Protein AF-0000000083924461 (afdb_homodimer)

Sequence (830 aa):
MAPRYTPSMRSRLAPMLLFLQLGFIVIFAFYTEIQSRGNDYGKTFSNIYPEFQDVNVIVILGFGFLCTFLVRYSFSASAFNLLVAVMATQLAIILNGIEYNRGKIRLDLRSLVEAEMCTASVLISIGAVLGKTNPVQLILIALLEVSGFILNKWVLQTLLRVWLLNSIMVLHIFGAFFGLMLTWILHRKGPFEKEKFDHKTGLFSMLGTVFLWMFWPSFNSVLVDDGTPGRKLGAVCSTYLALAVSAVTAAAVSMLSSPKGKLNLIHMQSCILAGGIAVGVSMSVVHQPWEAMTIGFTAAVVSSIGYRYLKIHMLFAFDCHDTCAVLSTHGLPGLLGWVAHLLLKIKDCDDHTMAIRFAVFHICSLLITITLSLSMGIITGLLLKWNLWRPTQDKKCFDDQAFWEVCNLLYSCLHMAPRYTPSMRSRLAPMLLFLQLGFIVIFAFYTEIQSRGNDYGKTFSNIYPEFQDVNVIVILGFGFLCTFLVRYSFSASAFNLLVAVMATQLAIILNGIEYNRGKIRLDLRSLVEAEMCTASVLISIGAVLGKTNPVQLILIALLEVSGFILNKWVLQTLLRVWLLNSIMVLHIFGAFFGLMLTWILHRKGPFEKEKFDHKTGLFSMLGTVFLWMFWPSFNSVLVDDGTPGRKLGAVCSTYLALAVSAVTAAAVSMLSSPKGKLNLIHMQSCILAGGIAVGVSMSVVHQPWEAMTIGFTAAVVSSIGYRYLKIHMLFAFDCHDTCAVLSTHGLPGLLGWVAHLLLKIKDCDDHTMAIRFAVFHICSLLITITLSLSMGIITGLLLKWNLWRPTQDKKCFDDQAFWEVCNLLYSCLH

InterPro domains:
  IPR002229 Blood group Rhesus C/E/D polypeptide [PR00342] (12-30)
  IPR002229 Blood group Rhesus C/E/D polypeptide [PR00342] (49-66)
  IPR002229 Blood group Rhesus C/E/D polypeptide [PR00342] (78-95)
  IPR002229 Blood group Rhesus C/E/D polypeptide [PR00342] (114-130)
  IPR002229 Blood group Rhesus C/E/D polypeptide [PR00342] (137-160)
  IPR002229 Blood group Rhesus C/E/D polypeptide [PR00342] (171-186)
  IPR002229 Blood group Rhesus C/E/D polypeptide [PR00342] (235-257)
  IPR002229 Blood group Rhesus C/E/D polypeptide [PR00342] (270-283)
  IPR002229 Blood group Rhesus C/E/D polypeptide [PR00342] (293-311)
  IPR002229 Blood group Rhesus C/E/D polypeptide [PR00342] (331-347)
  IPR002229 Blood group Rhesus C/E/D polypeptide [PR00342] (367-392)
  IPR024041 Ammonium transporter AmtB-like domain [PF00909] (36-385)
  IPR029020 Ammonium/urea transporter [G3DSA:1.10.3430.10] (1-408)

Organism: Seriola dumerili (NCBI:txid41447)

Structure (mmCIF, N/CA/C/O backbone):
data_AF-0000000083924461-model_v1
#
loop_
_entity.id
_entity.type
_entity.pdbx_description
1 polymer 'Rh blood group, D antigen'
#
loop_
_atom_site.group_PDB
_atom_site.id
_atom_site.type_symbol
_atom_site.label_atom_id
_atom_site.label_alt_id
_atom_site.label_comp_id
_atom_site.label_asym_id
_atom_site.label_entity_id
_atom_site.label_seq_id
_atom_site.pdbx_PDB_ins_code
_atom_site.Cartn_x
_atom_site.Cartn_y
_atom_site.Cartn_z
_atom_site.occupancy
_atom_site.B_iso_or_equiv
_atom_site.auth_seq_id
_atom_site.auth_comp_id
_atom_site.auth_asym_id
_atom_site.auth_atom_id
_atom_site.pdbx_PDB_model_num
ATOM 1 N N . MET A 1 1 ? -34.438 -12.258 17.812 1 21.44 1 MET A N 1
ATOM 2 C CA . MET A 1 1 ? -33.125 -12.695 18.297 1 21.44 1 MET A CA 1
ATOM 3 C C . MET A 1 1 ? -32 -12.172 17.375 1 21.44 1 MET A C 1
ATOM 5 O O . MET A 1 1 ? -32 -12.438 16.172 1 21.44 1 MET A O 1
ATOM 9 N N . ALA A 1 2 ? -31.422 -11.055 17.578 1 33.12 2 ALA A N 1
ATOM 10 C CA . ALA A 1 2 ? -30.328 -10.523 16.766 1 33.12 2 ALA A CA 1
ATOM 11 C C . ALA A 1 2 ? -29.312 -11.609 16.438 1 33.12 2 ALA A C 1
ATOM 13 O O . ALA A 1 2 ? -28.891 -12.359 17.328 1 33.12 2 ALA A O 1
ATOM 14 N N . PRO A 1 3 ? -29.125 -12.062 15.281 1 33.47 3 PRO A N 1
ATOM 15 C CA . PRO A 1 3 ? -28.25 -13.211 15.031 1 33.47 3 PRO A CA 1
ATOM 16 C C . PRO A 1 3 ? -26.922 -13.125 15.789 1 33.47 3 PRO A C 1
ATOM 18 O O . PRO A 1 3 ? -26.453 -12.023 16.094 1 33.47 3 PRO A O 1
ATOM 21 N N . ARG A 1 4 ? -26.562 -14.047 16.594 1 37.34 4 ARG A N 1
ATOM 22 C CA . ARG A 1 4 ? -25.406 -14.336 17.438 1 37.34 4 ARG A CA 1
ATOM 23 C C . ARG A 1 4 ? -24.109 -14.117 16.672 1 37.34 4 ARG A C 1
ATOM 25 O O . ARG A 1 4 ? -23.062 -14.68 17.047 1 37.34 4 ARG A O 1
ATOM 32 N N . TYR A 1 5 ? -23.922 -13.727 15.43 1 43.31 5 TYR A N 1
ATOM 33 C CA . TYR A 1 5 ? -22.734 -13.875 14.578 1 43.31 5 TYR A CA 1
ATOM 34 C C . TYR A 1 5 ? -21.578 -13.047 15.109 1 43.31 5 TYR A C 1
ATOM 36 O O . TYR A 1 5 ? -20.516 -12.992 14.484 1 43.31 5 TYR A O 1
ATOM 44 N N . THR A 1 6 ? -21.656 -11.82 15.703 1 50.97 6 THR A N 1
ATOM 45 C CA . THR A 1 6 ? -20.672 -10.773 15.914 1 50.97 6 THR A CA 1
ATOM 46 C C . THR A 1 6 ? -19.531 -11.281 16.797 1 50.97 6 THR A C 1
ATOM 48 O O . THR A 1 6 ? -18.469 -10.656 16.875 1 50.97 6 THR A O 1
ATOM 51 N N . PRO A 1 7 ? -19.734 -12.289 17.625 1 54.34 7 PRO A N 1
ATOM 52 C CA . PRO A 1 7 ? -18.75 -12.633 18.672 1 54.34 7 PRO A CA 1
ATOM 53 C C . PRO A 1 7 ? -17.438 -13.141 18.094 1 54.34 7 PRO A C 1
ATOM 55 O O . PRO A 1 7 ? -16.375 -12.93 18.688 1 54.34 7 PRO A O 1
ATOM 58 N N . SER A 1 8 ? -17.453 -13.688 16.859 1 60.06 8 SER A N 1
ATOM 59 C CA . SER A 1 8 ? -16.312 -14.484 16.469 1 60.06 8 SER A CA 1
ATOM 60 C C . SER A 1 8 ? -15.133 -13.594 16.047 1 60.06 8 SER A C 1
ATOM 62 O O . SER A 1 8 ? -13.992 -13.859 16.422 1 60.06 8 SER A O 1
ATOM 64 N N . MET A 1 9 ? -15.352 -12.438 15.508 1 77.19 9 MET A N 1
ATOM 65 C CA . MET A 1 9 ? -14.195 -11.68 15.023 1 77.19 9 MET A CA 1
ATOM 66 C C . MET A 1 9 ? -13.445 -11.031 16.188 1 77.19 9 MET A C 1
ATOM 68 O O . MET A 1 9 ? -12.219 -11.055 16.234 1 77.19 9 MET A O 1
ATOM 72 N N . ARG A 1 10 ? -14.188 -10.695 17.156 1 83.25 10 ARG A N 1
ATOM 73 C CA . ARG A 1 10 ? -13.578 -10.008 18.297 1 83.25 10 ARG A CA 1
ATOM 74 C C . ARG A 1 10 ? -12.859 -11 19.203 1 83.25 10 ARG A C 1
ATOM 76 O O . ARG A 1 10 ? -11.773 -10.703 19.719 1 83.25 10 ARG A O 1
ATOM 83 N N . SER A 1 11 ? -13.383 -12.133 19.297 1 85.06 11 SER A N 1
ATOM 84 C CA . SER A 1 11 ? -12.875 -13.086 20.281 1 85.06 11 SER A CA 1
ATOM 85 C C . SER A 1 11 ? -11.742 -13.93 19.688 1 85.06 11 SER A C 1
ATOM 87 O O . SER A 1 11 ? -10.953 -14.508 20.438 1 85.06 11 SER A O 1
ATOM 89 N N . ARG A 1 12 ? -11.656 -13.953 18.438 1 89.5 12 ARG A N 1
ATOM 90 C CA . ARG A 1 12 ? -10.656 -14.852 17.859 1 89.5 12 ARG A CA 1
ATOM 91 C C . ARG A 1 12 ? -9.633 -14.086 17.031 1 89.5 12 ARG A C 1
ATOM 93 O O . ARG A 1 12 ? -8.43 -14.18 17.281 1 89.5 12 ARG A O 1
ATOM 100 N N . LEU A 1 13 ? -10.156 -13.266 16.109 1 92.25 13 LEU A N 1
ATOM 101 C CA . LEU A 1 13 ? -9.242 -12.625 15.164 1 92.25 13 LEU A CA 1
ATOM 102 C C . LEU A 1 13 ? -8.336 -11.633 15.883 1 92.25 13 LEU A C 1
ATOM 104 O O . LEU A 1 13 ? -7.113 -11.664 15.703 1 92.25 13 LEU A O 1
ATOM 108 N N . ALA A 1 14 ? -8.914 -10.75 16.703 1 93.06 14 ALA A N 1
ATOM 109 C CA . ALA A 1 14 ? -8.156 -9.68 17.344 1 93.06 14 ALA A CA 1
ATOM 110 C C . ALA A 1 14 ? -7.055 -10.242 18.25 1 93.06 14 ALA A C 1
ATOM 112 O O . ALA A 1 14 ? -5.883 -9.898 18.094 1 93.06 14 ALA A O 1
ATOM 113 N N . PRO A 1 15 ? -7.352 -11.172 19.141 1 93.75 15 PRO A N 1
ATOM 114 C CA . PRO A 1 15 ? -6.281 -11.734 19.969 1 93.75 15 PRO A CA 1
ATOM 115 C C . PRO A 1 15 ? -5.242 -12.492 19.141 1 93.75 15 PRO A C 1
ATOM 117 O O . PRO A 1 15 ? -4.055 -12.469 19.484 1 93.75 15 PRO A O 1
ATOM 120 N N . MET A 1 16 ? -5.66 -13.172 18.141 1 95.19 16 MET A N 1
ATOM 121 C CA . MET A 1 16 ? -4.727 -13.891 17.266 1 95.19 16 MET A CA 1
ATOM 122 C C . MET A 1 16 ? -3.738 -12.922 16.625 1 95.19 16 MET A C 1
ATOM 124 O O . MET A 1 16 ? -2.531 -13.164 16.641 1 95.19 16 MET A O 1
ATOM 128 N N . LEU A 1 17 ? -4.25 -11.836 16.062 1 96.06 17 LEU A N 1
ATOM 129 C CA . LEU A 1 17 ? -3.412 -10.852 15.398 1 96.06 17 LEU A CA 1
ATOM 130 C C . LEU A 1 17 ? -2.438 -10.211 16.375 1 96.06 17 LEU A C 1
ATOM 132 O O . LEU A 1 17 ? -1.252 -10.055 16.078 1 96.06 17 LEU A O 1
ATOM 136 N N . LEU A 1 18 ? -2.914 -9.828 17.562 1 96.06 18 LEU A N 1
ATOM 137 C CA . LEU A 1 18 ? -2.066 -9.18 18.562 1 96.06 18 LEU A CA 1
ATOM 138 C C . LEU A 1 18 ? -0.995 -10.133 19.078 1 96.06 18 LEU A C 1
ATOM 140 O O . LEU A 1 18 ? 0.162 -9.742 19.25 1 96.06 18 LEU A O 1
ATOM 144 N N . PHE A 1 19 ? -1.417 -11.391 19.281 1 96.81 19 PHE A N 1
ATOM 145 C CA . PHE A 1 19 ? -0.468 -12.398 19.734 1 96.81 19 PHE A CA 1
ATOM 146 C C . PHE A 1 19 ? 0.621 -12.633 18.703 1 96.81 19 PHE A C 1
ATOM 148 O O . PHE A 1 19 ? 1.809 -12.641 19.031 1 96.81 19 PHE A O 1
ATOM 155 N N . LEU A 1 20 ? 0.215 -12.836 17.469 1 96.94 20 LEU A N 1
ATOM 156 C CA . LEU A 1 20 ? 1.168 -13.078 16.391 1 96.94 20 LEU A CA 1
ATOM 157 C C . LEU A 1 20 ? 2.07 -11.867 16.188 1 96.94 20 LEU A C 1
ATOM 159 O O . LEU A 1 20 ? 3.285 -12.008 16.031 1 96.94 20 LEU A O 1
ATOM 163 N N . GLN A 1 21 ? 1.489 -10.641 16.188 1 96.88 21 GLN A N 1
ATOM 164 C CA . GLN A 1 21 ? 2.256 -9.422 15.922 1 96.88 21 GLN A CA 1
ATOM 165 C C . GLN A 1 21 ? 3.273 -9.172 17.031 1 96.88 21 GLN A C 1
ATOM 167 O O . GLN A 1 21 ? 4.414 -8.797 16.766 1 96.88 21 GLN A O 1
ATOM 172 N N . LEU A 1 22 ? 2.883 -9.352 18.297 1 96.81 22 LEU A N 1
ATOM 173 C CA . LEU A 1 22 ? 3.812 -9.211 19.406 1 96.81 22 LEU A CA 1
ATOM 174 C C . LEU A 1 22 ? 4.922 -10.25 19.328 1 96.81 22 LEU A C 1
ATOM 176 O O . LEU A 1 22 ? 6.086 -9.945 19.609 1 96.81 22 LEU A O 1
ATOM 180 N N . GLY A 1 23 ? 4.547 -11.5 18.984 1 97.12 23 GLY A N 1
ATOM 181 C CA . GLY A 1 23 ? 5.555 -12.523 18.75 1 97.12 23 GLY A CA 1
ATOM 182 C C . GLY A 1 23 ? 6.562 -12.141 17.688 1 97.12 23 GLY A C 1
ATOM 183 O O . GLY A 1 23 ? 7.77 -12.32 17.875 1 97.12 23 GLY A O 1
ATOM 184 N N . PHE A 1 24 ? 6.055 -11.602 16.531 1 97.19 24 PHE A N 1
ATOM 185 C CA . PHE A 1 24 ? 6.945 -11.164 15.469 1 97.19 24 PHE A CA 1
ATOM 186 C C . PHE A 1 24 ? 7.875 -10.062 15.969 1 97.19 24 PHE A C 1
ATOM 188 O O . PHE A 1 24 ? 9.07 -10.07 15.672 1 97.19 24 PHE A O 1
ATOM 195 N N . ILE A 1 25 ? 7.367 -9.062 16.719 1 96.62 25 ILE A N 1
ATOM 196 C CA . ILE A 1 25 ? 8.18 -7.961 17.219 1 96.62 25 ILE A CA 1
ATOM 197 C C . ILE A 1 25 ? 9.305 -8.508 18.094 1 96.62 25 ILE A C 1
ATOM 199 O O . ILE A 1 25 ? 10.453 -8.086 17.969 1 96.62 25 ILE A O 1
ATOM 203 N N . VAL A 1 26 ? 9.023 -9.477 18.953 1 96.5 26 VAL A N 1
ATOM 204 C CA . VAL A 1 26 ? 10.008 -10.062 19.844 1 96.5 26 VAL A CA 1
ATOM 205 C C . VAL A 1 26 ? 11.07 -10.797 19.031 1 96.5 26 VAL A C 1
ATOM 207 O O . VAL A 1 26 ? 12.273 -10.648 19.297 1 96.5 26 VAL A O 1
ATOM 210 N N . ILE A 1 27 ? 10.68 -11.578 18.047 1 95.88 27 ILE A N 1
ATOM 211 C CA . ILE A 1 27 ? 11.625 -12.305 17.203 1 95.88 27 ILE A CA 1
ATOM 212 C C . ILE A 1 27 ? 12.523 -11.32 16.469 1 95.88 27 ILE A C 1
ATOM 214 O O . ILE A 1 27 ? 13.742 -11.516 16.391 1 95.88 27 ILE A O 1
ATOM 218 N N . PHE A 1 28 ? 11.93 -10.273 15.922 1 95.19 28 PHE A N 1
ATOM 219 C CA . PHE A 1 28 ? 12.719 -9.273 15.211 1 95.19 28 PHE A CA 1
ATOM 220 C C . PHE A 1 28 ? 13.695 -8.578 16.156 1 95.19 28 PHE A C 1
ATOM 222 O O . PHE A 1 28 ? 14.805 -8.227 15.766 1 95.19 28 PHE A O 1
ATOM 229 N N . ALA A 1 29 ? 13.344 -8.344 17.438 1 94.56 29 ALA A N 1
ATOM 230 C CA . ALA A 1 29 ? 14.188 -7.672 18.422 1 94.56 29 ALA A CA 1
ATOM 231 C C . ALA A 1 29 ? 15.453 -8.477 18.688 1 94.56 29 ALA A C 1
ATOM 233 O O . ALA A 1 29 ? 16.547 -7.914 18.828 1 94.56 29 ALA A O 1
ATOM 234 N N . PHE A 1 30 ? 15.328 -9.766 18.656 1 92.94 30 PHE A N 1
ATOM 235 C CA . PHE A 1 30 ? 16.453 -10.586 19.094 1 92.94 30 PHE A CA 1
ATOM 236 C C . PHE A 1 30 ? 17.219 -11.133 17.891 1 92.94 30 PHE A C 1
ATOM 238 O O . PHE A 1 30 ? 18.406 -11.422 18 1 92.94 30 PHE A O 1
ATOM 245 N N . TYR A 1 31 ? 16.562 -11.148 16.688 1 92.69 31 TYR A N 1
ATOM 246 C CA . TYR A 1 31 ? 17.203 -11.969 15.656 1 92.69 31 TYR A CA 1
ATOM 247 C C . TYR A 1 31 ? 17.406 -11.18 14.375 1 92.69 31 TYR A C 1
ATOM 249 O O . TYR A 1 31 ? 17.922 -11.703 13.391 1 92.69 31 TYR A O 1
ATOM 257 N N . THR A 1 32 ? 17.016 -9.953 14.289 1 92.5 32 THR A N 1
ATOM 258 C CA . THR A 1 32 ? 17.141 -9.227 13.023 1 92.5 32 THR A CA 1
ATOM 259 C C . THR A 1 32 ? 17.906 -7.922 13.227 1 92.5 32 THR A C 1
ATOM 261 O O . THR A 1 32 ? 17.938 -7.379 14.336 1 92.5 32 THR A O 1
ATOM 264 N N . GLU A 1 33 ? 18.625 -7.504 12.203 1 90.5 33 GLU A N 1
ATOM 265 C CA . GLU A 1 33 ? 19.281 -6.203 12.102 1 90.5 33 GLU A CA 1
ATOM 266 C C . GLU A 1 33 ? 19.234 -5.672 10.672 1 90.5 33 GLU A C 1
ATOM 268 O O . GLU A 1 33 ? 19.047 -6.438 9.727 1 90.5 33 GLU A O 1
ATOM 273 N N . ILE A 1 34 ? 19.219 -4.406 10.586 1 86.88 34 ILE A N 1
ATOM 274 C CA . ILE A 1 34 ? 19.281 -3.809 9.258 1 86.88 34 ILE A CA 1
ATOM 275 C C . ILE A 1 34 ? 20.703 -3.902 8.719 1 86.88 34 ILE A C 1
ATOM 277 O O . ILE A 1 34 ? 21.672 -3.646 9.438 1 86.88 34 ILE A O 1
ATOM 281 N N . GLN A 1 35 ? 20.812 -4.254 7.445 1 80.25 35 GLN A N 1
ATOM 282 C CA . GLN A 1 35 ? 22.125 -4.383 6.832 1 80.25 35 GLN A CA 1
ATOM 283 C C . GLN A 1 35 ? 22.812 -3.027 6.734 1 80.25 35 GLN A C 1
ATOM 285 O O . GLN A 1 35 ? 22.25 -2.068 6.207 1 80.25 35 GLN A O 1
ATOM 290 N N . SER A 1 36 ? 23.844 -2.662 7.48 1 65.19 36 SER A N 1
ATOM 291 C CA . SER A 1 36 ? 24.562 -1.388 7.523 1 65.19 36 SER A CA 1
ATOM 292 C C . SER A 1 36 ? 25.609 -1.305 6.418 1 65.19 36 SER A C 1
ATOM 294 O O . SER A 1 36 ? 25.891 -0.219 5.91 1 65.19 36 SER A O 1
ATOM 296 N N . ARG A 1 37 ? 26.688 -2.357 6.199 1 57.91 37 ARG A N 1
ATOM 297 C CA . ARG A 1 37 ? 27.828 -2.33 5.293 1 57.91 37 ARG A CA 1
ATOM 298 C C . ARG A 1 37 ? 27.516 -3.068 3.996 1 57.91 37 ARG A C 1
ATOM 300 O O . ARG A 1 37 ? 27.047 -4.211 4.023 1 57.91 37 ARG A O 1
ATOM 307 N N . GLY A 1 38 ? 26.844 -2.51 3.014 1 49.31 38 GLY A N 1
ATOM 308 C CA . GLY A 1 38 ? 26.25 -3.045 1.799 1 49.31 38 GLY A CA 1
ATOM 309 C C . GLY A 1 38 ? 27.219 -3.881 0.98 1 49.31 38 GLY A C 1
ATOM 310 O O . GLY A 1 38 ? 28.172 -3.354 0.419 1 49.31 38 GLY A O 1
ATOM 311 N N . ASN A 1 39 ? 27.719 -4.793 1.42 1 47.62 39 ASN A N 1
ATOM 312 C CA . ASN A 1 39 ? 28.172 -5.648 0.323 1 47.62 39 ASN A CA 1
ATOM 313 C C . ASN A 1 39 ? 27.047 -5.898 -0.678 1 47.62 39 ASN A C 1
ATOM 315 O O . ASN A 1 39 ? 26.344 -6.91 -0.595 1 47.62 39 ASN A O 1
ATOM 319 N N . ASP A 1 40 ? 26.219 -4.855 -0.919 1 46.75 40 ASP A N 1
ATOM 320 C CA . ASP A 1 40 ? 25.156 -5.203 -1.851 1 46.75 40 ASP A CA 1
ATOM 321 C C . ASP A 1 40 ? 25.719 -5.789 -3.143 1 46.75 40 ASP A C 1
ATOM 323 O O . ASP A 1 40 ? 26.516 -5.137 -3.828 1 46.75 40 ASP A O 1
ATOM 327 N N . TYR A 1 41 ? 25.891 -7.023 -3.197 1 46.03 41 TYR A N 1
ATOM 328 C CA . TYR A 1 41 ? 26.312 -7.75 -4.387 1 46.03 41 TYR A CA 1
ATOM 329 C C . TYR A 1 41 ? 26.5 -6.809 -5.57 1 46.03 41 TYR A C 1
ATOM 331 O O . TYR A 1 41 ? 26.016 -7.086 -6.676 1 46.03 41 TYR A O 1
ATOM 339 N N . GLY A 1 42 ? 27.156 -5.617 -5.375 1 50.12 42 GLY A N 1
ATOM 340 C CA . GLY A 1 42 ? 27.438 -4.641 -6.414 1 50.12 42 GLY A CA 1
ATOM 341 C C . GLY A 1 42 ? 26.266 -3.697 -6.676 1 50.12 42 GLY A C 1
ATOM 342 O O . GLY A 1 42 ? 26.422 -2.701 -7.387 1 50.12 42 GLY A O 1
ATOM 343 N N . LYS A 1 43 ? 25.078 -4.137 -6.211 1 59.5 43 LYS A N 1
ATOM 344 C CA . LYS A 1 43 ? 23.984 -3.209 -6.523 1 59.5 43 LYS A CA 1
ATOM 345 C C . LYS A 1 43 ? 23.812 -2.168 -5.422 1 59.5 43 LYS A C 1
ATOM 347 O O . LYS A 1 43 ? 23.891 -2.494 -4.234 1 59.5 43 LYS A O 1
ATOM 352 N N . THR A 1 44 ? 23.844 -0.978 -5.891 1 67.62 44 THR A N 1
ATOM 353 C CA . THR A 1 44 ? 23.578 0.163 -5.016 1 67.62 44 THR A CA 1
ATOM 354 C C . THR A 1 44 ? 22.094 0.261 -4.676 1 67.62 44 THR A C 1
ATOM 356 O O . THR A 1 44 ? 21.25 -0.31 -5.371 1 67.62 44 THR A O 1
ATOM 359 N N . PHE A 1 45 ? 21.703 0.634 -3.494 1 73.62 45 PHE A N 1
ATOM 360 C CA . PHE A 1 45 ? 20.359 0.938 -3.051 1 73.62 45 PHE A CA 1
ATOM 361 C C . PHE A 1 45 ? 19.531 1.518 -4.191 1 73.62 45 PHE A C 1
ATOM 363 O O . PHE A 1 45 ? 18.406 1.079 -4.434 1 73.62 45 PHE A O 1
ATOM 370 N N . SER A 1 46 ? 20.188 2.334 -4.977 1 72.44 46 SER A N 1
ATOM 371 C CA . SER A 1 46 ? 19.469 3.109 -5.98 1 72.44 46 SER A CA 1
ATOM 372 C C . SER A 1 46 ? 19.031 2.234 -7.152 1 72.44 46 SER A C 1
ATOM 374 O O . SER A 1 46 ? 18.047 2.523 -7.82 1 72.44 46 SER A O 1
ATOM 376 N N . ASN A 1 47 ? 19.703 1.137 -7.324 1 76.5 47 ASN A N 1
ATOM 377 C CA . ASN A 1 47 ? 19.391 0.269 -8.453 1 76.5 47 ASN A CA 1
ATOM 378 C C . ASN A 1 47 ? 18.25 -0.689 -8.117 1 76.5 47 ASN A C 1
ATOM 380 O O . ASN A 1 47 ? 17.391 -0.961 -8.961 1 76.5 47 ASN A O 1
ATOM 384 N N . ILE A 1 48 ? 18.094 -0.978 -6.895 1 84.19 48 ILE A N 1
ATOM 385 C CA . ILE A 1 48 ? 17.141 -2.027 -6.535 1 84.19 48 ILE A CA 1
ATOM 386 C C . ILE A 1 48 ? 15.852 -1.4 -6.02 1 84.19 48 ILE A C 1
ATOM 388 O O . ILE A 1 48 ? 14.773 -2.006 -6.109 1 84.19 48 ILE A O 1
ATOM 392 N N . TYR A 1 49 ? 15.891 -0.242 -5.539 1 87.62 49 TYR A N 1
ATOM 393 C CA . TYR A 1 49 ? 14.773 0.349 -4.816 1 87.62 49 TYR A CA 1
ATOM 394 C C . TYR A 1 49 ? 13.562 0.519 -5.727 1 87.62 49 TYR A C 1
ATOM 396 O O . TYR A 1 49 ? 12.445 0.148 -5.363 1 87.62 49 TYR A O 1
ATOM 404 N N . PRO A 1 50 ? 13.781 1.038 -6.973 1 88.5 50 PRO A N 1
ATOM 405 C CA . PRO A 1 50 ? 12.602 1.146 -7.824 1 88.5 50 PRO A CA 1
ATOM 406 C C . PRO A 1 50 ? 11.969 -0.211 -8.141 1 88.5 50 PRO A C 1
ATOM 408 O O . PRO A 1 50 ? 10.75 -0.315 -8.266 1 88.5 50 PRO A O 1
ATOM 411 N N . GLU A 1 51 ? 12.75 -1.214 -8.281 1 90.94 51 GLU A N 1
ATOM 412 C CA . GLU A 1 51 ? 12.242 -2.557 -8.547 1 90.94 51 GLU A CA 1
ATOM 413 C C . GLU A 1 51 ? 11.492 -3.113 -7.344 1 90.94 51 GLU A C 1
ATOM 415 O O . GLU A 1 51 ? 10.445 -3.744 -7.496 1 90.94 51 GLU A O 1
ATOM 420 N N . PHE A 1 52 ? 12.039 -2.867 -6.172 1 92.38 52 PHE A N 1
ATOM 421 C CA . PHE A 1 52 ? 11.352 -3.23 -4.938 1 92.38 52 PHE A CA 1
ATOM 422 C C . PHE A 1 52 ? 9.969 -2.586 -4.879 1 92.38 52 PHE A C 1
ATOM 424 O O . PHE A 1 52 ? 8.984 -3.246 -4.543 1 92.38 52 PHE A O 1
ATOM 431 N N . GLN A 1 53 ? 9.891 -1.333 -5.18 1 93.31 53 GLN A N 1
ATOM 432 C CA . GLN A 1 53 ? 8.633 -0.602 -5.133 1 93.31 53 GLN A CA 1
ATOM 433 C C . GLN A 1 53 ? 7.617 -1.193 -6.113 1 93.31 53 GLN A C 1
ATOM 435 O O . GLN A 1 53 ? 6.43 -1.291 -5.801 1 93.31 53 GLN A O 1
ATOM 440 N N . ASP A 1 54 ? 8.102 -1.546 -7.297 1 93.88 54 ASP A N 1
ATOM 441 C CA . ASP A 1 54 ? 7.223 -2.15 -8.289 1 93.88 54 ASP A CA 1
ATOM 442 C C . ASP A 1 54 ? 6.633 -3.461 -7.773 1 93.88 54 ASP A C 1
ATOM 444 O O . ASP A 1 54 ? 5.438 -3.715 -7.934 1 93.88 54 ASP A O 1
ATOM 448 N N . VAL A 1 55 ? 7.441 -4.27 -7.133 1 94.88 55 VAL A N 1
ATOM 449 C CA . VAL A 1 55 ? 6.977 -5.543 -6.594 1 94.88 55 VAL A CA 1
ATOM 450 C C . VAL A 1 55 ? 5.988 -5.297 -5.457 1 94.88 55 VAL A C 1
ATOM 452 O O . VAL A 1 55 ? 4.973 -5.984 -5.344 1 94.88 55 VAL A O 1
ATOM 455 N N . ASN A 1 56 ? 6.312 -4.312 -4.668 1 94.81 56 ASN A N 1
ATOM 456 C CA . ASN A 1 56 ? 5.41 -3.922 -3.588 1 94.81 56 ASN A CA 1
ATOM 457 C C . ASN A 1 56 ? 4.039 -3.521 -4.121 1 94.81 56 ASN A C 1
ATOM 459 O O . ASN A 1 56 ? 3.014 -3.879 -3.537 1 94.81 56 ASN A O 1
ATOM 463 N N . VAL A 1 57 ? 3.984 -2.838 -5.219 1 94.12 57 VAL A N 1
ATOM 464 C CA . VAL A 1 57 ? 2.736 -2.434 -5.859 1 94.12 57 VAL A CA 1
ATOM 465 C C . VAL A 1 57 ? 1.971 -3.668 -6.328 1 94.12 57 VAL A C 1
ATOM 467 O O . VAL A 1 57 ? 0.75 -3.746 -6.172 1 94.12 57 VAL A O 1
ATOM 470 N N . ILE A 1 58 ? 2.658 -4.625 -6.836 1 94.5 58 ILE A N 1
ATOM 471 C CA . ILE A 1 58 ? 2.049 -5.859 -7.328 1 94.5 58 ILE A CA 1
ATOM 472 C C . ILE A 1 58 ? 1.373 -6.594 -6.176 1 94.5 58 ILE A C 1
ATOM 474 O O . ILE A 1 58 ? 0.216 -7.008 -6.285 1 94.5 58 ILE A O 1
ATOM 478 N N . VAL A 1 59 ? 2.043 -6.656 -5.105 1 95.56 59 VAL A N 1
ATOM 479 C CA . VAL A 1 59 ? 1.613 -7.496 -3.992 1 95.56 59 VAL A CA 1
ATOM 480 C C . VAL A 1 59 ? 0.457 -6.824 -3.254 1 95.56 59 VAL A C 1
ATOM 482 O O . VAL A 1 59 ? -0.531 -7.477 -2.91 1 95.56 59 VAL A O 1
ATOM 485 N N . ILE A 1 60 ? 0.542 -5.539 -3.072 1 94.56 60 ILE A N 1
ATOM 486 C CA . ILE A 1 60 ? -0.407 -4.844 -2.209 1 94.56 60 ILE A CA 1
ATOM 487 C C . ILE A 1 60 ? -1.605 -4.375 -3.031 1 94.56 60 ILE A C 1
ATOM 489 O O . ILE A 1 60 ? -2.756 -4.629 -2.664 1 94.56 60 ILE A O 1
ATOM 493 N N . LEU A 1 61 ? -1.322 -3.734 -4.117 1 93.62 61 LEU A N 1
ATOM 494 C CA . LEU A 1 61 ? -2.393 -3.152 -4.918 1 93.62 61 LEU A CA 1
ATOM 495 C C . LEU A 1 61 ? -2.852 -4.121 -6 1 93.62 61 LEU A C 1
ATOM 497 O O . LEU A 1 61 ? -4.055 -4.34 -6.18 1 93.62 61 LEU A O 1
ATOM 501 N N . GLY A 1 62 ? -1.98 -4.711 -6.742 1 94.5 62 GLY A N 1
ATOM 502 C CA . GLY A 1 62 ? -2.328 -5.578 -7.855 1 94.5 62 GLY A CA 1
ATOM 503 C C . GLY A 1 62 ? -3.203 -6.75 -7.445 1 94.5 62 GLY A C 1
ATOM 504 O O . GLY A 1 62 ? -4.344 -6.863 -7.902 1 94.5 62 GLY A O 1
ATOM 505 N N . PHE A 1 63 ? -2.713 -7.539 -6.5 1 94.81 63 PHE A N 1
ATOM 506 C CA . PHE A 1 63 ? -3.469 -8.703 -6.055 1 94.81 63 PHE A CA 1
ATOM 507 C C . PHE A 1 63 ? -4.746 -8.281 -5.34 1 94.81 63 PHE A C 1
ATOM 509 O O . PHE A 1 63 ? -5.789 -8.93 -5.488 1 94.81 63 PHE A O 1
ATOM 516 N N . GLY A 1 64 ? -4.699 -7.234 -4.594 1 93.88 64 GLY A N 1
ATOM 517 C CA . GLY A 1 64 ? -5.852 -6.785 -3.83 1 93.88 64 GLY A CA 1
ATOM 518 C C . GLY A 1 64 ? -7.008 -6.332 -4.707 1 93.88 64 GLY A C 1
ATOM 519 O O . GLY A 1 64 ? -8.141 -6.789 -4.535 1 93.88 64 GLY A O 1
ATOM 520 N N . PHE A 1 65 ? -6.73 -5.523 -5.621 1 93.62 65 PHE A N 1
ATOM 521 C CA . PH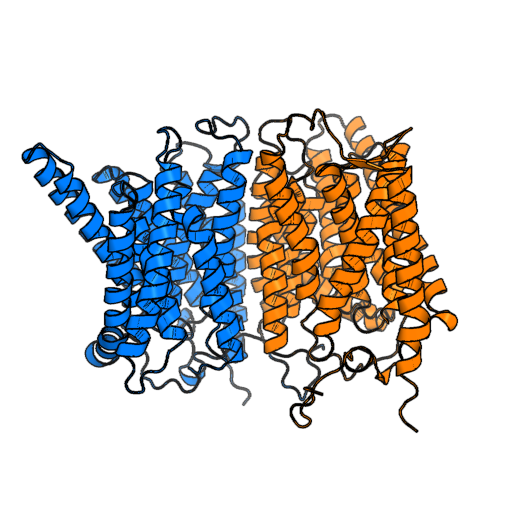E A 1 65 ? -7.797 -4.934 -6.418 1 93.62 65 PHE A CA 1
ATOM 522 C C . PHE A 1 65 ? -8.219 -5.871 -7.543 1 93.62 65 PHE A C 1
ATOM 524 O O . PHE A 1 65 ? -9.344 -5.785 -8.047 1 93.62 65 PHE A O 1
ATOM 531 N N . LEU A 1 66 ? -7.363 -6.785 -7.938 1 92.69 66 LEU A N 1
ATOM 532 C CA . LEU A 1 66 ? -7.766 -7.809 -8.898 1 92.69 66 LEU A CA 1
ATOM 533 C C . LEU A 1 66 ? -8.977 -8.586 -8.398 1 92.69 66 LEU A C 1
ATOM 535 O O . LEU A 1 66 ? -9.859 -8.945 -9.18 1 92.69 66 LEU A O 1
ATOM 539 N N . CYS A 1 67 ? -9.102 -8.734 -7.109 1 91.44 67 CYS A N 1
ATOM 540 C CA . CYS A 1 67 ? -10.117 -9.602 -6.516 1 91.44 67 CYS A CA 1
ATOM 541 C C . CYS A 1 67 ? -11.328 -8.797 -6.07 1 91.44 67 CYS A C 1
ATOM 543 O O . CYS A 1 67 ? -12.203 -9.312 -5.371 1 91.44 67 CYS A O 1
ATOM 545 N N . THR A 1 68 ? -11.461 -7.547 -6.488 1 90.38 68 THR A N 1
ATOM 546 C CA . THR A 1 68 ? -12.555 -6.703 -6.023 1 90.38 68 THR A CA 1
ATOM 547 C C . THR A 1 68 ? -13.758 -6.812 -6.957 1 90.38 68 THR A C 1
ATOM 549 O O . THR A 1 68 ? -14.703 -6.031 -6.855 1 90.38 68 THR A O 1
ATOM 552 N N . PHE A 1 69 ? -13.828 -7.762 -7.84 1 88.06 69 PHE A N 1
ATOM 553 C CA . PHE A 1 69 ? -14.883 -7.836 -8.844 1 88.06 69 PHE A CA 1
ATOM 554 C C . PHE A 1 69 ? -16.203 -8.273 -8.219 1 88.06 69 PHE A C 1
ATOM 556 O O . PHE A 1 69 ? -17.266 -8.102 -8.82 1 88.06 69 PHE A O 1
ATOM 563 N N . LEU A 1 70 ? -16.203 -8.844 -7.016 1 88.44 70 LEU A N 1
ATOM 564 C CA . LEU A 1 70 ? -17.422 -9.258 -6.332 1 88.44 70 LEU A CA 1
ATOM 565 C C . LEU A 1 70 ? -18.094 -8.07 -5.648 1 88.44 70 LEU A C 1
ATOM 567 O O . LEU A 1 70 ? -17.516 -7.449 -4.758 1 88.44 70 LEU A O 1
ATOM 571 N N . VAL A 1 71 ? -19.328 -7.801 -5.957 1 84.81 71 VAL A N 1
ATOM 572 C CA . VAL A 1 71 ? -20.047 -6.598 -5.555 1 84.81 71 VAL A CA 1
ATOM 573 C C . VAL A 1 71 ? -20.125 -6.527 -4.031 1 84.81 71 VAL A C 1
ATOM 575 O O . VAL A 1 71 ? -19.938 -5.461 -3.441 1 84.81 71 VAL A O 1
ATOM 578 N N . ARG A 1 72 ? -20.359 -7.57 -3.379 1 88.12 72 ARG A N 1
ATOM 579 C CA . ARG A 1 72 ? -20.609 -7.559 -1.941 1 88.12 72 ARG A CA 1
ATOM 580 C C . ARG A 1 72 ? -19.375 -8.055 -1.17 1 88.12 72 ARG A C 1
ATOM 582 O O . ARG A 1 72 ? -19.484 -8.43 -0.001 1 88.12 72 ARG A O 1
ATOM 589 N N . TYR A 1 73 ? -18.203 -8.117 -1.858 1 89.5 73 TYR A N 1
ATOM 590 C CA . TYR A 1 73 ? -17.016 -8.617 -1.181 1 89.5 73 TYR A CA 1
ATOM 591 C C . TYR A 1 73 ? -15.789 -7.805 -1.576 1 89.5 73 TYR A C 1
ATOM 593 O O . TYR A 1 73 ? -14.656 -8.273 -1.436 1 89.5 73 TYR A O 1
ATOM 601 N N . SER A 1 74 ? -16.016 -6.629 -2.078 1 89 74 SER A N 1
ATOM 602 C CA . SER A 1 74 ? -14.914 -5.824 -2.605 1 89 74 SER A CA 1
ATOM 603 C C . SER A 1 74 ? -14.062 -5.246 -1.48 1 89 74 SER A C 1
ATOM 605 O O . SER A 1 74 ? -12.844 -5.121 -1.617 1 89 74 SER A O 1
ATOM 607 N N . PHE A 1 75 ? -14.641 -4.938 -0.311 1 87 75 PHE A N 1
ATOM 608 C CA . PHE A 1 75 ? -13.875 -4.449 0.833 1 87 75 PHE A CA 1
ATOM 609 C C . PHE A 1 75 ? -12.938 -5.523 1.356 1 87 75 PHE A C 1
ATOM 611 O O . PHE A 1 75 ? -11.734 -5.277 1.527 1 87 75 PHE A O 1
ATOM 618 N N . SER A 1 76 ? -13.555 -6.605 1.548 1 91.06 76 SER A N 1
ATOM 619 C CA . SER A 1 76 ? -12.781 -7.719 2.088 1 91.06 76 SER A CA 1
ATOM 620 C C . SER A 1 76 ? -11.656 -8.125 1.139 1 91.06 76 SER A C 1
ATOM 622 O O . SER A 1 76 ? -10.531 -8.391 1.574 1 91.06 76 SER A O 1
ATOM 624 N N . ALA A 1 77 ? -11.984 -8.117 -0.153 1 92 77 ALA A N 1
ATOM 625 C CA . ALA A 1 77 ? -10.984 -8.523 -1.136 1 92 77 ALA A CA 1
ATOM 626 C C . ALA A 1 77 ? -9.742 -7.637 -1.047 1 92 77 ALA A C 1
ATOM 628 O O . ALA A 1 77 ? -8.617 -8.133 -1.064 1 92 77 ALA A O 1
ATOM 629 N N . SER A 1 78 ? -9.906 -6.367 -0.902 1 91.06 78 SER A N 1
ATOM 630 C CA . SER A 1 78 ? -8.781 -5.434 -0.872 1 91.06 78 SER A CA 1
ATOM 631 C C . SER A 1 78 ? -8.148 -5.379 0.513 1 91.06 78 SER A C 1
ATOM 633 O O . SER A 1 78 ? -6.941 -5.594 0.657 1 91.06 78 SER A O 1
ATOM 635 N N . ALA A 1 79 ? -8.922 -5.184 1.569 1 92.19 79 ALA A N 1
ATOM 636 C CA . ALA A 1 79 ? -8.414 -4.992 2.924 1 92.19 79 ALA A CA 1
ATOM 637 C C . ALA A 1 79 ? -7.777 -6.27 3.457 1 92.19 79 ALA A C 1
ATOM 639 O O . ALA A 1 79 ? -6.715 -6.23 4.086 1 92.19 79 ALA A O 1
ATOM 640 N N . PHE A 1 80 ? -8.422 -7.387 3.25 1 93.94 80 PHE A N 1
ATOM 641 C CA . PHE A 1 80 ? -7.867 -8.633 3.766 1 93.94 80 PHE A CA 1
ATOM 642 C C . PHE A 1 80 ? -6.656 -9.07 2.949 1 93.94 80 PHE A C 1
ATOM 644 O O . PHE A 1 80 ? -5.77 -9.75 3.463 1 93.94 80 PHE A O 1
ATOM 651 N N . ASN A 1 81 ? -6.586 -8.656 1.675 1 94.88 81 ASN A N 1
ATOM 652 C CA . ASN A 1 81 ? -5.352 -8.867 0.929 1 94.88 81 ASN A CA 1
ATOM 653 C C . ASN A 1 81 ? -4.16 -8.203 1.615 1 94.88 81 ASN A C 1
ATOM 655 O O . ASN A 1 81 ? -3.104 -8.812 1.767 1 94.88 81 ASN A O 1
ATOM 659 N N . LEU A 1 82 ? -4.352 -6.953 1.995 1 94.62 82 LEU A N 1
ATOM 660 C CA . LEU A 1 82 ? -3.285 -6.234 2.678 1 94.62 82 LEU A CA 1
ATOM 661 C C . LEU A 1 82 ? -2.902 -6.934 3.979 1 94.62 82 LEU A C 1
ATOM 663 O O . LEU A 1 82 ? -1.718 -7.117 4.262 1 94.62 82 LEU A O 1
ATOM 667 N N . LEU A 1 83 ? -3.893 -7.32 4.742 1 95.06 83 LEU A N 1
ATOM 668 C CA . LEU A 1 83 ? -3.666 -7.973 6.023 1 95.06 83 LEU A CA 1
ATOM 669 C C . LEU A 1 83 ? -2.881 -9.266 5.844 1 95.06 83 LEU A C 1
ATOM 671 O O . LEU A 1 83 ? -1.886 -9.5 6.539 1 95.06 83 LEU A O 1
ATOM 675 N N . VAL A 1 84 ? -3.318 -10.094 4.898 1 97 84 VAL A N 1
ATOM 676 C CA . VAL A 1 84 ? -2.662 -11.367 4.613 1 97 84 VAL A CA 1
ATOM 677 C C . VAL A 1 84 ? -1.245 -11.117 4.105 1 97 84 VAL A C 1
ATOM 679 O O . VAL A 1 84 ? -0.3 -11.789 4.527 1 97 84 VAL A O 1
ATOM 682 N N . ALA A 1 85 ? -1.092 -10.133 3.234 1 97.62 85 ALA A N 1
ATOM 683 C CA . ALA A 1 85 ? 0.204 -9.828 2.633 1 97.62 85 ALA A CA 1
ATOM 684 C C . ALA A 1 85 ? 1.223 -9.43 3.697 1 97.62 85 ALA A C 1
ATOM 686 O O . ALA A 1 85 ? 2.352 -9.93 3.701 1 97.62 85 ALA A O 1
ATOM 687 N N . VAL A 1 86 ? 0.833 -8.555 4.629 1 97 86 VAL A N 1
ATOM 688 C CA . VAL A 1 86 ? 1.798 -8.047 5.598 1 97 86 VAL A CA 1
ATOM 689 C C . VAL A 1 86 ? 2.107 -9.125 6.633 1 97 86 VAL A C 1
ATOM 691 O O . VAL A 1 86 ? 3.242 -9.234 7.105 1 97 86 VAL A O 1
ATOM 694 N N . MET A 1 87 ? 1.146 -9.93 7.008 1 96.94 87 MET A N 1
ATOM 695 C CA . MET A 1 87 ? 1.386 -11.031 7.938 1 96.94 87 MET A CA 1
ATOM 696 C C . MET A 1 87 ? 2.332 -12.062 7.328 1 96.94 87 MET A C 1
ATOM 698 O O . MET A 1 87 ? 3.305 -12.469 7.965 1 96.94 87 MET A O 1
ATOM 702 N N . ALA A 1 88 ? 2.012 -12.477 6.141 1 98.31 88 ALA A N 1
ATOM 703 C CA . ALA A 1 88 ? 2.826 -13.484 5.453 1 98.31 88 ALA A CA 1
ATOM 704 C C . ALA A 1 88 ? 4.238 -12.961 5.199 1 98.31 88 ALA A C 1
ATOM 706 O O . ALA A 1 88 ? 5.211 -13.703 5.32 1 98.31 88 ALA A O 1
ATOM 707 N N . THR A 1 89 ? 4.363 -11.68 4.84 1 98.06 89 THR A N 1
ATOM 708 C CA . THR A 1 89 ? 5.668 -11.109 4.527 1 98.06 89 THR A CA 1
ATOM 709 C C . THR A 1 89 ? 6.555 -11.07 5.773 1 98.06 89 THR A C 1
ATOM 711 O O . THR A 1 89 ? 7.746 -11.375 5.703 1 98.06 89 THR A O 1
ATOM 714 N N . GLN A 1 90 ? 6.016 -10.648 6.934 1 97.38 90 GLN A N 1
ATOM 715 C CA . GLN A 1 90 ? 6.793 -10.625 8.164 1 97.38 90 GLN A CA 1
ATOM 716 C C . GLN A 1 90 ? 7.32 -12.016 8.508 1 97.38 90 GLN A C 1
ATOM 718 O O . GLN A 1 90 ? 8.484 -12.172 8.875 1 97.38 90 GLN A O 1
ATOM 723 N N . LEU A 1 91 ? 6.48 -13.016 8.359 1 97.5 91 LEU A N 1
ATOM 724 C CA . LEU A 1 91 ? 6.922 -14.383 8.625 1 97.5 91 LEU A CA 1
ATOM 725 C C . LEU A 1 91 ? 7.949 -14.836 7.594 1 97.5 91 LEU A C 1
ATOM 727 O O . LEU A 1 91 ? 8.914 -15.523 7.93 1 97.5 91 LEU A O 1
ATOM 731 N N . ALA A 1 92 ? 7.715 -14.5 6.344 1 98 92 ALA A N 1
ATOM 732 C CA . ALA A 1 92 ? 8.633 -14.875 5.277 1 98 92 ALA A CA 1
ATOM 733 C C . ALA A 1 92 ? 10.031 -14.312 5.527 1 98 92 ALA A C 1
ATOM 735 O O . ALA A 1 92 ? 11.031 -14.961 5.23 1 98 92 ALA A O 1
ATOM 736 N N . ILE A 1 93 ? 10.094 -13.062 6.02 1 95.81 93 ILE A N 1
ATOM 737 C CA . ILE A 1 93 ? 11.383 -12.461 6.359 1 95.81 93 ILE A CA 1
ATOM 738 C C . ILE A 1 93 ? 12.102 -13.328 7.391 1 95.81 93 ILE A C 1
ATOM 740 O O . ILE A 1 93 ? 13.297 -13.617 7.246 1 95.81 93 ILE A O 1
ATOM 744 N N . ILE A 1 94 ? 11.414 -13.781 8.375 1 95.19 94 ILE A N 1
ATOM 745 C CA . ILE A 1 94 ? 11.977 -14.586 9.453 1 95.19 94 ILE A CA 1
ATOM 746 C C . ILE A 1 94 ? 12.445 -15.938 8.906 1 95.19 94 ILE A C 1
ATOM 748 O O . ILE A 1 94 ? 13.594 -16.328 9.109 1 95.19 94 ILE A O 1
ATOM 752 N N . LEU A 1 95 ? 11.617 -16.625 8.133 1 95.31 95 LEU A N 1
ATOM 753 C CA . LEU A 1 95 ? 11.906 -17.984 7.668 1 95.31 95 LEU A CA 1
ATOM 754 C C . LEU A 1 95 ? 13.016 -17.969 6.621 1 95.31 95 LEU A C 1
ATOM 756 O O . LEU A 1 95 ? 13.883 -18.844 6.625 1 95.31 95 LEU A O 1
ATOM 760 N N . ASN A 1 96 ? 12.977 -17 5.723 1 93.69 96 ASN A N 1
ATOM 761 C CA . ASN A 1 96 ? 14.07 -16.859 4.762 1 93.69 96 ASN A CA 1
ATOM 762 C C . ASN A 1 96 ? 15.398 -16.578 5.457 1 93.69 96 ASN A C 1
ATOM 764 O O . ASN A 1 96 ? 16.453 -17.016 5 1 93.69 96 ASN A O 1
ATOM 768 N N . GLY A 1 97 ? 15.344 -15.773 6.543 1 89.94 97 GLY A N 1
ATOM 769 C CA . GLY A 1 97 ? 16.547 -15.414 7.289 1 89.94 97 GLY A CA 1
ATOM 770 C C . GLY A 1 97 ? 17.188 -16.594 7.996 1 89.94 97 GLY A C 1
ATOM 771 O O . GLY A 1 97 ? 18.406 -16.672 8.094 1 89.94 97 GLY A O 1
ATOM 772 N N . ILE A 1 98 ? 16.438 -17.453 8.492 1 85.06 98 ILE A N 1
ATOM 773 C CA . ILE A 1 98 ? 16.922 -18.641 9.172 1 85.06 98 ILE A CA 1
ATOM 774 C C . ILE A 1 98 ? 17.641 -19.547 8.172 1 85.06 98 ILE A C 1
ATOM 776 O O . ILE A 1 98 ? 18.656 -20.188 8.508 1 85.06 98 ILE A O 1
ATOM 780 N N . GLU A 1 99 ? 17.297 -19.516 6.988 1 74.12 99 GLU A N 1
ATOM 781 C CA . GLU A 1 99 ? 17.891 -20.328 5.938 1 74.12 99 GLU A CA 1
ATOM 782 C C . GLU A 1 99 ? 19.312 -19.875 5.617 1 74.12 99 GLU A C 1
ATOM 784 O O . GLU A 1 99 ? 20.219 -20.703 5.43 1 74.12 99 GLU A O 1
ATOM 789 N N . TYR A 1 100 ? 19.516 -18.562 5.57 1 67.81 100 TYR A N 1
ATOM 790 C CA . TYR A 1 100 ? 20.766 -18.031 5.035 1 67.81 100 TYR A CA 1
ATOM 791 C C . TYR A 1 100 ? 21.797 -17.828 6.137 1 67.81 100 TYR A C 1
ATOM 793 O O . TYR A 1 100 ? 23 -17.766 5.871 1 67.81 100 TYR A O 1
ATOM 801 N N . ASN A 1 101 ? 21.328 -17.562 7.406 1 65.5 101 ASN A N 1
ATOM 802 C CA . ASN A 1 101 ? 22.297 -16.969 8.32 1 65.5 101 ASN A CA 1
ATOM 803 C C . ASN A 1 101 ? 22.438 -17.797 9.594 1 65.5 101 ASN A C 1
ATOM 805 O O . ASN A 1 101 ? 21.453 -18.359 10.086 1 65.5 101 ASN A O 1
ATOM 809 N N . ARG A 1 102 ? 23.734 -18.109 9.945 1 67.44 102 ARG A N 1
ATOM 810 C CA . ARG A 1 102 ? 24.062 -18.688 11.234 1 67.44 102 ARG A CA 1
ATOM 811 C C . ARG A 1 102 ? 24.062 -17.625 12.336 1 67.44 102 ARG A C 1
ATOM 813 O O . ARG A 1 102 ? 24.188 -17.953 13.516 1 67.44 102 ARG A O 1
ATOM 820 N N . GLY A 1 103 ? 23.562 -16.438 12.023 1 79.81 103 GLY A N 1
ATOM 821 C CA . GLY A 1 103 ? 23.5 -15.352 12.984 1 79.81 103 GLY A CA 1
ATOM 822 C C . GLY A 1 103 ? 22.25 -14.5 12.844 1 79.81 103 GLY A C 1
ATOM 823 O O . GLY A 1 103 ? 21.156 -15.031 12.719 1 79.81 103 GLY A O 1
ATOM 824 N N . LYS A 1 104 ? 22.422 -13.234 12.977 1 86.56 104 LYS A N 1
ATOM 825 C CA . LYS A 1 104 ? 21.281 -12.336 12.875 1 86.56 104 LYS A CA 1
ATOM 826 C C . LYS A 1 104 ? 20.812 -12.195 11.43 1 86.56 104 LYS A C 1
ATOM 828 O O . LYS A 1 104 ? 21.641 -12.203 10.508 1 86.56 104 LYS A O 1
ATOM 833 N N . ILE A 1 105 ? 19.594 -12.266 11.273 1 90.25 105 ILE A N 1
ATOM 834 C CA . ILE A 1 105 ? 18.953 -12.039 9.977 1 90.25 105 ILE A CA 1
ATOM 835 C C . ILE A 1 105 ? 19.203 -10.594 9.531 1 90.25 105 ILE A C 1
ATOM 837 O O . ILE A 1 105 ? 18.797 -9.656 10.219 1 90.25 105 ILE A O 1
ATOM 841 N N . ARG A 1 106 ? 19.906 -10.445 8.445 1 87.5 106 ARG A N 1
ATOM 842 C CA . ARG A 1 106 ? 20.188 -9.117 7.914 1 87.5 106 ARG A CA 1
ATOM 843 C C . ARG A 1 106 ? 19.125 -8.703 6.902 1 87.5 106 ARG A C 1
ATOM 845 O O . ARG A 1 106 ? 18.953 -9.344 5.863 1 87.5 106 ARG A O 1
ATOM 852 N N . LEU A 1 107 ? 18.484 -7.656 7.219 1 90.69 107 LEU A N 1
ATOM 853 C CA . LEU A 1 107 ? 17.406 -7.156 6.383 1 90.69 107 LEU A CA 1
ATOM 854 C C . LEU A 1 107 ? 17.922 -6.137 5.371 1 90.69 107 LEU A C 1
ATOM 856 O O . LEU A 1 107 ? 18.578 -5.168 5.742 1 90.69 107 LEU A O 1
ATOM 860 N N . ASP A 1 108 ? 17.703 -6.434 4.129 1 90 108 ASP A N 1
ATOM 861 C CA . ASP A 1 108 ? 17.953 -5.5 3.033 1 90 108 ASP A CA 1
ATOM 862 C C . ASP A 1 108 ? 16.812 -5.523 2.018 1 90 108 ASP A C 1
ATOM 864 O O . ASP A 1 108 ? 15.773 -6.137 2.258 1 90 108 ASP A O 1
ATOM 868 N N . LEU A 1 109 ? 16.969 -4.781 0.964 1 90.44 109 LEU A N 1
ATOM 869 C CA . LEU A 1 109 ? 15.891 -4.676 -0.008 1 90.44 109 LEU A CA 1
ATOM 870 C C . LEU A 1 109 ? 15.656 -6.016 -0.705 1 90.44 109 LEU A C 1
ATOM 872 O O . LEU A 1 109 ? 14.508 -6.371 -1.008 1 90.44 109 LEU A O 1
ATOM 876 N N . ARG A 1 110 ? 16.719 -6.73 -0.971 1 89.06 110 ARG A N 1
ATOM 877 C CA . ARG A 1 110 ? 16.594 -8.023 -1.639 1 89.06 110 ARG A CA 1
ATOM 878 C C . ARG A 1 110 ? 15.82 -9.016 -0.769 1 89.06 110 ARG A C 1
ATOM 880 O O . ARG A 1 110 ? 14.992 -9.781 -1.27 1 89.06 110 ARG A O 1
ATOM 887 N N . SER A 1 111 ? 16.156 -9.031 0.498 1 91.38 111 SER A N 1
ATOM 888 C CA . SER A 1 111 ? 15.453 -9.938 1.405 1 91.38 111 SER A CA 1
ATOM 889 C C . SER A 1 111 ? 13.969 -9.578 1.501 1 91.38 111 SER A C 1
ATOM 891 O O . SER A 1 111 ? 13.117 -10.461 1.633 1 91.38 111 SER A O 1
ATOM 893 N N . LEU A 1 112 ? 13.656 -8.281 1.501 1 93.19 112 LEU A N 1
ATOM 894 C CA . LEU A 1 112 ? 12.266 -7.852 1.526 1 93.19 112 LEU A CA 1
ATOM 895 C C . LEU A 1 112 ? 11.531 -8.297 0.262 1 93.19 112 LEU A C 1
ATOM 897 O O . LEU A 1 112 ? 10.406 -8.789 0.331 1 93.19 112 LEU A O 1
ATOM 901 N N . VAL A 1 113 ? 12.195 -8.164 -0.886 1 94.38 113 VAL A N 1
ATOM 902 C CA . VAL A 1 113 ? 11.602 -8.555 -2.162 1 94.38 113 VAL A CA 1
ATOM 903 C C . VAL A 1 113 ? 11.352 -10.055 -2.178 1 94.38 113 VAL A C 1
ATOM 905 O O . VAL A 1 113 ? 10.281 -10.508 -2.59 1 94.38 113 VAL A O 1
ATOM 908 N N . GLU A 1 114 ? 12.359 -10.773 -1.771 1 94.94 114 GLU A N 1
ATOM 909 C CA . GLU A 1 114 ? 12.211 -12.227 -1.712 1 94.94 114 GLU A CA 1
ATOM 910 C C . GLU A 1 114 ? 11.031 -12.625 -0.828 1 94.94 114 GLU A C 1
ATOM 912 O O . GLU A 1 114 ? 10.25 -13.508 -1.185 1 94.94 114 GLU A O 1
ATOM 917 N N . ALA A 1 115 ? 10.883 -11.953 0.323 1 96.94 115 ALA A N 1
ATOM 918 C CA . ALA A 1 115 ? 9.781 -12.234 1.236 1 96.94 115 ALA A CA 1
ATOM 919 C C . ALA A 1 115 ? 8.438 -11.914 0.587 1 96.94 115 ALA A C 1
ATOM 921 O O . ALA A 1 115 ? 7.48 -12.68 0.711 1 96.94 115 ALA A O 1
ATOM 922 N N . GLU A 1 116 ? 8.352 -10.82 -0.081 1 97.06 116 GLU A N 1
ATOM 923 C CA . GLU A 1 116 ? 7.113 -10.43 -0.752 1 97.06 116 GLU A CA 1
ATOM 924 C C . GLU A 1 116 ? 6.754 -11.406 -1.868 1 97.06 116 GLU A C 1
ATOM 926 O O . GLU A 1 116 ? 5.578 -11.703 -2.088 1 97.06 116 GLU A O 1
ATOM 931 N N . MET A 1 117 ? 7.766 -11.859 -2.557 1 96.5 117 MET A N 1
ATOM 932 C CA . MET A 1 117 ? 7.504 -12.805 -3.637 1 96.5 117 MET A CA 1
ATOM 933 C C . MET A 1 117 ? 7.023 -14.141 -3.084 1 96.5 117 MET A C 1
ATOM 935 O O . MET A 1 117 ? 6.145 -14.781 -3.668 1 96.5 117 MET A O 1
ATOM 939 N N . CYS A 1 118 ? 7.598 -14.547 -1.979 1 97 118 CYS A N 1
ATOM 940 C CA . CYS A 1 118 ? 7.078 -15.742 -1.319 1 97 118 CYS A CA 1
ATOM 941 C C . CYS A 1 118 ? 5.629 -15.547 -0.897 1 97 118 CYS A C 1
ATOM 943 O O . CYS A 1 118 ? 4.812 -16.469 -1.008 1 97 118 CYS A O 1
ATOM 945 N N . THR A 1 119 ? 5.344 -14.352 -0.45 1 98.06 119 THR A N 1
ATOM 946 C CA . THR A 1 119 ? 3.998 -13.984 -0.024 1 98.06 119 THR A CA 1
ATOM 947 C C . THR A 1 119 ? 3.027 -14.023 -1.203 1 98.06 119 THR A C 1
ATOM 949 O O . THR A 1 119 ? 1.847 -14.336 -1.031 1 98.06 119 THR A O 1
ATOM 952 N N . ALA A 1 120 ? 3.523 -13.781 -2.412 1 97.88 120 ALA A N 1
ATOM 953 C CA . ALA A 1 120 ? 2.68 -13.797 -3.605 1 97.88 120 ALA A CA 1
ATOM 954 C C . ALA A 1 120 ? 2.031 -15.164 -3.795 1 97.88 120 ALA A C 1
ATOM 956 O O . ALA A 1 120 ? 0.898 -15.266 -4.27 1 97.88 120 ALA A O 1
ATOM 957 N N . SER A 1 121 ? 2.691 -16.234 -3.432 1 98.25 121 SER A N 1
ATOM 958 C CA . SER A 1 121 ? 2.104 -17.562 -3.51 1 98.25 121 SER A CA 1
ATOM 959 C C . SER A 1 121 ? 0.847 -17.672 -2.652 1 98.25 121 SER A C 1
ATOM 961 O O . SER A 1 121 ? -0.15 -18.266 -3.07 1 98.25 121 SER A O 1
ATOM 963 N N . VAL A 1 122 ? 0.909 -17.078 -1.496 1 98.5 122 VAL A N 1
ATOM 964 C CA . VAL A 1 122 ? -0.214 -17.078 -0.564 1 98.5 122 VAL A CA 1
ATOM 965 C C . VAL A 1 122 ? -1.386 -16.312 -1.164 1 98.5 122 VAL A C 1
ATOM 967 O O . VAL A 1 122 ? -2.535 -16.75 -1.079 1 98.5 122 VAL A O 1
ATOM 970 N N . LEU A 1 123 ? -1.1 -15.18 -1.742 1 98 123 LEU A N 1
ATOM 971 C CA . LEU A 1 123 ? -2.145 -14.32 -2.295 1 98 123 LEU A CA 1
ATOM 972 C C . LEU A 1 123 ? -2.832 -15 -3.477 1 98 123 LEU A C 1
ATOM 974 O O . LEU A 1 123 ? -4.031 -14.805 -3.695 1 98 123 LEU A O 1
ATOM 978 N N . ILE A 1 124 ? -2.105 -15.82 -4.219 1 97.44 124 ILE A N 1
ATOM 979 C CA . ILE A 1 124 ? -2.693 -16.609 -5.293 1 97.44 124 ILE A CA 1
ATOM 980 C C . ILE A 1 124 ? -3.701 -17.609 -4.707 1 97.44 124 ILE A C 1
ATOM 982 O O . ILE A 1 124 ? -4.84 -17.688 -5.168 1 97.44 124 ILE A O 1
ATOM 986 N N . SER A 1 125 ? -3.338 -18.266 -3.662 1 97.94 125 SER A N 1
ATOM 987 C CA . SER A 1 125 ? -4.176 -19.312 -3.078 1 97.94 125 SER A CA 1
ATOM 988 C C . SER A 1 125 ? -5.449 -18.719 -2.477 1 97.94 125 SER A C 1
ATOM 990 O O . SER A 1 125 ? -6.508 -19.344 -2.518 1 97.94 125 SER A O 1
ATOM 992 N N . ILE A 1 126 ? -5.316 -17.562 -1.851 1 96.06 126 ILE A N 1
ATOM 993 C CA . ILE A 1 126 ? -6.504 -17 -1.209 1 96.06 126 ILE A CA 1
ATOM 994 C C . ILE A 1 126 ? -7.52 -16.594 -2.271 1 96.06 126 ILE A C 1
ATOM 996 O O . ILE A 1 126 ? -8.727 -16.547 -2.002 1 96.06 126 ILE A O 1
ATOM 1000 N N . GLY A 1 127 ? -7.066 -16.391 -3.484 1 95.06 127 GLY A N 1
ATOM 1001 C CA . GLY A 1 127 ? -7.992 -16.156 -4.582 1 95.06 127 GLY A CA 1
ATOM 1002 C C . GLY A 1 127 ? -8.914 -17.328 -4.84 1 95.06 127 GLY A C 1
ATOM 1003 O O . GLY A 1 127 ? -10.062 -17.141 -5.266 1 95.06 127 GLY A O 1
ATOM 1004 N N . ALA A 1 128 ? -8.453 -18.547 -4.617 1 95.19 128 ALA A N 1
ATOM 1005 C CA . ALA A 1 128 ? -9.25 -19.75 -4.855 1 95.19 128 ALA A CA 1
ATOM 1006 C C . ALA A 1 128 ? -10.391 -19.859 -3.846 1 95.19 128 ALA A C 1
ATOM 1008 O O . ALA A 1 128 ? -11.469 -20.359 -4.168 1 95.19 128 ALA A O 1
ATOM 1009 N N . VAL A 1 129 ? -10.188 -19.344 -2.682 1 94.75 129 VAL A N 1
ATOM 1010 C CA . VAL A 1 129 ? -11.18 -19.5 -1.626 1 94.75 129 VAL A CA 1
ATOM 1011 C C . VAL A 1 129 ? -11.828 -18.156 -1.323 1 94.75 129 VAL A C 1
ATOM 1013 O O . VAL A 1 129 ? -12.453 -17.969 -0.274 1 94.75 129 VAL A O 1
ATOM 1016 N N . LEU A 1 130 ? -11.648 -17.281 -2.203 1 92.69 130 LEU A N 1
ATOM 1017 C CA . LEU A 1 130 ? -12.164 -15.93 -2.027 1 92.69 130 LEU A CA 1
ATOM 1018 C C . LEU A 1 130 ? -13.648 -15.953 -1.712 1 92.69 130 LEU A C 1
ATOM 1020 O O . LEU A 1 130 ? -14.438 -16.578 -2.428 1 92.69 130 LEU A O 1
ATOM 1024 N N . GLY A 1 131 ? -14.062 -15.266 -0.619 1 92.44 131 GLY A N 1
ATOM 1025 C CA . GLY A 1 131 ? -15.469 -15.117 -0.256 1 92.44 131 GLY A CA 1
ATOM 1026 C C . GLY A 1 131 ? -16 -16.281 0.546 1 92.44 131 GLY A C 1
ATOM 1027 O O . GLY A 1 131 ? -17.141 -16.25 1.014 1 92.44 131 GLY A O 1
ATOM 1028 N N . LYS A 1 132 ? -15.172 -17.297 0.765 1 93.5 132 LYS A N 1
ATOM 1029 C CA . LYS A 1 132 ? -15.68 -18.516 1.396 1 93.5 132 LYS A CA 1
ATOM 1030 C C . LYS A 1 132 ? -14.969 -18.797 2.715 1 93.5 132 LYS A C 1
ATOM 1032 O O . LYS A 1 132 ? -15.258 -19.781 3.395 1 93.5 132 LYS A O 1
ATOM 1037 N N . THR A 1 133 ? -14.055 -17.953 3.023 1 93.31 133 THR A N 1
ATOM 1038 C CA . THR A 1 133 ? -13.305 -18.094 4.27 1 93.31 133 THR A CA 1
ATOM 1039 C C . THR A 1 133 ? -13.391 -16.797 5.09 1 93.31 133 THR A C 1
ATOM 1041 O O . THR A 1 133 ? -13.617 -15.727 4.543 1 93.31 133 THR A O 1
ATOM 1044 N N . ASN A 1 134 ? -13.336 -16.969 6.379 1 92.31 134 ASN A N 1
ATOM 1045 C CA . ASN A 1 134 ? -13.312 -15.789 7.242 1 92.31 134 ASN A CA 1
ATOM 1046 C C . ASN A 1 134 ? -11.891 -15.312 7.512 1 92.31 134 ASN A C 1
ATOM 1048 O O . ASN A 1 134 ? -10.93 -16.016 7.18 1 92.31 134 ASN A O 1
ATOM 1052 N N . PRO A 1 135 ? -11.688 -14.133 8.086 1 93.12 135 PRO A N 1
ATOM 1053 C CA . PRO A 1 135 ? -10.344 -13.562 8.242 1 93.12 135 PRO A CA 1
ATOM 1054 C C . PRO A 1 135 ? -9.445 -14.406 9.148 1 93.12 135 PRO A C 1
ATOM 1056 O O . PRO A 1 135 ? -8.227 -14.43 8.961 1 93.12 135 PRO A O 1
ATOM 1059 N N . VAL A 1 136 ? -9.992 -15.055 10.133 1 93.88 136 VAL A N 1
ATOM 1060 C CA . VAL A 1 136 ? -9.188 -15.938 10.977 1 93.88 136 VAL A CA 1
ATOM 1061 C C . VAL A 1 136 ? -8.578 -17.047 10.125 1 93.88 136 VAL A C 1
ATOM 1063 O O . VAL A 1 136 ? -7.383 -17.344 10.242 1 93.88 136 VAL A O 1
ATOM 1066 N N . GLN A 1 137 ? -9.383 -17.672 9.359 1 95.44 137 GLN A N 1
ATOM 1067 C CA . GLN A 1 137 ? -8.922 -18.719 8.453 1 95.44 137 GLN A CA 1
ATOM 1068 C C . GLN A 1 137 ? -7.891 -18.172 7.465 1 95.44 137 GLN A C 1
ATOM 1070 O O . GLN A 1 137 ? -6.91 -18.844 7.148 1 95.44 137 GLN A O 1
ATOM 1075 N N . LEU A 1 138 ? -8.094 -16.984 6.98 1 96.62 138 LEU A N 1
ATOM 1076 C CA . LEU A 1 138 ? -7.168 -16.375 6.031 1 96.62 138 LEU A CA 1
ATOM 1077 C C . LEU A 1 138 ? -5.785 -16.219 6.648 1 96.62 138 LEU A C 1
ATOM 1079 O O . LEU A 1 138 ? -4.773 -16.453 5.98 1 96.62 138 LEU A O 1
ATOM 1083 N N . ILE A 1 139 ? -5.727 -15.789 7.891 1 96.94 139 ILE A N 1
ATOM 1084 C CA . ILE A 1 139 ? -4.445 -15.609 8.57 1 96.94 139 ILE A CA 1
ATOM 1085 C C . ILE A 1 139 ? -3.75 -16.969 8.719 1 96.94 139 ILE A C 1
ATOM 1087 O O . ILE A 1 139 ? -2.539 -17.062 8.508 1 96.94 139 ILE A O 1
ATOM 1091 N N . LEU A 1 140 ? -4.477 -17.984 9.047 1 97.06 140 LEU A N 1
ATOM 1092 C CA . LEU A 1 140 ? -3.906 -19.312 9.172 1 97.06 140 LEU A CA 1
ATOM 1093 C C . LEU A 1 140 ? -3.391 -19.812 7.824 1 97.06 140 LEU A C 1
ATOM 1095 O O . LEU A 1 140 ? -2.322 -20.422 7.754 1 97.06 140 LEU A O 1
ATOM 1099 N N . ILE A 1 141 ? -4.176 -19.609 6.781 1 98.19 141 ILE A N 1
ATOM 1100 C CA . ILE A 1 141 ? -3.723 -19.953 5.441 1 98.19 141 ILE A CA 1
ATOM 1101 C C . ILE A 1 141 ? -2.406 -19.234 5.137 1 98.19 141 ILE A C 1
ATOM 1103 O O . ILE A 1 141 ? -1.455 -19.859 4.656 1 98.19 141 ILE A O 1
ATOM 1107 N N . ALA A 1 142 ? -2.348 -17.953 5.441 1 98.19 142 ALA A N 1
ATOM 1108 C CA . ALA A 1 142 ? -1.168 -17.141 5.16 1 98.19 142 ALA A CA 1
ATOM 1109 C C . ALA A 1 142 ? 0.071 -17.703 5.844 1 98.19 142 ALA A C 1
ATOM 1111 O O . ALA A 1 142 ? 1.112 -17.891 5.207 1 98.19 142 ALA A O 1
ATOM 1112 N N . LEU A 1 143 ? -0.024 -18.047 7.102 1 98.12 143 LEU A N 1
ATOM 1113 C CA . LEU A 1 143 ? 1.109 -18.516 7.895 1 98.12 143 LEU A CA 1
ATOM 1114 C C . LEU A 1 143 ? 1.564 -19.891 7.441 1 98.12 143 LEU A C 1
ATOM 1116 O O . LEU A 1 143 ? 2.762 -20.141 7.262 1 98.12 143 LEU A O 1
ATOM 1120 N N . LEU A 1 144 ? 0.639 -20.781 7.203 1 98.44 144 LEU A N 1
ATOM 1121 C CA . LEU A 1 144 ? 0.989 -22.156 6.863 1 98.44 144 LEU A CA 1
ATOM 1122 C C . LEU A 1 144 ? 1.488 -22.234 5.426 1 98.44 144 LEU A C 1
ATOM 1124 O O . LEU A 1 144 ? 2.449 -22.969 5.141 1 98.44 144 LEU A O 1
ATOM 1128 N N . GLU A 1 145 ? 0.84 -21.562 4.551 1 98.69 145 GLU A N 1
ATOM 1129 C CA . GLU A 1 145 ? 1.254 -21.656 3.156 1 98.69 145 GLU A CA 1
ATOM 1130 C C . GLU A 1 145 ? 2.625 -21.031 2.938 1 98.69 145 GLU A C 1
ATOM 1132 O O . GLU A 1 145 ? 3.469 -21.578 2.236 1 98.69 145 GLU A O 1
ATOM 1137 N N . VAL A 1 146 ? 2.82 -19.812 3.516 1 98.56 146 VAL A N 1
ATOM 1138 C CA . VAL A 1 146 ? 4.121 -19.188 3.305 1 98.56 146 VAL A CA 1
ATOM 1139 C C . VAL A 1 146 ? 5.223 -20.062 3.887 1 98.56 146 VAL A C 1
ATOM 1141 O O . VAL A 1 146 ? 6.312 -20.172 3.32 1 98.56 146 VAL A O 1
ATOM 1144 N N . SER A 1 147 ? 4.992 -20.75 5 1 98.06 147 SER A N 1
ATOM 1145 C CA . SER A 1 147 ? 5.938 -21.703 5.582 1 98.06 147 SER A CA 1
ATOM 1146 C C . SER A 1 147 ? 6.188 -22.875 4.648 1 98.06 147 SER A C 1
ATOM 1148 O O . SER A 1 147 ? 7.332 -23.281 4.441 1 98.06 147 SER A O 1
ATOM 1150 N N . GLY A 1 148 ? 5.102 -23.438 4.109 1 98.5 148 GLY A N 1
ATOM 1151 C CA . GLY A 1 148 ? 5.238 -24.531 3.168 1 98.5 148 GLY A CA 1
ATOM 1152 C C . GLY A 1 148 ? 5.996 -24.156 1.911 1 98.5 148 GLY A C 1
ATOM 1153 O O . GLY A 1 148 ? 6.816 -24.938 1.418 1 98.5 148 GLY A O 1
ATOM 1154 N N . PHE A 1 149 ? 5.699 -23 1.399 1 98.62 149 PHE A N 1
ATOM 1155 C CA . PHE A 1 149 ? 6.367 -22.562 0.177 1 98.62 149 PHE A CA 1
ATOM 1156 C C . PHE A 1 149 ? 7.855 -22.359 0.416 1 98.62 149 PHE A C 1
ATOM 1158 O O . PHE A 1 149 ? 8.68 -22.719 -0.427 1 98.62 149 PHE A O 1
ATOM 1165 N N . ILE A 1 150 ? 8.195 -21.703 1.529 1 97.81 150 ILE A N 1
ATOM 1166 C CA . ILE A 1 150 ? 9.602 -21.469 1.833 1 97.81 150 ILE A CA 1
ATOM 1167 C C . ILE A 1 150 ? 10.312 -22.797 2.088 1 97.81 150 ILE A C 1
ATOM 1169 O O . ILE A 1 150 ? 11.477 -22.969 1.714 1 97.81 150 ILE A O 1
ATOM 1173 N N . LEU A 1 151 ? 9.617 -23.734 2.682 1 97.12 151 LEU A N 1
ATOM 1174 C CA . LEU A 1 151 ? 10.148 -25.094 2.785 1 97.12 151 LEU A CA 1
ATOM 1175 C C . LEU A 1 151 ? 10.43 -25.672 1.402 1 97.12 151 LEU A C 1
ATOM 1177 O O . LEU A 1 151 ? 11.477 -26.281 1.185 1 97.12 151 LEU A O 1
ATOM 1181 N N . ASN A 1 152 ? 9.453 -25.516 0.497 1 98.19 152 ASN A N 1
ATOM 1182 C CA . ASN A 1 152 ? 9.633 -25.984 -0.875 1 98.19 152 ASN A CA 1
ATOM 1183 C C . ASN A 1 152 ? 10.859 -25.344 -1.52 1 98.19 152 ASN A C 1
ATOM 1185 O O . ASN A 1 152 ? 11.68 -26.031 -2.131 1 98.19 152 ASN A O 1
ATOM 1189 N N . LYS A 1 153 ? 10.93 -24.031 -1.413 1 97.19 153 LYS A N 1
ATOM 1190 C CA . LYS A 1 153 ? 12.078 -23.281 -1.934 1 97.19 153 LYS A CA 1
ATOM 1191 C C . LYS A 1 153 ? 13.383 -23.844 -1.367 1 97.19 153 LYS A C 1
ATOM 1193 O O . LYS A 1 153 ? 14.344 -24.062 -2.109 1 97.19 153 LYS A O 1
ATOM 1198 N N . TRP A 1 154 ? 13.422 -24.062 -0.078 1 95.44 154 TRP A N 1
ATOM 1199 C CA . TRP A 1 154 ? 14.609 -24.578 0.606 1 95.44 154 TRP A CA 1
ATOM 1200 C C . TRP A 1 154 ? 14.969 -25.969 0.107 1 95.44 154 TRP A C 1
ATOM 1202 O O . TRP A 1 154 ? 16.141 -26.266 -0.133 1 95.44 154 TRP A O 1
ATOM 1212 N N . VAL A 1 155 ? 14.031 -26.859 -0.034 1 96.94 155 VAL A N 1
ATOM 1213 C CA . VAL A 1 155 ? 14.25 -28.219 -0.492 1 96.94 155 VAL A CA 1
ATOM 1214 C C . VAL A 1 155 ? 14.812 -28.203 -1.914 1 96.94 155 VAL A C 1
ATOM 1216 O O . VAL A 1 155 ? 15.766 -28.922 -2.223 1 96.94 155 VAL A O 1
ATOM 1219 N N . LEU A 1 156 ? 14.203 -27.422 -2.75 1 97.56 156 LEU A N 1
ATOM 1220 C CA . LEU A 1 156 ? 14.656 -27.328 -4.137 1 97.56 156 LEU A CA 1
ATOM 1221 C C . LEU A 1 156 ? 16.094 -26.844 -4.211 1 97.56 156 LEU A C 1
ATOM 1223 O O . LEU A 1 156 ? 16.891 -27.391 -4.988 1 97.56 156 LEU A O 1
ATOM 1227 N N . GLN A 1 157 ? 16.438 -25.891 -3.402 1 95.38 157 GLN A N 1
ATOM 1228 C CA . GLN A 1 157 ? 17.781 -25.328 -3.434 1 95.38 157 GLN A CA 1
ATOM 1229 C C . GLN A 1 157 ? 18.781 -26.281 -2.795 1 95.38 157 GLN A C 1
ATOM 1231 O O . GLN A 1 157 ? 19.906 -26.422 -3.289 1 95.38 157 GLN A O 1
ATOM 1236 N N . THR A 1 158 ? 18.438 -26.922 -1.72 1 94.12 158 THR A N 1
ATOM 1237 C CA . THR A 1 158 ? 19.375 -27.719 -0.936 1 94.12 158 THR A CA 1
ATOM 1238 C C . THR A 1 158 ? 19.531 -29.109 -1.545 1 94.12 158 THR A C 1
ATOM 1240 O O . THR A 1 158 ? 20.656 -29.609 -1.666 1 94.12 158 THR A O 1
ATOM 1243 N N . LEU A 1 159 ? 18.484 -29.734 -1.938 1 93.5 159 LEU A N 1
ATOM 1244 C CA . LEU A 1 159 ? 18.531 -31.125 -2.396 1 93.5 159 LEU A CA 1
ATOM 1245 C C . LEU A 1 159 ? 18.828 -31.188 -3.893 1 93.5 159 LEU A C 1
ATOM 1247 O O . LEU A 1 159 ? 19.531 -32.094 -4.352 1 93.5 159 LEU A O 1
ATOM 1251 N N . LEU A 1 160 ? 18.297 -30.219 -4.66 1 95.25 160 LEU A N 1
ATOM 1252 C CA . LEU A 1 160 ? 18.391 -30.328 -6.109 1 95.25 160 LEU A CA 1
ATOM 1253 C C . LEU A 1 160 ? 19.25 -29.203 -6.68 1 95.25 160 LEU A C 1
ATOM 1255 O O . LEU A 1 160 ? 19.484 -29.156 -7.891 1 95.25 160 LEU A O 1
ATOM 1259 N N . ARG A 1 161 ? 19.641 -28.266 -5.867 1 94.38 161 ARG A N 1
ATOM 1260 C CA . ARG A 1 161 ? 20.516 -27.156 -6.254 1 94.38 161 ARG A CA 1
ATOM 1261 C C . ARG A 1 161 ? 19.875 -26.281 -7.316 1 94.38 161 ARG A C 1
ATOM 1263 O O . ARG A 1 161 ? 20.531 -25.859 -8.266 1 94.38 161 ARG A O 1
ATOM 1270 N N . VAL A 1 162 ? 18.609 -26.156 -7.184 1 95.12 162 VAL A N 1
ATOM 1271 C CA . VAL A 1 162 ? 17.875 -25.25 -8.062 1 95.12 162 VAL A CA 1
ATOM 1272 C C . VAL A 1 162 ? 18.219 -23.797 -7.711 1 95.12 162 VAL A C 1
ATOM 1274 O O . VAL A 1 162 ? 18.328 -23.453 -6.531 1 95.12 162 VAL A O 1
ATOM 1277 N N . TRP A 1 163 ? 18.375 -22.984 -8.727 1 93 163 TRP A N 1
ATOM 1278 C CA . TRP A 1 163 ? 18.688 -21.578 -8.531 1 93 163 TRP A CA 1
ATOM 1279 C C . TRP A 1 163 ? 17.562 -20.875 -7.789 1 93 163 TRP A C 1
ATOM 1281 O O . TRP A 1 163 ? 16.391 -21.234 -7.934 1 93 163 TRP A O 1
ATOM 1291 N N . LEU A 1 164 ? 17.906 -19.828 -7.094 1 92.12 164 LEU A N 1
ATOM 1292 C CA . LEU A 1 164 ? 16.953 -19.062 -6.277 1 92.12 164 LEU A CA 1
ATOM 1293 C C . LEU A 1 164 ? 15.789 -18.562 -7.117 1 92.12 164 LEU A C 1
ATOM 1295 O O . LEU A 1 164 ? 14.633 -18.719 -6.734 1 92.12 164 LEU A O 1
ATOM 1299 N N . LEU A 1 165 ? 16.125 -17.969 -8.242 1 93.06 165 LEU A N 1
ATOM 1300 C CA . LEU A 1 165 ? 15.094 -17.422 -9.117 1 93.06 165 LEU A CA 1
ATOM 1301 C C . LEU A 1 165 ? 14.078 -18.5 -9.508 1 93.06 165 LEU A C 1
ATOM 1303 O O . LEU A 1 165 ? 12.867 -18.281 -9.383 1 93.06 165 LEU A O 1
ATOM 1307 N N . ASN A 1 166 ? 14.555 -19.594 -9.938 1 94.62 166 ASN A N 1
ATOM 1308 C CA . ASN A 1 166 ? 13.68 -20.688 -10.383 1 94.62 166 ASN A CA 1
ATOM 1309 C C . ASN A 1 166 ? 12.898 -21.281 -9.211 1 94.62 166 ASN A C 1
ATOM 1311 O O . ASN A 1 166 ? 11.75 -21.688 -9.375 1 94.62 166 ASN A O 1
ATOM 1315 N N . SER A 1 167 ? 13.539 -21.359 -8.062 1 96.5 167 SER A N 1
ATOM 1316 C CA . SER A 1 167 ? 12.883 -21.906 -6.887 1 96.5 167 SER A CA 1
ATOM 1317 C C . SER A 1 167 ? 11.742 -21 -6.418 1 96.5 167 SER A C 1
ATOM 1319 O O . SER A 1 167 ? 10.758 -21.484 -5.852 1 96.5 167 SER A O 1
ATOM 1321 N N . ILE A 1 168 ? 11.844 -19.703 -6.637 1 96.56 168 ILE A N 1
ATOM 1322 C CA . ILE A 1 168 ? 10.812 -18.75 -6.219 1 96.56 168 ILE A CA 1
ATOM 1323 C C . ILE A 1 168 ? 9.695 -18.719 -7.258 1 96.56 168 ILE A C 1
ATOM 1325 O O . ILE A 1 168 ? 8.516 -18.656 -6.902 1 96.56 168 ILE A O 1
ATOM 1329 N N . MET A 1 169 ? 10.016 -18.875 -8.539 1 96.81 169 MET A N 1
ATOM 1330 C CA . MET A 1 169 ? 9.047 -18.641 -9.602 1 96.81 169 MET A CA 1
ATOM 1331 C C . MET A 1 169 ? 8.062 -19.797 -9.711 1 96.81 169 MET A C 1
ATOM 1333 O O . MET A 1 169 ? 7.027 -19.688 -10.367 1 96.81 169 MET A O 1
ATOM 1337 N N . VAL A 1 170 ? 8.352 -20.859 -9.031 1 97.94 170 VAL A N 1
ATOM 1338 C CA . VAL A 1 170 ? 7.367 -21.938 -9 1 97.94 170 VAL A CA 1
ATOM 1339 C C . VAL A 1 170 ? 6.246 -21.594 -8.016 1 97.94 170 VAL A C 1
ATOM 1341 O O . VAL A 1 170 ? 5.348 -22.391 -7.781 1 97.94 170 VAL A O 1
ATOM 1344 N N . LEU A 1 171 ? 6.266 -20.359 -7.508 1 98.44 171 LEU A N 1
ATOM 1345 C CA . LEU A 1 171 ? 5.246 -19.875 -6.582 1 98.44 171 LEU A CA 1
ATOM 1346 C C . LEU A 1 171 ? 3.863 -19.938 -7.219 1 98.44 171 LEU A C 1
ATOM 1348 O O . LEU A 1 171 ? 2.867 -20.172 -6.535 1 98.44 171 LEU A O 1
ATOM 1352 N N . HIS A 1 172 ? 3.762 -19.75 -8.562 1 98.44 172 HIS A N 1
ATOM 1353 C CA . HIS A 1 172 ? 2.494 -19.797 -9.281 1 98.44 172 HIS A CA 1
ATOM 1354 C C . HIS A 1 172 ? 1.883 -21.188 -9.234 1 98.44 172 HIS A C 1
ATOM 1356 O O . HIS A 1 172 ? 0.673 -21.328 -9.047 1 98.44 172 HIS A O 1
ATOM 1362 N N . ILE A 1 173 ? 2.746 -22.141 -9.43 1 98.44 173 ILE A N 1
ATOM 1363 C CA . ILE A 1 173 ? 2.307 -23.531 -9.391 1 98.44 173 ILE A CA 1
ATOM 1364 C C . ILE A 1 173 ? 1.952 -23.922 -7.957 1 98.44 173 ILE A C 1
ATOM 1366 O O . ILE A 1 173 ? 0.882 -24.484 -7.703 1 98.44 173 ILE A O 1
ATOM 1370 N N . PHE A 1 174 ? 2.807 -23.609 -7.035 1 98.75 174 PHE A N 1
ATOM 1371 C CA . PHE A 1 174 ? 2.594 -23.938 -5.629 1 98.75 174 PHE A CA 1
ATOM 1372 C C . PHE A 1 174 ? 1.29 -23.328 -5.125 1 98.75 174 PHE A C 1
ATOM 1374 O O . PHE A 1 174 ? 0.463 -24.031 -4.535 1 98.75 174 PHE A O 1
ATOM 1381 N N . GLY A 1 175 ? 1.114 -22.047 -5.332 1 98.62 175 GLY A N 1
ATOM 1382 C CA . GLY A 1 175 ? -0.082 -21.359 -4.879 1 98.62 175 GLY A CA 1
ATOM 1383 C C . GLY A 1 175 ? -1.355 -21.906 -5.496 1 98.62 175 GLY A C 1
ATOM 1384 O O . GLY A 1 175 ? -2.375 -22.031 -4.816 1 98.62 175 GLY A O 1
ATOM 1385 N N . ALA A 1 176 ? -1.312 -22.219 -6.793 1 97.94 176 ALA A N 1
ATOM 1386 C CA . ALA A 1 176 ? -2.496 -22.719 -7.492 1 97.94 176 ALA A CA 1
ATOM 1387 C C . ALA A 1 176 ? -2.934 -24.062 -6.93 1 97.94 176 ALA A C 1
ATOM 1389 O O . ALA A 1 176 ? -4.109 -24.266 -6.613 1 97.94 176 ALA A O 1
ATOM 1390 N N . PHE A 1 177 ? -2.014 -24.938 -6.766 1 97.88 177 PHE A N 1
ATOM 1391 C CA . PHE A 1 177 ? -2.369 -26.266 -6.32 1 97.88 177 PHE A CA 1
ATOM 1392 C C . PHE A 1 177 ? -2.725 -26.281 -4.836 1 97.88 177 PHE A C 1
ATOM 1394 O O . PHE A 1 177 ? -3.617 -27.016 -4.41 1 97.88 177 PHE A O 1
ATOM 1401 N N . PHE A 1 178 ? -2.02 -25.531 -4.027 1 98.44 178 PHE A N 1
ATOM 1402 C CA . PHE A 1 178 ? -2.398 -25.328 -2.635 1 98.44 178 PHE A CA 1
ATOM 1403 C C . PHE A 1 178 ? -3.826 -24.812 -2.529 1 98.44 178 PHE A C 1
ATOM 1405 O O . PHE A 1 178 ? -4.633 -25.344 -1.764 1 98.44 178 PHE A O 1
ATOM 1412 N N . GLY A 1 179 ? -4.137 -23.766 -3.303 1 97.81 179 GLY A N 1
ATOM 1413 C CA . GLY A 1 179 ? -5.465 -23.172 -3.307 1 97.81 179 GLY A CA 1
ATOM 1414 C C . GLY A 1 179 ? -6.543 -24.156 -3.752 1 97.81 179 GLY A C 1
ATOM 1415 O O . GLY A 1 179 ? -7.633 -24.188 -3.178 1 97.81 179 GLY A O 1
ATOM 1416 N N . LEU A 1 180 ? -6.246 -24.953 -4.773 1 95.44 180 LEU A N 1
ATOM 1417 C CA . LEU A 1 180 ? -7.199 -25.938 -5.258 1 95.44 180 LEU A CA 1
ATOM 1418 C C . LEU A 1 180 ? -7.492 -26.984 -4.184 1 95.44 180 LEU A C 1
ATOM 1420 O O . LEU A 1 180 ? -8.641 -27.406 -4.023 1 95.44 180 LEU A O 1
ATOM 1424 N N . MET A 1 181 ? -6.48 -27.359 -3.535 1 96.5 181 MET A N 1
ATOM 1425 C CA . MET A 1 181 ? -6.668 -28.328 -2.451 1 96.5 181 MET A CA 1
ATOM 1426 C C . MET A 1 181 ? -7.559 -27.75 -1.359 1 96.5 181 MET A C 1
ATOM 1428 O O . MET A 1 181 ? -8.43 -28.438 -0.83 1 96.5 181 MET A O 1
ATOM 1432 N N . LEU A 1 182 ? -7.383 -26.5 -1.001 1 96.81 182 LEU A N 1
ATOM 1433 C CA . LEU A 1 182 ? -8.227 -25.844 -0.009 1 96.81 182 LEU A CA 1
ATOM 1434 C C . LEU A 1 182 ? -9.68 -25.828 -0.466 1 96.81 182 LEU A C 1
ATOM 1436 O O . LEU A 1 182 ? -10.586 -26.078 0.328 1 96.81 182 LEU A O 1
ATOM 1440 N N . THR A 1 183 ? -9.898 -25.516 -1.76 1 94.81 183 THR A N 1
ATOM 1441 C CA . THR A 1 183 ? -11.266 -25.438 -2.275 1 94.81 183 THR A CA 1
ATOM 1442 C C . THR A 1 183 ? -11.945 -26.797 -2.205 1 94.81 183 THR A C 1
ATOM 1444 O O . THR A 1 183 ? -13.156 -26.875 -1.989 1 94.81 183 THR A O 1
ATOM 1447 N N . TRP A 1 184 ? -11.211 -27.781 -2.396 1 94 184 TRP A N 1
ATOM 1448 C CA . TRP A 1 184 ? -11.758 -29.141 -2.352 1 94 184 TRP A CA 1
ATOM 1449 C C . TRP A 1 184 ? -12.148 -29.516 -0.926 1 94 184 TRP A C 1
ATOM 1451 O O . TRP A 1 184 ? -13.258 -29.984 -0.686 1 94 184 TRP A O 1
ATOM 1461 N N . ILE A 1 185 ? -11.305 -29.266 0.003 1 94.56 185 ILE A N 1
ATOM 1462 C CA . ILE A 1 185 ? -11.523 -29.688 1.386 1 94.56 185 ILE A CA 1
ATOM 1463 C C . ILE A 1 185 ? -12.586 -28.797 2.029 1 94.56 185 ILE A C 1
ATOM 1465 O O . ILE A 1 185 ? -13.422 -29.266 2.801 1 94.56 185 ILE A O 1
ATOM 1469 N N . LEU A 1 186 ? -12.578 -27.531 1.68 1 92.88 186 LEU A N 1
ATOM 1470 C CA . LEU A 1 186 ? -13.523 -26.578 2.264 1 92.88 186 LEU A CA 1
ATOM 1471 C C . LEU A 1 186 ? -14.758 -26.422 1.384 1 92.88 186 LEU A C 1
ATOM 1473 O O . LEU A 1 186 ? -15.445 -25.406 1.438 1 92.88 186 LEU A O 1
ATOM 1477 N N . HIS A 1 187 ? -15.016 -27.391 0.625 1 90.38 187 HIS A N 1
ATOM 1478 C CA . HIS A 1 187 ? -16.109 -27.344 -0.346 1 90.38 187 HIS A CA 1
ATOM 1479 C C . HIS A 1 187 ? -17.438 -27.016 0.33 1 90.38 187 HIS A C 1
ATOM 1481 O O . HIS A 1 187 ? -17.719 -27.531 1.414 1 90.38 187 HIS A O 1
ATOM 1487 N N . ARG A 1 188 ? -18.109 -26.125 -0.36 1 86.38 188 ARG A N 1
ATOM 1488 C CA . ARG A 1 188 ? -19.469 -25.75 0.014 1 86.38 188 ARG A CA 1
ATOM 1489 C C . ARG A 1 188 ? -20.422 -25.891 -1.172 1 86.38 188 ARG A C 1
ATOM 1491 O O . ARG A 1 188 ? -20.062 -25.562 -2.305 1 86.38 188 ARG A O 1
ATOM 1498 N N . LYS A 1 189 ? -21.578 -26.359 -0.883 1 82.56 189 LYS A N 1
ATOM 1499 C CA . LYS A 1 189 ? -22.547 -26.562 -1.959 1 82.56 189 LYS A CA 1
ATOM 1500 C C . LYS A 1 189 ? -23.172 -25.234 -2.381 1 82.56 189 LYS A C 1
ATOM 1502 O O . LYS A 1 189 ? -23.594 -24.438 -1.535 1 82.56 189 LYS A O 1
ATOM 1507 N N . GLY A 1 190 ? -23.062 -24.922 -3.672 1 75.81 190 GLY A N 1
ATOM 1508 C CA . GLY A 1 190 ? -23.672 -23.734 -4.254 1 75.81 190 GLY A CA 1
ATOM 1509 C C . GLY A 1 190 ? -25.141 -23.922 -4.625 1 75.81 190 GLY A C 1
ATOM 1510 O O . GLY A 1 190 ? -25.75 -24.938 -4.254 1 75.81 190 GLY A O 1
ATOM 1511 N N . PRO A 1 191 ? -25.766 -22.906 -5.246 1 78.75 191 PRO A N 1
ATOM 1512 C CA . PRO A 1 191 ? -25.188 -21.641 -5.723 1 78.75 191 PRO A CA 1
ATOM 1513 C C . PRO A 1 191 ? -25.031 -20.609 -4.613 1 78.75 191 PRO A C 1
ATOM 1515 O O . PRO A 1 191 ? -25.766 -20.641 -3.625 1 78.75 191 PRO A O 1
ATOM 1518 N N . PHE A 1 192 ? -24.078 -19.859 -4.801 1 79.69 192 PHE A N 1
ATOM 1519 C CA . PHE A 1 192 ? -23.875 -18.734 -3.893 1 79.69 192 PHE A CA 1
ATOM 1520 C C . PHE A 1 192 ? -24.578 -17.5 -4.406 1 79.69 192 PHE A C 1
ATOM 1522 O O . PHE A 1 192 ? -24.125 -16.875 -5.379 1 79.69 192 PHE A O 1
ATOM 1529 N N . GLU A 1 193 ? -25.547 -17.062 -3.824 1 78.44 193 GLU A N 1
ATOM 1530 C CA . GLU A 1 193 ? -26.422 -15.969 -4.27 1 78.44 193 GLU A CA 1
ATOM 1531 C C . GLU A 1 193 ? -25.656 -14.656 -4.344 1 78.44 193 GLU A C 1
ATOM 1533 O O . GLU A 1 193 ? -25.969 -13.797 -5.172 1 78.44 193 GLU A O 1
ATOM 1538 N N . LYS A 1 194 ? -24.719 -14.562 -3.529 1 83.69 194 LYS A N 1
ATOM 1539 C CA . LYS A 1 194 ? -24.078 -13.266 -3.404 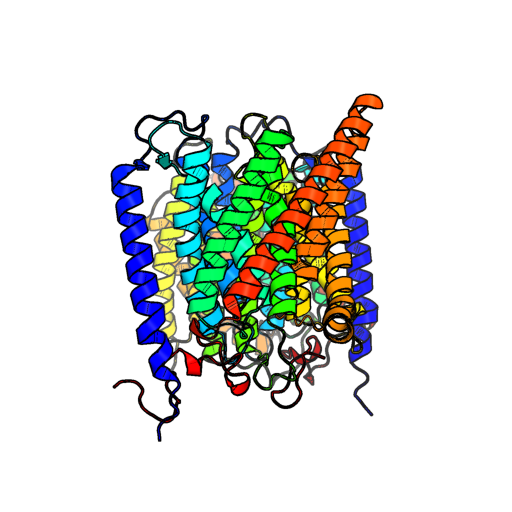1 83.69 194 LYS A CA 1
ATOM 1540 C C . LYS A 1 194 ? -22.812 -13.203 -4.258 1 83.69 194 LYS A C 1
ATOM 1542 O O . LYS A 1 194 ? -22.109 -12.188 -4.273 1 83.69 194 LYS A O 1
ATOM 1547 N N . GLU A 1 195 ? -22.516 -14.242 -4.879 1 85.25 195 GLU A N 1
ATOM 1548 C CA . GLU A 1 195 ? -21.406 -14.242 -5.816 1 85.25 195 GLU A CA 1
ATOM 1549 C C . GLU A 1 195 ? -21.797 -13.586 -7.137 1 85.25 195 GLU A C 1
ATOM 1551 O O . GLU A 1 195 ? -22.078 -14.273 -8.117 1 85.25 195 GLU A O 1
ATOM 1556 N N . LYS A 1 196 ? -21.828 -12.188 -7.141 1 84.94 196 LYS A N 1
ATOM 1557 C CA . LYS A 1 196 ? -22.25 -11.406 -8.297 1 84.94 196 LYS A CA 1
ATOM 1558 C C . LYS A 1 196 ? -21.219 -10.344 -8.656 1 84.94 196 LYS A C 1
ATOM 1560 O O . LYS A 1 196 ? -20.469 -9.883 -7.793 1 84.94 196 LYS A O 1
ATOM 1565 N N . PHE A 1 197 ? -21.25 -10.078 -9.914 1 82.56 197 PHE A N 1
ATOM 1566 C CA . PHE A 1 197 ? -20.344 -9.086 -10.477 1 82.56 197 PHE A CA 1
ATOM 1567 C C . PHE A 1 197 ? -21.125 -7.902 -11.047 1 82.56 197 PHE A C 1
ATOM 1569 O O . PHE A 1 197 ? -22.219 -8.078 -11.562 1 82.56 197 PHE A O 1
ATOM 1576 N N . ASP A 1 198 ? -20.594 -6.633 -10.781 1 82.25 198 ASP A N 1
ATOM 1577 C CA . ASP A 1 198 ? -21.219 -5.477 -11.422 1 82.25 198 ASP A CA 1
ATOM 1578 C C . ASP A 1 198 ? -20.172 -4.621 -12.133 1 82.25 198 ASP A C 1
ATOM 1580 O O . ASP A 1 198 ? -18.984 -4.898 -12.055 1 82.25 198 ASP A O 1
ATOM 1584 N N . HIS A 1 199 ? -20.672 -3.66 -12.906 1 77.31 199 HIS A N 1
ATOM 1585 C CA . HIS A 1 199 ? -19.828 -2.82 -13.742 1 77.31 199 HIS A CA 1
ATOM 1586 C C . HIS A 1 199 ? -18.828 -2.033 -12.898 1 77.31 199 HIS A C 1
ATOM 1588 O O . HIS A 1 199 ? -17.656 -1.918 -13.266 1 77.31 199 HIS A O 1
ATOM 1594 N N . LYS A 1 200 ? -19.234 -1.527 -11.805 1 80.94 200 LYS A N 1
ATOM 1595 C CA . LYS A 1 200 ? -18.375 -0.672 -10.992 1 80.94 200 LYS A CA 1
ATOM 1596 C C . LYS A 1 200 ? -17.234 -1.475 -10.352 1 80.94 200 LYS A C 1
ATOM 1598 O O . LYS A 1 200 ? -16.078 -1.08 -10.43 1 80.94 200 LYS A O 1
ATOM 1603 N N . THR A 1 201 ? -17.609 -2.578 -9.797 1 85.44 201 THR A N 1
ATOM 1604 C CA . THR A 1 201 ? -16.578 -3.4 -9.164 1 85.44 201 THR A CA 1
ATOM 1605 C C . THR A 1 201 ? -15.672 -4.035 -10.211 1 85.44 201 THR A C 1
ATOM 1607 O O . THR A 1 201 ? -14.492 -4.273 -9.945 1 85.44 201 THR A O 1
ATOM 1610 N N . GLY A 1 202 ? -16.25 -4.227 -11.383 1 84.88 202 GLY A N 1
ATOM 1611 C CA . GLY A 1 202 ? -15.43 -4.688 -12.492 1 84.88 202 GLY A CA 1
ATOM 1612 C C . GLY A 1 202 ? -14.32 -3.715 -12.859 1 84.88 202 GLY A C 1
ATOM 1613 O O . GLY A 1 202 ? -13.211 -4.129 -13.188 1 84.88 202 GLY A O 1
ATOM 1614 N N . LEU A 1 203 ? -14.641 -2.471 -12.758 1 82.94 203 LEU A N 1
ATOM 1615 C CA . LEU A 1 203 ? -13.648 -1.444 -13.062 1 82.94 203 LEU A CA 1
ATOM 1616 C C . LEU A 1 203 ? -12.531 -1.439 -12.031 1 82.94 203 LEU A C 1
ATOM 1618 O O . LEU A 1 203 ? -11.359 -1.28 -12.375 1 82.94 203 LEU A O 1
ATOM 1622 N N . PHE A 1 204 ? -12.852 -1.609 -10.82 1 89.06 204 PHE A N 1
ATOM 1623 C CA . PHE A 1 204 ? -11.828 -1.684 -9.781 1 89.06 204 PHE A CA 1
ATOM 1624 C C . PHE A 1 204 ? -10.961 -2.92 -9.969 1 89.06 204 PHE A C 1
ATOM 1626 O O . PHE A 1 204 ? -9.75 -2.869 -9.758 1 89.06 204 PHE A O 1
ATOM 1633 N N . SER A 1 205 ? -11.586 -3.984 -10.344 1 90.81 205 SER A N 1
ATOM 1634 C CA . SER A 1 205 ? -10.828 -5.199 -10.641 1 90.81 205 SER A CA 1
ATOM 1635 C C . SER A 1 205 ? -9.867 -4.984 -11.805 1 90.81 205 SER A C 1
ATOM 1637 O O . SER A 1 205 ? -8.75 -5.496 -11.789 1 90.81 205 SER A O 1
ATOM 1639 N N . MET A 1 206 ? -10.273 -4.191 -12.781 1 88.06 206 MET A N 1
ATOM 1640 C CA . MET A 1 206 ? -9.422 -3.885 -13.93 1 88.06 206 MET A CA 1
ATOM 1641 C C . MET A 1 206 ? -8.211 -3.062 -13.508 1 88.06 206 MET A C 1
ATOM 1643 O O . MET A 1 206 ? -7.129 -3.201 -14.086 1 88.06 206 MET A O 1
ATOM 1647 N N . LEU A 1 207 ? -8.414 -2.238 -12.5 1 89.94 207 LEU A N 1
ATOM 1648 C CA . LEU A 1 207 ? -7.27 -1.509 -11.961 1 89.94 207 LEU A CA 1
ATOM 1649 C C . LEU A 1 207 ? -6.203 -2.471 -11.453 1 89.94 207 LEU A C 1
ATOM 1651 O O . LEU A 1 207 ? -5.016 -2.293 -11.734 1 89.94 207 LEU A O 1
ATOM 1655 N N . GLY A 1 208 ? -6.629 -3.494 -10.75 1 93.5 208 GLY A N 1
ATOM 1656 C CA . GLY A 1 208 ? -5.688 -4.512 -10.312 1 93.5 208 GLY A CA 1
ATOM 1657 C C . GLY A 1 208 ? -4.957 -5.188 -11.461 1 93.5 208 GLY A C 1
ATOM 1658 O O . GLY A 1 208 ? -3.738 -5.355 -11.414 1 93.5 208 GLY A O 1
ATOM 1659 N N . THR A 1 209 ? -5.668 -5.461 -12.5 1 92.44 209 THR A N 1
ATOM 1660 C CA . THR A 1 209 ? -5.102 -6.121 -13.68 1 92.44 209 THR A CA 1
ATOM 1661 C C . THR A 1 209 ? -4.039 -5.238 -14.328 1 92.44 209 THR A C 1
ATOM 1663 O O . THR A 1 209 ? -2.949 -5.711 -14.656 1 92.44 209 THR A O 1
ATOM 1666 N N . VAL A 1 210 ? -4.355 -3.971 -14.445 1 90.31 210 VAL A N 1
ATOM 1667 C CA . VAL A 1 210 ? -3.459 -3.057 -15.148 1 90.31 210 VAL A CA 1
ATOM 1668 C C . VAL A 1 210 ? -2.193 -2.84 -14.32 1 90.31 210 VAL A C 1
ATOM 1670 O O . VAL A 1 210 ? -1.09 -2.781 -14.875 1 90.31 210 VAL A O 1
ATOM 1673 N N . PHE A 1 211 ? -2.324 -2.771 -13.062 1 93.06 211 PHE A N 1
ATOM 1674 C CA . PHE A 1 211 ? -1.146 -2.6 -12.219 1 93.06 211 PHE A CA 1
ATOM 1675 C C . PHE A 1 211 ? -0.293 -3.863 -12.219 1 93.06 211 PHE A C 1
ATOM 1677 O O . PHE A 1 211 ? 0.937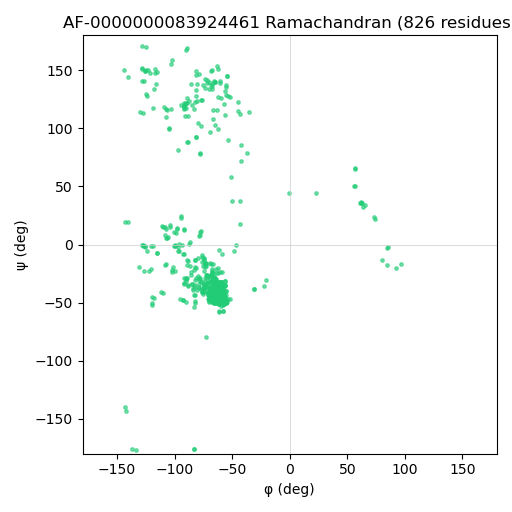 -3.787 -12.234 1 93.06 211 PHE A O 1
ATOM 1684 N N . LEU A 1 212 ? -0.9 -5.023 -12.211 1 94.94 212 LEU A N 1
ATOM 1685 C CA . LEU A 1 212 ? -0.147 -6.266 -12.352 1 94.94 212 LEU A CA 1
ATOM 1686 C C . LEU A 1 212 ? 0.595 -6.301 -13.688 1 94.94 212 LEU A C 1
ATOM 1688 O O . LEU A 1 212 ? 1.798 -6.57 -13.719 1 94.94 212 LEU A O 1
ATOM 1692 N N . TRP A 1 213 ? -0.099 -5.949 -14.719 1 93.25 213 TRP A N 1
ATOM 1693 C CA . TRP A 1 213 ? 0.465 -5.988 -16.062 1 93.25 213 TRP A CA 1
ATOM 1694 C C . TRP A 1 213 ? 1.663 -5.051 -16.188 1 93.25 213 TRP A C 1
ATOM 1696 O O . TRP A 1 213 ? 2.723 -5.445 -16.672 1 93.25 213 TRP A O 1
ATOM 1706 N N . MET A 1 214 ? 1.566 -3.846 -15.633 1 92.69 214 MET A N 1
ATOM 1707 C CA . MET A 1 214 ? 2.562 -2.793 -15.812 1 92.69 214 MET A CA 1
ATOM 1708 C C . MET A 1 214 ? 3.84 -3.117 -15.039 1 92.69 214 MET A C 1
ATOM 1710 O O . MET A 1 214 ? 4.941 -2.805 -15.5 1 92.69 214 MET A O 1
ATOM 1714 N N . PHE A 1 215 ? 3.693 -3.779 -13.906 1 95.75 215 PHE A N 1
ATOM 1715 C CA . PHE A 1 215 ? 4.871 -3.932 -13.062 1 95.75 215 PHE A CA 1
ATOM 1716 C C . PHE A 1 215 ? 5.367 -5.371 -13.078 1 95.75 215 PHE A C 1
ATOM 1718 O O . PHE A 1 215 ? 6.336 -5.707 -12.391 1 95.75 215 PHE A O 1
ATOM 1725 N N . TRP A 1 216 ? 4.828 -6.234 -13.93 1 96.69 216 TRP A N 1
ATOM 1726 C CA . TRP A 1 216 ? 5.219 -7.641 -14.016 1 96.69 216 TRP A CA 1
ATOM 1727 C C . TRP A 1 216 ? 6.656 -7.777 -14.5 1 96.69 216 TRP A C 1
ATOM 1729 O O . TRP A 1 216 ? 7.371 -8.695 -14.094 1 96.69 216 TRP A O 1
ATOM 1739 N N . PRO A 1 217 ? 7.172 -6.891 -15.398 1 95.06 217 PRO A N 1
ATOM 1740 C CA . PRO A 1 217 ? 8.578 -7 -15.805 1 95.06 217 PRO A CA 1
ATOM 1741 C C . PRO A 1 217 ? 9.539 -6.895 -14.625 1 95.06 217 PRO A C 1
ATOM 1743 O O . PRO A 1 217 ? 10.555 -7.598 -14.578 1 95.06 217 PRO A O 1
ATOM 1746 N N . SER A 1 218 ? 9.18 -6.023 -13.641 1 95.62 218 SER A N 1
ATOM 1747 C CA . SER A 1 218 ? 10.008 -5.93 -12.438 1 95.62 218 SER A CA 1
ATOM 1748 C C . SER A 1 218 ? 9.922 -7.207 -11.609 1 95.62 218 SER A C 1
ATOM 1750 O O . SER A 1 218 ? 10.922 -7.656 -11.047 1 95.62 218 SER A O 1
ATOM 1752 N N . PHE A 1 219 ? 8.797 -7.773 -11.547 1 96.5 219 PHE A N 1
ATOM 1753 C CA . PHE A 1 219 ? 8.562 -8.984 -10.773 1 96.5 219 PHE A CA 1
ATOM 1754 C C . PHE A 1 219 ? 9.43 -10.125 -11.281 1 96.5 219 PHE A C 1
ATOM 1756 O O . PHE A 1 219 ? 10.008 -10.883 -10.492 1 96.5 219 PHE A O 1
ATOM 1763 N N . ASN A 1 220 ? 9.531 -10.273 -12.609 1 96.94 220 ASN A N 1
ATOM 1764 C CA . ASN A 1 220 ? 10.273 -11.375 -13.211 1 96.94 220 ASN A CA 1
ATOM 1765 C C . ASN A 1 220 ? 11.773 -11.078 -13.258 1 96.94 220 ASN A C 1
ATOM 1767 O O . ASN A 1 220 ? 12.586 -12 -13.375 1 96.94 220 ASN A O 1
ATOM 1771 N N . SER A 1 221 ? 12.188 -9.773 -13.141 1 94.5 221 SER A N 1
ATOM 1772 C CA . SER A 1 221 ? 13.578 -9.445 -13.406 1 94.5 221 SER A CA 1
ATOM 1773 C C . SER A 1 221 ? 14.328 -9.109 -12.117 1 94.5 221 SER A C 1
ATOM 1775 O O . SER A 1 221 ? 15.555 -9.109 -12.086 1 94.5 221 SER A O 1
ATOM 1777 N N . VAL A 1 222 ? 13.617 -8.812 -11.062 1 92.88 222 VAL A N 1
ATOM 1778 C CA . VAL A 1 222 ? 14.211 -8.203 -9.875 1 92.88 222 VAL A CA 1
ATOM 1779 C C . VAL A 1 222 ? 15.242 -9.148 -9.266 1 92.88 222 VAL A C 1
ATOM 1781 O O . VAL A 1 222 ? 16.266 -8.703 -8.742 1 92.88 222 VAL A O 1
ATOM 1784 N N . LEU A 1 223 ? 15.039 -10.469 -9.352 1 89.69 223 LEU A N 1
ATOM 1785 C CA . LEU A 1 223 ? 15.953 -11.414 -8.711 1 89.69 223 LEU A CA 1
ATOM 1786 C C . LEU A 1 223 ? 16.938 -11.977 -9.727 1 89.69 223 LEU A C 1
ATOM 1788 O O . LEU A 1 223 ? 17.75 -12.844 -9.383 1 89.69 223 LEU A O 1
ATOM 1792 N N . VAL A 1 224 ? 16.781 -11.531 -11.016 1 89.94 224 VAL A N 1
ATOM 1793 C CA . VAL A 1 224 ? 17.75 -11.953 -12.031 1 89.94 224 VAL A CA 1
ATOM 1794 C C . VAL A 1 224 ? 19.109 -11.336 -11.727 1 89.94 224 VAL A C 1
ATOM 1796 O O . VAL A 1 224 ? 19.203 -10.164 -11.359 1 89.94 224 VAL A O 1
ATOM 1799 N N . ASP A 1 225 ? 20.125 -12.125 -11.789 1 79.75 225 ASP A N 1
ATOM 1800 C CA . ASP A 1 225 ? 21.484 -11.703 -11.484 1 79.75 225 ASP A CA 1
ATOM 1801 C C . ASP A 1 225 ? 21.922 -10.57 -12.406 1 79.75 225 ASP A C 1
ATOM 1803 O O . ASP A 1 225 ? 21.734 -10.641 -13.625 1 79.75 225 ASP A O 1
ATOM 1807 N N . ASP A 1 226 ? 22.359 -9.5 -11.828 1 73.38 226 ASP A N 1
ATOM 1808 C CA . ASP A 1 226 ? 22.797 -8.336 -12.594 1 73.38 226 ASP A CA 1
ATOM 1809 C C . ASP A 1 226 ? 24.266 -8.461 -12.992 1 73.38 226 ASP A C 1
ATOM 1811 O O . ASP A 1 226 ? 24.828 -7.543 -13.594 1 73.38 226 ASP A O 1
ATOM 1815 N N . GLY A 1 227 ? 24.906 -9.531 -12.672 1 75.12 227 GLY A N 1
ATOM 1816 C CA . GLY A 1 227 ? 26.312 -9.711 -13.008 1 75.12 227 GLY A CA 1
ATOM 1817 C C . GLY A 1 227 ? 26.547 -10 -14.477 1 75.12 227 GLY A C 1
ATOM 1818 O O . GLY A 1 227 ? 27.578 -9.625 -15.039 1 75.12 227 GLY A O 1
ATOM 1819 N N . THR A 1 228 ? 25.656 -10.695 -15.062 1 76.5 228 THR A N 1
ATOM 1820 C CA . THR A 1 228 ? 25.766 -10.992 -16.484 1 76.5 228 THR A CA 1
ATOM 1821 C C . THR A 1 228 ? 25.078 -9.906 -17.312 1 76.5 228 THR A C 1
ATOM 1823 O O . THR A 1 228 ? 23.875 -9.695 -17.188 1 76.5 228 THR A O 1
ATOM 1826 N N . PRO A 1 229 ? 25.875 -9.273 -18.078 1 78.06 229 PRO A N 1
ATOM 1827 C CA . PRO A 1 229 ? 25.328 -8.172 -18.859 1 78.06 229 PRO A CA 1
ATOM 1828 C C . PRO A 1 229 ? 24.141 -8.602 -19.734 1 78.06 229 PRO A C 1
ATOM 1830 O O . PRO A 1 229 ? 24.203 -9.656 -20.359 1 78.06 229 PRO A O 1
ATOM 1833 N N . GLY A 1 230 ? 23.125 -7.859 -19.672 1 81.81 230 GLY A N 1
ATOM 1834 C CA . GLY A 1 230 ? 22.016 -8.047 -20.594 1 81.81 230 GLY A CA 1
ATOM 1835 C C . GLY A 1 230 ? 20.938 -8.969 -20.047 1 81.81 230 GLY A C 1
ATOM 1836 O O . GLY A 1 230 ? 19.828 -9.008 -20.578 1 81.81 230 GLY A O 1
ATOM 1837 N N . ARG A 1 231 ? 21.266 -9.773 -19.094 1 87.31 231 ARG A N 1
ATOM 1838 C CA . ARG A 1 231 ? 20.312 -10.766 -18.609 1 87.31 231 ARG A CA 1
ATOM 1839 C C . ARG A 1 231 ? 19.078 -10.094 -18.016 1 87.31 231 ARG A C 1
ATOM 1841 O O . ARG A 1 231 ? 17.953 -10.523 -18.281 1 87.31 231 ARG A O 1
ATOM 1848 N N . LYS A 1 232 ? 19.281 -9.109 -17.266 1 89.94 232 LYS A N 1
ATOM 1849 C CA . LYS A 1 232 ? 18.156 -8.398 -16.672 1 89.94 232 LYS A CA 1
ATOM 1850 C C . LYS A 1 232 ? 17.328 -7.691 -17.75 1 89.94 232 LYS A C 1
ATOM 1852 O O . LYS A 1 232 ? 16.094 -7.699 -17.688 1 89.94 232 LYS A O 1
ATOM 1857 N N . LEU A 1 233 ? 18.031 -7.082 -18.703 1 88.75 233 LEU A N 1
ATOM 1858 C CA . LEU A 1 233 ? 17.328 -6.469 -19.828 1 88.75 233 LEU A CA 1
ATOM 1859 C C . LEU A 1 233 ? 16.516 -7.508 -20.594 1 88.75 233 LEU A C 1
ATOM 1861 O O . LEU A 1 233 ? 15.367 -7.246 -20.969 1 88.75 233 LEU A O 1
ATOM 1865 N N . GLY A 1 234 ? 17.125 -8.641 -20.797 1 92.19 234 GLY A N 1
ATOM 1866 C CA . GLY A 1 234 ? 16.406 -9.727 -21.438 1 92.19 234 GLY A CA 1
ATOM 1867 C C . GLY A 1 234 ? 15.148 -10.141 -20.703 1 92.19 234 GLY A C 1
ATOM 1868 O O . GLY A 1 234 ? 14.109 -10.383 -21.312 1 92.19 234 GLY A O 1
ATOM 1869 N N . ALA A 1 235 ? 15.203 -10.211 -19.406 1 94.88 235 ALA A N 1
ATOM 1870 C CA . ALA A 1 235 ? 14.062 -10.602 -18.578 1 94.88 235 ALA A CA 1
ATOM 1871 C C . ALA A 1 235 ? 12.938 -9.578 -18.688 1 94.88 235 ALA A C 1
ATOM 1873 O O . ALA A 1 235 ? 11.766 -9.953 -18.828 1 94.88 235 ALA A O 1
ATOM 1874 N N . VAL A 1 236 ? 13.289 -8.297 -18.641 1 94.38 236 VAL A N 1
ATOM 1875 C CA . VAL A 1 236 ? 12.297 -7.227 -18.734 1 94.38 236 VAL A CA 1
ATOM 1876 C C . VAL A 1 236 ? 11.625 -7.254 -20.094 1 94.38 236 VAL A C 1
ATOM 1878 O O . VAL A 1 236 ? 10.391 -7.254 -20.188 1 94.38 236 VAL A O 1
ATOM 1881 N N . CYS A 1 237 ? 12.43 -7.328 -21.172 1 92.12 237 CYS A N 1
ATOM 1882 C CA . CYS A 1 237 ? 11.898 -7.316 -22.531 1 92.12 237 CYS A CA 1
ATOM 1883 C C . CYS A 1 237 ? 11.047 -8.555 -22.797 1 92.12 237 CYS A C 1
ATOM 1885 O O . CYS A 1 237 ? 9.961 -8.453 -23.359 1 92.12 237 CYS A O 1
ATOM 1887 N N . SER A 1 238 ? 11.523 -9.68 -22.359 1 95.88 238 SER A N 1
ATOM 1888 C CA . SER A 1 238 ? 10.789 -10.93 -22.547 1 95.88 238 SER A CA 1
ATOM 1889 C C . SER A 1 238 ? 9.445 -10.898 -21.828 1 95.88 238 SER A C 1
ATOM 1891 O O . SER A 1 238 ? 8.422 -11.312 -22.375 1 95.88 238 SER A O 1
ATOM 1893 N N . THR A 1 239 ? 9.438 -10.43 -20.609 1 97.44 239 THR A N 1
ATOM 1894 C CA . THR A 1 239 ? 8.203 -10.352 -19.844 1 97.44 239 THR A CA 1
ATOM 1895 C C . THR A 1 239 ? 7.211 -9.398 -20.5 1 97.44 239 THR A C 1
ATOM 1897 O O . THR A 1 239 ? 6.031 -9.727 -20.656 1 97.44 239 THR A O 1
ATOM 1900 N N . TYR A 1 240 ? 7.691 -8.219 -20.938 1 94.5 240 TYR A N 1
ATOM 1901 C CA . TYR A 1 240 ? 6.828 -7.23 -21.578 1 94.5 240 TYR A CA 1
ATOM 1902 C C . TYR A 1 240 ? 6.195 -7.797 -22.844 1 94.5 240 TYR A C 1
ATOM 1904 O O . TYR A 1 240 ? 4.988 -7.668 -23.047 1 94.5 240 TYR A O 1
ATOM 1912 N N . LEU A 1 241 ? 7.023 -8.391 -23.656 1 94.62 241 LEU A N 1
ATOM 1913 C CA . LEU A 1 241 ? 6.543 -8.922 -24.922 1 94.62 241 LEU A CA 1
ATOM 1914 C C . LEU A 1 241 ? 5.578 -10.078 -24.703 1 94.62 241 LEU A C 1
ATOM 1916 O O . LEU A 1 241 ? 4.57 -10.195 -25.406 1 94.62 241 LEU A O 1
ATOM 1920 N N . ALA A 1 242 ? 5.844 -10.953 -23.75 1 97.88 242 ALA A N 1
ATOM 1921 C CA . ALA A 1 242 ? 4.934 -12.055 -23.438 1 97.88 242 ALA A CA 1
ATOM 1922 C C . ALA A 1 242 ? 3.576 -11.523 -22.984 1 97.88 242 ALA A C 1
ATOM 1924 O O . ALA A 1 242 ? 2.531 -12.039 -23.391 1 97.88 242 ALA A O 1
ATOM 1925 N N . LEU A 1 243 ? 3.613 -10.492 -22.188 1 97.19 243 LEU A N 1
ATOM 1926 C CA . LEU A 1 243 ? 2.381 -9.883 -21.688 1 97.19 243 LEU A CA 1
ATOM 1927 C C . LEU A 1 243 ? 1.609 -9.219 -22.812 1 97.19 243 LEU A C 1
ATOM 1929 O O . LEU A 1 243 ? 0.382 -9.312 -22.875 1 97.19 243 LEU A O 1
ATOM 1933 N N . ALA A 1 244 ? 2.332 -8.516 -23.672 1 94.62 244 ALA A N 1
ATOM 1934 C CA . ALA A 1 244 ? 1.692 -7.855 -24.812 1 94.62 244 ALA A CA 1
ATOM 1935 C C . ALA A 1 244 ? 0.972 -8.867 -25.703 1 94.62 244 ALA A C 1
ATOM 1937 O O . ALA A 1 244 ? -0.195 -8.672 -26.047 1 94.62 244 ALA A O 1
ATOM 1938 N N . VAL A 1 245 ? 1.613 -9.898 -25.938 1 95.38 245 VAL A N 1
ATOM 1939 C CA . VAL A 1 245 ? 1.042 -10.922 -26.812 1 95.38 245 VAL A CA 1
ATOM 1940 C C . VAL A 1 245 ? -0.11 -11.625 -26.094 1 95.38 245 VAL A C 1
ATOM 1942 O O . VAL A 1 245 ? -1.136 -11.93 -26.703 1 95.38 245 VAL A O 1
ATOM 1945 N N . SER A 1 246 ? 0.083 -11.906 -24.859 1 97.44 246 SER A N 1
ATOM 1946 C CA . SER A 1 246 ? -0.961 -12.57 -24.094 1 97.44 246 SER A CA 1
ATOM 1947 C C . SER A 1 246 ? -2.234 -11.734 -24.047 1 97.44 246 SER A C 1
ATOM 1949 O O . SER A 1 246 ? -3.342 -12.273 -24.109 1 97.44 246 SER A O 1
ATOM 1951 N N . ALA A 1 247 ? -2.096 -10.422 -23.953 1 93.81 247 ALA A N 1
ATOM 1952 C CA . ALA A 1 247 ? -3.248 -9.523 -23.906 1 93.81 247 ALA A CA 1
ATOM 1953 C C . ALA A 1 247 ? -4.039 -9.57 -25.203 1 93.81 247 ALA A C 1
ATOM 1955 O O . ALA A 1 247 ? -5.27 -9.68 -25.188 1 93.81 247 ALA A O 1
ATOM 1956 N N . VAL A 1 248 ? -3.361 -9.523 -26.297 1 91.38 248 VAL A N 1
ATOM 1957 C CA . VAL A 1 248 ? -4 -9.562 -27.609 1 91.38 248 VAL A CA 1
ATOM 1958 C C . VAL A 1 248 ? -4.664 -10.922 -27.828 1 91.38 248 VAL A C 1
ATOM 1960 O O . VAL A 1 248 ? -5.816 -11 -28.25 1 91.38 248 VAL A O 1
ATOM 1963 N N . THR A 1 249 ? -3.959 -11.938 -27.484 1 94.19 249 THR A N 1
ATOM 1964 C CA . THR A 1 249 ? -4.461 -13.297 -27.656 1 94.19 249 THR A CA 1
ATOM 1965 C C . THR A 1 249 ? -5.664 -13.547 -26.75 1 94.19 249 THR A C 1
ATOM 1967 O O . THR A 1 249 ? -6.629 -14.195 -27.156 1 94.19 249 THR A O 1
ATOM 1970 N N . ALA A 1 250 ? -5.602 -13.086 -25.516 1 93.06 250 ALA A N 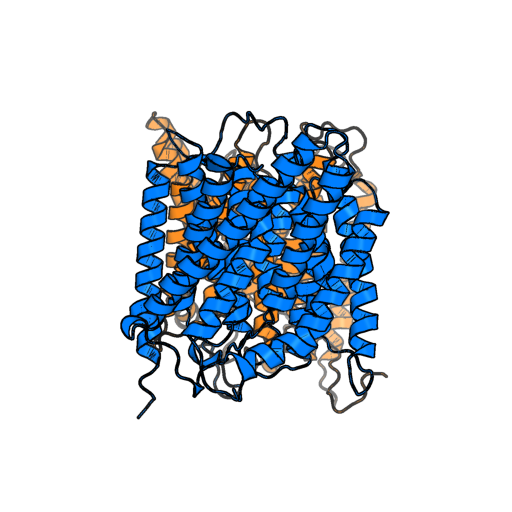1
ATOM 1971 C CA . ALA A 1 250 ? -6.703 -13.234 -24.578 1 93.06 250 ALA A CA 1
ATOM 1972 C C . ALA A 1 250 ? -7.988 -12.625 -25.125 1 93.06 250 ALA A C 1
ATOM 1974 O O . ALA A 1 250 ? -9.07 -13.211 -25 1 93.06 250 ALA A O 1
ATOM 1975 N N . ALA A 1 251 ? -7.887 -11.477 -25.734 1 88.06 251 ALA A N 1
ATOM 1976 C CA . ALA A 1 251 ? -9.047 -10.828 -26.328 1 88.06 251 ALA A CA 1
ATOM 1977 C C . ALA A 1 251 ? -9.633 -11.68 -27.453 1 88.06 251 ALA A C 1
ATOM 1979 O O . ALA A 1 251 ? -10.852 -11.883 -27.516 1 88.06 251 ALA A O 1
ATOM 1980 N N . ALA A 1 252 ? -8.812 -12.172 -28.266 1 89.81 252 ALA A N 1
ATOM 1981 C CA . ALA A 1 252 ? -9.25 -12.969 -29.406 1 89.81 252 ALA A CA 1
ATOM 1982 C C . ALA A 1 252 ? -9.906 -14.266 -28.953 1 89.81 252 ALA A C 1
ATOM 1984 O O . ALA A 1 252 ? -11.008 -14.602 -29.406 1 89.81 252 ALA A O 1
ATOM 1985 N N . VAL A 1 253 ? -9.258 -14.922 -28.062 1 89.56 253 VAL A N 1
ATOM 1986 C CA . VAL A 1 253 ? -9.742 -16.234 -27.656 1 89.56 253 VAL A CA 1
ATOM 1987 C C . VAL A 1 253 ? -11 -16.078 -26.797 1 89.56 253 VAL A C 1
ATOM 1989 O O . VAL A 1 253 ? -11.898 -16.922 -26.859 1 89.56 253 VAL A O 1
ATOM 1992 N N . SER A 1 254 ? -11.016 -15.031 -25.969 1 85.38 254 SER A N 1
ATOM 1993 C CA . SER A 1 254 ? -12.211 -14.758 -25.172 1 85.38 254 SER A CA 1
ATOM 1994 C C . SER A 1 254 ? -13.43 -14.555 -26.078 1 85.38 254 SER A C 1
ATOM 1996 O O . SER A 1 254 ? -14.523 -15.039 -25.766 1 85.38 254 SER A O 1
ATOM 1998 N N . MET A 1 255 ? -13.297 -13.852 -27.156 1 84.62 255 MET A N 1
ATOM 1999 C CA . MET A 1 255 ? -14.391 -13.609 -28.094 1 84.62 255 MET A CA 1
ATOM 2000 C C . MET A 1 255 ? -14.797 -14.898 -28.797 1 84.62 255 MET A C 1
ATOM 2002 O O . MET A 1 255 ? -15.984 -15.156 -28.984 1 84.62 255 MET A O 1
ATOM 2006 N N . LEU A 1 256 ? -13.852 -15.672 -29.109 1 87.06 256 LEU A N 1
ATOM 2007 C CA . LEU A 1 256 ? -14.102 -16.906 -29.859 1 87.06 256 LEU A CA 1
ATOM 2008 C C . LEU A 1 256 ? -14.758 -17.953 -28.969 1 87.06 256 LEU A C 1
ATOM 2010 O O . LEU A 1 256 ? -15.531 -18.781 -29.438 1 87.06 256 LEU A O 1
ATOM 2014 N N . SER A 1 257 ? -14.477 -17.891 -27.703 1 82 257 SER A N 1
ATOM 2015 C CA . SER A 1 257 ? -14.984 -18.906 -26.766 1 82 257 SER A CA 1
ATOM 2016 C C . SER A 1 257 ? -16.344 -18.5 -26.219 1 82 257 SER A C 1
ATOM 2018 O O . SER A 1 257 ? -17.031 -19.312 -25.578 1 82 257 SER A O 1
ATOM 2020 N N . SER A 1 258 ? -16.734 -17.328 -26.391 1 82.06 258 SER A N 1
ATOM 2021 C CA . SER A 1 258 ? -18.016 -16.844 -25.922 1 82.06 258 SER A CA 1
ATOM 2022 C C . SER A 1 258 ? -19.141 -17.219 -26.891 1 82.06 258 SER A C 1
ATOM 2024 O O . SER A 1 258 ? -19.016 -16.984 -28.094 1 82.06 258 SER A O 1
ATOM 2026 N N . PRO A 1 259 ? -20.188 -17.812 -26.453 1 81.19 259 PRO A N 1
ATOM 2027 C CA . PRO A 1 259 ? -21.297 -18.172 -27.344 1 81.19 259 PRO A CA 1
ATOM 2028 C C . PRO A 1 259 ? -21.859 -16.984 -28.094 1 81.19 259 PRO A C 1
ATOM 2030 O O . PRO A 1 259 ? -22.266 -17.109 -29.25 1 81.19 259 PRO A O 1
ATOM 2033 N N . LYS A 1 260 ? -21.906 -15.836 -27.5 1 85.69 260 LYS A N 1
ATOM 2034 C CA . LYS A 1 260 ? -22.469 -14.641 -28.141 1 85.69 260 LYS A CA 1
ATOM 2035 C C . LYS A 1 260 ? -21.375 -13.789 -28.766 1 85.69 260 LYS A C 1
ATOM 2037 O O . LYS A 1 260 ? -21.641 -12.695 -29.266 1 85.69 260 LYS A O 1
ATOM 2042 N N . GLY A 1 261 ? -20.172 -14.258 -28.641 1 82.81 261 GLY A N 1
ATOM 2043 C CA . GLY A 1 261 ? -19.078 -13.531 -29.25 1 82.81 261 GLY A CA 1
ATOM 2044 C C . GLY A 1 261 ? -18.719 -12.25 -28.5 1 82.81 261 GLY A C 1
ATOM 2045 O O . GLY A 1 261 ? -18.281 -11.281 -29.109 1 82.81 261 GLY A O 1
ATOM 2046 N N . LYS A 1 262 ? -19.062 -12.188 -27.281 1 85.62 262 LYS A N 1
ATOM 2047 C CA . LYS A 1 262 ? -18.797 -11 -26.469 1 85.62 262 LYS A CA 1
ATOM 2048 C C . LYS A 1 262 ? -17.609 -11.234 -25.531 1 85.62 262 LYS A C 1
ATOM 2050 O O . LYS A 1 262 ? -17.281 -12.383 -25.203 1 85.62 262 LYS A O 1
ATOM 2055 N N . LEU A 1 263 ? -17.016 -10.141 -25.188 1 84.5 263 LEU A N 1
ATOM 2056 C CA . LEU A 1 263 ? -15.891 -10.203 -24.25 1 84.5 263 LEU A CA 1
ATOM 2057 C C . LEU A 1 263 ? -16.375 -10.32 -22.812 1 84.5 263 LEU A C 1
ATOM 2059 O O . LEU A 1 263 ? -17.375 -9.703 -22.438 1 84.5 263 LEU A O 1
ATOM 2063 N N . ASN A 1 264 ? -15.727 -11.148 -22.094 1 81.38 264 ASN A N 1
ATOM 2064 C CA . ASN A 1 264 ? -15.914 -11.266 -20.656 1 81.38 264 ASN A CA 1
ATOM 2065 C C . ASN A 1 264 ? -14.711 -10.727 -19.891 1 81.38 264 ASN A C 1
ATOM 2067 O O . ASN A 1 264 ? -13.609 -11.266 -20 1 81.38 264 ASN A O 1
ATOM 2071 N N . LEU A 1 265 ? -14.922 -9.68 -19.062 1 82.25 265 LEU A N 1
ATOM 2072 C CA . LEU A 1 265 ? -13.836 -8.961 -18.391 1 82.25 265 LEU A CA 1
ATOM 2073 C C . LEU A 1 265 ? -13.078 -9.883 -17.438 1 82.25 265 LEU A C 1
ATOM 2075 O O . LEU A 1 265 ? -11.852 -9.875 -17.406 1 82.25 265 LEU A O 1
ATOM 2079 N N . ILE A 1 266 ? -13.828 -10.633 -16.641 1 79.25 266 ILE A N 1
ATOM 2080 C CA . ILE A 1 266 ? -13.203 -11.477 -15.617 1 79.25 266 ILE A CA 1
ATOM 2081 C C . ILE A 1 266 ? -12.375 -12.562 -16.281 1 79.25 266 ILE A C 1
ATOM 2083 O O . ILE A 1 266 ? -11.25 -12.844 -15.867 1 79.25 266 ILE A O 1
ATOM 2087 N N . HIS A 1 267 ? -12.898 -13.125 -17.312 1 82.75 267 HIS A N 1
ATOM 2088 C CA . HIS A 1 267 ? -12.18 -14.117 -18.109 1 82.75 267 HIS A CA 1
ATOM 2089 C C . HIS A 1 267 ? -10.938 -13.508 -18.75 1 82.75 267 HIS A C 1
ATOM 2091 O O . HIS A 1 267 ? -9.852 -14.086 -18.672 1 82.75 267 HIS A O 1
ATOM 2097 N N . MET A 1 268 ? -11.055 -12.422 -19.312 1 86.56 268 MET A N 1
ATOM 2098 C CA . MET A 1 268 ? -9.969 -11.773 -20.047 1 86.56 268 MET A CA 1
ATOM 2099 C C . MET A 1 268 ? -8.844 -11.383 -19.094 1 86.56 268 MET A C 1
ATOM 2101 O O . MET A 1 268 ? -7.664 -11.5 -19.453 1 86.56 268 MET A O 1
ATOM 2105 N N . GLN A 1 269 ? -9.156 -10.891 -17.938 1 88.88 269 GLN A N 1
ATOM 2106 C CA . GLN A 1 269 ? -8.141 -10.453 -17 1 88.88 269 GLN A CA 1
ATOM 2107 C C . GLN A 1 269 ? -7.184 -11.594 -16.641 1 88.88 269 GLN A C 1
ATOM 2109 O O . GLN A 1 269 ? -5.969 -11.398 -16.578 1 88.88 269 GLN A O 1
ATOM 2114 N N . SER A 1 270 ? -7.703 -12.75 -16.438 1 86.31 270 SER A N 1
ATOM 2115 C CA . SER A 1 270 ? -6.898 -13.922 -16.109 1 86.31 270 SER A CA 1
ATOM 2116 C C . SER A 1 270 ? -5.961 -14.289 -17.266 1 86.31 270 SER A C 1
ATOM 2118 O O . SER A 1 270 ? -4.781 -14.57 -17.047 1 86.31 270 SER A O 1
ATOM 2120 N N . CYS A 1 271 ? -6.434 -14.219 -18.406 1 92.06 271 CYS A N 1
ATOM 2121 C CA . CYS A 1 271 ? -5.695 -14.672 -19.578 1 92.06 271 CYS A CA 1
ATOM 2122 C C . CYS A 1 271 ? -4.664 -13.641 -20.016 1 92.06 271 CYS A C 1
ATOM 2124 O O . CYS A 1 271 ? -3.609 -13.992 -20.547 1 92.06 271 CYS A O 1
ATOM 2126 N N . ILE A 1 272 ? -4.949 -12.383 -19.75 1 92.25 272 ILE A N 1
ATOM 2127 C CA . ILE A 1 272 ? -4.047 -11.281 -20.078 1 92.25 272 ILE A CA 1
ATOM 2128 C C . ILE A 1 272 ? -2.738 -11.445 -19.312 1 92.25 272 ILE A C 1
ATOM 2130 O O . ILE A 1 272 ? -1.66 -11.172 -19.844 1 92.25 272 ILE A O 1
ATOM 2134 N N . LEU A 1 273 ? -2.812 -11.938 -18.141 1 96.5 273 LEU A N 1
ATOM 2135 C CA . LEU A 1 273 ? -1.651 -11.984 -17.266 1 96.5 273 LEU A CA 1
ATOM 2136 C C . LEU A 1 273 ? -0.902 -13.305 -17.422 1 96.5 273 LEU A C 1
ATOM 2138 O O . LEU A 1 273 ? 0.224 -13.445 -16.938 1 96.5 273 LEU A O 1
ATOM 2142 N N . ALA A 1 274 ? -1.423 -14.25 -18.141 1 97.56 274 ALA A N 1
ATOM 2143 C CA . ALA A 1 274 ? -0.9 -15.617 -18.25 1 97.56 274 ALA A CA 1
ATOM 2144 C C . ALA A 1 274 ? 0.5 -15.617 -18.859 1 97.56 274 ALA A C 1
ATOM 2146 O O . ALA A 1 274 ? 1.353 -16.422 -18.453 1 97.56 274 ALA A O 1
ATOM 2147 N N . GLY A 1 275 ? 0.693 -14.797 -19.828 1 97.38 275 GLY A N 1
ATOM 2148 C CA . GLY A 1 275 ? 2.002 -14.734 -20.453 1 97.38 275 GLY A CA 1
ATOM 2149 C C . GLY A 1 275 ? 3.113 -14.375 -19.484 1 97.38 275 GLY A C 1
ATOM 2150 O O . GLY A 1 275 ? 4.215 -14.93 -19.562 1 97.38 275 GLY A O 1
ATOM 2151 N N . GLY A 1 276 ? 2.875 -13.398 -18.609 1 97.75 276 GLY A N 1
ATOM 2152 C CA . GLY A 1 276 ? 3.854 -13.016 -17.609 1 97.75 276 GLY A CA 1
ATOM 2153 C C . GLY A 1 276 ? 4.195 -14.141 -16.656 1 97.75 276 GLY A C 1
ATOM 2154 O O . GLY A 1 276 ? 5.355 -14.297 -16.25 1 97.75 276 GLY A O 1
ATOM 2155 N N . ILE A 1 277 ? 3.209 -14.922 -16.266 1 98.19 277 ILE A N 1
ATOM 2156 C CA . ILE A 1 277 ? 3.383 -16.062 -15.367 1 98.19 277 ILE A CA 1
ATOM 2157 C C . ILE A 1 277 ? 4.27 -17.109 -16.031 1 98.19 277 ILE A C 1
ATOM 2159 O O . ILE A 1 277 ? 5.273 -17.531 -15.453 1 98.19 277 ILE A O 1
ATOM 2163 N N . ALA A 1 278 ? 3.945 -17.453 -17.234 1 98.5 278 ALA A N 1
ATOM 2164 C CA . ALA A 1 278 ? 4.645 -18.531 -17.922 1 98.5 278 ALA A CA 1
ATOM 2165 C C . ALA A 1 278 ? 6.094 -18.141 -18.219 1 98.5 278 ALA A C 1
ATOM 2167 O O . ALA A 1 278 ? 7.012 -18.938 -17.984 1 98.5 278 ALA A O 1
ATOM 2168 N N . VAL A 1 279 ? 6.262 -16.969 -18.688 1 98 279 VAL A N 1
ATOM 2169 C CA . VAL A 1 279 ? 7.621 -16.547 -19 1 98 279 VAL A CA 1
ATOM 2170 C C . VAL A 1 279 ? 8.43 -16.406 -17.719 1 98 279 VAL A C 1
ATOM 2172 O O . VAL A 1 279 ? 9.633 -16.688 -17.688 1 98 279 VAL A O 1
ATOM 2175 N N . GLY A 1 280 ? 7.812 -16.016 -16.641 1 97.69 280 GLY A N 1
ATOM 2176 C CA . GLY A 1 280 ? 8.492 -15.922 -15.359 1 97.69 280 GLY A CA 1
ATOM 2177 C C . GLY A 1 280 ? 9.078 -17.25 -14.898 1 97.69 280 GLY A C 1
ATOM 2178 O O . GLY A 1 280 ? 10.219 -17.297 -14.438 1 97.69 280 GLY A O 1
ATOM 2179 N N . VAL A 1 281 ? 8.383 -18.328 -15.07 1 97.69 281 VAL A N 1
ATOM 2180 C CA . VAL A 1 281 ? 8.812 -19.656 -14.648 1 97.69 281 VAL A CA 1
ATOM 2181 C C . VAL A 1 281 ? 9.945 -20.141 -15.555 1 97.69 281 VAL A C 1
ATOM 2183 O O . VAL A 1 281 ? 10.828 -20.875 -15.109 1 97.69 281 VAL A O 1
ATOM 2186 N N . SER A 1 282 ? 10.023 -19.672 -16.781 1 97.06 282 SER A N 1
ATOM 2187 C CA . SER A 1 282 ? 11.031 -20.109 -17.734 1 97.06 282 SER A CA 1
ATOM 2188 C C . SER A 1 282 ? 12.078 -19.016 -17.969 1 97.06 282 SER A C 1
ATOM 2190 O O . SER A 1 282 ? 12.828 -19.062 -18.938 1 97.06 282 SER A O 1
ATOM 2192 N N . MET A 1 283 ? 12.133 -18.031 -17.125 1 94.06 283 MET A N 1
ATOM 2193 C CA . MET A 1 283 ? 12.859 -16.781 -17.359 1 94.06 283 MET A CA 1
ATOM 2194 C C . MET A 1 283 ? 14.344 -17.062 -17.578 1 94.06 283 MET A C 1
ATOM 2196 O O . MET A 1 283 ? 14.992 -16.391 -18.375 1 94.06 283 MET A O 1
ATOM 2200 N N . SER A 1 284 ? 14.961 -18.031 -17 1 91.56 284 SER A N 1
ATOM 2201 C CA . SER A 1 284 ? 16.391 -18.266 -17.031 1 91.56 284 SER A CA 1
ATOM 2202 C C . SER A 1 284 ? 16.828 -18.812 -18.391 1 91.56 284 SER A C 1
ATOM 2204 O O . SER A 1 284 ? 18.031 -18.812 -18.719 1 91.56 284 SER A O 1
ATOM 2206 N N . VAL A 1 285 ? 15.906 -19.234 -19.25 1 93.44 285 VAL A N 1
ATOM 2207 C CA . VAL A 1 285 ? 16.328 -19.906 -20.469 1 93.44 285 VAL A CA 1
ATOM 2208 C C . VAL A 1 285 ? 15.727 -19.203 -21.688 1 93.44 285 VAL A C 1
ATOM 2210 O O . VAL A 1 285 ? 15.938 -19.625 -22.828 1 93.44 285 VAL A O 1
ATOM 2213 N N . VAL A 1 286 ? 14.922 -18.188 -21.469 1 94 286 VAL A N 1
ATOM 2214 C CA . VAL A 1 286 ? 14.359 -17.406 -22.578 1 94 286 VAL A CA 1
ATOM 2215 C C . VAL A 1 286 ? 15.375 -16.359 -23.031 1 94 286 VAL A C 1
ATOM 2217 O O . VAL A 1 286 ? 15.719 -15.445 -22.281 1 94 286 VAL A O 1
ATOM 2220 N N . HIS A 1 287 ? 15.844 -16.484 -24.328 1 90.31 287 HIS A N 1
ATOM 2221 C CA . HIS A 1 287 ? 16.922 -15.617 -24.766 1 90.31 287 HIS A CA 1
ATOM 2222 C C . HIS A 1 287 ? 16.5 -14.766 -25.953 1 90.31 287 HIS A C 1
ATOM 2224 O O . HIS A 1 287 ? 17.094 -13.727 -26.234 1 90.31 287 HIS A O 1
ATOM 2230 N N . GLN A 1 288 ? 15.461 -15.227 -26.641 1 91.75 288 GLN A N 1
ATOM 2231 C CA . GLN A 1 288 ? 15.031 -14.516 -27.844 1 91.75 288 GLN A CA 1
ATOM 2232 C C . GLN A 1 288 ? 13.609 -13.969 -27.672 1 91.75 288 GLN A C 1
ATOM 2234 O O . GLN A 1 288 ? 12.766 -14.609 -27.062 1 91.75 288 GLN A O 1
ATOM 2239 N N . PRO A 1 289 ? 13.344 -12.828 -28.297 1 93.44 289 PRO A N 1
ATOM 2240 C CA . PRO A 1 289 ? 12.016 -12.211 -28.188 1 93.44 289 PRO A CA 1
ATOM 2241 C C . PRO A 1 289 ? 10.898 -13.133 -28.672 1 93.44 289 PRO A C 1
ATOM 2243 O O . PRO A 1 289 ? 9.836 -13.203 -28.047 1 93.44 289 PRO A O 1
ATOM 2246 N N . TRP A 1 290 ? 11.188 -13.852 -29.734 1 96.19 290 TRP A N 1
ATOM 2247 C CA . TRP A 1 290 ? 10.117 -14.672 -30.297 1 96.19 290 TRP A CA 1
ATOM 2248 C C . TRP A 1 290 ? 9.773 -15.836 -29.375 1 96.19 290 TRP A C 1
ATOM 2250 O O . TRP A 1 290 ? 8.633 -16.297 -29.359 1 96.19 290 TRP A O 1
ATOM 2260 N N . GLU A 1 291 ? 10.695 -16.312 -28.578 1 96.81 291 GLU A N 1
ATOM 2261 C CA . GLU A 1 291 ? 10.414 -17.359 -27.594 1 96.81 291 GLU A CA 1
ATOM 2262 C C . GLU A 1 291 ? 9.438 -16.859 -26.531 1 96.81 291 GLU A C 1
ATOM 2264 O O . GLU A 1 291 ? 8.469 -17.547 -26.203 1 96.81 291 GLU A O 1
ATOM 2269 N N . ALA A 1 292 ? 9.711 -15.625 -26.047 1 97.69 292 ALA A N 1
ATOM 2270 C CA . ALA A 1 292 ? 8.836 -15.008 -25.047 1 97.69 292 ALA A CA 1
ATOM 2271 C C . ALA A 1 292 ? 7.434 -14.797 -25.609 1 97.69 292 ALA A C 1
ATOM 2273 O O . ALA A 1 292 ? 6.441 -15.078 -24.938 1 97.69 292 ALA A O 1
ATOM 2274 N N . MET A 1 293 ? 7.387 -14.328 -26.844 1 97.06 293 MET A N 1
ATOM 2275 C CA . MET A 1 293 ? 6.109 -14.062 -27.5 1 97.06 293 MET A CA 1
ATOM 2276 C C . MET A 1 293 ? 5.32 -15.352 -27.688 1 97.06 293 MET A C 1
ATOM 2278 O O . MET A 1 293 ? 4.109 -15.391 -27.438 1 97.06 293 MET A O 1
ATOM 2282 N N . THR A 1 294 ? 5.988 -16.422 -28.047 1 98.06 294 THR A N 1
ATOM 2283 C CA . THR A 1 294 ? 5.34 -17.719 -28.25 1 98.06 294 THR A CA 1
ATOM 2284 C C . THR A 1 294 ? 4.816 -18.266 -26.922 1 98.06 294 THR A C 1
ATOM 2286 O O . THR A 1 294 ? 3.707 -18.797 -26.859 1 98.06 294 THR A O 1
ATOM 2289 N N . ILE A 1 295 ? 5.602 -18.141 -25.938 1 98.12 295 ILE A N 1
ATOM 2290 C CA . ILE A 1 295 ? 5.18 -18.578 -24.609 1 98.12 295 ILE A CA 1
ATOM 2291 C C . ILE A 1 295 ? 3.955 -17.781 -24.172 1 98.12 295 ILE A C 1
ATOM 2293 O O . ILE A 1 295 ? 2.988 -18.344 -23.656 1 98.12 295 ILE A O 1
ATOM 2297 N N . GLY A 1 296 ? 3.979 -16.422 -24.375 1 98.06 296 GLY A N 1
ATOM 2298 C CA . GLY A 1 296 ? 2.836 -15.586 -24.047 1 98.06 296 GLY A CA 1
ATOM 2299 C C . GLY A 1 296 ? 1.576 -15.977 -24.797 1 98.06 296 GLY A C 1
ATOM 2300 O O . GLY A 1 296 ? 0.491 -16.031 -24.219 1 98.06 296 GLY A O 1
ATOM 2301 N N . PHE A 1 297 ? 1.729 -16.266 -26.062 1 97.31 297 PHE A N 1
ATOM 2302 C CA . PHE A 1 297 ? 0.615 -16.688 -26.906 1 97.31 297 PHE A CA 1
ATOM 2303 C C . PHE A 1 297 ? 0.009 -17.984 -26.391 1 97.31 297 PHE A C 1
ATOM 2305 O O . PHE A 1 297 ? -1.201 -18.062 -26.172 1 97.31 297 PHE A O 1
ATOM 2312 N N . THR A 1 298 ? 0.815 -18.953 -26.172 1 98.31 298 THR A N 1
ATOM 2313 C CA . THR A 1 298 ? 0.358 -20.281 -25.75 1 98.31 298 THR A CA 1
ATOM 2314 C C . THR A 1 298 ? -0.244 -20.219 -24.344 1 98.31 298 THR A C 1
ATOM 2316 O O . THR A 1 298 ? -1.221 -20.906 -24.047 1 98.31 298 THR A O 1
ATOM 2319 N N . ALA A 1 299 ? 0.369 -19.406 -23.516 1 98.38 299 ALA A N 1
ATOM 2320 C CA . ALA A 1 299 ? -0.127 -19.281 -22.141 1 98.38 299 ALA A CA 1
ATOM 2321 C C . ALA A 1 299 ? -1.554 -18.734 -22.125 1 98.38 299 ALA A C 1
ATOM 2323 O O . ALA A 1 299 ? -2.404 -19.219 -21.391 1 98.38 299 ALA A O 1
ATOM 2324 N N . ALA A 1 300 ? -1.804 -17.703 -22.938 1 96.88 300 ALA A N 1
ATOM 2325 C CA . ALA A 1 300 ? -3.145 -17.125 -23 1 96.88 300 ALA A CA 1
ATOM 2326 C C . ALA A 1 300 ? -4.156 -18.141 -23.516 1 96.88 300 ALA A C 1
ATOM 2328 O O . ALA A 1 300 ? -5.289 -18.203 -23.047 1 96.88 300 ALA A O 1
ATOM 2329 N N . VAL A 1 301 ? -3.771 -18.938 -24.469 1 96.06 301 VAL A N 1
ATOM 2330 C CA . VAL A 1 301 ? -4.648 -19.953 -25.031 1 96.06 301 VAL A CA 1
ATOM 2331 C C . VAL A 1 301 ? -4.969 -21.016 -23.969 1 96.06 301 VAL A C 1
ATOM 2333 O O . VAL A 1 301 ? -6.133 -21.344 -23.75 1 96.06 301 VAL A O 1
ATOM 2336 N N . VAL A 1 302 ? -3.953 -21.484 -23.312 1 96.19 302 VAL A N 1
ATOM 2337 C CA . VAL A 1 302 ? -4.113 -22.531 -22.312 1 96.19 302 VAL A CA 1
ATOM 2338 C C . VAL A 1 302 ? -4.949 -22 -21.156 1 96.19 302 VAL A C 1
ATOM 2340 O O . VAL A 1 302 ? -5.82 -22.703 -20.625 1 96.19 302 VAL A O 1
ATOM 2343 N N . SER A 1 303 ? -4.629 -20.781 -20.703 1 95.69 303 SER A N 1
ATOM 2344 C CA . SER A 1 303 ? -5.387 -20.156 -19.625 1 95.69 303 SER A CA 1
ATOM 2345 C C . SER A 1 303 ? -6.859 -20.016 -19.984 1 95.69 303 SER A C 1
ATOM 2347 O O . SER A 1 303 ? -7.742 -20.25 -19.156 1 95.69 303 SER A O 1
ATOM 2349 N N . SER A 1 304 ? -7.18 -19.625 -21.234 1 91.81 304 SER A N 1
ATOM 2350 C CA . SER A 1 304 ? -8.547 -19.438 -21.703 1 91.81 304 SER A CA 1
ATOM 2351 C C . SER A 1 304 ? -9.305 -20.766 -21.75 1 91.81 304 SER A C 1
ATOM 2353 O O . SER A 1 304 ? -10.469 -20.828 -21.344 1 91.81 304 SER A O 1
ATOM 2355 N N . ILE A 1 305 ? -8.633 -21.766 -22.203 1 89.25 305 ILE A N 1
ATOM 2356 C CA . ILE A 1 305 ? -9.242 -23.094 -22.25 1 89.25 305 ILE A CA 1
ATOM 2357 C C . ILE A 1 305 ? -9.508 -23.594 -20.828 1 89.25 305 ILE A C 1
ATOM 2359 O O . ILE A 1 305 ? -10.562 -24.172 -20.562 1 89.25 305 ILE A O 1
ATOM 2363 N N . GLY A 1 306 ? -8.539 -23.375 -20.031 1 90.69 306 GLY A N 1
ATOM 2364 C CA . GLY A 1 306 ? -8.719 -23.75 -18.625 1 90.69 306 GLY A CA 1
ATOM 2365 C C . GLY A 1 306 ? -9.875 -23.031 -17.953 1 90.69 306 GLY A C 1
ATOM 2366 O O . GLY A 1 306 ? -10.656 -23.656 -17.234 1 90.69 306 GLY A O 1
ATOM 2367 N N . TYR A 1 307 ? -9.992 -21.812 -18.172 1 88.31 307 TYR A N 1
ATOM 2368 C CA . TYR A 1 307 ? -11.039 -21 -17.578 1 88.31 307 TYR A CA 1
ATOM 2369 C C . TYR A 1 307 ? -12.422 -21.453 -18.047 1 88.31 307 TYR A C 1
ATOM 2371 O O . TYR A 1 307 ? -13.352 -21.531 -17.25 1 88.31 307 TYR A O 1
ATOM 2379 N N . ARG A 1 308 ? -12.578 -21.766 -19.25 1 84.5 308 ARG A N 1
ATOM 2380 C CA . ARG A 1 308 ? -13.875 -22.094 -19.844 1 84.5 308 ARG A CA 1
ATOM 2381 C C . ARG A 1 308 ? -14.273 -23.531 -19.547 1 84.5 308 ARG A C 1
ATOM 2383 O O . ARG A 1 308 ? -15.438 -23.797 -19.234 1 84.5 308 ARG A O 1
ATOM 2390 N N . TYR A 1 309 ? -13.32 -24.406 -19.594 1 84.56 309 TYR A N 1
ATOM 2391 C CA . TYR A 1 309 ? -13.703 -25.812 -19.547 1 84.56 309 TYR A CA 1
ATOM 2392 C C . TYR A 1 309 ? -13.289 -26.453 -18.234 1 84.56 309 TYR 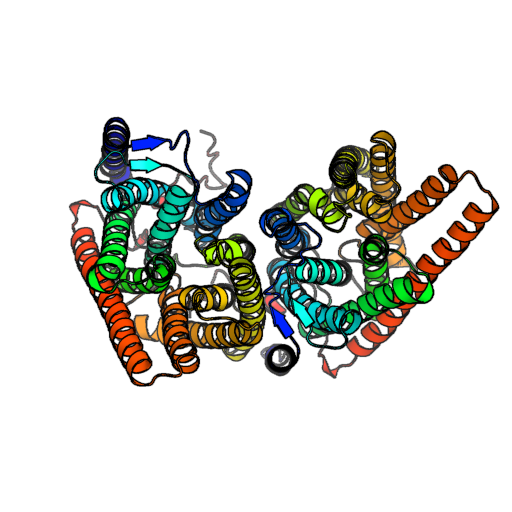A C 1
ATOM 2394 O O . TYR A 1 309 ? -14.07 -27.188 -17.625 1 84.56 309 TYR A O 1
ATOM 2402 N N . LEU A 1 310 ? -12.141 -26.141 -17.797 1 85.19 310 LEU A N 1
ATOM 2403 C CA . LEU A 1 310 ? -11.633 -26.828 -16.625 1 85.19 310 LEU A CA 1
ATOM 2404 C C . LEU A 1 310 ? -12.297 -26.297 -15.352 1 85.19 310 LEU A C 1
ATOM 2406 O O . LEU A 1 310 ? -12.547 -27.062 -14.414 1 85.19 310 LEU A O 1
ATOM 2410 N N . LYS A 1 311 ? -12.523 -25.016 -15.305 1 81.81 311 LYS A N 1
ATOM 2411 C CA . LYS A 1 311 ? -13.148 -24.438 -14.117 1 81.81 311 LYS A CA 1
ATOM 2412 C C . LYS A 1 311 ? -14.508 -25.078 -13.852 1 81.81 311 LYS A C 1
ATOM 2414 O O . LYS A 1 311 ? -14.797 -25.469 -12.719 1 81.81 311 LYS A O 1
ATOM 2419 N N . ILE A 1 312 ? -15.32 -25.219 -14.891 1 79.5 312 ILE A N 1
ATOM 2420 C CA . ILE A 1 312 ? -16.656 -25.797 -14.773 1 79.5 312 ILE A CA 1
ATOM 2421 C C . ILE A 1 312 ? -16.547 -27.281 -14.461 1 79.5 312 ILE A C 1
ATOM 2423 O O . ILE A 1 312 ? -17.281 -27.812 -13.617 1 79.5 312 ILE A O 1
ATOM 2427 N N . HIS A 1 313 ? -15.656 -27.875 -15.102 1 82.81 313 HIS A N 1
ATOM 2428 C CA . HIS A 1 313 ? -15.461 -29.312 -14.867 1 82.81 313 HIS A CA 1
ATOM 2429 C C . HIS A 1 313 ? -15.008 -29.578 -13.438 1 82.81 313 HIS A C 1
ATOM 2431 O O . HIS A 1 313 ? -15.453 -30.531 -12.812 1 82.81 313 HIS A O 1
ATOM 2437 N N . MET A 1 314 ? -14.062 -28.797 -12.977 1 81.81 314 MET A N 1
ATOM 2438 C CA . MET A 1 314 ? -13.57 -28.938 -11.609 1 81.81 314 MET A CA 1
ATOM 2439 C C . MET A 1 314 ? -14.703 -28.75 -10.602 1 81.81 314 MET A C 1
ATOM 2441 O O . MET A 1 314 ? -14.773 -29.453 -9.602 1 81.81 314 MET A O 1
ATOM 2445 N N . LEU A 1 315 ? -15.531 -27.812 -10.875 1 78.69 315 LEU A N 1
ATOM 2446 C CA . LEU A 1 315 ? -16.672 -27.547 -10 1 78.69 315 LEU A CA 1
ATOM 2447 C C . LEU A 1 315 ? -17.625 -28.734 -9.969 1 78.69 315 LEU A C 1
ATOM 2449 O O . LEU A 1 315 ? -17.984 -29.219 -8.891 1 78.69 315 LEU A O 1
ATOM 2453 N N . PHE A 1 316 ? -17.906 -29.344 -11.094 1 81.81 316 PHE A N 1
ATOM 2454 C CA . PHE A 1 316 ? -18.969 -30.328 -11.164 1 81.81 316 PHE A CA 1
ATOM 2455 C C . PHE A 1 316 ? -18.406 -31.734 -10.914 1 81.81 316 PHE A C 1
ATOM 2457 O O . PHE A 1 316 ? -19.078 -32.562 -10.297 1 81.81 316 PHE A O 1
ATOM 2464 N N . ALA A 1 317 ? -17.234 -31.922 -11.336 1 81.5 317 ALA A N 1
ATOM 2465 C CA . ALA A 1 317 ? -16.672 -33.281 -11.234 1 81.5 317 ALA A CA 1
ATOM 2466 C C . ALA A 1 317 ? -15.953 -33.469 -9.906 1 81.5 317 ALA A C 1
ATOM 2468 O O . ALA A 1 317 ? -15.922 -34.562 -9.367 1 81.5 317 ALA A O 1
ATOM 2469 N N . PHE A 1 318 ? -15.422 -32.375 -9.359 1 85.5 318 PHE A N 1
ATOM 2470 C CA . PHE A 1 318 ? -14.539 -32.562 -8.211 1 85.5 318 PHE A CA 1
ATOM 2471 C C . PHE A 1 318 ? -14.969 -31.688 -7.047 1 85.5 318 PHE A C 1
ATOM 2473 O O . PHE A 1 318 ? -14.312 -31.656 -6.004 1 85.5 318 PHE A O 1
ATOM 2480 N N . ASP A 1 319 ? -16.031 -30.906 -7.23 1 87 319 ASP A N 1
ATOM 2481 C CA . ASP A 1 319 ? -16.562 -30.031 -6.184 1 87 319 ASP A CA 1
ATOM 2482 C C . ASP A 1 319 ? -15.523 -29 -5.766 1 87 319 ASP A C 1
ATOM 2484 O O . ASP A 1 319 ? -15.344 -28.734 -4.57 1 87 319 ASP A O 1
ATOM 2488 N N . CYS A 1 320 ? -14.773 -28.562 -6.711 1 87.88 320 CYS A N 1
ATOM 2489 C CA . CYS A 1 320 ? -13.773 -27.531 -6.492 1 87.88 320 CYS A CA 1
ATOM 2490 C C . CYS A 1 320 ? -14.25 -26.188 -7.055 1 87.88 320 CYS A C 1
ATOM 2492 O O . CYS A 1 320 ? -14.188 -25.969 -8.266 1 87.88 320 CYS A O 1
ATOM 2494 N N . HIS A 1 321 ? -14.742 -25.359 -6.184 1 89.19 321 HIS A N 1
ATOM 2495 C CA . HIS A 1 321 ? -15.164 -24.016 -6.582 1 89.19 321 HIS A CA 1
ATOM 2496 C C . HIS A 1 321 ? -14.008 -23.016 -6.492 1 89.19 321 HIS A C 1
ATOM 2498 O O . HIS A 1 321 ? -13.852 -22.328 -5.48 1 89.19 321 HIS A O 1
ATOM 2504 N N . ASP A 1 322 ? -13.305 -22.922 -7.52 1 90.81 322 ASP A N 1
ATOM 2505 C CA . ASP A 1 322 ? -12.18 -22 -7.656 1 90.81 322 ASP A CA 1
ATOM 2506 C C . ASP A 1 322 ? -12.656 -20.594 -8.016 1 90.81 322 ASP A C 1
ATOM 2508 O O . ASP A 1 322 ? -12.766 -20.266 -9.195 1 90.81 322 ASP A O 1
ATOM 2512 N N . THR A 1 323 ? -12.883 -19.75 -6.988 1 88.31 323 THR A N 1
ATOM 2513 C CA . THR A 1 323 ? -13.57 -18.469 -7.152 1 88.31 323 THR A CA 1
ATOM 2514 C C . THR A 1 323 ? -12.875 -17.609 -8.195 1 88.31 323 THR A C 1
ATOM 2516 O O . THR A 1 323 ? -13.523 -17.047 -9.086 1 88.31 323 THR A O 1
ATOM 2519 N N . CYS A 1 324 ? -11.562 -17.469 -8.125 1 88.69 324 CYS A N 1
ATOM 2520 C CA . CYS A 1 324 ? -10.836 -16.578 -9.023 1 88.69 324 CYS A CA 1
ATOM 2521 C C . CYS A 1 324 ? -10.188 -17.359 -10.156 1 88.69 324 CYS A C 1
ATOM 2523 O O . CYS A 1 324 ? -9.312 -16.828 -10.859 1 88.69 324 CYS A O 1
ATOM 2525 N N . ALA A 1 325 ? -10.5 -18.641 -10.359 1 90.94 325 ALA A N 1
ATOM 2526 C CA . ALA A 1 325 ? -9.938 -19.484 -11.414 1 90.94 325 ALA A CA 1
ATOM 2527 C C . ALA A 1 325 ? -8.414 -19.516 -11.336 1 90.94 325 ALA A C 1
ATOM 2529 O O . ALA A 1 325 ? -7.727 -19.297 -12.336 1 90.94 325 ALA A O 1
ATOM 2530 N N . VAL A 1 326 ? -7.887 -19.781 -10.188 1 94.62 326 VAL A N 1
ATOM 2531 C CA . VAL A 1 326 ? -6.453 -19.734 -9.922 1 94.62 326 VAL A CA 1
ATOM 2532 C C . VAL A 1 326 ? -5.746 -20.828 -10.727 1 94.62 326 VAL A C 1
ATOM 2534 O O . VAL A 1 326 ? -4.609 -20.656 -11.164 1 94.62 326 VAL A O 1
ATOM 2537 N N . LEU A 1 327 ? -6.414 -21.953 -10.953 1 94.5 327 LEU A N 1
ATOM 2538 C CA . LEU A 1 327 ? -5.82 -23.016 -11.766 1 94.5 327 LEU A CA 1
ATOM 2539 C C . LEU A 1 327 ? -5.547 -22.516 -13.188 1 94.5 327 LEU A C 1
ATOM 2541 O O . LEU A 1 327 ? -4.449 -22.703 -13.711 1 94.5 327 LEU A O 1
ATOM 2545 N N . SER A 1 328 ? -6.496 -21.891 -13.766 1 94.25 328 SER A N 1
ATOM 2546 C CA . SER A 1 328 ? -6.395 -21.422 -15.141 1 94.25 328 SER A CA 1
ATOM 2547 C C . SER A 1 328 ? -5.488 -20.203 -15.242 1 94.25 328 SER A C 1
ATOM 2549 O O . SER A 1 328 ? -4.809 -20.016 -16.25 1 94.25 328 SER A O 1
ATOM 2551 N N . THR A 1 329 ? -5.496 -19.391 -14.25 1 94 329 THR A N 1
ATOM 2552 C CA . THR A 1 329 ? -4.77 -18.125 -14.297 1 94 329 THR A CA 1
ATOM 2553 C C . THR A 1 329 ? -3.305 -18.328 -13.914 1 94 329 THR A C 1
ATOM 2555 O O . THR A 1 329 ? -2.414 -17.703 -14.484 1 94 329 THR A O 1
ATOM 2558 N N . HIS A 1 330 ? -3.039 -19.188 -12.961 1 97.44 330 HIS A N 1
ATOM 2559 C CA . HIS A 1 330 ? -1.684 -19.344 -12.445 1 97.44 330 HIS A CA 1
ATOM 2560 C C . HIS A 1 330 ? -1.181 -20.781 -12.656 1 97.44 330 HIS A C 1
ATOM 2562 O O . HIS A 1 330 ? -0.067 -20.984 -13.141 1 97.44 330 HIS A O 1
ATOM 2568 N N . GLY A 1 331 ? -1.982 -21.766 -12.359 1 97.62 331 GLY A N 1
ATOM 2569 C CA . GLY A 1 331 ? -1.562 -23.156 -12.406 1 97.62 331 GLY A CA 1
ATOM 2570 C C . GLY A 1 331 ? -1.127 -23.609 -13.789 1 97.62 331 GLY A C 1
ATOM 2571 O O . GLY A 1 331 ? 0.021 -24.016 -13.984 1 97.62 331 GLY A O 1
ATOM 2572 N N . LEU A 1 332 ? -2.012 -23.484 -14.68 1 97.19 332 LEU A N 1
ATOM 2573 C CA . LEU A 1 332 ? -1.75 -23.984 -16.031 1 97.19 332 LEU A CA 1
ATOM 2574 C C . LEU A 1 332 ? -0.652 -23.156 -16.703 1 97.19 332 LEU A C 1
ATOM 2576 O O . LEU A 1 332 ? 0.298 -23.719 -17.25 1 97.19 332 LEU A O 1
ATOM 2580 N N . PRO A 1 333 ? -0.735 -21.828 -16.672 1 98.19 333 PRO A N 1
ATOM 2581 C CA . PRO A 1 333 ? 0.387 -21.062 -17.219 1 98.19 333 PRO A CA 1
ATOM 2582 C C . PRO A 1 333 ? 1.709 -21.359 -16.516 1 98.19 333 PRO A C 1
ATOM 2584 O O . PRO A 1 333 ? 2.762 -21.391 -17.156 1 98.19 333 PRO A O 1
ATOM 2587 N N . GLY A 1 334 ? 1.663 -21.562 -15.211 1 98.38 334 GLY A N 1
ATOM 2588 C CA . GLY A 1 334 ? 2.861 -21.953 -14.492 1 98.38 334 GLY A CA 1
ATOM 2589 C C . GLY A 1 334 ? 3.447 -23.266 -15 1 98.38 334 GLY A C 1
ATOM 2590 O O . GLY A 1 334 ? 4.656 -23.375 -15.211 1 98.38 334 GLY A O 1
ATOM 2591 N N . LEU A 1 335 ? 2.613 -24.219 -15.203 1 98.19 335 LEU A N 1
ATOM 2592 C CA . LEU A 1 335 ? 3.041 -25.516 -15.734 1 98.19 335 LEU A CA 1
ATOM 2593 C C . LEU A 1 335 ? 3.582 -25.359 -17.156 1 98.19 335 LEU A C 1
ATOM 2595 O O . LEU A 1 335 ? 4.562 -26.016 -17.516 1 98.19 335 LEU A O 1
ATOM 2599 N N . LEU A 1 336 ? 2.908 -24.562 -17.922 1 98.12 336 LEU A N 1
ATOM 2600 C CA . LEU A 1 336 ? 3.406 -24.297 -19.266 1 98.12 336 LEU A CA 1
ATOM 2601 C C . LEU A 1 336 ? 4.809 -23.703 -19.219 1 98.12 336 LEU A C 1
ATOM 2603 O O . LEU A 1 336 ? 5.676 -24.062 -20.016 1 98.12 336 LEU A O 1
ATOM 2607 N N . GLY A 1 337 ? 4.965 -22.656 -18.328 1 98.5 337 GLY A N 1
ATOM 2608 C CA . GLY A 1 337 ? 6.301 -22.109 -18.156 1 98.5 337 GLY A CA 1
ATOM 2609 C C . GLY A 1 337 ? 7.332 -23.156 -17.766 1 98.5 337 GLY A C 1
ATOM 2610 O O . GLY A 1 337 ? 8.469 -23.109 -18.25 1 98.5 337 GLY A O 1
ATOM 2611 N N . TRP A 1 338 ? 6.965 -24.047 -16.922 1 97.88 338 TRP A N 1
ATOM 2612 C CA . TRP A 1 338 ? 7.84 -25.141 -16.5 1 97.88 338 TRP A CA 1
ATOM 2613 C C . TRP A 1 338 ? 8.219 -26.016 -17.688 1 97.88 338 TRP A C 1
ATOM 2615 O O . TRP A 1 338 ? 9.383 -26.375 -17.859 1 97.88 338 TRP A O 1
ATOM 2625 N N . VAL A 1 339 ? 7.285 -26.391 -18.516 1 98.12 339 VAL A N 1
ATOM 2626 C CA . VAL A 1 339 ? 7.527 -27.203 -19.719 1 98.12 339 VAL A CA 1
ATOM 2627 C C . VAL A 1 339 ? 8.438 -26.438 -20.672 1 98.12 339 VAL A C 1
ATOM 2629 O O . VAL A 1 339 ? 9.375 -27 -21.234 1 98.12 339 VAL A O 1
ATOM 2632 N N . ALA A 1 340 ? 8.086 -25.156 -20.891 1 97.88 340 ALA A N 1
ATOM 2633 C CA . ALA A 1 340 ? 8.922 -24.328 -21.75 1 97.88 340 ALA A CA 1
ATOM 2634 C C . ALA A 1 340 ? 10.359 -24.297 -21.266 1 97.88 340 ALA A C 1
ATOM 2636 O O . ALA A 1 340 ? 11.297 -24.344 -22.062 1 97.88 340 ALA A O 1
ATOM 2637 N N . HIS A 1 341 ? 10.531 -24.156 -19.953 1 97.62 341 HIS A N 1
ATOM 2638 C CA . HIS A 1 341 ? 11.859 -24.188 -19.344 1 97.62 341 HIS A CA 1
ATOM 2639 C C . HIS A 1 341 ? 12.594 -25.484 -19.703 1 97.62 341 HIS A C 1
ATOM 2641 O O . HIS A 1 341 ? 13.758 -25.453 -20.094 1 97.62 341 HIS A O 1
ATOM 2647 N N . LEU A 1 342 ? 11.945 -26.594 -19.578 1 97.12 342 LEU A N 1
ATOM 2648 C CA . LEU A 1 342 ? 12.516 -27.906 -19.875 1 97.12 342 LEU A CA 1
ATOM 2649 C C . LEU A 1 342 ? 12.93 -28 -21.328 1 97.12 342 LEU A C 1
ATOM 2651 O O . LEU A 1 342 ? 14.07 -28.359 -21.641 1 97.12 342 LEU A O 1
ATOM 2655 N N . LEU A 1 343 ? 12.07 -27.641 -22.234 1 96.44 343 LEU A N 1
ATOM 2656 C CA . LEU A 1 343 ? 12.289 -27.812 -23.656 1 96.44 343 LEU A CA 1
ATOM 2657 C C . LEU A 1 343 ? 13.391 -26.891 -24.156 1 96.44 343 LEU A C 1
ATOM 2659 O O . LEU A 1 343 ? 14.266 -27.297 -24.922 1 96.44 343 LEU A O 1
ATOM 2663 N N . LEU A 1 344 ? 13.328 -25.625 -23.734 1 95.5 344 LEU A N 1
ATOM 2664 C CA . LEU A 1 344 ? 14.312 -24.656 -24.203 1 95.5 344 LEU A CA 1
ATOM 2665 C C . LEU A 1 344 ? 15.695 -24.969 -23.641 1 95.5 344 LEU A C 1
ATOM 2667 O O . LEU A 1 344 ? 16.703 -24.797 -24.328 1 95.5 344 LEU A O 1
ATOM 2671 N N . LYS A 1 345 ? 15.773 -25.453 -22.391 1 95.12 345 LYS A N 1
ATOM 2672 C CA . LYS A 1 345 ? 17.062 -25.812 -21.828 1 95.12 345 LYS A CA 1
ATOM 2673 C C . LYS A 1 345 ? 17.656 -27.031 -22.531 1 95.12 345 LYS A C 1
ATOM 2675 O O . LYS A 1 345 ? 18.859 -27.078 -22.797 1 95.12 345 LYS A O 1
ATOM 2680 N N . ILE A 1 346 ? 16.844 -28.031 -22.812 1 94.62 346 ILE A N 1
ATOM 2681 C CA . ILE A 1 346 ? 17.297 -29.219 -23.531 1 94.62 346 ILE A CA 1
ATOM 2682 C C . ILE A 1 346 ? 17.797 -28.828 -24.922 1 94.62 346 ILE A C 1
ATOM 2684 O O . ILE A 1 346 ? 18.828 -29.328 -25.391 1 94.62 346 ILE A O 1
ATOM 2688 N N . LYS A 1 347 ? 17.062 -27.938 -25.547 1 92.06 347 LYS A N 1
ATOM 2689 C CA . LYS A 1 347 ? 17.438 -27.453 -26.875 1 92.06 347 LYS A CA 1
ATOM 2690 C C . LYS A 1 347 ? 18.812 -26.781 -26.844 1 92.06 347 LYS A C 1
ATOM 2692 O O . LYS A 1 347 ? 19.594 -26.938 -27.781 1 92.06 347 LYS A O 1
ATOM 2697 N N . ASP A 1 348 ? 19.109 -26.109 -25.828 1 91.25 348 ASP A N 1
ATOM 2698 C CA . ASP A 1 348 ? 20.344 -25.344 -25.703 1 91.25 348 ASP A CA 1
ATOM 2699 C C . ASP A 1 348 ? 21.516 -26.234 -25.266 1 91.25 348 ASP A C 1
ATOM 2701 O O . ASP A 1 348 ? 22.672 -25.812 -25.266 1 91.25 348 ASP A O 1
ATOM 2705 N N . CYS A 1 349 ? 21.219 -27.469 -24.797 1 91.06 349 CYS A N 1
ATOM 2706 C CA . CYS A 1 349 ? 22.234 -28.375 -24.297 1 91.06 349 CYS A CA 1
ATOM 2707 C C . CYS A 1 349 ? 22.75 -29.281 -25.406 1 91.06 349 CYS A C 1
ATOM 2709 O O . CYS A 1 349 ? 21.984 -30.078 -25.953 1 91.06 349 CYS A O 1
ATOM 2711 N N . ASP A 1 350 ? 24.047 -29.25 -25.75 1 91.12 350 ASP A N 1
ATOM 2712 C CA . ASP A 1 350 ? 24.641 -30.047 -26.812 1 91.12 350 ASP A CA 1
ATOM 2713 C C . ASP A 1 350 ? 24.938 -31.469 -26.328 1 91.12 350 ASP A C 1
ATOM 2715 O O . ASP A 1 350 ? 24.922 -32.406 -27.109 1 91.12 350 ASP A O 1
ATOM 2719 N N . ASP A 1 351 ? 25.188 -31.641 -25.078 1 93.69 351 ASP A N 1
ATOM 2720 C CA . ASP A 1 351 ? 25.531 -32.938 -24.484 1 93.69 351 ASP A CA 1
ATOM 2721 C C . ASP A 1 351 ? 24.266 -33.656 -24.047 1 93.69 351 ASP A C 1
ATOM 2723 O O . ASP A 1 351 ? 23.547 -33.219 -23.141 1 93.69 351 ASP A O 1
ATOM 2727 N N . HIS A 1 352 ? 24.094 -34.781 -24.578 1 91.88 352 HIS A N 1
ATOM 2728 C CA . HIS A 1 352 ? 22.891 -35.562 -24.328 1 91.88 352 HIS A CA 1
ATOM 2729 C C . HIS A 1 352 ? 22.812 -36.031 -22.859 1 91.88 352 HIS A C 1
ATOM 2731 O O . HIS A 1 352 ? 21.734 -36.062 -22.281 1 91.88 352 HIS A O 1
ATOM 2737 N N . THR A 1 353 ? 23.844 -36.406 -22.344 1 93.06 353 THR A N 1
ATOM 2738 C CA . THR A 1 353 ? 23.875 -36.844 -20.953 1 93.06 353 THR A CA 1
ATOM 2739 C C . THR A 1 353 ? 23.5 -35.719 -20 1 93.06 353 THR A C 1
ATOM 2741 O O . THR A 1 353 ? 22.75 -35.906 -19.047 1 93.06 353 THR A O 1
ATOM 2744 N N . MET A 1 354 ? 24.016 -34.594 -20.281 1 93.25 354 MET A N 1
ATOM 2745 C CA . MET A 1 354 ? 23.703 -33.406 -19.469 1 93.25 354 MET A CA 1
ATOM 2746 C C . MET A 1 354 ? 22.234 -33.031 -19.609 1 93.25 354 MET A C 1
ATOM 2748 O O . MET A 1 354 ? 21.594 -32.625 -18.641 1 93.25 354 MET A O 1
ATOM 2752 N N . ALA A 1 355 ? 21.734 -33.156 -20.781 1 94.75 355 ALA A N 1
ATOM 2753 C CA . ALA A 1 355 ? 20.344 -32.844 -21.047 1 94.75 355 ALA A CA 1
ATOM 2754 C C . ALA A 1 355 ? 19.406 -33.75 -20.266 1 94.75 355 ALA A C 1
ATOM 2756 O O . ALA A 1 355 ? 18.406 -33.312 -19.703 1 94.75 355 ALA A O 1
ATOM 2757 N N . ILE A 1 356 ? 19.703 -35.031 -20.281 1 94.81 356 ILE A N 1
ATOM 2758 C CA . ILE A 1 356 ? 18.875 -36.031 -19.578 1 94.81 356 ILE A CA 1
ATOM 2759 C C . ILE A 1 356 ? 18.938 -35.75 -18.078 1 94.81 356 ILE A C 1
ATOM 2761 O O . ILE A 1 356 ? 17.922 -35.844 -17.391 1 94.81 356 ILE A O 1
ATOM 2765 N N . ARG A 1 357 ? 20.125 -35.531 -17.594 1 93.75 357 ARG A N 1
ATOM 2766 C CA . ARG A 1 357 ? 20.281 -35.219 -16.172 1 93.75 357 ARG A CA 1
ATOM 2767 C C . ARG A 1 357 ? 19.438 -34.031 -15.773 1 93.75 357 ARG A C 1
ATOM 2769 O O . ARG A 1 357 ? 18.766 -34.031 -14.75 1 93.75 357 ARG A O 1
ATOM 2776 N N . PHE A 1 358 ? 19.562 -32.969 -16.531 1 95.06 358 PHE A N 1
ATOM 2777 C CA . PHE A 1 358 ? 18.766 -31.781 -16.266 1 95.06 358 PHE A CA 1
ATOM 2778 C C . PHE A 1 358 ? 17.281 -32.125 -16.25 1 95.06 358 PHE A C 1
ATOM 2780 O O . PHE A 1 358 ? 16.547 -31.672 -15.367 1 95.06 358 PHE A O 1
ATOM 2787 N N . ALA A 1 359 ? 16.844 -32.844 -17.25 1 96.31 359 ALA A N 1
ATOM 2788 C CA . ALA A 1 359 ? 15.422 -33.188 -17.375 1 96.31 359 ALA A CA 1
ATOM 2789 C C . ALA A 1 359 ? 14.938 -33.938 -16.141 1 96.31 359 ALA A C 1
ATOM 2791 O O . ALA A 1 359 ? 13.852 -33.656 -15.625 1 96.31 359 ALA A O 1
ATOM 2792 N N . VAL A 1 360 ? 15.664 -34.875 -15.68 1 96.19 360 VAL A N 1
ATOM 2793 C CA . VAL A 1 360 ? 15.289 -35.688 -14.516 1 96.19 360 VAL A CA 1
ATOM 2794 C C . VAL A 1 360 ? 15.148 -34.781 -13.289 1 96.19 360 VAL A C 1
ATOM 2796 O O . VAL A 1 360 ? 14.148 -34.844 -12.578 1 96.19 360 VAL A O 1
ATOM 2799 N N . PHE A 1 361 ? 16.125 -33.938 -13.047 1 95.38 361 PHE A N 1
ATOM 2800 C CA . PHE A 1 361 ? 16.094 -33.031 -11.883 1 95.38 361 PHE A CA 1
ATOM 2801 C C . PHE A 1 361 ? 14.961 -32.031 -12 1 95.38 361 PHE A C 1
ATOM 2803 O O . PHE A 1 361 ? 14.336 -31.672 -11 1 95.38 361 PHE A O 1
ATOM 2810 N N . HIS A 1 362 ? 14.812 -31.547 -13.219 1 97.06 362 HIS A N 1
ATOM 2811 C CA . HIS A 1 362 ? 13.734 -30.609 -13.477 1 97.06 362 HIS A CA 1
ATOM 2812 C C . HIS A 1 362 ? 12.375 -31.234 -13.203 1 97.06 362 HIS A C 1
ATOM 2814 O O . HIS A 1 362 ? 11.5 -30.609 -12.602 1 97.06 362 HIS A O 1
ATOM 2820 N N . ILE A 1 363 ? 12.172 -32.469 -13.609 1 97.62 363 ILE A N 1
ATOM 2821 C CA . ILE A 1 363 ? 10.938 -33.219 -13.352 1 97.62 363 ILE A CA 1
ATOM 2822 C C . ILE A 1 363 ? 10.789 -33.438 -11.852 1 97.62 363 ILE A C 1
ATOM 2824 O O . ILE A 1 363 ? 9.695 -33.281 -11.297 1 97.62 363 ILE A O 1
ATOM 2828 N N . CYS A 1 364 ? 11.828 -33.781 -11.195 1 97.44 364 CYS A N 1
ATOM 2829 C CA . CYS A 1 364 ? 11.797 -34 -9.75 1 97.44 364 CYS A CA 1
ATOM 2830 C C . CYS A 1 364 ? 11.391 -32.719 -9.031 1 97.44 364 CYS A C 1
ATOM 2832 O O . CYS A 1 364 ? 10.641 -32.75 -8.055 1 97.44 364 CYS A O 1
ATOM 2834 N N . SER A 1 365 ? 11.891 -31.578 -9.484 1 97.81 365 SER A N 1
ATOM 2835 C CA . SER A 1 365 ? 11.555 -30.312 -8.859 1 97.81 365 SER A CA 1
ATOM 2836 C C . SER A 1 365 ? 10.062 -30.031 -8.914 1 97.81 365 SER A C 1
ATOM 2838 O O . SER A 1 365 ? 9.477 -29.531 -7.957 1 97.81 365 SER A O 1
ATOM 2840 N N . LEU A 1 366 ? 9.469 -30.359 -10.039 1 98.06 366 LEU A N 1
ATOM 2841 C CA . LEU A 1 366 ? 8.031 -30.156 -10.18 1 98.06 366 LEU A CA 1
ATOM 2842 C C . LEU A 1 366 ? 7.258 -31.094 -9.258 1 98.06 366 LEU A C 1
ATOM 2844 O O . LEU A 1 366 ? 6.293 -30.672 -8.609 1 98.06 366 LEU A O 1
ATOM 2848 N N . LEU A 1 367 ? 7.66 -32.344 -9.25 1 98.06 367 LEU A N 1
ATOM 2849 C CA . LEU A 1 367 ? 6.973 -33.312 -8.422 1 98.06 367 LEU A CA 1
ATOM 2850 C C . LEU A 1 367 ? 7.066 -32.938 -6.945 1 98.06 367 LEU A C 1
ATOM 2852 O O . LEU A 1 367 ? 6.086 -33.062 -6.207 1 98.06 367 LEU A O 1
ATOM 2856 N N . ILE A 1 368 ? 8.18 -32.531 -6.504 1 98.06 368 ILE A N 1
ATOM 2857 C CA . ILE A 1 368 ? 8.359 -32.094 -5.125 1 98.06 368 ILE A CA 1
ATOM 2858 C C . ILE A 1 368 ? 7.457 -30.891 -4.832 1 98.06 368 ILE A C 1
ATOM 2860 O O . ILE A 1 368 ? 6.773 -30.859 -3.807 1 98.06 368 ILE A O 1
ATOM 2864 N N . THR A 1 369 ? 7.457 -29.859 -5.742 1 98.62 369 THR A N 1
ATOM 2865 C CA . THR A 1 369 ? 6.664 -28.656 -5.566 1 98.62 369 THR A CA 1
ATOM 2866 C C . THR A 1 369 ? 5.18 -29 -5.457 1 98.62 369 THR A C 1
ATOM 2868 O O . THR A 1 369 ? 4.496 -28.531 -4.539 1 98.62 369 THR A O 1
ATOM 2871 N N . ILE A 1 370 ? 4.688 -29.844 -6.359 1 98.5 370 ILE A N 1
ATOM 2872 C CA . ILE A 1 370 ? 3.275 -30.203 -6.363 1 98.5 370 ILE A CA 1
ATOM 2873 C C . ILE A 1 370 ? 2.943 -31.016 -5.117 1 98.5 370 ILE A C 1
ATOM 2875 O O . ILE A 1 370 ? 1.93 -30.781 -4.457 1 98.5 370 ILE A O 1
ATOM 2879 N N . THR A 1 371 ? 3.799 -31.969 -4.762 1 98.44 371 THR A N 1
ATOM 2880 C CA . THR A 1 371 ? 3.561 -32.812 -3.604 1 98.44 371 THR A CA 1
ATOM 2881 C C . THR A 1 371 ? 3.533 -32 -2.318 1 98.44 371 THR A C 1
ATOM 2883 O O . THR A 1 371 ? 2.648 -32.188 -1.479 1 98.44 371 THR A O 1
ATOM 2886 N N . LEU A 1 372 ? 4.48 -31.109 -2.162 1 98.38 372 LEU A N 1
ATOM 2887 C CA . LEU A 1 372 ? 4.523 -30.281 -0.959 1 98.38 372 LEU A CA 1
ATOM 2888 C C . LEU A 1 372 ? 3.352 -29.312 -0.924 1 98.38 372 LEU A C 1
ATOM 2890 O O . LEU A 1 372 ? 2.795 -29.047 0.142 1 98.38 372 LEU A O 1
ATOM 2894 N N . SER A 1 373 ? 3.055 -28.734 -2.066 1 98.62 373 SER A N 1
ATOM 2895 C CA . SER A 1 373 ? 1.914 -27.828 -2.16 1 98.62 373 SER A CA 1
ATOM 2896 C C . SER A 1 373 ? 0.621 -28.531 -1.748 1 98.62 373 SER A C 1
ATOM 2898 O O . SER A 1 373 ? -0.121 -28.016 -0.905 1 98.62 373 SER A O 1
ATOM 2900 N N . LEU A 1 374 ? 0.346 -29.75 -2.314 1 98.25 374 LEU A N 1
ATOM 2901 C CA . LEU A 1 374 ? -0.866 -30.5 -2.012 1 98.25 374 LEU A CA 1
ATOM 2902 C C . LEU A 1 374 ? -0.871 -30.953 -0.558 1 98.25 374 LEU A C 1
ATOM 2904 O O . LEU A 1 374 ? -1.902 -30.906 0.114 1 98.25 374 LEU A O 1
ATOM 2908 N N . SER A 1 375 ? 0.265 -31.438 -0.037 1 98.44 375 SER A N 1
ATOM 2909 C CA . SER A 1 375 ? 0.36 -31.891 1.346 1 98.44 375 SER A CA 1
ATOM 2910 C C . SER A 1 375 ? 0.086 -30.766 2.324 1 98.44 375 SER A C 1
ATOM 2912 O O . SER A 1 375 ? -0.686 -30.922 3.271 1 98.44 375 SER A O 1
ATOM 2914 N N . MET A 1 376 ? 0.739 -29.625 2.086 1 98.38 376 MET A N 1
ATOM 2915 C CA . MET A 1 376 ? 0.508 -28.469 2.947 1 98.38 376 MET A CA 1
ATOM 2916 C C . MET A 1 376 ? -0.932 -27.969 2.828 1 98.38 376 MET A C 1
ATOM 2918 O O . MET A 1 376 ? -1.513 -27.5 3.803 1 98.38 376 MET A O 1
ATOM 2922 N N . GLY A 1 377 ? -1.483 -28.062 1.577 1 98.25 377 GLY A N 1
ATOM 2923 C CA . GLY A 1 377 ? -2.889 -27.75 1.393 1 98.25 377 GLY A CA 1
ATOM 2924 C C . GLY A 1 377 ? -3.816 -28.641 2.189 1 98.25 377 GLY A C 1
ATOM 2925 O O . GLY A 1 377 ? -4.793 -28.172 2.775 1 98.25 377 GLY A O 1
ATOM 2926 N N . ILE A 1 378 ? -3.502 -29.922 2.238 1 97.94 378 ILE A N 1
ATOM 2927 C CA . ILE A 1 378 ? -4.297 -30.891 2.988 1 97.94 378 ILE A CA 1
ATOM 2928 C C . ILE A 1 378 ? -4.215 -30.578 4.48 1 97.94 378 ILE A C 1
ATOM 2930 O O . ILE A 1 378 ? -5.234 -30.516 5.168 1 97.94 378 ILE A O 1
ATOM 2934 N N . ILE A 1 379 ? -3.068 -30.375 4.977 1 98.19 379 ILE A N 1
ATOM 2935 C CA . ILE A 1 379 ? -2.859 -30.078 6.391 1 98.19 379 ILE A CA 1
ATOM 2936 C C . ILE A 1 379 ? -3.621 -28.812 6.766 1 98.19 379 ILE A C 1
ATOM 2938 O O . ILE A 1 379 ? -4.352 -28.781 7.762 1 98.19 379 ILE A O 1
ATOM 2942 N N . THR A 1 380 ? -3.49 -27.766 5.973 1 98.06 380 THR A N 1
ATOM 2943 C CA . THR A 1 380 ? -4.141 -26.484 6.234 1 98.06 380 THR A CA 1
ATOM 2944 C C . THR A 1 380 ? -5.66 -26.625 6.156 1 98.06 380 THR A C 1
ATOM 2946 O O . THR A 1 380 ? -6.379 -26.141 7.035 1 98.06 380 THR A O 1
ATOM 2949 N N . GLY A 1 381 ? -6.156 -27.328 5.07 1 97.19 381 GLY A N 1
ATOM 2950 C CA . GLY A 1 381 ? -7.59 -27.516 4.898 1 97.19 381 GLY A CA 1
ATOM 2951 C C . GLY A 1 381 ? -8.234 -28.266 6.051 1 97.19 381 GLY A C 1
ATOM 2952 O O . GLY A 1 381 ? -9.305 -27.875 6.523 1 97.19 381 GLY A O 1
ATOM 2953 N N . LEU A 1 382 ? -7.602 -29.266 6.516 1 96.62 382 LEU A N 1
ATOM 2954 C CA . LEU A 1 382 ? -8.133 -30.047 7.621 1 96.62 382 LEU A CA 1
ATOM 2955 C C . LEU A 1 382 ? -8.133 -29.25 8.914 1 96.62 382 LEU A C 1
ATOM 2957 O O . LEU A 1 382 ? -9.047 -29.375 9.727 1 96.62 382 LEU A O 1
ATOM 2961 N N . LEU A 1 383 ? -7.148 -28.469 9.094 1 96.31 383 LEU A N 1
ATOM 2962 C CA . LEU A 1 383 ? -7.082 -27.609 10.273 1 96.31 383 LEU A CA 1
ATOM 2963 C C . LEU A 1 383 ? -8.195 -26.562 10.242 1 96.31 383 LEU A C 1
ATOM 2965 O O . LEU A 1 383 ? -8.789 -26.266 11.281 1 96.31 383 LEU A O 1
ATOM 2969 N N . LEU A 1 384 ? -8.484 -26.047 9.117 1 95.62 384 LEU A N 1
ATOM 2970 C CA . LEU A 1 384 ? -9.438 -24.938 8.969 1 95.62 384 LEU A CA 1
ATOM 2971 C C . LEU A 1 384 ? -10.867 -25.438 9.164 1 95.62 384 LEU A C 1
ATOM 2973 O O . LEU A 1 384 ? -11.773 -24.641 9.383 1 95.62 384 LEU A O 1
ATOM 2977 N N . LYS A 1 385 ? -11.086 -26.703 9.039 1 92.75 385 LYS A N 1
ATOM 2978 C CA . LYS A 1 385 ? -12.43 -27.266 9.18 1 92.75 385 LYS A CA 1
ATOM 2979 C C . LYS A 1 385 ? -12.859 -27.297 10.648 1 92.75 385 LYS A C 1
ATOM 2981 O O . LYS A 1 385 ? -14.047 -27.453 10.945 1 92.75 385 LYS A O 1
ATOM 2986 N N . TRP A 1 386 ? -11.922 -27.109 11.477 1 91.5 386 TRP A N 1
ATOM 2987 C CA . TRP A 1 386 ? -12.242 -27.156 12.906 1 91.5 386 TRP A CA 1
ATOM 2988 C C . TRP A 1 386 ? -13.18 -26.031 13.289 1 91.5 386 TRP A C 1
ATOM 2990 O O . TRP A 1 386 ? -12.977 -24.875 12.898 1 91.5 386 TRP A O 1
ATOM 3000 N N . ASN A 1 387 ? -14.133 -26.297 14.133 1 87.69 387 ASN A N 1
ATOM 3001 C CA . ASN A 1 387 ? -15.156 -25.344 14.555 1 87.69 387 ASN A CA 1
ATOM 3002 C C . ASN A 1 387 ? -14.57 -24.234 15.414 1 87.69 387 ASN A C 1
ATOM 3004 O O . ASN A 1 387 ? -15.195 -23.188 15.602 1 87.69 387 ASN A O 1
ATOM 3008 N N . LEU A 1 388 ? -13.406 -24.484 15.867 1 85.94 388 LEU A N 1
ATOM 3009 C CA . LEU A 1 388 ? -12.734 -23.516 16.719 1 85.94 388 LEU A CA 1
ATOM 3010 C C . LEU A 1 388 ? -12.531 -22.188 15.984 1 85.94 388 LEU A C 1
ATOM 3012 O O . LEU A 1 388 ? -12.492 -21.125 16.609 1 85.94 388 LEU A O 1
ATOM 3016 N N . TRP A 1 389 ? -12.523 -22.266 14.641 1 88 389 TRP A N 1
ATOM 3017 C CA . TRP A 1 389 ? -12.234 -21.062 13.859 1 88 389 TRP A CA 1
ATOM 3018 C C . TRP A 1 389 ? -13.531 -20.391 13.414 1 88 389 TRP A C 1
ATOM 3020 O O . TRP A 1 389 ? -13.492 -19.328 12.781 1 88 389 TRP A O 1
ATOM 3030 N N . ARG A 1 390 ? -14.648 -21.016 13.672 1 82.69 390 ARG A N 1
ATOM 3031 C CA . ARG A 1 390 ? -15.977 -20.484 13.375 1 82.69 390 ARG A CA 1
ATOM 3032 C C . ARG A 1 390 ? -16.109 -20.156 11.891 1 82.69 390 ARG A C 1
ATOM 3034 O O . ARG A 1 390 ? -16.328 -19 11.523 1 82.69 390 ARG A O 1
ATOM 3041 N N . PRO A 1 391 ? -16.047 -21.203 11.109 1 84.69 391 PRO A N 1
ATOM 3042 C CA . PRO A 1 391 ? -16.203 -20.984 9.664 1 84.69 391 PRO A CA 1
ATOM 3043 C C . PRO A 1 391 ? -17.484 -20.234 9.32 1 84.69 391 PRO A C 1
ATOM 3045 O O . PRO A 1 391 ? -18.484 -20.359 10.016 1 84.69 391 PRO A O 1
ATOM 3048 N N . THR A 1 392 ? -17.359 -19.406 8.281 1 83 392 THR A N 1
ATOM 3049 C CA . THR A 1 392 ? -18.469 -18.578 7.844 1 83 392 THR A CA 1
ATOM 3050 C C . THR A 1 392 ? -19.656 -19.453 7.426 1 83 392 THR A C 1
ATOM 3052 O O . THR A 1 392 ? -19.484 -20.484 6.789 1 83 392 THR A O 1
ATOM 3055 N N . GLN A 1 393 ? -20.828 -18.969 7.785 1 84 393 GLN A N 1
ATOM 3056 C CA . GLN A 1 393 ? -22.047 -19.625 7.328 1 84 393 GLN A CA 1
ATOM 3057 C C . GLN A 1 393 ? -22.234 -19.469 5.824 1 84 393 GLN A C 1
ATOM 3059 O O . GLN A 1 393 ? -21.844 -18.438 5.254 1 84 393 GLN A O 1
ATOM 3064 N N . ASP A 1 394 ? -22.844 -20.422 5.227 1 84.69 394 ASP A N 1
ATOM 3065 C CA . ASP A 1 394 ? -23.031 -20.422 3.777 1 84.69 394 ASP A CA 1
ATOM 3066 C C . ASP A 1 394 ? -23.75 -19.156 3.318 1 84.69 394 ASP A C 1
ATOM 3068 O O . ASP A 1 394 ? -23.406 -18.578 2.279 1 84.69 394 ASP A O 1
ATOM 3072 N N . LYS A 1 395 ? -24.672 -18.641 4.133 1 83.88 395 LYS A N 1
ATOM 3073 C CA . LYS A 1 395 ? -25.469 -17.469 3.768 1 83.88 395 LYS A CA 1
ATOM 3074 C C . LYS A 1 395 ? -24.641 -16.203 3.834 1 83.88 395 LYS A C 1
ATOM 3076 O O . LYS A 1 395 ? -25.016 -15.172 3.266 1 83.88 395 LYS A O 1
ATOM 3081 N N . LYS A 1 396 ? -23.531 -16.312 4.492 1 86.38 396 LYS A N 1
ATOM 3082 C CA . LYS A 1 396 ? -22.719 -15.117 4.688 1 86.38 396 LYS A CA 1
ATOM 3083 C C . LYS A 1 396 ? -21.469 -15.156 3.816 1 86.38 396 LYS A C 1
ATOM 3085 O O . LYS A 1 396 ? -20.625 -14.25 3.875 1 86.38 396 LYS A O 1
ATOM 3090 N N . CYS A 1 397 ? -21.422 -16.156 3.004 1 88.94 397 CYS A N 1
ATOM 3091 C CA . CYS A 1 397 ? -20.328 -16.188 2.041 1 88.94 397 CYS A CA 1
ATOM 3092 C C . CYS A 1 397 ? -20.438 -15.039 1.046 1 88.94 397 CYS A C 1
ATOM 3094 O O . CYS A 1 397 ? -21.547 -14.656 0.655 1 88.94 397 CYS A O 1
ATOM 3096 N N . PHE A 1 398 ? -19.297 -14.469 0.717 1 91.12 398 PHE A N 1
ATOM 3097 C CA . PHE A 1 398 ? -19.203 -13.383 -0.257 1 91.12 398 PHE A CA 1
ATOM 3098 C C . PHE A 1 398 ? -19.953 -12.156 0.236 1 91.12 398 PHE A C 1
ATOM 3100 O O . PHE A 1 398 ? -20.641 -11.477 -0.543 1 91.12 398 PHE A O 1
ATOM 3107 N N . ASP A 1 399 ? -19.969 -11.953 1.554 1 89.44 399 ASP A N 1
ATOM 3108 C CA . ASP A 1 399 ? -20.734 -10.844 2.123 1 89.44 399 ASP A CA 1
ATOM 3109 C C . ASP A 1 399 ? -19.875 -9.992 3.041 1 89.44 399 ASP A C 1
ATOM 3111 O O . ASP A 1 399 ? -19.562 -10.391 4.164 1 89.44 399 ASP A O 1
ATOM 3115 N N . ASP A 1 400 ? -19.656 -8.789 2.621 1 89.12 400 ASP A N 1
ATOM 3116 C CA . ASP A 1 400 ? -18.875 -7.84 3.412 1 89.12 400 ASP A CA 1
ATOM 3117 C C . ASP A 1 400 ? -19.594 -7.492 4.715 1 89.12 400 ASP A C 1
ATOM 3119 O O . ASP A 1 400 ? -18.938 -7.18 5.719 1 89.12 400 ASP A O 1
ATOM 3123 N N . GLN A 1 401 ? -20.875 -7.551 4.73 1 85.75 401 GLN A N 1
ATOM 3124 C CA . GLN A 1 401 ? -21.656 -7.199 5.918 1 85.75 401 GLN A CA 1
ATOM 3125 C C . GLN A 1 401 ? -21.328 -8.133 7.082 1 85.75 401 GLN A C 1
ATOM 3127 O O . GLN A 1 401 ? -21.609 -7.809 8.242 1 85.75 401 GLN A O 1
ATOM 3132 N N . ALA A 1 402 ? -20.797 -9.211 6.711 1 86.19 402 ALA A N 1
ATOM 3133 C CA . ALA A 1 402 ? -20.406 -10.156 7.754 1 86.19 402 ALA A CA 1
ATOM 3134 C C . ALA A 1 402 ? -19.25 -9.609 8.578 1 86.19 402 ALA A C 1
ATOM 3136 O O . ALA A 1 402 ? -19.109 -9.922 9.766 1 86.19 402 ALA A O 1
ATOM 3137 N N . PHE A 1 403 ? -18.453 -8.742 8.008 1 89.06 403 PHE A N 1
ATOM 3138 C CA . PHE A 1 403 ? -17.188 -8.391 8.664 1 89.06 403 PHE A CA 1
ATOM 3139 C C . PHE A 1 403 ? -17.062 -6.883 8.836 1 89.06 403 PHE A C 1
ATOM 3141 O O . PHE A 1 403 ? -16.281 -6.41 9.664 1 89.06 403 PHE A O 1
ATOM 3148 N N . TRP A 1 404 ? -17.734 -6.156 8.062 1 88.12 404 TRP A N 1
ATOM 3149 C CA . TRP A 1 404 ? -17.547 -4.711 8 1 88.12 404 TRP A CA 1
ATOM 3150 C C . TRP A 1 404 ? -18.812 -3.971 8.422 1 88.12 404 TRP A C 1
ATOM 3152 O O . TRP A 1 404 ? -19.922 -4.465 8.211 1 88.12 404 TRP A O 1
ATOM 3162 N N . GLU A 1 405 ? -18.562 -2.754 8.984 1 82.81 405 GLU A N 1
ATOM 3163 C CA . GLU A 1 405 ? -19.672 -1.827 9.211 1 82.81 405 GLU A CA 1
ATOM 3164 C C . GLU A 1 405 ? -20.047 -1.108 7.922 1 82.81 405 GLU A C 1
ATOM 3166 O O . GLU A 1 405 ? -19.234 -0.421 7.316 1 82.81 405 GLU A O 1
ATOM 3171 N N . VAL A 1 406 ? -21.172 -1.534 7.32 1 72.94 406 VAL A N 1
ATOM 3172 C CA . VAL A 1 406 ? -21.594 -0.908 6.074 1 72.94 406 VAL A CA 1
ATOM 3173 C C . VAL A 1 406 ? -22.812 -0.018 6.336 1 72.94 406 VAL A C 1
ATOM 3175 O O . VAL A 1 406 ? -23.734 -0.403 7.074 1 72.94 406 VAL A O 1
ATOM 3178 N N . CYS A 1 407 ? -22.578 1.376 6.246 1 60.19 407 CYS A N 1
ATOM 3179 C CA . CYS A 1 407 ? -23.672 2.305 6.504 1 60.19 407 CYS A CA 1
ATOM 3180 C C . CYS A 1 407 ? -24.797 2.109 5.5 1 60.19 407 CYS A C 1
ATOM 3182 O O . CYS A 1 407 ? -24.562 2.074 4.293 1 60.19 407 CYS A O 1
ATOM 3184 N N . ASN A 1 408 ? -25.844 1.399 5.875 1 51.81 408 ASN A N 1
ATOM 3185 C CA . ASN A 1 408 ? -27.031 1.468 5.047 1 51.81 408 ASN A CA 1
ATOM 3186 C C . ASN A 1 408 ? -27.531 2.904 4.895 1 51.81 408 ASN A C 1
ATOM 3188 O O . ASN A 1 408 ? -27.281 3.744 5.762 1 51.81 408 ASN A O 1
ATOM 3192 N N . LEU A 1 409 ? -27.625 3.449 3.66 1 44.69 409 LEU A N 1
ATOM 3193 C CA . LEU A 1 409 ? -28.141 4.77 3.299 1 44.69 409 LEU A CA 1
ATOM 3194 C C . LEU A 1 409 ? -29.031 5.324 4.402 1 44.69 409 LEU A C 1
ATOM 3196 O O . LEU A 1 409 ? -29.219 6.539 4.496 1 44.69 409 LEU A O 1
ATOM 3200 N N . LEU A 1 410 ? -29.672 4.559 5.102 1 39.28 410 LEU A N 1
ATOM 3201 C CA . LEU A 1 410 ? -30.734 5.102 5.945 1 39.28 410 LEU A CA 1
ATOM 3202 C C . LEU A 1 410 ? -30.172 5.602 7.27 1 39.28 410 LEU A C 1
ATOM 3204 O O . LEU A 1 410 ? -30.781 6.43 7.941 1 39.28 410 LEU A O 1
ATOM 3208 N N . TYR A 1 411 ? -29.125 5.07 7.953 1 40.28 411 TYR A N 1
ATOM 3209 C CA . TYR A 1 411 ? -28.703 5.539 9.266 1 40.28 411 TYR A CA 1
ATOM 3210 C C . TYR A 1 411 ? -27.266 6.07 9.227 1 40.28 411 TYR A C 1
ATOM 3212 O O . TYR A 1 411 ? -26.422 5.527 8.516 1 40.28 411 TYR A O 1
ATOM 3220 N N . SER A 1 412 ? -27 7.352 9.5 1 43.72 412 SER A N 1
ATOM 3221 C CA . SER A 1 412 ? -25.734 8.086 9.586 1 43.72 412 SER A CA 1
ATOM 3222 C C . SER A 1 412 ? -24.672 7.273 10.32 1 43.72 412 SER A C 1
ATOM 3224 O O . SER A 1 412 ? -24.891 6.84 11.461 1 43.72 412 SER A O 1
ATOM 3226 N N . CYS A 1 413 ? -23.922 6.418 9.797 1 43.38 413 CYS A N 1
ATOM 3227 C CA . CYS A 1 413 ? -22.906 5.535 10.359 1 43.38 413 CYS A CA 1
ATOM 3228 C C . CYS A 1 413 ? -21.812 6.336 11.055 1 43.38 413 CYS A C 1
ATOM 3230 O O . CYS A 1 413 ? -20.75 5.797 11.383 1 43.38 413 CYS A O 1
ATOM 3232 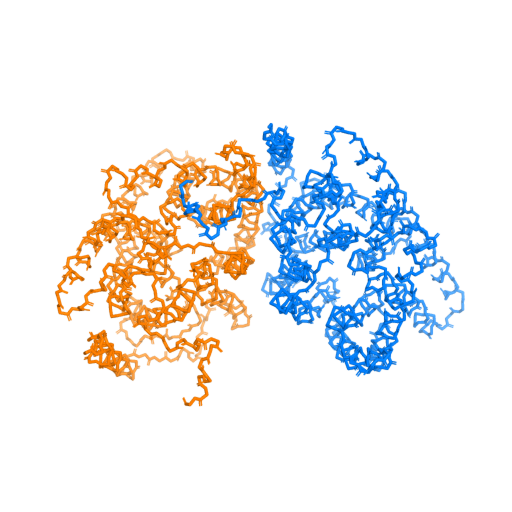N N . LEU A 1 414 ? -21.688 7.578 11.031 1 43.62 414 LEU A N 1
ATOM 3233 C CA . LEU A 1 414 ? -20.562 8.273 11.633 1 43.62 414 LEU A CA 1
ATOM 3234 C C . LEU A 1 414 ? -20.578 8.125 13.156 1 43.62 414 LEU A C 1
ATOM 3236 O O . LEU A 1 414 ? -19.688 8.617 13.844 1 43.62 414 LEU A O 1
ATOM 3240 N N . HIS A 1 415 ? -21.766 7.699 13.805 1 39.06 415 HIS A N 1
ATOM 3241 C CA . HIS A 1 415 ? -21.734 7.609 15.258 1 39.06 415 HIS A CA 1
ATOM 3242 C C . HIS A 1 415 ? -21.422 6.188 15.711 1 39.06 415 HIS A C 1
ATOM 3244 O O . HIS A 1 415 ? -21.969 5.223 15.172 1 39.06 415 HIS A O 1
ATOM 3250 N N . MET B 1 1 ? -36.781 31.531 -8.883 1 21.53 1 MET B N 1
ATOM 3251 C CA . MET B 1 1 ? -35.469 32.156 -8.859 1 21.53 1 MET B CA 1
ATOM 3252 C C . MET B 1 1 ? -34.375 31.109 -8.68 1 21.53 1 MET B C 1
ATOM 3254 O O . MET B 1 1 ? -34.406 30.312 -7.738 1 21.53 1 MET B O 1
ATOM 3258 N N . ALA B 1 2 ? -33.625 30.656 -9.672 1 34.47 2 ALA B N 1
ATOM 3259 C CA . ALA B 1 2 ? -32.531 29.656 -9.578 1 34.47 2 ALA B CA 1
ATOM 3260 C C . ALA B 1 2 ? -31.625 29.953 -8.398 1 34.47 2 ALA B C 1
ATOM 3262 O O . ALA B 1 2 ? -31.266 31.109 -8.156 1 34.47 2 ALA B O 1
ATOM 3263 N N . PRO B 1 3 ? -31.562 29.125 -7.43 1 36.97 3 PRO B N 1
ATOM 3264 C CA . PRO B 1 3 ? -30.734 29.438 -6.27 1 36.97 3 PRO B CA 1
ATOM 3265 C C . PRO B 1 3 ? -29.453 30.188 -6.648 1 36.97 3 PRO B C 1
ATOM 3267 O O . PRO B 1 3 ? -28.938 30 -7.75 1 36.97 3 PRO B O 1
ATOM 3270 N N . ARG B 1 4 ? -29.266 31.344 -6.289 1 38.72 4 ARG B N 1
ATOM 3271 C CA . ARG B 1 4 ? -28.156 32.281 -6.406 1 38.72 4 ARG B CA 1
ATOM 3272 C C . ARG B 1 4 ? -26.828 31.609 -6.109 1 38.72 4 ARG B C 1
ATOM 3274 O O . ARG B 1 4 ? -26.203 31.891 -5.086 1 38.72 4 ARG B O 1
ATOM 3281 N N . TYR B 1 5 ? -26.625 30.312 -6.109 1 44.53 5 TYR B N 1
ATOM 3282 C CA . TYR B 1 5 ? -25.391 29.641 -5.703 1 44.53 5 TYR B CA 1
ATOM 3283 C C . TYR B 1 5 ? -24.219 30.047 -6.59 1 44.53 5 TYR B C 1
ATOM 3285 O O . TYR B 1 5 ? -23.062 29.859 -6.23 1 44.53 5 TYR B O 1
ATOM 3293 N N . THR B 1 6 ? -24.312 29.984 -7.969 1 49.47 6 THR B N 1
ATOM 3294 C CA . THR B 1 6 ? -23.281 29.844 -9.008 1 49.47 6 THR B CA 1
ATOM 3295 C C . THR B 1 6 ? -22.422 31.094 -9.086 1 49.47 6 THR B C 1
ATOM 3297 O O . THR B 1 6 ? -21.406 31.109 -9.789 1 49.47 6 THR B O 1
ATOM 3300 N N . PRO B 1 7 ? -22.891 32.156 -8.727 1 50.62 7 PRO B N 1
ATOM 3301 C CA . PRO B 1 7 ? -22.125 33.375 -9.094 1 50.62 7 PRO B CA 1
ATOM 3302 C C . PRO B 1 7 ? -20.766 33.406 -8.422 1 50.62 7 PRO B C 1
ATOM 3304 O O . PRO B 1 7 ? -19.828 34 -8.977 1 50.62 7 PRO B O 1
ATOM 3307 N N . SER B 1 8 ? -20.594 32.719 -7.273 1 59.72 8 SER B N 1
ATOM 3308 C CA . SER B 1 8 ? -19.438 33 -6.43 1 59.72 8 SER B CA 1
ATOM 3309 C C . SER B 1 8 ? -18.172 32.312 -6.98 1 59.72 8 SER B C 1
ATOM 3311 O O . SER B 1 8 ? -17.094 32.906 -6.973 1 59.72 8 SER B O 1
ATOM 3313 N N . MET B 1 9 ? -18.297 31.25 -7.676 1 73.62 9 MET B N 1
ATOM 3314 C CA . MET B 1 9 ? -17.062 30.594 -8.109 1 73.62 9 MET B CA 1
ATOM 3315 C C . MET B 1 9 ? -16.438 31.344 -9.281 1 73.62 9 MET B C 1
ATOM 3317 O O . MET B 1 9 ? -15.219 31.5 -9.344 1 73.62 9 MET B O 1
ATOM 3321 N N . ARG B 1 10 ? -17.281 31.922 -10.062 1 79.06 10 ARG B N 1
ATOM 3322 C CA . ARG B 1 10 ? -16.781 32.594 -11.258 1 79.06 10 ARG B CA 1
ATOM 3323 C C . ARG B 1 10 ? -16.188 33.969 -10.906 1 79.06 10 ARG B C 1
ATOM 3325 O O . ARG B 1 10 ? -15.164 34.344 -11.477 1 79.06 10 ARG B O 1
ATOM 3332 N N . SER B 1 11 ? -16.75 34.656 -9.984 1 82.69 11 SER B N 1
ATOM 3333 C CA . SER B 1 11 ? -16.359 36.031 -9.695 1 82.69 11 SER B CA 1
ATOM 3334 C C . SER B 1 11 ? -15.195 36.062 -8.719 1 82.69 11 SER B C 1
ATOM 3336 O O . SER B 1 11 ? -14.492 37.062 -8.625 1 82.69 11 SER B O 1
ATOM 3338 N N . ARG B 1 12 ? -14.953 35.031 -8.031 1 86.94 12 ARG B N 1
ATOM 3339 C CA . ARG B 1 12 ? -13.914 35.125 -7.004 1 86.94 12 ARG B CA 1
ATOM 3340 C C . ARG B 1 12 ? -12.797 34.125 -7.277 1 86.94 12 ARG B C 1
ATOM 3342 O O . ARG B 1 12 ? -11.625 34.5 -7.375 1 86.94 12 ARG B O 1
ATOM 3349 N N . LEU B 1 13 ? -13.203 32.844 -7.504 1 90.56 13 LEU B N 1
ATOM 3350 C CA . LEU B 1 13 ? -12.188 31.812 -7.617 1 90.56 13 LEU B CA 1
ATOM 3351 C C . LEU B 1 13 ? -11.352 32 -8.883 1 90.56 13 LEU B C 1
ATOM 3353 O O . LEU B 1 13 ? -10.125 31.969 -8.828 1 90.56 13 LEU B O 1
ATOM 3357 N N . ALA B 1 14 ? -12.039 32.219 -10.016 1 90.12 14 ALA B N 1
ATOM 3358 C CA . ALA B 1 14 ? -11.352 32.312 -11.305 1 90.12 14 ALA B CA 1
ATOM 3359 C C . ALA B 1 14 ? -10.344 33.438 -11.32 1 90.12 14 ALA B C 1
ATOM 3361 O O . ALA B 1 14 ? -9.164 33.25 -11.617 1 90.12 14 ALA B O 1
ATOM 3362 N N . PRO B 1 15 ? -10.789 34.656 -10.961 1 92 15 PRO B N 1
ATOM 3363 C CA . PRO B 1 15 ? -9.805 35.75 -10.953 1 92 15 PRO B CA 1
ATOM 3364 C C . PRO B 1 15 ? -8.695 35.531 -9.93 1 92 15 PRO B C 1
ATOM 3366 O O . PRO B 1 15 ? -7.543 35.906 -10.18 1 92 15 PRO B O 1
ATOM 3369 N N . MET B 1 16 ? -9 35 -8.805 1 93.56 16 MET B N 1
ATOM 3370 C CA . MET B 1 16 ? -7.988 34.719 -7.789 1 93.56 16 MET B CA 1
ATOM 3371 C C . MET B 1 16 ? -6.926 33.75 -8.328 1 93.56 16 MET B C 1
ATOM 3373 O O . MET B 1 16 ? -5.727 34.031 -8.188 1 93.56 16 MET B O 1
ATOM 3377 N N . LEU B 1 17 ? -7.367 32.656 -8.984 1 93.94 17 LEU B N 1
ATOM 3378 C CA . LEU B 1 17 ? -6.453 31.656 -9.516 1 93.94 17 LEU B CA 1
ATOM 3379 C C . LEU B 1 17 ? -5.586 32.25 -10.625 1 93.94 17 LEU B C 1
ATOM 3381 O O . LEU B 1 17 ? -4.379 32 -10.672 1 93.94 17 LEU B O 1
ATOM 3385 N N . LEU B 1 18 ? -6.211 33.031 -11.508 1 91.75 18 LEU B N 1
ATOM 3386 C CA . LEU B 1 18 ? -5.469 33.625 -12.609 1 91.75 18 LEU B CA 1
ATOM 3387 C C . LEU B 1 18 ? -4.449 34.656 -12.086 1 91.75 18 LEU B C 1
ATOM 3389 O O . LEU B 1 18 ? -3.312 34.688 -12.562 1 91.75 18 LEU B O 1
ATOM 3393 N N . PHE B 1 19 ? -4.875 35.438 -11.148 1 95.62 19 PHE B N 1
ATOM 3394 C CA . PHE B 1 19 ? -3.98 36.438 -10.555 1 95.62 19 PHE B CA 1
ATOM 3395 C C . PHE B 1 19 ? -2.793 35.75 -9.883 1 95.62 19 PHE B C 1
ATOM 3397 O O . PHE B 1 19 ? -1.645 36.125 -10.102 1 95.62 19 PHE B O 1
ATOM 3404 N N . LEU B 1 20 ? -3.068 34.75 -9.055 1 95.88 20 LEU B N 1
ATOM 3405 C CA . LEU B 1 20 ? -2.016 34.031 -8.344 1 95.88 20 LEU B CA 1
ATOM 3406 C C . LEU B 1 20 ? -1.081 33.344 -9.32 1 95.88 20 LEU B C 1
ATOM 3408 O O . LEU B 1 20 ? 0.141 33.406 -9.18 1 95.88 20 LEU B O 1
ATOM 3412 N N . GLN B 1 21 ? -1.649 32.656 -10.352 1 94.81 21 GLN B N 1
ATOM 3413 C CA . GLN B 1 21 ? -0.847 31.906 -11.312 1 94.81 21 GLN B CA 1
ATOM 3414 C C . GLN B 1 21 ? 0.045 32.844 -12.125 1 94.81 21 GLN B C 1
ATOM 3416 O O . GLN B 1 21 ? 1.211 32.531 -12.383 1 94.81 21 GLN B O 1
ATOM 3421 N N . LEU B 1 22 ? -0.508 33.969 -12.547 1 92.81 22 LEU B N 1
ATOM 3422 C CA . LEU B 1 22 ? 0.293 34.969 -13.266 1 92.81 22 LEU B CA 1
ATOM 3423 C C . LEU B 1 22 ? 1.402 35.5 -12.375 1 92.81 22 LEU B C 1
ATOM 3425 O O . LEU B 1 22 ? 2.529 35.719 -12.836 1 92.81 22 LEU B O 1
ATOM 3429 N N . GLY B 1 23 ? 1.063 35.781 -11.148 1 96.06 23 GLY B N 1
ATOM 3430 C CA . GLY B 1 23 ? 2.078 36.188 -10.195 1 96.06 23 GLY B CA 1
ATOM 3431 C C . GLY B 1 23 ? 3.201 35.188 -10.039 1 96.06 23 GLY B C 1
ATOM 3432 O O . GLY B 1 23 ? 4.379 35.562 -10.031 1 96.06 23 GLY B O 1
ATOM 3433 N N . PHE B 1 24 ? 2.859 33.906 -9.898 1 95.31 24 PHE B N 1
ATOM 3434 C CA . PHE B 1 24 ? 3.867 32.875 -9.789 1 95.31 24 PHE B CA 1
ATOM 3435 C C . PHE B 1 24 ? 4.754 32.844 -11.031 1 95.31 24 PHE B C 1
ATOM 3437 O O . PHE B 1 24 ? 5.98 32.75 -10.922 1 95.31 24 PHE B O 1
ATOM 3444 N N . ILE B 1 25 ? 4.168 32.938 -12.242 1 92 25 ILE B N 1
ATOM 3445 C CA . ILE B 1 25 ? 4.922 32.906 -13.492 1 92 25 ILE B CA 1
ATOM 3446 C C . ILE B 1 25 ? 5.945 34.031 -13.508 1 92 25 ILE B C 1
ATOM 3448 O O . ILE B 1 25 ? 7.105 33.812 -13.875 1 92 25 ILE B O 1
ATOM 3452 N N . VAL B 1 26 ? 5.559 35.188 -13.109 1 94.12 26 VAL B N 1
ATOM 3453 C CA . VAL B 1 26 ? 6.441 36.344 -13.102 1 94.12 26 VAL B CA 1
ATOM 3454 C C . VAL B 1 26 ? 7.586 36.125 -12.117 1 94.12 26 VAL B C 1
ATOM 3456 O O . VAL B 1 26 ? 8.75 36.375 -12.43 1 94.12 26 VAL B O 1
ATOM 3459 N N . ILE B 1 27 ? 7.277 35.625 -10.953 1 94.25 27 ILE B N 1
ATOM 3460 C CA . ILE B 1 27 ? 8.305 35.375 -9.945 1 94.25 27 ILE B CA 1
ATOM 3461 C C . ILE B 1 27 ? 9.281 34.344 -10.469 1 94.25 27 ILE B C 1
ATOM 3463 O O . ILE B 1 27 ? 10.5 34.5 -10.344 1 94.25 27 ILE B O 1
ATOM 3467 N N . PHE B 1 28 ? 8.758 33.25 -11.07 1 92.31 28 PHE B N 1
ATOM 3468 C CA . PHE B 1 28 ? 9.617 32.188 -11.602 1 92.31 28 PHE B CA 1
ATOM 3469 C C . PHE B 1 28 ? 10.492 32.719 -12.727 1 92.31 28 PHE B C 1
ATOM 3471 O O . PHE B 1 28 ? 11.648 32.312 -12.867 1 92.31 28 PHE B O 1
ATOM 3478 N N . ALA B 1 29 ? 9.992 33.656 -13.594 1 91.19 29 ALA B N 1
ATOM 3479 C CA . ALA B 1 29 ? 10.734 34.219 -14.719 1 91.19 29 ALA B CA 1
ATOM 3480 C C . ALA B 1 29 ? 11.961 34.969 -14.234 1 91.19 29 ALA B C 1
ATOM 3482 O O . ALA B 1 29 ? 13.023 34.906 -14.844 1 91.19 29 ALA B O 1
ATOM 3483 N N . PHE B 1 30 ? 11.859 35.594 -13.102 1 91.31 30 PHE B N 1
ATOM 3484 C CA . PHE B 1 30 ? 12.922 36.5 -12.695 1 91.31 30 PHE B CA 1
ATOM 3485 C C . PHE B 1 30 ? 13.82 35.844 -11.641 1 91.31 30 PHE B C 1
ATOM 3487 O O . PHE B 1 30 ? 14.992 36.219 -11.516 1 91.31 30 PHE B O 1
ATOM 3494 N N . TYR B 1 31 ? 13.281 34.844 -10.961 1 91.31 31 TYR B N 1
ATOM 3495 C CA . TYR B 1 31 ? 14.023 34.469 -9.766 1 91.31 31 TYR B CA 1
ATOM 3496 C C . TYR B 1 31 ? 14.398 33 -9.789 1 91.31 31 TYR B C 1
ATOM 3498 O O . TYR B 1 31 ? 15.047 32.5 -8.867 1 91.31 31 TYR B O 1
ATOM 3506 N N . THR B 1 32 ? 14 32.156 -10.711 1 89.69 32 THR B N 1
ATOM 3507 C CA . THR B 1 32 ? 14.297 30.75 -10.688 1 89.69 32 THR B CA 1
ATOM 3508 C C . THR B 1 32 ? 15.055 30.328 -11.945 1 89.69 32 THR B C 1
ATOM 3510 O O . THR B 1 32 ? 15.008 31.016 -12.961 1 89.69 32 THR B O 1
ATOM 3513 N N . GLU B 1 33 ? 15.922 29.359 -11.836 1 86.94 33 GLU B N 1
ATOM 3514 C CA . GLU B 1 33 ? 16.609 28.688 -12.93 1 86.94 33 GLU B CA 1
ATOM 3515 C C . GLU B 1 33 ? 16.734 27.188 -12.672 1 86.94 33 GLU B C 1
ATOM 3517 O O . GLU B 1 33 ? 16.672 26.75 -11.523 1 86.94 33 GLU B O 1
ATOM 3522 N N . ILE B 1 34 ? 16.625 26.438 -13.773 1 83.44 34 ILE B N 1
ATOM 3523 C CA . ILE B 1 34 ? 16.828 25 -13.648 1 83.44 34 ILE B CA 1
ATOM 3524 C C . ILE B 1 34 ? 18.297 24.703 -13.375 1 83.44 34 ILE B C 1
ATOM 3526 O O . ILE B 1 34 ? 19.188 25.281 -14.016 1 83.44 34 ILE B O 1
ATOM 3530 N N . GLN B 1 35 ? 18.516 23.828 -12.391 1 75.38 35 GLN B N 1
ATOM 3531 C CA . GLN B 1 35 ? 19.891 23.484 -12.055 1 75.38 35 GLN B CA 1
ATOM 3532 C C . GLN B 1 35 ? 20.578 22.75 -13.203 1 75.38 35 GLN B C 1
ATOM 3534 O O . GLN B 1 35 ? 20.062 21.75 -13.711 1 75.38 35 GLN B O 1
ATOM 3539 N N . SER B 1 36 ? 21.484 23.25 -14.109 1 62.44 36 SER B N 1
ATOM 3540 C CA . SER B 1 36 ? 22.203 22.688 -15.242 1 62.44 36 SER B CA 1
ATOM 3541 C C . SER B 1 36 ? 23.312 21.75 -14.766 1 62.44 36 SER B C 1
ATOM 3543 O O . SER B 1 36 ? 23.594 20.719 -15.398 1 62.44 36 SER B O 1
ATOM 3545 N N . ARG B 1 37 ? 24.578 22.062 -14.281 1 54.41 37 ARG B N 1
ATOM 3546 C CA . ARG B 1 37 ? 25.812 21.297 -14.047 1 54.41 37 ARG B CA 1
ATOM 3547 C C . ARG B 1 37 ? 25.734 20.516 -12.742 1 54.41 37 ARG B C 1
ATOM 3549 O O . ARG B 1 37 ? 26.672 19.812 -12.375 1 54.41 37 ARG B O 1
ATOM 3556 N N . GLY B 1 38 ? 24.953 20.625 -11.922 1 49.28 38 GLY B N 1
ATOM 3557 C CA . GLY B 1 38 ? 25.188 20.578 -10.484 1 49.28 38 GLY B CA 1
ATOM 3558 C C . GLY B 1 38 ? 25.344 19.172 -9.953 1 49.28 38 GLY B C 1
ATOM 3559 O O . GLY B 1 38 ? 25.016 18.203 -10.641 1 49.28 38 GLY B O 1
ATOM 3560 N N . ASN B 1 39 ? 26.234 19.062 -8.883 1 47.12 39 ASN B N 1
ATOM 3561 C CA . ASN B 1 39 ? 26.672 18.203 -7.789 1 47.12 39 ASN B CA 1
ATOM 3562 C C . ASN B 1 39 ? 25.5 17.578 -7.066 1 47.12 39 ASN B C 1
ATOM 3564 O O . ASN B 1 39 ? 24.969 18.141 -6.109 1 47.12 39 ASN B O 1
ATOM 3568 N N . ASP B 1 40 ? 24.578 17.25 -7.738 1 48.09 40 ASP B N 1
ATOM 3569 C CA . ASP B 1 40 ? 23.469 16.688 -6.969 1 48.09 40 ASP B CA 1
ATOM 3570 C C . ASP B 1 40 ? 23.969 15.734 -5.883 1 48.09 40 ASP B C 1
ATOM 3572 O O . ASP B 1 40 ? 24.188 14.547 -6.145 1 48.09 40 ASP B O 1
ATOM 3576 N N . TYR B 1 41 ? 24.547 16.359 -4.906 1 48.31 41 TYR B N 1
ATOM 3577 C CA . TYR B 1 41 ? 25.078 15.711 -3.719 1 48.31 41 TYR B CA 1
ATOM 3578 C C . TYR B 1 41 ? 25.375 14.242 -3.99 1 48.31 41 TYR B C 1
ATOM 3580 O O . TYR B 1 41 ? 25.047 13.367 -3.184 1 48.31 41 TYR B O 1
ATOM 3588 N N . GLY B 1 42 ? 26.031 13.945 -5.219 1 53.41 42 GLY B N 1
ATOM 3589 C CA . GLY B 1 42 ? 26.453 12.602 -5.566 1 53.41 42 GLY B CA 1
ATOM 3590 C C . GLY B 1 42 ? 25.312 11.742 -6.094 1 53.41 42 GLY B C 1
ATOM 3591 O O . GLY B 1 42 ? 25.547 10.641 -6.602 1 53.41 42 GLY B O 1
ATOM 3592 N N . LYS B 1 43 ? 24.109 12.281 -5.883 1 59.97 43 LYS B N 1
ATOM 3593 C CA . LYS B 1 43 ? 23.047 11.453 -6.461 1 59.97 43 LYS B CA 1
ATOM 3594 C C . LYS B 1 43 ? 22.797 11.828 -7.918 1 59.97 43 LYS B C 1
ATOM 3596 O O . LYS B 1 43 ? 22.75 13.008 -8.258 1 59.97 43 LYS B O 1
ATOM 3601 N N . THR B 1 44 ? 22.938 10.789 -8.742 1 65.5 44 THR B N 1
ATOM 3602 C CA . THR B 1 44 ? 22.594 10.953 -10.156 1 65.5 44 THR B CA 1
ATOM 3603 C C . THR B 1 44 ? 21.078 11.062 -10.328 1 65.5 44 THR B C 1
ATOM 3605 O O . THR B 1 44 ? 20.312 10.703 -9.43 1 65.5 44 THR B O 1
ATOM 3608 N N . PHE B 1 45 ? 20.625 11.93 -11.258 1 65 45 PHE B N 1
ATOM 3609 C CA . PHE B 1 45 ? 19.219 12.039 -11.672 1 65 45 PHE B CA 1
ATOM 3610 C C . PHE B 1 45 ? 18.516 10.695 -11.562 1 65 45 PHE B C 1
ATOM 3612 O O . PHE B 1 45 ? 17.406 10.617 -11.039 1 65 45 PHE B O 1
ATOM 3619 N N . SER B 1 46 ? 19.25 9.703 -11.898 1 70.06 46 SER B N 1
ATOM 3620 C CA . SER B 1 46 ? 18.641 8.383 -12.008 1 70.06 46 SER B CA 1
ATOM 3621 C C . SER B 1 46 ? 18.375 7.777 -10.633 1 70.06 46 SER B C 1
ATOM 3623 O O . SER B 1 46 ? 17.453 6.969 -10.477 1 70.06 46 SER B O 1
ATOM 3625 N N . ASN B 1 47 ? 19.031 8.312 -9.648 1 76.44 47 ASN B N 1
ATOM 3626 C CA . ASN B 1 47 ? 18.875 7.73 -8.32 1 76.44 47 ASN B CA 1
ATOM 3627 C C . ASN B 1 47 ? 17.719 8.367 -7.559 1 76.44 47 ASN B C 1
ATOM 3629 O O . ASN B 1 47 ? 16.984 7.684 -6.844 1 76.44 47 ASN B O 1
ATOM 3633 N N . ILE B 1 48 ? 17.469 9.633 -7.91 1 80.31 48 ILE B N 1
ATOM 3634 C CA . ILE B 1 48 ? 16.5 10.344 -7.086 1 80.31 48 ILE B CA 1
ATOM 3635 C C . ILE B 1 48 ? 15.141 10.359 -7.785 1 80.31 48 ILE B C 1
ATOM 3637 O O . ILE B 1 48 ? 14.102 10.484 -7.133 1 80.31 48 ILE B O 1
ATOM 3641 N N . TYR B 1 49 ? 15.078 10.195 -9.086 1 83.25 49 TYR B N 1
ATOM 3642 C CA . TYR B 1 49 ? 13.859 10.391 -9.859 1 83.25 49 TYR B CA 1
ATOM 3643 C C . TYR B 1 49 ? 12.773 9.414 -9.422 1 83.25 49 TYR B C 1
ATOM 3645 O O . TYR B 1 49 ? 11.625 9.805 -9.219 1 83.25 49 TYR B O 1
ATOM 3653 N N . PRO B 1 50 ? 13.109 8.102 -9.188 1 87.31 50 PRO B N 1
ATOM 3654 C CA . PRO B 1 50 ? 12.039 7.203 -8.742 1 87.31 50 PRO B CA 1
ATOM 3655 C C . PRO B 1 50 ? 11.469 7.598 -7.379 1 87.31 50 PRO B C 1
ATOM 3657 O O . PRO B 1 50 ? 10.258 7.465 -7.152 1 87.31 50 PRO B O 1
ATOM 3660 N N . GLU B 1 51 ? 12.25 8.055 -6.555 1 90.38 51 GLU B N 1
ATOM 3661 C CA . GLU B 1 51 ? 11.789 8.492 -5.242 1 90.38 51 GLU B CA 1
ATOM 3662 C C . GLU B 1 51 ? 10.914 9.734 -5.352 1 90.38 51 GLU B C 1
ATOM 3664 O O . GLU B 1 51 ? 9.906 9.859 -4.652 1 90.38 51 GLU B O 1
ATOM 3669 N N . PHE B 1 52 ? 11.328 10.648 -6.238 1 89.06 52 PHE B N 1
ATOM 3670 C CA . PHE B 1 52 ? 10.516 11.828 -6.52 1 89.06 52 PHE B CA 1
ATOM 3671 C C . PHE B 1 52 ? 9.133 11.43 -7.008 1 89.06 52 PHE B C 1
ATOM 3673 O O . PHE B 1 52 ? 8.125 11.953 -6.535 1 89.06 52 PHE B O 1
ATOM 3680 N N . GLN B 1 53 ? 9.102 10.508 -7.902 1 89.06 53 GLN B N 1
ATOM 3681 C CA . GLN B 1 53 ? 7.828 10.062 -8.469 1 89.06 53 GLN B CA 1
ATOM 3682 C C . GLN B 1 53 ? 6.938 9.43 -7.406 1 89.06 53 GLN B C 1
ATOM 3684 O O . GLN B 1 53 ? 5.723 9.617 -7.414 1 89.06 53 GLN B O 1
ATOM 3689 N N . ASP B 1 54 ? 7.516 8.688 -6.535 1 94.06 54 ASP B N 1
ATOM 3690 C CA . ASP B 1 54 ? 6.754 8.07 -5.453 1 94.06 54 ASP B CA 1
ATOM 3691 C C . ASP B 1 54 ? 6.113 9.125 -4.559 1 94.06 54 ASP B C 1
ATOM 3693 O O . ASP B 1 54 ? 4.941 9.008 -4.191 1 94.06 54 ASP B O 1
ATOM 3697 N N . VAL B 1 55 ? 6.836 10.172 -4.195 1 94.12 55 VAL B N 1
ATOM 3698 C CA . VAL B 1 55 ? 6.316 11.25 -3.361 1 94.12 55 VAL B CA 1
ATOM 3699 C C . VAL B 1 55 ? 5.207 11.992 -4.102 1 94.12 55 VAL B C 1
ATOM 3701 O O . VAL B 1 55 ? 4.18 12.344 -3.512 1 94.12 55 VAL B O 1
ATOM 3704 N N . ASN B 1 56 ? 5.43 12.164 -5.383 1 92.12 56 ASN B N 1
ATOM 3705 C CA . ASN B 1 56 ? 4.41 12.797 -6.219 1 92.12 56 ASN B CA 1
ATOM 3706 C C . ASN B 1 56 ? 3.104 12.008 -6.199 1 92.12 56 ASN B C 1
ATOM 3708 O O . ASN B 1 56 ? 2.021 12.586 -6.109 1 92.12 56 ASN B O 1
ATOM 3712 N N . VAL B 1 57 ? 3.215 10.688 -6.23 1 92.88 57 VAL B N 1
ATOM 3713 C CA . VAL B 1 57 ? 2.041 9.828 -6.184 1 92.88 57 VAL B CA 1
ATOM 3714 C C . VAL B 1 57 ? 1.34 9.977 -4.836 1 92.88 57 VAL B C 1
ATOM 3716 O O . VAL B 1 57 ? 0.11 10.031 -4.773 1 92.88 57 VAL B O 1
ATOM 3719 N N . ILE B 1 58 ? 2.059 10.102 -3.785 1 94.19 58 ILE B N 1
ATOM 3720 C CA . ILE B 1 58 ? 1.514 10.258 -2.441 1 94.19 58 ILE B CA 1
ATOM 3721 C C . ILE B 1 58 ? 0.71 11.555 -2.365 1 94.19 58 ILE B C 1
ATOM 3723 O O . ILE B 1 58 ? -0.435 11.562 -1.907 1 94.19 58 ILE B O 1
ATOM 3727 N N . VAL B 1 59 ? 1.268 12.609 -2.91 1 94.19 59 VAL B N 1
ATOM 3728 C CA . VAL B 1 59 ? 0.709 13.945 -2.748 1 94.19 59 VAL B CA 1
ATOM 3729 C C . VAL B 1 59 ? -0.518 14.109 -3.643 1 94.19 59 VAL B C 1
ATOM 3731 O O . VAL B 1 59 ? -1.544 14.641 -3.211 1 94.19 59 VAL B O 1
ATOM 3734 N N . ILE B 1 60 ? -0.456 13.555 -4.855 1 89.75 60 ILE B N 1
ATOM 3735 C CA . ILE B 1 60 ? -1.493 13.828 -5.844 1 89.75 60 ILE B CA 1
ATOM 3736 C C . ILE B 1 60 ? -2.586 12.758 -5.754 1 89.75 60 ILE B C 1
ATOM 3738 O O . ILE B 1 60 ? -3.771 13.086 -5.664 1 89.75 60 ILE B O 1
ATOM 3742 N N . LEU B 1 61 ? -2.16 11.539 -5.711 1 91.75 61 LEU B N 1
ATOM 3743 C CA . LEU B 1 61 ? -3.137 10.461 -5.746 1 91.75 61 LEU B CA 1
ATOM 3744 C C . LEU B 1 61 ? -3.477 9.984 -4.336 1 91.75 61 LEU B C 1
ATOM 3746 O O . LEU B 1 61 ? -4.652 9.852 -3.988 1 91.75 61 LEU B O 1
ATOM 3750 N N . GLY B 1 62 ? -2.525 9.766 -3.537 1 94.12 62 GLY B N 1
ATOM 3751 C CA . GLY B 1 62 ? -2.75 9.242 -2.199 1 94.12 62 GLY B CA 1
ATOM 3752 C C . GLY B 1 62 ? -3.66 10.117 -1.36 1 94.12 62 GLY B C 1
ATOM 3753 O O . GLY B 1 62 ? -4.738 9.688 -0.946 1 94.12 62 GLY B O 1
ATOM 3754 N N . PHE B 1 63 ? -3.293 11.383 -1.178 1 94.25 63 PHE B N 1
ATOM 3755 C CA . PHE B 1 63 ? -4.086 12.297 -0.366 1 94.25 63 PHE B CA 1
ATOM 3756 C C . PHE B 1 63 ? -5.438 12.562 -1.016 1 94.25 63 PHE B C 1
ATOM 3758 O O . PHE B 1 63 ? -6.453 12.672 -0.325 1 94.25 63 PHE B O 1
ATOM 3765 N N . GLY B 1 64 ? -5.473 12.672 -2.299 1 92.88 64 GLY B N 1
ATOM 3766 C CA . GLY B 1 64 ? -6.707 12.969 -3.006 1 92.88 64 GLY B CA 1
ATOM 3767 C C . GLY B 1 64 ? -7.754 11.883 -2.865 1 92.88 64 GLY B C 1
ATOM 3768 O O . GLY B 1 64 ? -8.891 12.148 -2.488 1 92.88 64 GLY B O 1
ATOM 3769 N N . PHE B 1 65 ? -7.332 10.672 -3.047 1 93.25 65 PHE B N 1
ATOM 3770 C CA . PHE B 1 65 ? -8.297 9.586 -3.07 1 93.25 65 PHE B CA 1
ATOM 3771 C C . PHE B 1 65 ? -8.594 9.094 -1.659 1 93.25 65 PHE B C 1
ATOM 3773 O O . PHE B 1 65 ? -9.664 8.539 -1.401 1 93.25 65 PHE B O 1
ATOM 3780 N N . LEU B 1 66 ? -7.75 9.297 -0.774 1 92.81 66 LEU B N 1
ATOM 3781 C CA . LEU B 1 66 ? -8.039 8.977 0.619 1 92.81 66 LEU B CA 1
ATOM 3782 C C . LEU B 1 66 ? -9.289 9.695 1.1 1 92.81 66 LEU B C 1
ATOM 3784 O O . LEU B 1 66 ? -10.07 9.141 1.872 1 92.81 66 LEU B O 1
ATOM 3788 N N . CYS B 1 67 ? -9.586 10.883 0.587 1 90.94 67 CYS B N 1
ATOM 3789 C CA . CYS B 1 67 ? -10.664 11.734 1.078 1 90.94 67 CYS B CA 1
ATOM 3790 C C . CYS B 1 67 ? -11.922 11.57 0.233 1 90.94 67 CYS B C 1
ATOM 3792 O O . CYS B 1 67 ? -12.867 12.344 0.365 1 90.94 67 CYS B O 1
ATOM 3794 N N . THR B 1 68 ? -12.016 10.531 -0.614 1 89.81 68 THR B N 1
ATOM 3795 C CA . THR B 1 68 ? -13.156 10.375 -1.509 1 89.81 68 THR B CA 1
ATOM 3796 C C . THR B 1 68 ? -14.242 9.516 -0.864 1 89.81 68 THR B C 1
ATOM 3798 O O . THR B 1 68 ? -15.18 9.086 -1.534 1 89.81 68 THR B O 1
ATOM 3801 N N . PHE B 1 69 ? -14.18 9.258 0.377 1 87.44 69 PHE B N 1
ATOM 3802 C CA . PHE B 1 69 ? -15.102 8.336 1.024 1 87.44 69 PHE B CA 1
ATOM 3803 C C . PHE B 1 69 ? -16.484 8.961 1.146 1 87.44 69 PHE B C 1
ATOM 3805 O O . PHE B 1 69 ? -17.469 8.25 1.381 1 87.44 69 PHE B O 1
ATOM 3812 N N . LEU B 1 70 ? -16.625 10.312 0.994 1 86.81 70 LEU B N 1
ATOM 3813 C CA . LEU B 1 70 ? -17.922 10.977 1.075 1 86.81 70 LEU B CA 1
ATOM 3814 C C . LEU B 1 70 ? -18.672 10.875 -0.249 1 86.81 70 LEU B C 1
ATOM 3816 O O . LEU B 1 70 ? -18.188 11.352 -1.278 1 86.81 70 LEU B O 1
ATOM 3820 N N . VAL B 1 71 ? -19.859 10.32 -0.23 1 84.75 71 VAL B N 1
ATOM 3821 C CA . VAL B 1 71 ? -20.641 9.977 -1.414 1 84.75 71 VAL B CA 1
ATOM 3822 C C . VAL B 1 71 ? -20.891 11.227 -2.252 1 84.75 71 VAL B C 1
ATOM 3824 O O . VAL B 1 71 ? -20.797 11.188 -3.48 1 84.75 71 VAL B O 1
ATOM 3827 N N . ARG B 1 72 ? -21.188 12.312 -1.681 1 87.88 72 ARG B N 1
ATOM 3828 C CA . ARG B 1 72 ? -21.594 13.508 -2.414 1 87.88 72 ARG B CA 1
ATOM 3829 C C . ARG B 1 72 ? -20.469 14.531 -2.467 1 87.88 72 ARG B C 1
ATOM 3831 O O . ARG B 1 72 ? -20.703 15.719 -2.701 1 87.88 72 ARG B O 1
ATOM 3838 N N . TYR B 1 73 ? -19.266 14.078 -2.176 1 89.62 73 TYR B N 1
ATOM 3839 C CA . TYR B 1 73 ? -18.156 15.031 -2.162 1 89.62 73 TYR B CA 1
ATOM 3840 C C . TYR B 1 73 ? -16.875 14.398 -2.713 1 89.62 73 TYR B C 1
ATOM 3842 O O . TYR B 1 73 ? -15.773 14.867 -2.428 1 89.62 73 TYR B O 1
ATOM 3850 N N . SER B 1 74 ? -17 13.289 -3.469 1 89.25 74 SER B N 1
ATOM 3851 C CA . SER B 1 74 ? -15.844 12.547 -3.967 1 89.25 74 SER B CA 1
ATOM 3852 C C . SER B 1 74 ? -15.133 13.312 -5.082 1 89.25 74 SER B C 1
ATOM 3854 O O . SER B 1 74 ? -13.906 13.266 -5.188 1 89.25 74 SER B O 1
ATOM 3856 N N . PHE B 1 75 ? -15.898 14.07 -5.941 1 84.94 75 PHE B N 1
ATOM 3857 C CA . PHE B 1 75 ? -15.281 14.875 -6.988 1 84.94 75 PHE B CA 1
ATOM 3858 C C . PHE B 1 75 ? -14.398 15.969 -6.387 1 84.94 75 PHE B C 1
ATOM 3860 O O . PHE B 1 75 ? -13.234 16.109 -6.77 1 84.94 75 PHE B O 1
ATOM 3867 N N . SER B 1 76 ? -14.984 16.641 -5.492 1 89.06 76 SER B N 1
ATOM 3868 C CA . SER B 1 76 ? -14.273 17.75 -4.859 1 89.06 76 SER B CA 1
ATOM 3869 C C . SER B 1 76 ? -13.062 17.266 -4.078 1 89.06 76 SER B C 1
ATOM 3871 O O . SER B 1 76 ? -11.992 17.875 -4.133 1 89.06 76 SER B O 1
ATOM 3873 N N . ALA B 1 77 ? -13.227 16.172 -3.381 1 91.62 77 ALA B N 1
ATOM 3874 C CA . ALA B 1 77 ? -12.133 15.633 -2.58 1 91.62 77 ALA B CA 1
ATOM 3875 C C . ALA B 1 77 ? -10.906 15.352 -3.445 1 91.62 77 ALA B C 1
ATOM 3877 O O . ALA B 1 77 ? -9.781 15.695 -3.066 1 91.62 77 ALA B O 1
ATOM 3878 N N . SER B 1 78 ? -11.078 14.789 -4.602 1 90.81 78 SER B N 1
ATOM 3879 C CA . SER B 1 78 ? -9.969 14.43 -5.48 1 90.81 78 SER B CA 1
ATOM 3880 C C . SER B 1 78 ? -9.492 15.625 -6.289 1 90.81 78 SER B C 1
ATOM 3882 O O . SER B 1 78 ? -8.312 15.969 -6.27 1 90.81 78 SER B O 1
ATOM 3884 N N . ALA B 1 79 ? -10.422 16.406 -6.949 1 88.06 79 ALA B N 1
ATOM 3885 C CA . ALA B 1 79 ? -10.062 17.5 -7.848 1 88.06 79 ALA B CA 1
ATOM 3886 C C . ALA B 1 79 ? -9.484 18.672 -7.066 1 88.06 79 ALA B C 1
ATOM 3888 O O . ALA B 1 79 ? -8.484 19.266 -7.48 1 88.06 79 ALA B O 1
ATOM 3889 N N . PHE B 1 80 ? -10.094 19.031 -5.973 1 92 80 PHE B N 1
ATOM 3890 C CA . PHE B 1 80 ? -9.594 20.172 -5.203 1 92 80 PHE B CA 1
ATOM 3891 C C . PHE B 1 80 ? -8.297 19.812 -4.492 1 92 80 PHE B C 1
ATOM 3893 O O . PHE B 1 80 ? -7.465 20.688 -4.234 1 92 80 PHE B O 1
ATOM 3900 N N . ASN B 1 81 ? -8.086 18.531 -4.168 1 93.5 81 ASN B N 1
ATOM 3901 C CA . ASN B 1 81 ? -6.773 18.125 -3.674 1 93.5 81 ASN B CA 1
ATOM 3902 C C . ASN B 1 81 ? -5.664 18.484 -4.664 1 93.5 81 ASN B C 1
ATOM 3904 O O . ASN B 1 81 ? -4.629 19.031 -4.273 1 93.5 81 ASN B O 1
ATOM 3908 N N . LEU B 1 82 ? -5.922 18.156 -5.938 1 90 82 LEU B N 1
ATOM 3909 C CA . LEU B 1 82 ? -4.93 18.453 -6.965 1 90 82 LEU B CA 1
ATOM 3910 C C . LEU B 1 82 ? -4.699 19.953 -7.078 1 90 82 LEU B C 1
ATOM 3912 O O . LEU B 1 82 ? -3.553 20.406 -7.156 1 90 82 LEU B O 1
ATOM 3916 N N . LEU B 1 83 ? -5.789 20.688 -7.066 1 91.12 83 LEU B N 1
ATOM 3917 C CA . LEU B 1 83 ? -5.699 22.141 -7.184 1 91.12 83 LEU B CA 1
ATOM 3918 C C . LEU B 1 83 ? -4.902 22.734 -6.023 1 91.12 83 LEU B C 1
ATOM 3920 O O . LEU B 1 83 ? -3.984 23.531 -6.238 1 91.12 83 LEU B O 1
ATOM 3924 N N . VAL B 1 84 ? -5.191 22.359 -4.828 1 95.62 84 VAL B N 1
ATOM 3925 C CA . VAL B 1 84 ? -4.52 22.844 -3.623 1 95.62 84 VAL B CA 1
ATOM 3926 C C . VAL B 1 84 ? -3.053 22.422 -3.645 1 95.62 84 VAL B C 1
ATOM 3928 O O . VAL B 1 84 ? -2.164 23.203 -3.332 1 95.62 84 VAL B O 1
ATOM 3931 N N . ALA B 1 85 ? -2.801 21.188 -4.039 1 96.06 85 ALA B N 1
ATOM 3932 C CA . ALA B 1 85 ? -1.446 20.641 -4.059 1 96.06 85 ALA B CA 1
ATOM 3933 C C . ALA B 1 85 ? -0.55 21.438 -5 1 96.06 85 ALA B C 1
ATOM 3935 O O . ALA B 1 85 ? 0.575 21.797 -4.645 1 96.06 85 ALA B O 1
ATOM 3936 N N . VAL B 1 86 ? -1.049 21.734 -6.195 1 93.88 86 VAL B N 1
ATOM 3937 C CA . VAL B 1 86 ? -0.202 22.391 -7.188 1 93.88 86 VAL B CA 1
ATOM 3938 C C . VAL B 1 86 ? 0.001 23.859 -6.809 1 93.88 86 VAL B C 1
ATOM 3940 O O . VAL B 1 86 ? 1.08 24.422 -7.02 1 93.88 86 VAL B O 1
ATOM 3943 N N . MET B 1 87 ? -1.008 24.5 -6.25 1 94.19 87 MET B N 1
ATOM 3944 C CA . MET B 1 87 ? -0.871 25.891 -5.805 1 94.19 87 MET B CA 1
ATOM 3945 C C . MET B 1 87 ? 0.125 25.984 -4.652 1 94.19 87 MET B C 1
ATOM 3947 O O . MET B 1 87 ? 1.02 26.844 -4.676 1 94.19 87 MET B O 1
ATOM 3951 N N . ALA B 1 88 ? -0.04 25.156 -3.682 1 97.81 88 ALA B N 1
ATOM 3952 C CA . ALA B 1 88 ? 0.839 25.172 -2.516 1 97.81 88 ALA B CA 1
ATOM 3953 C C . ALA B 1 88 ? 2.271 24.812 -2.904 1 97.81 88 ALA B C 1
ATOM 3955 O O . ALA B 1 88 ? 3.225 25.391 -2.377 1 97.81 88 ALA B O 1
ATOM 3956 N N . THR B 1 89 ? 2.436 23.859 -3.834 1 96.69 89 THR B N 1
ATOM 3957 C CA . THR B 1 89 ? 3.768 23.422 -4.23 1 96.69 89 THR B CA 1
ATOM 3958 C C . THR B 1 89 ? 4.523 24.531 -4.938 1 96.69 89 THR B C 1
ATOM 3960 O O . THR B 1 89 ? 5.715 24.734 -4.699 1 96.69 89 THR B O 1
ATOM 3963 N N . GLN B 1 90 ? 3.869 25.25 -5.852 1 94.75 90 GLN B N 1
ATOM 3964 C CA . GLN B 1 90 ? 4.52 26.375 -6.531 1 94.75 90 GLN B CA 1
ATOM 3965 C C . GLN B 1 90 ? 4.996 27.422 -5.531 1 94.75 90 GLN B C 1
ATOM 3967 O O . GLN B 1 90 ? 6.129 27.891 -5.621 1 94.75 90 GLN B O 1
ATOM 3972 N N . LEU B 1 91 ? 4.195 27.734 -4.562 1 96.12 91 LEU B N 1
ATOM 3973 C CA . LEU B 1 91 ? 4.598 28.703 -3.551 1 96.12 91 LEU B CA 1
ATOM 3974 C C . LEU B 1 91 ? 5.723 28.156 -2.68 1 96.12 91 LEU B C 1
ATOM 3976 O O . LEU B 1 91 ? 6.633 28.891 -2.295 1 96.12 91 LEU B O 1
ATOM 3980 N N . ALA B 1 92 ? 5.602 26.906 -2.342 1 97.44 92 ALA B N 1
ATOM 3981 C CA . ALA B 1 92 ? 6.629 26.266 -1.521 1 97.44 92 ALA B CA 1
ATOM 3982 C C . ALA B 1 92 ? 7.992 26.328 -2.203 1 97.44 92 ALA B C 1
ATOM 3984 O O . ALA B 1 92 ? 9.016 26.516 -1.543 1 97.44 92 ALA B O 1
ATOM 3985 N N . ILE B 1 93 ? 8.023 26.109 -3.525 1 93.88 93 ILE B N 1
ATOM 3986 C CA . ILE B 1 93 ? 9.273 26.203 -4.277 1 93.88 93 ILE B CA 1
ATOM 3987 C C . ILE B 1 93 ? 9.875 27.594 -4.094 1 93.88 93 ILE B C 1
ATOM 3989 O O . ILE B 1 93 ? 11.07 27.734 -3.826 1 93.88 93 ILE B O 1
ATOM 3993 N N . ILE B 1 94 ? 9.086 28.578 -4.18 1 93.62 94 ILE B N 1
ATOM 3994 C CA . ILE B 1 94 ? 9.523 29.969 -4.078 1 93.62 94 ILE B CA 1
ATOM 3995 C C . ILE B 1 94 ? 10.031 30.234 -2.664 1 93.62 94 ILE B C 1
ATOM 3997 O O . ILE B 1 94 ? 11.156 30.719 -2.488 1 93.62 94 ILE B O 1
ATOM 4001 N N . LEU B 1 95 ? 9.289 29.875 -1.648 1 94.69 95 LEU B N 1
ATOM 4002 C CA . LEU B 1 95 ? 9.617 30.219 -0.267 1 94.69 95 LEU B CA 1
ATOM 4003 C C . LEU B 1 95 ? 10.836 29.422 0.206 1 94.69 95 LEU B C 1
ATOM 4005 O O . LEU B 1 95 ? 11.688 29.969 0.917 1 94.69 95 LEU B O 1
ATOM 4009 N N . ASN B 1 96 ? 10.898 28.141 -0.155 1 93.25 96 ASN B N 1
ATOM 4010 C CA . ASN B 1 96 ? 12.094 27.359 0.166 1 93.25 96 ASN B CA 1
ATOM 4011 C C . ASN B 1 96 ? 13.336 27.938 -0.508 1 93.25 96 ASN B C 1
ATOM 4013 O O . ASN B 1 96 ? 14.43 27.875 0.05 1 93.25 96 ASN B O 1
ATOM 4017 N N . GLY B 1 97 ? 13.172 28.406 -1.727 1 88.5 97 GLY B N 1
ATOM 4018 C CA . GLY B 1 97 ? 14.281 28.969 -2.482 1 88.5 97 GLY B CA 1
ATOM 4019 C C . GLY B 1 97 ? 14.836 30.25 -1.875 1 88.5 97 GLY B C 1
ATOM 4020 O O . GLY B 1 97 ? 16.047 30.5 -1.935 1 88.5 97 GLY B O 1
ATOM 4021 N N . ILE B 1 98 ? 14.031 31.031 -1.347 1 84.06 98 ILE B N 1
ATOM 4022 C CA . ILE B 1 98 ? 14.445 32.281 -0.703 1 84.06 98 ILE B CA 1
ATOM 4023 C C . ILE B 1 98 ? 15.281 31.969 0.539 1 84.06 98 ILE B C 1
ATOM 4025 O O . ILE B 1 98 ? 16.234 32.688 0.852 1 84.06 98 ILE B O 1
ATOM 4029 N N . GLU B 1 99 ? 15.062 30.891 1.128 1 72.88 99 GLU B N 1
ATOM 4030 C CA . GLU B 1 99 ? 15.766 30.469 2.336 1 72.88 99 GLU B CA 1
ATOM 4031 C C . GLU B 1 99 ? 17.219 30.094 2.029 1 72.88 99 GLU B C 1
ATOM 4033 O O . GLU B 1 99 ? 18.125 30.438 2.787 1 72.88 99 GLU B O 1
ATOM 4038 N N . TYR B 1 100 ? 17.453 29.375 0.933 1 66.75 100 TYR B N 1
ATOM 4039 C CA . TYR B 1 100 ? 18.75 28.766 0.67 1 66.75 100 TYR B CA 1
ATOM 4040 C C . TYR B 1 100 ? 19.656 29.719 -0.118 1 66.75 100 TYR B C 1
ATOM 4042 O O . TYR B 1 100 ? 20.875 29.578 -0.087 1 66.75 100 TYR B O 1
ATOM 4050 N N . ASN B 1 101 ? 19.094 30.609 -1.016 1 65.69 101 ASN B N 1
ATOM 4051 C CA . ASN B 1 101 ? 19.953 31.188 -2.031 1 65.69 101 ASN B CA 1
ATOM 4052 C C . ASN B 1 101 ? 19.922 32.719 -1.974 1 65.69 101 ASN B C 1
ATOM 4054 O O . ASN B 1 101 ? 18.891 33.312 -1.672 1 65.69 101 ASN B O 1
ATOM 4058 N N . ARG B 1 102 ? 21.172 33.312 -1.91 1 66.19 102 ARG B N 1
ATOM 4059 C CA . ARG B 1 102 ? 21.344 34.75 -2.09 1 66.19 102 ARG B CA 1
ATOM 4060 C C . ARG B 1 102 ? 21.25 35.125 -3.562 1 66.19 102 ARG B C 1
ATOM 4062 O O . ARG B 1 102 ? 21.25 36.312 -3.9 1 66.19 102 ARG B O 1
ATOM 4069 N N . GLY B 1 103 ? 20.797 34.188 -4.402 1 76.44 103 GLY B N 1
ATOM 4070 C CA . GLY B 1 103 ? 20.625 34.438 -5.824 1 76.44 103 GLY B CA 1
ATOM 4071 C C . GLY B 1 103 ? 19.391 33.75 -6.395 1 76.44 103 GLY B C 1
ATOM 4072 O O . GLY B 1 103 ? 18.328 33.781 -5.785 1 76.44 103 GLY B O 1
ATOM 4073 N N . LYS B 1 104 ? 19.547 33.312 -7.555 1 83.5 104 LYS B N 1
ATOM 4074 C CA . LYS B 1 104 ? 18.406 32.625 -8.195 1 83.5 104 LYS B CA 1
ATOM 4075 C C . LYS B 1 104 ? 18.109 31.297 -7.531 1 83.5 104 LYS B C 1
ATOM 4077 O O . LYS B 1 104 ? 19.031 30.594 -7.098 1 83.5 104 LYS B O 1
ATOM 4082 N N . ILE B 1 105 ? 16.906 31.094 -7.363 1 87.88 105 ILE B N 1
ATOM 4083 C CA . ILE B 1 105 ? 16.438 29.812 -6.844 1 87.88 105 ILE B CA 1
ATOM 4084 C C . ILE B 1 105 ? 16.719 28.703 -7.855 1 87.88 105 ILE B C 1
ATOM 4086 O O . ILE B 1 105 ? 16.234 28.75 -8.992 1 87.88 105 ILE B O 1
ATOM 4090 N N . ARG B 1 106 ? 17.547 27.781 -7.52 1 83.62 106 ARG B N 1
ATOM 4091 C CA . ARG B 1 106 ? 17.875 26.672 -8.406 1 83.62 106 ARG B CA 1
ATOM 4092 C C . ARG B 1 106 ? 16.938 25.484 -8.172 1 83.62 106 ARG B C 1
ATOM 4094 O O . ARG B 1 106 ? 16.875 24.953 -7.066 1 83.62 106 ARG B O 1
ATOM 4101 N N . LEU B 1 107 ? 16.281 25.156 -9.219 1 87 107 LEU B N 1
ATOM 4102 C CA . LEU B 1 107 ? 15.289 24.094 -9.148 1 87 107 LEU B CA 1
ATOM 4103 C C . LEU B 1 107 ? 15.898 22.766 -9.562 1 87 107 LEU B C 1
ATOM 4105 O O . LEU B 1 107 ? 16.5 22.656 -10.641 1 87 107 LEU B O 1
ATOM 4109 N N . ASP B 1 108 ? 15.875 21.812 -8.672 1 86.94 108 ASP B N 1
ATOM 4110 C CA . ASP B 1 108 ? 16.234 20.422 -8.945 1 86.94 108 ASP B CA 1
ATOM 4111 C C . ASP B 1 108 ? 15.203 19.469 -8.352 1 86.94 108 ASP B C 1
ATOM 4113 O O . ASP B 1 108 ? 14.148 19.906 -7.867 1 86.94 108 ASP B O 1
ATOM 4117 N N . LEU B 1 109 ? 15.445 18.188 -8.477 1 87.12 109 LEU B N 1
ATOM 4118 C CA . LEU B 1 109 ? 14.469 17.219 -8.016 1 87.12 109 LEU B CA 1
ATOM 4119 C C . LEU B 1 109 ? 14.328 17.266 -6.496 1 87.12 109 LEU B C 1
ATOM 4121 O O . LEU B 1 109 ? 13.234 17.078 -5.965 1 87.12 109 LEU B O 1
ATOM 4125 N N . ARG B 1 110 ? 15.406 17.547 -5.852 1 87.44 110 ARG B N 1
ATOM 4126 C CA . ARG B 1 110 ? 15.359 17.625 -4.398 1 87.44 110 ARG B CA 1
ATOM 4127 C C . ARG B 1 110 ? 14.492 18.797 -3.938 1 87.44 110 ARG B C 1
ATOM 4129 O O . ARG B 1 110 ? 13.742 18.672 -2.969 1 87.44 110 ARG B O 1
ATOM 4136 N N . SER B 1 111 ? 14.688 19.938 -4.598 1 89.88 111 SER B N 1
ATOM 4137 C CA . SER B 1 111 ? 13.883 21.109 -4.242 1 89.88 111 SER B CA 1
ATOM 4138 C C . SER B 1 111 ? 12.398 20.859 -4.504 1 89.88 111 SER B C 1
ATOM 4140 O O . SER B 1 111 ? 11.539 21.328 -3.76 1 89.88 111 SER B O 1
ATOM 4142 N N . LEU B 1 112 ? 12.078 20.125 -5.551 1 91.19 112 LEU B N 1
ATOM 4143 C CA . LEU B 1 112 ? 10.688 19.781 -5.852 1 91.19 112 LEU B CA 1
ATOM 4144 C C . LEU B 1 112 ? 10.109 18.859 -4.777 1 91.19 112 LEU B C 1
ATOM 4146 O O . LEU B 1 112 ? 8.984 19.062 -4.32 1 91.19 112 LEU B O 1
ATOM 4150 N N . VAL B 1 113 ? 10.906 17.906 -4.379 1 93.38 113 VAL B N 1
ATOM 4151 C CA . VAL B 1 113 ? 10.469 16.953 -3.357 1 93.38 113 VAL B CA 1
ATOM 4152 C C . VAL B 1 113 ? 10.219 17.688 -2.043 1 93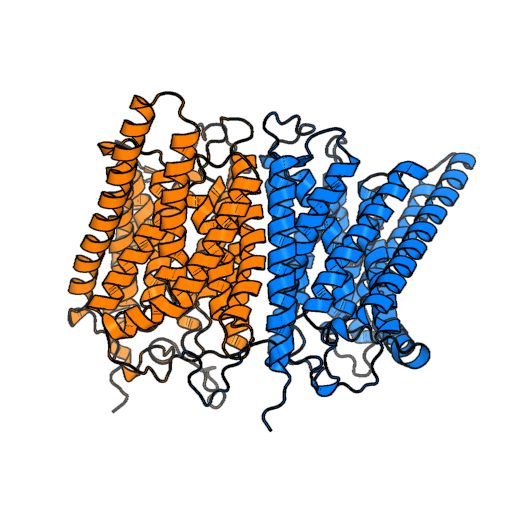.38 113 VAL B C 1
ATOM 4154 O O . VAL B 1 113 ? 9.203 17.469 -1.382 1 93.38 113 VAL B O 1
ATOM 4157 N N . GLU B 1 114 ? 11.133 18.516 -1.705 1 94.19 114 GLU B N 1
ATOM 4158 C CA . GLU B 1 114 ? 10.984 19.297 -0.48 1 94.19 114 GLU B CA 1
ATOM 4159 C C . GLU B 1 114 ? 9.711 20.141 -0.514 1 94.19 114 GLU B C 1
ATOM 4161 O O . GLU B 1 114 ? 8.984 20.203 0.476 1 94.19 114 GLU B O 1
ATOM 4166 N N . ALA B 1 115 ? 9.469 20.75 -1.646 1 95.81 115 ALA B N 1
ATOM 4167 C CA . ALA B 1 115 ? 8.266 21.578 -1.803 1 95.81 115 ALA B CA 1
ATOM 4168 C C . ALA B 1 115 ? 7.004 20.734 -1.669 1 95.81 115 ALA B C 1
ATOM 4170 O O . ALA B 1 115 ? 6.043 21.141 -1.01 1 95.81 115 ALA B O 1
ATOM 4171 N N . GLU B 1 116 ? 6.992 19.594 -2.248 1 95.88 116 GLU B N 1
ATOM 4172 C CA . GLU B 1 116 ? 5.836 18.703 -2.172 1 95.88 116 GLU B CA 1
ATOM 4173 C C . GLU B 1 116 ? 5.609 18.219 -0.743 1 95.88 116 GLU B C 1
ATOM 4175 O O . GLU B 1 116 ? 4.465 18.078 -0.306 1 95.88 116 GLU B O 1
ATOM 4180 N N . MET B 1 117 ? 6.656 17.984 -0.101 1 96.06 117 MET B N 1
ATOM 4181 C CA . MET B 1 117 ? 6.52 17.516 1.276 1 96.06 117 MET B CA 1
ATOM 4182 C C . MET B 1 117 ? 5.977 18.625 2.174 1 96.06 117 MET B C 1
ATOM 4184 O O . MET B 1 117 ? 5.18 18.359 3.074 1 96.06 117 MET B O 1
ATOM 4188 N N . CYS B 1 118 ? 6.414 19.812 1.938 1 96.44 118 CYS B N 1
ATOM 4189 C CA . CYS B 1 118 ? 5.828 20.938 2.656 1 96.44 118 CYS B CA 1
ATOM 4190 C C . CYS B 1 118 ? 4.336 21.062 2.357 1 96.44 118 CYS B C 1
ATOM 4192 O O . CYS B 1 118 ? 3.541 21.344 3.252 1 96.44 118 CYS B O 1
ATOM 4194 N N . THR B 1 119 ? 4.012 20.812 1.126 1 97.5 119 THR B N 1
ATOM 4195 C CA . THR B 1 119 ? 2.627 20.859 0.675 1 97.5 119 THR B CA 1
ATOM 4196 C C . THR B 1 119 ? 1.796 19.781 1.366 1 97.5 119 THR B C 1
ATOM 4198 O O . THR B 1 119 ? 0.603 19.969 1.61 1 97.5 119 THR B O 1
ATOM 4201 N N . ALA B 1 120 ? 2.438 18.688 1.699 1 97.62 120 ALA B N 1
ATOM 4202 C CA . ALA B 1 120 ? 1.733 17.594 2.375 1 97.62 120 ALA B CA 1
ATOM 4203 C C . ALA B 1 120 ? 1.117 18.078 3.688 1 97.62 120 ALA B C 1
ATOM 4205 O O . ALA B 1 120 ? 0.045 17.609 4.082 1 97.62 120 ALA B O 1
ATOM 4206 N N . SER B 1 121 ? 1.716 18.969 4.367 1 98.06 121 SER B N 1
ATOM 4207 C CA . SER B 1 121 ? 1.146 19.547 5.586 1 98.06 121 SER B CA 1
ATOM 4208 C C . SER B 1 121 ? -0.199 20.203 5.312 1 98.06 121 SER B C 1
ATOM 4210 O O . SER B 1 121 ? -1.143 20.047 6.094 1 98.06 121 SER B O 1
ATOM 4212 N N . VAL B 1 122 ? -0.279 20.875 4.227 1 98.31 122 VAL B N 1
ATOM 4213 C CA . VAL B 1 122 ? -1.499 21.578 3.824 1 98.31 122 VAL B CA 1
ATOM 4214 C C . VAL B 1 122 ? -2.602 20.547 3.541 1 98.31 122 VAL B C 1
ATOM 4216 O O . VAL B 1 122 ? -3.748 20.734 3.951 1 98.31 122 VAL B O 1
ATOM 4219 N N . LEU B 1 123 ? -2.23 19.516 2.865 1 97.69 123 LEU B N 1
ATOM 4220 C CA . LEU B 1 123 ? -3.209 18.5 2.479 1 97.69 123 LEU B CA 1
ATOM 4221 C C . LEU B 1 123 ? -3.754 17.781 3.703 1 97.69 123 LEU B C 1
ATOM 4223 O O . LEU B 1 123 ? -4.918 17.375 3.727 1 97.69 123 LEU B O 1
ATOM 4227 N N . ILE B 1 124 ? -2.939 17.641 4.719 1 97.44 124 ILE B N 1
ATOM 4228 C CA . ILE B 1 124 ? -3.398 17.078 5.984 1 97.44 124 ILE B CA 1
ATOM 4229 C C . ILE B 1 124 ? -4.461 17.984 6.598 1 97.44 124 ILE B C 1
ATOM 4231 O O . ILE B 1 124 ? -5.539 17.516 6.977 1 97.44 124 ILE B O 1
ATOM 4235 N N . SER B 1 125 ? -4.258 19.266 6.602 1 97.75 125 SER B N 1
ATOM 4236 C CA . SER B 1 125 ? -5.156 20.219 7.242 1 97.75 125 SER B CA 1
ATOM 4237 C C . SER B 1 125 ? -6.492 20.297 6.508 1 97.75 125 SER B C 1
ATOM 4239 O O . SER B 1 125 ? -7.539 20.484 7.129 1 97.75 125 SER B O 1
ATOM 4241 N N . ILE B 1 126 ? -6.438 20.234 5.215 1 95.81 126 ILE B N 1
ATOM 4242 C CA . ILE B 1 126 ? -7.684 20.375 4.469 1 95.81 126 ILE B CA 1
ATOM 4243 C C . ILE B 1 126 ? -8.578 19.172 4.73 1 95.81 126 ILE B C 1
ATOM 4245 O O . ILE B 1 126 ? -9.805 19.25 4.625 1 95.81 126 ILE B O 1
ATOM 4249 N N . GLY B 1 127 ? -7.957 18.078 5.113 1 94.94 127 GLY B N 1
ATOM 4250 C CA . GLY B 1 127 ? -8.75 16.938 5.535 1 94.94 127 GLY B CA 1
ATOM 4251 C C . GLY B 1 127 ? -9.633 17.234 6.73 1 94.94 127 GLY B C 1
ATOM 4252 O O . GLY B 1 127 ? -10.719 16.656 6.863 1 94.94 127 GLY B O 1
ATOM 4253 N N . ALA B 1 128 ? -9.219 18.094 7.621 1 95 128 ALA B N 1
ATOM 4254 C CA . ALA B 1 128 ? -9.977 18.438 8.82 1 95 128 ALA B CA 1
ATOM 4255 C C . ALA B 1 128 ? -11.227 19.234 8.469 1 95 128 ALA B C 1
ATOM 4257 O O . ALA B 1 128 ? -12.266 19.094 9.117 1 95 128 ALA B O 1
ATOM 4258 N N . VAL B 1 129 ? -11.18 19.984 7.449 1 94.56 129 VAL B N 1
ATOM 4259 C CA . VAL B 1 129 ? -12.297 20.859 7.102 1 94.56 129 VAL B CA 1
ATOM 4260 C C . VAL B 1 129 ? -12.969 20.344 5.828 1 94.56 129 VAL B C 1
ATOM 4262 O O . VAL B 1 129 ? -13.727 21.094 5.188 1 94.56 129 VAL B O 1
ATOM 4265 N N . LEU B 1 130 ? -12.664 19.172 5.512 1 92.69 130 LEU B N 1
ATOM 4266 C CA . LEU B 1 130 ? -13.195 18.562 4.293 1 92.69 130 LEU B CA 1
ATOM 4267 C C . LEU B 1 130 ? -14.719 18.703 4.238 1 92.69 130 LEU B C 1
ATOM 4269 O O . LEU B 1 130 ? -15.406 18.344 5.195 1 92.69 130 LEU B O 1
ATOM 4273 N N . GLY B 1 131 ? -15.234 19.25 3.113 1 91.94 131 GLY B N 1
ATOM 4274 C CA . GLY B 1 131 ? -16.672 19.344 2.883 1 91.94 131 GLY B CA 1
ATOM 4275 C C . GLY B 1 131 ? -17.297 20.578 3.498 1 91.94 131 GLY B C 1
ATOM 4276 O O . GLY B 1 131 ? -18.484 20.844 3.301 1 91.94 131 GLY B O 1
ATOM 4277 N N . LYS B 1 132 ? -16.516 21.375 4.172 1 93.06 132 LYS B N 1
ATOM 4278 C CA . LYS B 1 132 ? -17.094 22.5 4.91 1 93.06 132 LYS B CA 1
ATOM 4279 C C . LYS B 1 132 ? -16.516 23.828 4.426 1 93.06 132 LYS B C 1
ATOM 4281 O O . LYS B 1 132 ? -16.875 24.891 4.949 1 93.06 132 LYS B O 1
ATOM 4286 N N . THR B 1 133 ? -15.656 23.734 3.52 1 92.75 133 THR B N 1
ATOM 4287 C CA . THR B 1 133 ? -15.055 24.938 2.949 1 92.75 133 THR B CA 1
ATOM 4288 C C . THR B 1 133 ? -15.234 24.969 1.434 1 92.75 133 THR B C 1
ATOM 4290 O O . THR B 1 133 ? -15.406 23.922 0.805 1 92.75 133 THR B O 1
ATOM 4293 N N . ASN B 1 134 ? -15.32 26.141 0.891 1 91.19 134 ASN B N 1
ATOM 4294 C CA . ASN B 1 134 ? -15.391 26.266 -0.56 1 91.19 134 ASN B CA 1
ATOM 4295 C C . ASN B 1 134 ? -14.008 26.391 -1.187 1 91.19 134 ASN B C 1
ATOM 4297 O O . ASN B 1 134 ? -13.016 26.547 -0.478 1 91.19 134 ASN B O 1
ATOM 4301 N N . PRO B 1 135 ? -13.867 26.266 -2.537 1 91.69 135 PRO B N 1
ATOM 4302 C CA . PRO B 1 135 ? -12.555 26.234 -3.186 1 91.69 135 PRO B CA 1
ATOM 4303 C C . PRO B 1 135 ? -11.766 27.516 -2.979 1 91.69 135 PRO B C 1
ATOM 4305 O O . PRO B 1 135 ? -10.531 27.5 -2.939 1 91.69 135 PRO B O 1
ATOM 4308 N N . VAL B 1 136 ? -12.445 28.672 -2.873 1 92.69 136 VAL B N 1
ATOM 4309 C CA . VAL B 1 136 ? -11.75 29.922 -2.596 1 92.69 136 VAL B CA 1
ATOM 4310 C C . VAL B 1 136 ? -11.047 29.844 -1.241 1 92.69 136 VAL B C 1
ATOM 4312 O O . VAL B 1 136 ? -9.875 30.203 -1.118 1 92.69 136 VAL B O 1
ATOM 4315 N N . GLN B 1 137 ? -11.742 29.406 -0.254 1 94.75 137 GLN B N 1
ATOM 4316 C CA . GLN B 1 137 ? -11.188 29.234 1.083 1 94.75 137 GLN B CA 1
ATOM 4317 C C . GLN B 1 137 ? -10.047 28.219 1.071 1 94.75 137 GLN B C 1
ATOM 4319 O O . GLN B 1 137 ? -9.039 28.391 1.765 1 94.75 137 GLN B O 1
ATOM 4324 N N . LEU B 1 138 ? -10.172 27.172 0.295 1 96.19 138 LEU B N 1
ATOM 4325 C CA . LEU B 1 138 ? -9.141 26.141 0.214 1 96.19 138 LEU B CA 1
ATOM 4326 C C . LEU B 1 138 ? -7.832 26.719 -0.308 1 96.19 138 LEU B C 1
ATOM 4328 O O . LEU B 1 138 ? -6.758 26.375 0.18 1 96.19 138 LEU B O 1
ATOM 4332 N N . ILE B 1 139 ? -7.934 27.547 -1.31 1 95.31 139 ILE B N 1
ATOM 4333 C CA . ILE B 1 139 ? -6.738 28.172 -1.875 1 95.31 139 ILE B CA 1
ATOM 4334 C C . ILE B 1 139 ? -6.066 29.047 -0.827 1 95.31 139 ILE B C 1
ATOM 4336 O O . ILE B 1 139 ? -4.84 29.047 -0.69 1 95.31 139 ILE B O 1
ATOM 4340 N N . LEU B 1 140 ? -6.812 29.812 -0.086 1 96.56 140 LEU B N 1
ATOM 4341 C CA . LEU B 1 140 ? -6.262 30.656 0.963 1 96.56 140 LEU B CA 1
ATOM 4342 C C . LEU B 1 140 ? -5.602 29.828 2.053 1 96.56 140 LEU B C 1
ATOM 4344 O O . LEU B 1 140 ? -4.535 30.188 2.557 1 96.56 140 LEU B O 1
ATOM 4348 N N . ILE B 1 141 ? -6.258 28.75 2.439 1 98.06 141 ILE B N 1
ATOM 4349 C CA . ILE B 1 141 ? -5.664 27.828 3.404 1 98.06 141 ILE B CA 1
ATOM 4350 C C . ILE B 1 141 ? -4.316 27.328 2.881 1 98.06 141 ILE B C 1
ATOM 4352 O O . ILE B 1 141 ? -3.322 27.328 3.609 1 98.06 141 ILE B O 1
ATOM 4356 N N . ALA B 1 142 ? -4.289 26.922 1.611 1 97.94 142 ALA B N 1
ATOM 4357 C CA . ALA B 1 142 ? -3.082 26.375 0.996 1 97.94 142 ALA B CA 1
ATOM 4358 C C . ALA B 1 142 ? -1.927 27.359 1.068 1 97.94 142 ALA B C 1
ATOM 4360 O O . ALA B 1 142 ? -0.822 27.016 1.488 1 97.94 142 ALA B O 1
ATOM 4361 N N . LEU B 1 143 ? -2.168 28.594 0.737 1 97.69 143 LEU B N 1
ATOM 4362 C CA . LEU B 1 143 ? -1.133 29.625 0.662 1 97.69 143 LEU B CA 1
ATOM 4363 C C . LEU B 1 143 ? -0.636 30 2.055 1 97.69 143 LEU B C 1
ATOM 4365 O O . LEU B 1 143 ? 0.572 30.078 2.285 1 97.69 143 LEU B O 1
ATOM 4369 N N . LEU B 1 144 ? -1.53 30.156 2.967 1 98.31 144 LEU B N 1
ATOM 4370 C CA . LEU B 1 144 ? -1.151 30.625 4.301 1 98.31 144 LEU B CA 1
ATOM 4371 C C . LEU B 1 144 ? -0.491 29.5 5.094 1 98.31 144 LEU B C 1
ATOM 4373 O O . LEU B 1 144 ? 0.489 29.734 5.805 1 98.31 144 LEU B O 1
ATOM 4377 N N . GLU B 1 145 ? -1.025 28.312 4.969 1 98.69 145 GLU B N 1
ATOM 4378 C CA . GLU B 1 145 ? -0.458 27.219 5.754 1 98.69 145 GLU B CA 1
ATOM 4379 C C . GLU B 1 145 ? 0.933 26.844 5.25 1 98.69 145 GLU B C 1
ATOM 4381 O O . GLU B 1 145 ? 1.845 26.609 6.047 1 98.69 145 GLU B O 1
ATOM 4386 N N . VAL B 1 146 ? 1.065 26.719 3.914 1 98.44 146 VAL B N 1
ATOM 4387 C CA . VAL B 1 146 ? 2.385 26.328 3.418 1 98.44 146 VAL B CA 1
ATOM 4388 C C . VAL B 1 146 ? 3.41 27.391 3.816 1 98.44 146 VAL B C 1
ATOM 4390 O O . VAL B 1 146 ? 4.559 27.062 4.129 1 98.44 146 VAL B O 1
ATOM 4393 N N . SER B 1 147 ? 3.057 28.703 3.834 1 97.94 147 SER B N 1
ATOM 4394 C CA . SER B 1 147 ? 3.926 29.781 4.293 1 97.94 147 SER B CA 1
ATOM 4395 C C . SER B 1 147 ? 4.273 29.609 5.77 1 97.94 147 SER B C 1
ATOM 4397 O O . SER B 1 147 ? 5.434 29.75 6.16 1 97.94 147 SER B O 1
ATOM 4399 N N . GLY B 1 148 ? 3.246 29.359 6.566 1 98.38 148 GLY B N 1
ATOM 4400 C CA . GLY B 1 148 ? 3.477 29.125 7.984 1 98.38 148 GLY B CA 1
ATOM 4401 C C . GLY B 1 148 ? 4.375 27.938 8.266 1 98.38 148 GLY B C 1
ATOM 4402 O O . GLY B 1 148 ? 5.238 28 9.141 1 98.38 148 GLY B O 1
ATOM 4403 N N . PHE B 1 149 ? 4.156 26.859 7.555 1 98.56 149 PHE B N 1
ATOM 4404 C CA . PHE B 1 149 ? 4.953 25.656 7.773 1 98.56 149 PHE B CA 1
ATOM 4405 C C . PHE B 1 149 ? 6.41 25.906 7.395 1 98.56 149 PHE B C 1
ATOM 4407 O O . PHE B 1 149 ? 7.32 25.453 8.094 1 98.56 149 PHE B O 1
ATOM 4414 N N . ILE B 1 150 ? 6.633 26.547 6.242 1 97.62 150 ILE B N 1
ATOM 4415 C CA . ILE B 1 150 ? 8 26.812 5.805 1 97.62 150 ILE B CA 1
ATOM 4416 C C . ILE B 1 150 ? 8.672 27.781 6.77 1 97.62 150 ILE B C 1
ATOM 4418 O O . ILE B 1 150 ? 9.867 27.672 7.047 1 97.62 150 ILE B O 1
ATOM 4422 N N . LEU B 1 151 ? 7.906 28.719 7.316 1 97 151 LEU B N 1
ATOM 4423 C CA . LEU B 1 151 ? 8.43 29.562 8.391 1 97 151 LEU B CA 1
ATOM 4424 C C . LEU B 1 151 ? 8.867 28.719 9.578 1 97 151 LEU B C 1
ATOM 4426 O O . LEU B 1 151 ? 9.93 28.953 10.156 1 97 151 LEU B O 1
ATOM 4430 N N . ASN B 1 152 ? 7.992 27.766 9.961 1 98.12 152 ASN B N 1
ATOM 4431 C CA . ASN B 1 152 ? 8.328 26.859 11.055 1 98.12 152 ASN B CA 1
ATOM 4432 C C . ASN B 1 152 ? 9.625 26.094 10.766 1 98.12 152 ASN B C 1
ATOM 4434 O O . ASN B 1 152 ? 10.5 26.016 11.625 1 98.12 152 ASN B O 1
ATOM 4438 N N . LYS B 1 153 ? 9.664 25.5 9.594 1 97.19 153 LYS B N 1
ATOM 4439 C CA . LYS B 1 153 ? 10.867 24.797 9.164 1 97.19 153 LYS B CA 1
ATOM 4440 C C . LYS B 1 153 ? 12.102 25.688 9.281 1 97.19 153 LYS B C 1
ATOM 4442 O O . LYS B 1 153 ? 13.133 25.266 9.805 1 97.19 153 LYS B O 1
ATOM 4447 N N . TRP B 1 154 ? 12 26.906 8.805 1 95.25 154 TRP B N 1
ATOM 4448 C CA . TRP B 1 154 ? 13.102 27.859 8.828 1 95.25 154 TRP B CA 1
ATOM 4449 C C . TRP B 1 154 ? 13.508 28.188 10.258 1 95.25 154 TRP B C 1
ATOM 4451 O O . TRP B 1 154 ? 14.703 28.25 10.578 1 95.25 154 TRP B O 1
ATOM 4461 N N . VAL B 1 155 ? 12.594 28.453 11.117 1 96.81 155 VAL B N 1
ATOM 4462 C CA . VAL B 1 155 ? 12.867 28.781 12.516 1 96.81 155 VAL B CA 1
ATOM 4463 C C . VAL B 1 155 ? 13.57 27.625 13.195 1 96.81 155 VAL B C 1
ATOM 4465 O O . VAL B 1 155 ? 14.555 27.812 13.922 1 96.81 155 VAL B O 1
ATOM 4468 N N . LEU B 1 156 ? 13.086 26.422 12.977 1 97.44 156 LEU B N 1
ATOM 4469 C CA . LEU B 1 156 ? 13.68 25.234 13.586 1 97.44 156 LEU B CA 1
ATOM 4470 C C . LEU B 1 156 ? 15.125 25.062 13.133 1 97.44 156 LEU B C 1
ATOM 4472 O O . LEU B 1 156 ? 16 24.766 13.945 1 97.44 156 LEU B O 1
ATOM 4476 N N . GLN B 1 157 ? 15.344 25.297 11.891 1 95.31 157 GLN B N 1
ATOM 4477 C CA . GLN B 1 157 ? 16.688 25.094 11.352 1 95.31 157 GLN B CA 1
ATOM 4478 C C . GLN B 1 157 ? 17.625 26.234 11.781 1 95.31 157 GLN B C 1
ATOM 4480 O O . GLN B 1 157 ? 18.781 25.984 12.109 1 95.31 157 GLN B O 1
ATOM 4485 N N . THR B 1 158 ? 17.156 27.469 11.789 1 94.06 158 THR B N 1
ATOM 4486 C CA . THR B 1 158 ? 18 28.625 12.023 1 94.06 158 THR B CA 1
ATOM 4487 C C . THR B 1 158 ? 18.219 28.844 13.516 1 94.06 158 THR B C 1
ATOM 4489 O O . THR B 1 158 ? 19.344 29.094 13.945 1 94.06 158 THR B O 1
ATOM 4492 N N . LEU B 1 159 ? 17.219 28.734 14.281 1 93.44 159 LEU B N 1
ATOM 4493 C CA . LEU B 1 159 ? 17.312 29.078 15.695 1 93.44 159 LEU B CA 1
ATOM 4494 C C . LEU B 1 159 ? 17.766 27.875 16.516 1 93.44 159 LEU B C 1
ATOM 4496 O O . LEU B 1 159 ? 18.5 28.016 17.484 1 93.44 159 LEU B O 1
ATOM 4500 N N . LEU B 1 160 ? 17.344 26.641 16.109 1 95.38 160 LEU B N 1
ATOM 4501 C CA . LEU B 1 160 ? 17.594 25.469 16.938 1 95.38 160 LEU B CA 1
ATOM 4502 C C . LEU B 1 160 ? 18.531 24.484 16.234 1 95.38 160 LEU B C 1
ATOM 4504 O O . LEU B 1 160 ? 18.906 23.469 16.797 1 95.38 160 LEU B O 1
ATOM 4508 N N . ARG B 1 161 ? 18.844 24.734 15.008 1 94.31 161 ARG B N 1
ATOM 4509 C CA . ARG B 1 161 ? 19.75 23.922 14.219 1 94.31 161 ARG B CA 1
ATOM 4510 C C . ARG B 1 161 ? 19.219 22.5 14.062 1 94.31 161 ARG B C 1
ATOM 4512 O O . ARG B 1 161 ? 19.984 21.531 14.172 1 94.31 161 ARG B O 1
ATOM 4519 N N . VAL B 1 162 ? 17.953 22.438 13.938 1 95.06 162 VAL B N 1
ATOM 4520 C CA . VAL B 1 162 ? 17.328 21.156 13.656 1 95.06 162 VAL B CA 1
ATOM 4521 C C . VAL B 1 162 ? 17.625 20.734 12.219 1 95.06 162 VAL B C 1
ATOM 4523 O O . VAL B 1 162 ? 17.609 21.562 11.305 1 95.06 162 VAL B O 1
ATOM 4526 N N . TRP B 1 163 ? 17.906 19.453 12.039 1 92.75 163 TRP B N 1
ATOM 4527 C CA . TRP B 1 163 ? 18.188 18.922 10.711 1 92.75 163 TRP B CA 1
ATOM 4528 C C . TRP B 1 163 ? 17 19.078 9.789 1 92.75 163 TRP B C 1
ATOM 4530 O O . TRP B 1 163 ? 15.844 19.031 10.242 1 92.75 163 TRP B O 1
ATOM 4540 N N . LEU B 1 164 ? 17.25 19.203 8.492 1 91.69 164 LEU B N 1
ATOM 4541 C CA . LEU B 1 164 ? 16.234 19.422 7.477 1 91.69 164 LEU B CA 1
ATOM 4542 C C . LEU B 1 164 ? 15.164 18.344 7.543 1 91.69 164 LEU B C 1
ATOM 4544 O O . LEU B 1 164 ? 13.969 18.641 7.555 1 91.69 164 LEU B O 1
ATOM 4548 N N . LEU B 1 165 ? 15.625 17.109 7.59 1 92.75 165 LEU B N 1
ATOM 4549 C CA . LEU B 1 165 ? 14.703 15.977 7.629 1 92.75 165 LEU B CA 1
ATOM 4550 C C . LEU B 1 165 ? 13.742 16.109 8.805 1 92.75 165 LEU B C 1
ATOM 4552 O O . LEU B 1 165 ? 12.523 15.992 8.633 1 92.75 165 LEU B O 1
ATOM 4556 N N . ASN B 1 166 ? 14.227 16.344 9.922 1 94.62 166 ASN B N 1
ATOM 4557 C CA . ASN B 1 166 ? 13.414 16.438 11.133 1 94.62 166 ASN B CA 1
ATOM 4558 C C . ASN B 1 166 ? 12.5 17.656 11.102 1 94.62 166 ASN B C 1
ATOM 4560 O O . ASN B 1 166 ? 11.375 17.609 11.602 1 94.62 166 ASN B O 1
ATOM 4564 N N . SER B 1 167 ? 13.016 18.75 10.539 1 96.25 167 SER B N 1
ATOM 4565 C CA . SER B 1 167 ? 12.227 19.969 10.453 1 96.25 167 SER B CA 1
ATOM 4566 C C . SER B 1 167 ? 11.039 19.797 9.508 1 96.25 167 SER B C 1
ATOM 4568 O O . SER B 1 167 ? 9.992 20.422 9.695 1 96.25 167 SER B O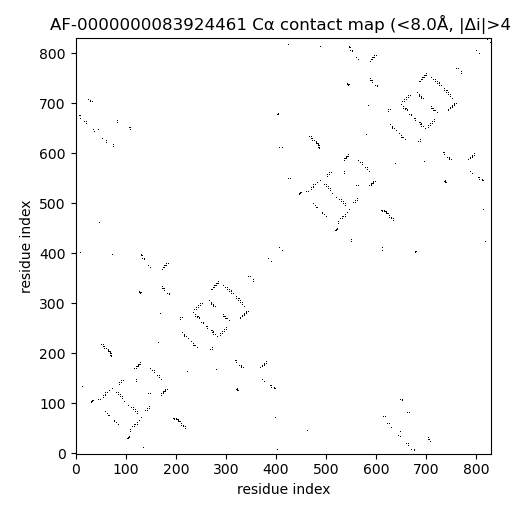 1
ATOM 4570 N N . ILE B 1 168 ? 11.18 18.922 8.5 1 96.25 168 ILE B N 1
ATOM 4571 C CA . ILE B 1 168 ? 10.109 18.703 7.535 1 96.25 168 ILE B CA 1
ATOM 4572 C C . ILE B 1 168 ? 9.117 17.672 8.094 1 96.25 168 ILE B C 1
ATOM 4574 O O . ILE B 1 168 ? 7.906 17.828 7.926 1 96.25 168 ILE B O 1
ATOM 4578 N N . MET B 1 169 ? 9.586 16.703 8.852 1 96.56 169 MET B N 1
ATOM 4579 C CA . MET B 1 169 ? 8.742 15.578 9.258 1 96.56 169 MET B CA 1
ATOM 4580 C C . MET B 1 169 ? 7.785 15.984 10.367 1 96.56 169 MET B C 1
ATOM 4582 O O . MET B 1 169 ? 6.836 15.266 10.672 1 96.56 169 MET B O 1
ATOM 4586 N N . VAL B 1 170 ? 7.969 17.156 10.914 1 97.81 170 VAL B N 1
ATOM 4587 C CA . VAL B 1 170 ? 6.988 17.641 11.883 1 97.81 170 VAL B CA 1
ATOM 4588 C C . VAL B 1 170 ? 5.766 18.188 11.148 1 97.81 170 VAL B C 1
ATOM 4590 O O . VAL B 1 170 ? 4.84 18.719 11.766 1 97.81 170 VAL B O 1
ATOM 4593 N N . LEU B 1 171 ? 5.723 18 9.82 1 98.31 171 LEU B N 1
ATOM 4594 C CA . LEU B 1 171 ? 4.602 18.438 9 1 98.31 171 LEU B CA 1
ATOM 4595 C C . LEU B 1 171 ? 3.303 17.781 9.453 1 98.31 171 LEU B C 1
ATOM 4597 O O . LEU B 1 171 ? 2.234 18.391 9.367 1 98.31 171 LEU B O 1
ATOM 4601 N N . HIS B 1 172 ? 3.371 16.531 9.969 1 98.44 172 HIS B N 1
ATOM 4602 C CA . HIS B 1 172 ? 2.193 15.812 10.453 1 98.44 172 HIS B CA 1
ATOM 4603 C C . HIS B 1 172 ? 1.581 16.516 11.664 1 98.44 172 HIS B C 1
ATOM 4605 O O . HIS B 1 172 ? 0.357 16.625 11.758 1 98.44 172 HIS B O 1
ATOM 4611 N N . ILE B 1 173 ? 2.43 16.938 12.531 1 98.38 173 ILE B N 1
ATOM 4612 C CA . ILE B 1 173 ? 1.99 17.656 13.727 1 98.38 173 ILE B CA 1
ATOM 4613 C C . ILE B 1 173 ? 1.472 19.031 13.344 1 98.38 173 ILE B C 1
ATOM 4615 O O . ILE B 1 173 ? 0.382 19.438 13.766 1 98.38 173 ILE B O 1
ATOM 4619 N N . PHE B 1 174 ? 2.23 19.75 12.555 1 98.75 174 PHE B N 1
ATOM 4620 C CA . PHE B 1 174 ? 1.858 21.094 12.133 1 98.75 174 PHE B CA 1
ATOM 4621 C C . PHE B 1 174 ? 0.506 21.078 11.43 1 98.75 174 PHE B C 1
ATOM 4623 O O . PHE B 1 174 ? -0.385 21.859 11.781 1 98.75 174 PHE B O 1
ATOM 4630 N N . GLY B 1 175 ? 0.361 20.203 10.445 1 98.62 175 GLY B N 1
ATOM 4631 C CA . GLY B 1 175 ? -0.879 20.125 9.688 1 98.62 175 GLY B CA 1
ATOM 4632 C C . GLY B 1 175 ? -2.072 19.75 10.547 1 98.62 175 GLY B C 1
ATOM 4633 O O . GLY B 1 175 ? -3.166 20.281 10.367 1 98.62 175 GLY B O 1
ATOM 4634 N N . ALA B 1 176 ? -1.879 18.828 11.469 1 97.94 176 ALA B N 1
ATOM 4635 C CA . ALA B 1 176 ? -2.973 18.375 12.32 1 97.94 176 ALA B CA 1
ATOM 4636 C C . ALA B 1 176 ? -3.48 19.5 13.211 1 97.94 176 ALA B C 1
ATOM 4638 O O . ALA B 1 176 ? -4.688 19.75 13.289 1 97.94 176 ALA B O 1
ATOM 4639 N N . PHE B 1 177 ? -2.605 20.203 13.836 1 97.81 177 PHE B N 1
ATOM 4640 C CA . PHE B 1 177 ? -3.012 21.234 14.773 1 97.81 177 PHE B CA 1
ATOM 4641 C C . PHE B 1 177 ? -3.535 22.469 14.039 1 97.81 177 PHE B C 1
ATOM 4643 O O . PHE B 1 177 ? -4.473 23.125 14.492 1 97.81 177 PHE B O 1
ATOM 4650 N N . PHE B 1 178 ? -2.918 22.828 12.938 1 98.38 178 PHE B N 1
ATOM 4651 C CA . PHE B 1 178 ? -3.451 23.875 12.07 1 98.38 178 PHE B CA 1
ATOM 4652 C C . PHE B 1 178 ? -4.879 23.562 11.656 1 98.38 178 PHE B C 1
ATOM 4654 O O . PHE B 1 178 ? -5.77 24.406 11.758 1 98.38 178 PHE B O 1
ATOM 4661 N N . GLY B 1 179 ? -5.098 22.312 11.156 1 97.69 179 GLY B N 1
ATOM 4662 C CA . GLY B 1 179 ? -6.418 21.875 10.742 1 97.69 179 GLY B CA 1
ATOM 4663 C C . GLY B 1 179 ? -7.438 21.891 11.867 1 97.69 179 GLY B C 1
ATOM 4664 O O . GLY B 1 179 ? -8.586 22.281 11.664 1 97.69 179 GLY B O 1
ATOM 4665 N N . LEU B 1 180 ? -7.012 21.484 13.039 1 95.38 180 LEU B N 1
ATOM 4666 C CA . LEU B 1 180 ? -7.906 21.5 14.195 1 95.38 180 LEU B CA 1
ATOM 4667 C C . LEU B 1 180 ? -8.328 22.906 14.555 1 95.38 180 LEU B C 1
ATOM 4669 O O . LEU B 1 180 ? -9.484 23.156 14.906 1 95.38 180 LEU B O 1
ATOM 4673 N N . MET B 1 181 ? -7.414 23.781 14.508 1 96.38 181 MET B N 1
ATOM 4674 C CA . MET B 1 181 ? -7.723 25.172 14.781 1 96.38 181 MET B CA 1
ATOM 4675 C C . MET B 1 181 ? -8.734 25.719 13.781 1 96.38 181 MET B C 1
ATOM 4677 O O . MET B 1 181 ? -9.672 26.422 14.156 1 96.38 181 MET B O 1
ATOM 4681 N N . LEU B 1 182 ? -8.586 25.375 12.539 1 96.62 182 LEU B N 1
ATOM 4682 C CA . LEU B 1 182 ? -9.539 25.797 11.523 1 96.62 182 LEU B CA 1
ATOM 4683 C C . LEU B 1 182 ? -10.93 25.25 11.82 1 96.62 182 LEU B C 1
ATOM 4685 O O . LEU B 1 182 ? -11.922 25.969 11.68 1 96.62 182 LEU B O 1
ATOM 4689 N N . THR B 1 183 ? -10.992 23.953 12.211 1 94.75 183 THR B N 1
ATOM 4690 C CA . THR B 1 183 ? -12.289 23.344 12.484 1 94.75 183 THR B CA 1
ATOM 4691 C C . THR B 1 183 ? -12.977 24.031 13.656 1 94.75 183 THR B C 1
ATOM 4693 O O . THR B 1 183 ? -14.203 24.141 13.695 1 94.75 183 THR B O 1
ATOM 4696 N N . TRP B 1 184 ? -12.211 24.484 14.547 1 94.12 184 TRP B N 1
ATOM 4697 C CA . TRP B 1 184 ? -12.758 25.172 15.711 1 94.12 184 TRP B CA 1
ATOM 4698 C C . TRP B 1 184 ? -13.305 26.531 15.328 1 94.12 184 TRP B C 1
ATOM 4700 O O . TRP B 1 184 ? -14.438 26.875 15.672 1 94.12 184 TRP B O 1
ATOM 4710 N N . ILE B 1 185 ? -12.594 27.281 14.602 1 94.5 185 ILE B N 1
ATOM 4711 C CA . ILE B 1 185 ? -12.969 28.656 14.258 1 94.5 185 ILE B CA 1
ATOM 4712 C C . ILE B 1 185 ? -14.102 28.641 13.227 1 94.5 185 ILE B C 1
ATOM 4714 O O . ILE B 1 185 ? -15.023 29.453 13.289 1 94.5 185 ILE B O 1
ATOM 4718 N N . LEU B 1 186 ? -14.039 27.672 12.328 1 92.69 186 LEU B N 1
ATOM 4719 C CA . LEU B 1 186 ? -15.039 27.594 11.273 1 92.69 186 LEU B CA 1
ATOM 4720 C C . LEU B 1 186 ? -16.172 26.641 11.664 1 92.69 186 LEU B C 1
ATOM 4722 O O . LEU B 1 186 ? -16.844 26.078 10.805 1 92.69 186 LEU B O 1
ATOM 4726 N N . HIS B 1 187 ? -16.328 26.453 12.898 1 90.44 187 HIS B N 1
ATOM 4727 C CA . HIS B 1 187 ? -17.281 25.484 13.414 1 90.44 187 HIS B CA 1
ATOM 4728 C C . HIS B 1 187 ? -18.688 25.766 12.867 1 90.44 187 HIS B C 1
ATOM 4730 O O . HIS B 1 187 ? -19.094 26.922 12.773 1 90.44 187 HIS B O 1
ATOM 4736 N N . ARG B 1 188 ? -19.297 24.672 12.516 1 85.94 188 ARG B N 1
ATOM 4737 C CA . ARG B 1 188 ? -20.688 24.656 12.094 1 85.94 188 ARG B CA 1
ATOM 4738 C C . ARG B 1 188 ? -21.484 23.609 12.875 1 85.94 188 ARG B C 1
ATOM 4740 O O . ARG B 1 188 ? -20.984 22.531 13.172 1 85.94 188 ARG B O 1
ATOM 4747 N N . LYS B 1 189 ? -22.672 23.984 13.203 1 82.06 189 LYS B N 1
ATOM 4748 C CA . LYS B 1 189 ? -23.516 23.078 13.977 1 82.06 189 LYS B CA 1
ATOM 4749 C C . LYS B 1 189 ? -24.078 21.969 13.102 1 82.06 189 LYS B C 1
ATOM 4751 O O . LYS B 1 189 ? -24.609 22.234 12.016 1 82.06 189 LYS B O 1
ATOM 4756 N N . GLY B 1 190 ? -23.844 20.734 13.484 1 74.75 190 GLY B N 1
ATOM 4757 C CA . GLY B 1 190 ? -24.391 19.562 12.812 1 74.75 190 GLY B CA 1
ATOM 4758 C C . GLY B 1 190 ? -25.797 19.234 13.258 1 74.75 190 GLY B C 1
ATOM 4759 O O . GLY B 1 190 ? -26.438 20.031 13.945 1 74.75 190 GLY B O 1
ATOM 4760 N N . PRO B 1 191 ? -26.344 18.062 12.719 1 77.5 191 PRO B N 1
ATOM 4761 C CA . PRO B 1 191 ? -25.719 17.047 11.867 1 77.5 191 PRO B CA 1
ATOM 4762 C C . PRO B 1 191 ? -25.688 17.453 10.391 1 77.5 191 PRO B C 1
ATOM 4764 O O . PRO B 1 191 ? -26.547 18.219 9.945 1 77.5 191 PRO B O 1
ATOM 4767 N N . PHE B 1 192 ? -24.703 17.062 9.789 1 78.44 192 PHE B N 1
ATOM 4768 C CA . PHE B 1 192 ? -24.609 17.25 8.352 1 78.44 192 PHE B CA 1
ATOM 4769 C C . PHE B 1 192 ? -25.234 16.094 7.602 1 78.44 192 PHE B C 1
ATOM 4771 O O . PHE B 1 192 ? -24.688 14.992 7.562 1 78.44 192 PHE B O 1
ATOM 4778 N N . GLU B 1 193 ? -26.281 16.281 6.98 1 76.94 193 GLU B N 1
ATOM 4779 C CA . GLU B 1 193 ? -27.078 15.25 6.344 1 76.94 193 GLU B CA 1
ATOM 4780 C C . GLU B 1 193 ? -26.312 14.57 5.215 1 76.94 193 GLU B C 1
ATOM 4782 O O . GLU B 1 193 ? -26.531 13.383 4.941 1 76.94 193 GLU B O 1
ATOM 4787 N N . LYS B 1 194 ? -25.5 15.352 4.621 1 80.5 194 LYS B N 1
ATOM 4788 C CA . LYS B 1 194 ? -24.859 14.836 3.412 1 80.5 194 LYS B CA 1
ATOM 4789 C C . LYS B 1 194 ? -23.5 14.211 3.729 1 80.5 194 LYS B C 1
ATOM 4791 O O . LYS B 1 194 ? -22.812 13.719 2.83 1 80.5 194 LYS B O 1
ATOM 4796 N N . GLU B 1 195 ? -23.156 14.25 4.91 1 83.12 195 GLU B N 1
ATOM 4797 C CA . GLU B 1 195 ? -21.938 13.562 5.336 1 83.12 195 GLU B CA 1
ATOM 4798 C C . GLU B 1 195 ? -22.172 12.062 5.48 1 83.12 195 GLU B C 1
ATOM 4800 O O . GLU B 1 195 ? -22.328 11.555 6.594 1 83.12 195 GLU B O 1
ATOM 4805 N N . LYS B 1 196 ? -22.172 11.32 4.281 1 82.69 196 LYS B N 1
ATOM 4806 C CA . LYS B 1 196 ? -22.469 9.891 4.23 1 82.69 196 LYS B CA 1
ATOM 4807 C C . LYS B 1 196 ? -21.375 9.133 3.479 1 82.69 196 LYS B C 1
ATOM 4809 O O . LYS B 1 196 ? -20.703 9.695 2.613 1 82.69 196 LYS B O 1
ATOM 4814 N N . PHE B 1 197 ? -21.281 7.91 3.904 1 82.19 197 PHE B N 1
ATOM 4815 C CA . PHE B 1 197 ? -20.297 7 3.34 1 82.19 197 PHE B CA 1
ATOM 4816 C C . PHE B 1 197 ? -20.969 5.812 2.662 1 82.19 197 PHE B C 1
ATOM 4818 O O . PHE B 1 197 ? -22 5.32 3.141 1 82.19 197 PHE B O 1
ATOM 4825 N N . ASP B 1 198 ? -20.516 5.434 1.402 1 79.94 198 ASP B N 1
ATOM 4826 C CA . ASP B 1 198 ? -21.031 4.242 0.746 1 79.94 198 ASP B CA 1
ATOM 4827 C C . ASP B 1 198 ? -19.906 3.295 0.343 1 79.94 198 ASP B C 1
ATOM 4829 O O . ASP B 1 198 ? -18.734 3.641 0.456 1 79.94 198 ASP B O 1
ATOM 4833 N N . HIS B 1 199 ? -20.344 2.121 -0.066 1 78.75 199 HIS B N 1
ATOM 4834 C CA . HIS B 1 199 ? -19.406 1.057 -0.402 1 78.75 199 HIS B CA 1
ATOM 4835 C C . HIS B 1 199 ? -18.516 1.456 -1.575 1 78.75 199 HIS B C 1
ATOM 4837 O O . HIS B 1 199 ? -17.312 1.167 -1.579 1 78.75 199 HIS B O 1
ATOM 4843 N N . LYS B 1 200 ? -19.062 2.102 -2.506 1 80 200 LYS B N 1
ATOM 4844 C CA . LYS B 1 200 ? -18.312 2.449 -3.709 1 80 200 LYS B CA 1
ATOM 4845 C C . LYS B 1 200 ? -17.25 3.508 -3.41 1 80 200 LYS B C 1
ATOM 4847 O O . LYS B 1 200 ? -16.094 3.365 -3.807 1 80 200 LYS B O 1
ATOM 4852 N N . THR B 1 201 ? -17.703 4.543 -2.738 1 84.56 201 THR B N 1
ATOM 4853 C CA . THR B 1 201 ? -16.766 5.605 -2.412 1 84.56 201 THR B CA 1
ATOM 4854 C C . THR B 1 201 ? -15.719 5.113 -1.409 1 84.56 201 THR B C 1
ATOM 4856 O O . THR B 1 201 ? -14.578 5.586 -1.403 1 84.56 201 THR B O 1
ATOM 4859 N N . GLY B 1 202 ? -16.141 4.094 -0.693 1 85.69 202 GLY B N 1
ATOM 4860 C CA . GLY B 1 202 ? -15.195 3.461 0.207 1 85.69 202 GLY B CA 1
ATOM 4861 C C . GLY B 1 202 ? -14.055 2.775 -0.517 1 85.69 202 GLY B C 1
ATOM 4862 O O . GLY B 1 202 ? -12.906 2.807 -0.055 1 85.69 202 GLY B O 1
ATOM 4863 N N . LEU B 1 203 ? -14.336 2.184 -1.609 1 85.06 203 LEU B N 1
ATOM 4864 C CA . LEU B 1 203 ? -13.305 1.512 -2.391 1 85.06 203 LEU B CA 1
ATOM 4865 C C . LEU B 1 203 ? -12.32 2.52 -2.967 1 85.06 203 LEU B C 1
ATOM 4867 O O . LEU B 1 203 ? -11.117 2.256 -3.02 1 85.06 203 LEU B O 1
ATOM 4871 N N . PHE B 1 204 ? -12.812 3.646 -3.418 1 88.62 204 PHE B N 1
ATOM 4872 C CA . PHE B 1 204 ? -11.922 4.691 -3.912 1 88.62 204 PHE B CA 1
ATOM 4873 C C . PHE B 1 204 ? -11.023 5.211 -2.793 1 88.62 204 PHE B C 1
ATOM 4875 O O . PHE B 1 204 ? -9.844 5.477 -3.012 1 88.62 204 PHE B O 1
ATOM 4882 N N . SER B 1 205 ? -11.641 5.348 -1.678 1 91.69 205 SER B N 1
ATOM 4883 C CA . SER B 1 205 ? -10.859 5.781 -0.525 1 91.69 205 SER B CA 1
ATOM 4884 C C . SER B 1 205 ? -9.789 4.758 -0.167 1 91.69 205 SER B C 1
ATOM 4886 O O . SER B 1 205 ? -8.672 5.125 0.214 1 91.69 205 SER B O 1
ATOM 4888 N N . MET B 1 206 ? -10.109 3.486 -0.305 1 90.56 206 MET B N 1
ATOM 4889 C CA . MET B 1 206 ? -9.148 2.418 -0.053 1 90.56 206 MET B CA 1
ATOM 4890 C C . MET B 1 206 ? -7.988 2.486 -1.045 1 90.56 206 MET B C 1
ATOM 4892 O O . MET B 1 206 ? -6.844 2.201 -0.689 1 90.56 206 MET B O 1
ATOM 4896 N N . LEU B 1 207 ? -8.273 2.801 -2.25 1 91.38 207 LEU B N 1
ATOM 4897 C CA . LEU B 1 207 ? -7.219 2.988 -3.246 1 91.38 207 LEU B CA 1
ATOM 4898 C C . LEU B 1 207 ? -6.215 4.039 -2.785 1 91.38 207 LEU B C 1
ATOM 4900 O O . LEU B 1 207 ? -5.004 3.828 -2.873 1 91.38 207 LEU B O 1
ATOM 4904 N N . GLY B 1 208 ? -6.738 5.168 -2.266 1 94.06 208 GLY B N 1
ATOM 4905 C CA . GLY B 1 208 ? -5.855 6.176 -1.704 1 94.06 208 GLY B CA 1
ATOM 4906 C C . GLY B 1 208 ? -5 5.652 -0.566 1 94.06 208 GLY B C 1
ATOM 4907 O O . GLY B 1 208 ? -3.799 5.926 -0.508 1 94.06 208 GLY B O 1
ATOM 4908 N N . THR B 1 209 ? -5.578 4.863 0.279 1 94 209 THR B N 1
ATOM 4909 C CA . THR B 1 209 ? -4.887 4.293 1.43 1 94 209 THR B CA 1
ATOM 4910 C C . THR B 1 209 ? -3.744 3.387 0.979 1 94 209 THR B C 1
ATOM 4912 O O . THR B 1 209 ? -2.627 3.484 1.491 1 94 209 THR B O 1
ATOM 4915 N N . VAL B 1 210 ? -4.008 2.549 0.018 1 93.81 210 VAL B N 1
ATOM 4916 C CA . VAL B 1 210 ? -3.01 1.584 -0.436 1 93.81 210 VAL B CA 1
ATOM 4917 C C . VAL B 1 210 ? -1.872 2.312 -1.147 1 93.81 210 VAL B C 1
ATOM 4919 O O . VAL B 1 210 ? -0.705 1.936 -1.014 1 93.81 210 VAL B O 1
ATOM 4922 N N . PHE B 1 211 ? -2.15 3.344 -1.892 1 94.06 211 PHE B N 1
ATOM 4923 C CA . PHE B 1 211 ? -1.104 4.133 -2.529 1 94.06 211 PHE B CA 1
ATOM 4924 C C . PHE B 1 211 ? -0.238 4.828 -1.486 1 94.06 211 PHE B C 1
ATOM 4926 O O . PHE B 1 211 ? 0.985 4.887 -1.627 1 94.06 211 PHE B O 1
ATOM 4933 N N . LEU B 1 212 ? -0.878 5.391 -0.507 1 95.44 212 LEU B N 1
ATOM 4934 C CA . LEU B 1 212 ? -0.109 5.98 0.582 1 95.44 212 LEU B CA 1
ATOM 4935 C C . LEU B 1 212 ? 0.774 4.938 1.254 1 95.44 212 LEU B C 1
ATOM 4937 O O . LEU B 1 212 ? 1.969 5.164 1.462 1 95.44 212 LEU B O 1
ATOM 4941 N N . TRP B 1 213 ? 0.202 3.801 1.521 1 95.5 213 TRP B N 1
ATOM 4942 C CA . TRP B 1 213 ? 0.909 2.729 2.211 1 95.5 213 TRP B CA 1
ATOM 4943 C C . TRP B 1 213 ? 2.129 2.279 1.416 1 95.5 213 TRP B C 1
ATOM 4945 O O . TRP B 1 213 ? 3.238 2.209 1.953 1 95.5 213 TRP B O 1
ATOM 4955 N N . MET B 1 214 ? 2.01 2.047 0.151 1 95 214 MET B N 1
ATOM 4956 C CA . MET B 1 214 ? 3.045 1.435 -0.678 1 95 214 MET B CA 1
ATOM 4957 C C . MET B 1 214 ? 4.203 2.398 -0.904 1 95 214 MET B C 1
ATOM 4959 O O . MET B 1 214 ? 5.359 1.979 -0.995 1 95 214 MET B O 1
ATOM 4963 N N . PHE B 1 215 ? 3.941 3.701 -0.975 1 95.81 215 PHE B N 1
ATOM 4964 C CA . PHE B 1 215 ? 4.996 4.633 -1.355 1 95.81 215 PHE B CA 1
ATOM 4965 C C . PHE B 1 215 ? 5.48 5.426 -0.147 1 95.81 215 PHE B C 1
ATOM 4967 O O . PHE B 1 215 ? 6.375 6.266 -0.265 1 95.81 215 PHE B O 1
ATOM 4974 N N . TRP B 1 216 ? 5.008 5.125 1.036 1 96.75 216 TRP B N 1
ATOM 4975 C CA . TRP B 1 216 ? 5.395 5.824 2.256 1 96.75 216 TRP B CA 1
ATOM 4976 C C . TRP B 1 216 ? 6.879 5.621 2.551 1 96.75 216 TRP B C 1
ATOM 4978 O O . TRP B 1 216 ? 7.539 6.516 3.088 1 96.75 216 TRP B O 1
ATOM 4988 N N . PRO B 1 217 ? 7.477 4.465 2.246 1 96.38 217 PRO B N 1
ATOM 4989 C CA . PRO B 1 217 ? 8.914 4.316 2.469 1 96.38 217 PRO B CA 1
ATOM 4990 C C . PRO B 1 217 ? 9.742 5.359 1.721 1 96.38 217 PRO B C 1
ATOM 4992 O O . PRO B 1 217 ? 10.742 5.852 2.246 1 96.38 217 PRO B O 1
ATOM 4995 N N . SER B 1 218 ? 9.312 5.707 0.516 1 95.19 218 SER B N 1
ATOM 4996 C CA . SER B 1 218 ? 9.992 6.762 -0.227 1 95.19 218 SER B CA 1
ATOM 4997 C C . SER B 1 218 ? 9.82 8.117 0.455 1 95.19 218 SER B C 1
ATOM 4999 O O . SER B 1 218 ? 10.766 8.914 0.505 1 95.19 218 SER B O 1
ATOM 5001 N N . PHE B 1 219 ? 8.672 8.367 0.957 1 96.06 219 PHE B N 1
ATOM 5002 C CA . PHE B 1 219 ? 8.367 9.633 1.609 1 96.06 219 PHE B CA 1
ATOM 5003 C C . PHE B 1 219 ? 9.289 9.859 2.805 1 96.06 219 PHE B C 1
ATOM 5005 O O . PHE B 1 219 ? 9.781 10.969 3.01 1 96.06 219 PHE B O 1
ATOM 5012 N N . ASN B 1 220 ? 9.508 8.805 3.57 1 96.44 220 ASN B N 1
ATOM 5013 C CA . ASN B 1 220 ? 10.32 8.914 4.781 1 96.44 220 ASN B CA 1
ATOM 5014 C C . ASN B 1 220 ? 11.812 8.859 4.465 1 96.44 220 ASN B C 1
ATOM 5016 O O . ASN B 1 220 ? 12.633 9.281 5.273 1 96.44 220 ASN B O 1
ATOM 5020 N N . SER B 1 221 ? 12.227 8.328 3.283 1 93.81 221 SER B N 1
ATOM 5021 C CA . SER B 1 221 ? 13.648 8.062 3.055 1 93.81 221 SER B CA 1
ATOM 5022 C C . SER B 1 221 ? 14.242 9.07 2.072 1 93.81 221 SER B C 1
ATOM 5024 O O . SER B 1 221 ? 15.469 9.203 1.981 1 93.81 221 SER B O 1
ATOM 5026 N N . VAL B 1 222 ? 13.43 9.766 1.338 1 91.38 222 VAL B N 1
ATOM 5027 C CA . VAL B 1 222 ? 13.891 10.523 0.178 1 91.38 222 VAL B CA 1
ATOM 5028 C C . VAL B 1 222 ? 14.852 11.617 0.625 1 91.38 222 VAL B C 1
ATOM 5030 O O . VAL B 1 222 ? 15.812 11.938 -0.079 1 91.38 222 VAL B O 1
ATOM 5033 N N . LEU B 1 223 ? 14.672 12.18 1.817 1 89 223 LEU B N 1
ATOM 5034 C CA . LEU B 1 223 ? 15.508 13.297 2.254 1 89 223 LEU B CA 1
ATOM 5035 C C . LEU B 1 223 ? 16.594 12.812 3.203 1 89 223 LEU B C 1
ATOM 5037 O O . LEU B 1 223 ? 17.359 13.617 3.738 1 89 223 LEU B O 1
ATOM 5041 N N . VAL B 1 224 ? 16.578 11.461 3.482 1 89 224 VAL B N 1
ATOM 5042 C CA . VAL B 1 224 ? 17.641 10.898 4.305 1 89 224 VAL B CA 1
ATOM 5043 C C . VAL B 1 224 ? 18.969 10.961 3.553 1 89 224 VAL B C 1
ATOM 5045 O O . VAL B 1 224 ? 19.016 10.688 2.352 1 89 224 VAL B O 1
ATOM 5048 N N . ASP B 1 225 ? 19.969 11.344 4.262 1 78.44 225 ASP B N 1
ATOM 5049 C CA . ASP B 1 225 ? 21.297 11.516 3.68 1 78.44 225 ASP B CA 1
ATOM 5050 C C . ASP B 1 225 ? 21.828 10.195 3.135 1 78.44 225 ASP B C 1
ATOM 5052 O O . ASP B 1 225 ? 21.797 9.172 3.818 1 78.44 225 ASP B O 1
ATOM 5056 N N . ASP B 1 226 ? 22.234 10.148 1.934 1 72.25 226 ASP B N 1
ATOM 5057 C CA . ASP B 1 226 ? 22.75 8.953 1.283 1 72.25 226 ASP B CA 1
ATOM 5058 C C . ASP B 1 226 ? 24.25 8.812 1.52 1 72.25 226 ASP B C 1
ATOM 5060 O O . ASP B 1 226 ? 24.891 7.91 0.973 1 72.25 226 ASP B O 1
ATOM 5064 N N . GLY B 1 227 ? 24.844 9.742 2.248 1 72.06 227 GLY B N 1
ATOM 5065 C CA . GLY B 1 227 ? 26.266 9.688 2.496 1 72.06 227 GLY B CA 1
ATOM 5066 C C . GLY B 1 227 ? 26.656 8.586 3.467 1 72.06 227 GLY B C 1
ATOM 5067 O O . GLY B 1 227 ? 27.766 8.039 3.375 1 72.06 227 GLY B O 1
ATOM 5068 N N . THR B 1 228 ? 25.828 8.305 4.391 1 73.75 228 THR B N 1
ATOM 5069 C CA . THR B 1 228 ? 26.094 7.234 5.348 1 73.75 228 THR B CA 1
ATOM 5070 C C . THR B 1 228 ? 25.5 5.918 4.855 1 73.75 228 THR B C 1
ATOM 5072 O O . THR B 1 228 ? 24.281 5.812 4.664 1 73.75 228 THR B O 1
ATOM 5075 N N . PRO B 1 229 ? 26.422 5.027 4.629 1 75.94 229 PRO B N 1
ATOM 5076 C CA . PRO B 1 229 ? 25.938 3.748 4.094 1 75.94 229 PRO B CA 1
ATOM 5077 C C . PRO B 1 229 ? 24.875 3.098 4.973 1 75.94 229 PRO B C 1
ATOM 5079 O O . PRO B 1 229 ? 25.016 3.076 6.199 1 75.94 229 PRO B O 1
ATOM 5082 N N . GLY B 1 230 ? 23.812 2.754 4.379 1 82.81 230 GLY B N 1
ATOM 5083 C CA . GLY B 1 230 ? 22.812 1.956 5.07 1 82.81 230 GLY B CA 1
ATOM 5084 C C . GLY B 1 230 ? 21.688 2.789 5.664 1 82.81 230 GLY B C 1
ATOM 5085 O O . GLY B 1 230 ? 20.656 2.25 6.062 1 82.81 230 GLY B O 1
ATOM 5086 N N . ARG B 1 231 ? 21.906 4.102 5.797 1 85.88 231 ARG B N 1
ATOM 5087 C CA . ARG B 1 231 ? 20.906 4.93 6.465 1 85.88 231 ARG B CA 1
ATOM 5088 C C . ARG B 1 231 ? 19.609 4.969 5.668 1 85.88 231 ARG B C 1
ATOM 5090 O O . ARG B 1 231 ? 18.516 4.859 6.238 1 85.88 231 ARG B O 1
ATOM 5097 N N . LYS B 1 232 ? 19.734 5.145 4.418 1 88.94 232 LYS B N 1
ATOM 5098 C CA . LYS B 1 232 ? 18.547 5.176 3.576 1 88.94 232 LYS B CA 1
ATOM 5099 C C . LYS B 1 232 ? 17.844 3.824 3.566 1 88.94 232 LYS B C 1
ATOM 5101 O O . LYS B 1 232 ? 16.609 3.758 3.637 1 88.94 232 LYS B O 1
ATOM 5106 N N . LEU B 1 233 ? 18.641 2.76 3.447 1 90.69 233 LEU B N 1
ATOM 5107 C CA . LEU B 1 233 ? 18.078 1.415 3.545 1 90.69 233 LEU B CA 1
ATOM 5108 C C . LEU B 1 233 ? 17.344 1.225 4.871 1 90.69 233 LEU B C 1
ATOM 5110 O O . LEU B 1 233 ? 16.25 0.664 4.902 1 90.69 233 LEU B O 1
ATOM 5114 N N . GLY B 1 234 ? 18 1.703 5.906 1 92.75 234 GLY B N 1
ATOM 5115 C CA . GLY B 1 234 ? 17.375 1.64 7.215 1 92.75 234 GLY B CA 1
ATOM 5116 C C . GLY B 1 234 ? 16.031 2.359 7.27 1 92.75 234 GLY B C 1
ATOM 5117 O O . GLY B 1 234 ? 15.078 1.862 7.867 1 92.75 234 GLY B O 1
ATOM 5118 N N . ALA B 1 235 ? 15.938 3.496 6.664 1 94.31 235 ALA B N 1
ATOM 5119 C CA . ALA B 1 235 ? 14.703 4.285 6.645 1 94.31 235 ALA B CA 1
ATOM 5120 C C . ALA B 1 235 ? 13.594 3.551 5.898 1 94.31 235 ALA B C 1
ATOM 5122 O O . ALA B 1 235 ? 12.453 3.506 6.363 1 94.31 235 ALA B O 1
ATOM 5123 N N . VAL B 1 236 ? 13.938 2.961 4.789 1 94.38 236 VAL B N 1
ATOM 5124 C CA . VAL B 1 236 ? 12.961 2.248 3.969 1 94.38 236 VAL B CA 1
ATOM 5125 C C . VAL B 1 236 ? 12.445 1.027 4.727 1 94.38 236 VAL B C 1
ATOM 5127 O O . VAL B 1 236 ? 11.234 0.836 4.852 1 94.38 236 VAL B O 1
ATOM 5130 N N . CYS B 1 237 ? 13.336 0.207 5.254 1 94.81 237 CYS B N 1
ATOM 5131 C CA . CYS B 1 237 ? 12.961 -1.013 5.957 1 94.81 237 CYS B CA 1
ATOM 5132 C C . CYS B 1 237 ? 12.148 -0.692 7.207 1 94.81 237 CYS B C 1
ATOM 5134 O O . CYS B 1 237 ? 11.148 -1.351 7.488 1 94.81 237 CYS B O 1
ATOM 5136 N N . SER B 1 238 ? 12.586 0.332 7.922 1 96.62 238 SER B N 1
ATOM 5137 C CA . SER B 1 238 ? 11.883 0.731 9.141 1 96.62 238 SER B CA 1
ATOM 5138 C C . SER B 1 238 ? 10.469 1.199 8.828 1 96.62 238 SER B C 1
ATOM 5140 O O . SER B 1 238 ? 9.516 0.833 9.523 1 96.62 238 SER B O 1
ATOM 5142 N N . THR B 1 239 ? 10.352 2.014 7.797 1 97.62 239 THR B N 1
ATOM 5143 C CA . THR B 1 239 ? 9.039 2.514 7.422 1 97.62 239 THR B CA 1
ATOM 5144 C C . THR B 1 239 ? 8.125 1.367 6.992 1 97.62 239 THR B C 1
ATOM 5146 O O . THR B 1 239 ? 6.973 1.289 7.422 1 97.62 239 THR B O 1
ATOM 5149 N N . TYR B 1 240 ? 8.641 0.459 6.152 1 97 240 TYR B N 1
ATOM 5150 C CA . TYR B 1 240 ? 7.867 -0.683 5.68 1 97 240 TYR B CA 1
ATOM 5151 C C . TYR B 1 240 ? 7.375 -1.527 6.848 1 97 240 TYR B C 1
ATOM 5153 O O . TYR B 1 240 ? 6.191 -1.87 6.922 1 97 240 TYR B O 1
ATOM 5161 N N . LEU B 1 241 ? 8.281 -1.86 7.75 1 97.25 241 LEU B N 1
ATOM 5162 C CA . LEU B 1 241 ? 7.945 -2.725 8.875 1 97.25 241 LEU B CA 1
ATOM 5163 C C . LEU B 1 241 ? 6.965 -2.033 9.812 1 97.25 241 LEU B C 1
ATOM 5165 O O . LEU B 1 241 ? 6.051 -2.67 10.344 1 97.25 241 LEU B O 1
ATOM 5169 N N . ALA B 1 242 ? 7.168 -0.753 10.062 1 98.44 242 ALA B N 1
ATOM 5170 C CA . ALA B 1 242 ? 6.227 -0.008 10.898 1 98.44 242 ALA B CA 1
ATOM 5171 C C . ALA B 1 242 ? 4.828 -0.024 10.289 1 98.44 242 ALA B C 1
ATOM 5173 O O . ALA B 1 242 ? 3.838 -0.207 11.008 1 98.44 242 ALA B O 1
ATOM 5174 N N . LEU B 1 243 ? 4.754 0.174 9 1 98.12 243 LEU B N 1
ATOM 5175 C CA . LEU B 1 243 ? 3.471 0.171 8.305 1 98.12 243 LEU B CA 1
ATOM 5176 C C . LEU B 1 243 ? 2.828 -1.211 8.352 1 98.12 243 LEU B C 1
ATOM 5178 O O . LEU B 1 243 ? 1.618 -1.331 8.547 1 98.12 243 LEU B O 1
ATOM 5182 N N . ALA B 1 244 ? 3.656 -2.225 8.141 1 97.5 244 ALA B N 1
ATOM 5183 C CA . ALA B 1 244 ? 3.148 -3.594 8.188 1 97.5 244 ALA B CA 1
ATOM 5184 C C . ALA B 1 244 ? 2.529 -3.902 9.555 1 97.5 244 ALA B C 1
ATOM 5186 O O . ALA B 1 244 ? 1.405 -4.402 9.633 1 97.5 244 ALA B O 1
ATOM 5187 N N . VAL B 1 245 ? 3.227 -3.557 10.57 1 97.81 245 VAL B N 1
ATOM 5188 C CA . VAL B 1 245 ? 2.762 -3.82 11.93 1 97.81 245 VAL B CA 1
ATOM 5189 C C . VAL B 1 245 ? 1.53 -2.967 12.227 1 97.81 245 VAL B C 1
ATOM 5191 O O . VAL B 1 245 ? 0.587 -3.432 12.875 1 97.81 245 VAL B O 1
ATOM 5194 N N . SER B 1 246 ? 1.612 -1.752 11.812 1 97.94 246 SER B N 1
ATOM 5195 C CA . SER B 1 246 ? 0.483 -0.858 12.047 1 97.94 246 SER B CA 1
ATOM 5196 C C . SER B 1 246 ? -0.788 -1.389 11.391 1 97.94 246 SER B C 1
ATOM 5198 O O . SER B 1 246 ? -1.877 -1.281 11.961 1 97.94 246 SER B O 1
ATOM 5200 N N . ALA B 1 247 ? -0.678 -1.939 10.219 1 96.56 247 ALA B N 1
ATOM 5201 C CA . ALA B 1 247 ? -1.833 -2.482 9.508 1 96.56 247 ALA B CA 1
ATOM 5202 C C . ALA B 1 247 ? -2.459 -3.639 10.281 1 96.56 247 ALA B C 1
ATOM 5204 O O . ALA B 1 247 ? -3.68 -3.695 10.445 1 96.56 247 ALA B O 1
ATOM 5205 N N . VAL B 1 248 ? -1.673 -4.52 10.758 1 96.31 248 VAL B N 1
ATOM 5206 C CA . VAL B 1 248 ? -2.152 -5.668 11.516 1 96.31 248 VAL B CA 1
ATOM 5207 C C . VAL B 1 248 ? -2.789 -5.195 12.82 1 96.31 248 VAL B C 1
ATOM 5209 O O . VAL B 1 248 ? -3.887 -5.633 13.172 1 96.31 248 VAL B O 1
ATOM 5212 N N . THR B 1 249 ? -2.117 -4.32 13.477 1 96.25 249 THR B N 1
ATOM 5213 C CA . THR B 1 249 ? -2.598 -3.805 14.758 1 96.25 249 THR B CA 1
ATOM 5214 C C . THR B 1 249 ? -3.895 -3.021 14.57 1 96.25 249 THR B C 1
ATOM 5216 O O . THR B 1 249 ? -4.805 -3.115 15.398 1 96.25 249 THR B O 1
ATOM 5219 N N . ALA B 1 250 ? -3.932 -2.236 13.531 1 94.62 250 ALA B N 1
ATOM 5220 C CA . ALA B 1 250 ? -5.141 -1.476 13.227 1 94.62 250 ALA B CA 1
ATOM 5221 C C . ALA B 1 250 ? -6.344 -2.4 13.07 1 94.62 250 ALA B C 1
ATOM 5223 O O . ALA B 1 250 ? -7.43 -2.104 13.578 1 94.62 250 ALA B O 1
ATOM 5224 N N . ALA B 1 251 ? -6.18 -3.488 12.352 1 92.81 251 ALA B N 1
ATOM 5225 C CA . ALA B 1 251 ? -7.266 -4.453 12.18 1 92.81 251 ALA B CA 1
ATOM 5226 C C . ALA B 1 251 ? -7.715 -5.016 13.523 1 92.81 251 ALA B C 1
ATOM 5228 O O . ALA B 1 251 ? -8.914 -5.09 13.805 1 92.81 251 ALA B O 1
ATOM 5229 N N . ALA B 1 252 ? -6.809 -5.336 14.367 1 93.56 252 ALA B N 1
ATOM 5230 C CA . ALA B 1 252 ? -7.113 -5.934 15.664 1 93.56 252 ALA B CA 1
ATOM 5231 C C . ALA B 1 252 ? -7.828 -4.941 16.578 1 93.56 252 ALA B C 1
ATOM 5233 O O . ALA B 1 252 ? -8.875 -5.254 17.141 1 93.56 252 ALA B O 1
ATOM 5234 N N . VAL B 1 253 ? -7.289 -3.744 16.656 1 91.25 253 VAL B N 1
ATOM 5235 C CA . VAL B 1 253 ? -7.82 -2.758 17.594 1 91.25 253 VAL B CA 1
ATOM 5236 C C . VAL B 1 253 ? -9.164 -2.236 17.094 1 91.25 253 VAL B C 1
ATOM 5238 O O . VAL B 1 253 ? -10.062 -1.942 17.891 1 91.25 253 VAL B O 1
ATOM 5241 N N . SER B 1 254 ? -9.266 -2.088 15.797 1 88.06 254 SER B N 1
ATOM 5242 C CA . SER B 1 254 ? -10.547 -1.679 15.234 1 88.06 254 SER B CA 1
ATOM 5243 C C . SER B 1 254 ? -11.648 -2.668 15.602 1 88.06 254 SER B C 1
ATOM 5245 O O . SER B 1 254 ? -12.766 -2.266 15.945 1 88.06 254 SER B O 1
ATOM 5247 N N . MET B 1 255 ? -11.391 -3.875 15.531 1 88.44 255 MET B N 1
ATOM 5248 C CA . MET B 1 255 ? -12.367 -4.91 15.867 1 88.44 255 MET B CA 1
ATOM 5249 C C . MET B 1 255 ? -12.695 -4.887 17.359 1 88.44 255 MET B C 1
ATOM 5251 O O . MET B 1 255 ? -13.859 -5.023 17.734 1 88.44 255 MET B O 1
ATOM 5255 N N . LEU B 1 256 ? -11.727 -4.68 18.156 1 88.38 256 LEU B N 1
ATOM 5256 C CA . LEU B 1 256 ? -11.906 -4.695 19.594 1 88.38 256 LEU B CA 1
ATOM 5257 C C . LEU B 1 256 ? -12.672 -3.461 20.062 1 88.38 256 LEU B C 1
ATOM 5259 O O . LEU B 1 256 ? -13.391 -3.514 21.062 1 88.38 256 LEU B O 1
ATOM 5263 N N . SER B 1 257 ? -12.547 -2.422 19.375 1 83.69 257 SER B N 1
ATOM 5264 C CA . SER B 1 257 ? -13.164 -1.164 19.781 1 83.69 257 SER B CA 1
ATOM 5265 C C . SER B 1 257 ? -14.586 -1.044 19.234 1 83.69 257 SER B C 1
ATOM 5267 O O . SER B 1 257 ? -15.344 -0.17 19.656 1 83.69 257 SER B O 1
ATOM 5269 N N . SER B 1 258 ? -14.945 -1.849 18.312 1 82.44 258 SER B N 1
ATOM 5270 C CA . SER B 1 258 ? -16.281 -1.812 17.734 1 82.44 258 SER B CA 1
ATOM 5271 C C . SER B 1 258 ? -17.281 -2.568 18.625 1 82.44 258 SER B C 1
ATOM 5273 O O . SER B 1 258 ? -17 -3.686 19.062 1 82.44 258 SER B O 1
ATOM 5275 N N . PRO B 1 259 ? -18.438 -1.973 18.906 1 78.12 259 PRO B N 1
ATOM 5276 C CA . PRO B 1 259 ? -19.438 -2.646 19.734 1 78.12 259 PRO B CA 1
ATOM 5277 C C . PRO B 1 259 ? -19.906 -3.965 19.141 1 78.12 259 PRO B C 1
ATOM 5279 O O . PRO B 1 259 ? -20.188 -4.918 19.875 1 78.12 259 PRO B O 1
ATOM 5282 N N . LYS B 1 260 ? -19.969 -4.09 17.828 1 81.12 260 LYS B N 1
ATOM 5283 C CA . LYS B 1 260 ? -20.469 -5.297 17.172 1 81.12 260 LYS B CA 1
ATOM 5284 C C . LYS B 1 260 ? -19.312 -6.18 16.703 1 81.12 260 LYS B C 1
ATOM 5286 O O . LYS B 1 260 ? -19.531 -7.211 16.062 1 81.12 260 LYS B O 1
ATOM 5291 N N . GLY B 1 261 ? -18.109 -5.723 16.953 1 84.06 261 GLY B N 1
ATOM 5292 C CA . GLY B 1 261 ? -16.953 -6.508 16.578 1 84.06 261 GLY B CA 1
ATOM 5293 C C . GLY B 1 261 ? -16.703 -6.52 15.078 1 84.06 261 GLY B C 1
ATOM 5294 O O . GLY B 1 261 ? -16.203 -7.508 14.531 1 84.06 261 GLY B O 1
ATOM 5295 N N . LYS B 1 262 ? -17.188 -5.539 14.422 1 86.62 262 LYS B N 1
ATOM 5296 C CA . LYS B 1 262 ? -17 -5.414 12.977 1 86.62 262 LYS B CA 1
ATOM 5297 C C . LYS B 1 262 ? -15.914 -4.391 12.656 1 86.62 262 LYS B C 1
ATOM 5299 O O . LYS B 1 262 ? -15.586 -3.543 13.484 1 86.62 262 LYS B O 1
ATOM 5304 N N . LEU B 1 263 ? -15.43 -4.562 11.492 1 88.56 263 LEU B N 1
ATOM 5305 C CA . LEU B 1 263 ? -14.391 -3.646 11.039 1 88.56 263 LEU B CA 1
ATOM 5306 C C . LEU B 1 263 ? -15.008 -2.396 10.414 1 88.56 263 LEU B C 1
ATOM 5308 O O . LEU B 1 263 ? -16.047 -2.475 9.75 1 88.56 263 LEU B O 1
ATOM 5312 N N . ASN B 1 264 ? -14.422 -1.259 10.742 1 84.62 264 ASN B N 1
ATOM 5313 C CA . ASN B 1 264 ? -14.758 0.009 10.102 1 84.62 264 ASN B CA 1
ATOM 5314 C C . ASN B 1 264 ? -13.648 0.479 9.164 1 84.62 264 ASN B C 1
ATOM 5316 O O . ASN B 1 264 ? -12.531 0.748 9.609 1 84.62 264 ASN B O 1
ATOM 5320 N N . LEU B 1 265 ? -13.992 0.554 7.922 1 84.19 265 LEU B N 1
ATOM 5321 C CA . LEU B 1 265 ? -12.992 0.834 6.902 1 84.19 265 LEU B CA 1
ATOM 5322 C C . LEU B 1 265 ? -12.336 2.191 7.141 1 84.19 265 LEU B C 1
ATOM 5324 O O . LEU B 1 265 ? -11.109 2.318 7.055 1 84.19 265 LEU B O 1
ATOM 5328 N N . ILE B 1 266 ? -13.125 3.246 7.41 1 80.88 266 ILE B N 1
ATOM 5329 C CA . ILE B 1 266 ? -12.617 4.602 7.566 1 80.88 266 ILE B CA 1
ATOM 5330 C C . ILE B 1 266 ? -11.695 4.672 8.789 1 80.88 266 ILE B C 1
ATOM 5332 O O . ILE B 1 266 ? -10.617 5.266 8.727 1 80.88 266 ILE B O 1
ATOM 5336 N N . HIS B 1 267 ? -12.117 4.039 9.789 1 84.56 267 HIS B N 1
ATOM 5337 C CA . HIS B 1 267 ? -11.305 3.951 11 1 84.56 267 HIS B CA 1
ATOM 5338 C C . HIS B 1 267 ? -10 3.209 10.727 1 84.56 267 HIS B C 1
ATOM 5340 O O . HIS B 1 267 ? -8.922 3.678 11.109 1 84.56 267 HIS B O 1
ATOM 5346 N N . MET B 1 268 ? -10.047 2.17 10.102 1 88.56 268 MET B N 1
ATOM 5347 C CA . MET B 1 268 ? -8.891 1.315 9.852 1 88.56 268 MET B CA 1
ATOM 5348 C C . MET B 1 268 ? -7.879 2.02 8.953 1 88.56 268 MET B C 1
ATOM 5350 O O . MET B 1 268 ? -6.672 1.907 9.172 1 88.56 268 MET B O 1
ATOM 5354 N N . GLN B 1 269 ? -8.352 2.697 7.973 1 89.38 269 GLN B N 1
ATOM 5355 C CA . GLN B 1 269 ? -7.449 3.365 7.039 1 89.38 269 GLN B CA 1
ATOM 5356 C C . GLN B 1 269 ? -6.535 4.348 7.766 1 89.38 269 GLN B C 1
ATOM 5358 O O . GLN B 1 269 ? -5.336 4.406 7.492 1 89.38 269 GLN B O 1
ATOM 5363 N N . SER B 1 270 ? -7.09 5.125 8.703 1 87.31 270 SER B N 1
ATOM 5364 C CA . SER B 1 270 ? -6.316 6.078 9.484 1 87.31 270 SER B CA 1
ATOM 5365 C C . SER B 1 270 ? -5.258 5.375 10.328 1 87.31 270 SER B C 1
ATOM 5367 O O . SER B 1 270 ? -4.109 5.82 10.391 1 87.31 270 SER B O 1
ATOM 5369 N N . CYS B 1 271 ? -5.602 4.262 10.836 1 93.56 271 CYS B N 1
ATOM 5370 C CA . CYS B 1 271 ? -4.734 3.57 11.789 1 93.56 271 CYS B CA 1
ATOM 5371 C C . CYS B 1 271 ? -3.658 2.771 11.062 1 93.56 271 CYS B C 1
ATOM 5373 O O . CYS B 1 271 ? -2.549 2.605 11.57 1 93.56 271 CYS B O 1
ATOM 5375 N N . ILE B 1 272 ? -4.004 2.32 9.883 1 95.06 272 ILE B N 1
ATOM 5376 C CA . ILE B 1 272 ? -3.068 1.567 9.055 1 95.06 272 ILE B CA 1
ATOM 5377 C C . ILE B 1 272 ? -1.854 2.432 8.727 1 95.06 272 ILE B C 1
ATOM 5379 O O . ILE B 1 272 ? -0.724 1.938 8.695 1 95.06 272 ILE B O 1
ATOM 5383 N N . LEU B 1 273 ? -2.061 3.713 8.562 1 96.69 273 LEU B N 1
ATOM 5384 C CA . LEU B 1 273 ? -1.012 4.609 8.086 1 96.69 273 LEU B CA 1
ATOM 5385 C C . LEU B 1 273 ? -0.254 5.23 9.258 1 96.69 273 LEU B C 1
ATOM 5387 O O . LEU B 1 273 ? 0.815 5.816 9.062 1 96.69 273 LEU B O 1
ATOM 5391 N N . ALA B 1 274 ? -0.704 5.043 10.492 1 97.94 274 ALA B N 1
ATOM 5392 C CA . ALA B 1 274 ? -0.174 5.711 11.672 1 97.94 274 ALA B CA 1
ATOM 5393 C C . ALA B 1 274 ? 1.287 5.336 11.906 1 97.94 274 ALA B C 1
ATOM 5395 O O . ALA B 1 274 ? 2.088 6.168 12.336 1 97.94 274 ALA B O 1
ATOM 5396 N N . GLY B 1 275 ? 1.606 4.129 11.664 1 98.12 275 GLY B N 1
ATOM 5397 C CA . GLY B 1 275 ? 2.98 3.688 11.859 1 98.12 275 GLY B CA 1
ATOM 5398 C C . GLY B 1 275 ? 3.973 4.441 10.992 1 98.12 275 GLY B C 1
ATOM 5399 O O . GLY B 1 275 ? 5.074 4.766 11.438 1 98.12 275 GLY B O 1
ATOM 5400 N N . GLY B 1 276 ? 3.627 4.652 9.703 1 97.94 276 GLY B N 1
ATOM 5401 C CA . GLY B 1 276 ? 4.484 5.41 8.805 1 97.94 276 GLY B CA 1
ATOM 5402 C C . GLY B 1 276 ? 4.719 6.836 9.266 1 97.94 276 GLY B C 1
ATOM 5403 O O . GLY B 1 276 ? 5.824 7.363 9.133 1 97.94 276 GLY B O 1
ATOM 5404 N N . ILE B 1 277 ? 3.676 7.441 9.812 1 98.19 277 ILE B N 1
ATOM 5405 C CA . ILE B 1 277 ? 3.748 8.805 10.32 1 98.19 277 ILE B CA 1
ATOM 5406 C C . ILE B 1 277 ? 4.707 8.867 11.508 1 98.19 277 ILE B C 1
ATOM 5408 O O . ILE B 1 277 ? 5.633 9.68 11.531 1 98.19 277 ILE B O 1
ATOM 5412 N N . ALA B 1 278 ? 4.535 7.961 12.438 1 98.56 278 ALA B N 1
ATOM 5413 C CA . ALA B 1 278 ? 5.309 7.988 13.672 1 98.56 278 ALA B CA 1
ATOM 5414 C C . ALA B 1 278 ? 6.781 7.688 13.406 1 98.56 278 ALA B C 1
ATOM 5416 O O . ALA B 1 278 ? 7.668 8.383 13.914 1 98.56 278 ALA B O 1
ATOM 5417 N N . VAL B 1 279 ? 7.012 6.699 12.617 1 98.19 279 VAL B N 1
ATOM 5418 C CA . VAL B 1 279 ? 8.398 6.352 12.328 1 98.19 279 VAL B CA 1
ATOM 5419 C C . VAL B 1 279 ? 9.047 7.465 11.508 1 98.19 279 VAL B C 1
ATOM 5421 O O . VAL B 1 279 ? 10.234 7.746 11.664 1 98.19 279 VAL B O 1
ATOM 5424 N N . GLY B 1 280 ? 8.32 8.141 10.672 1 97.62 280 GLY B N 1
ATOM 5425 C CA . GLY B 1 280 ? 8.844 9.258 9.906 1 97.62 280 GLY B CA 1
ATOM 5426 C C . GLY B 1 280 ? 9.375 10.383 10.773 1 97.62 280 GLY B C 1
ATOM 5427 O O . GLY B 1 280 ? 10.461 10.914 10.516 1 97.62 280 GLY B O 1
ATOM 5428 N N . VAL B 1 281 ? 8.695 10.711 11.828 1 97.62 281 VAL B N 1
ATOM 5429 C CA . VAL B 1 281 ? 9.078 11.789 12.727 1 97.62 281 VAL B CA 1
ATOM 5430 C C . VAL B 1 281 ? 10.312 11.375 13.531 1 97.62 281 VAL B C 1
ATOM 5432 O O . VAL B 1 281 ? 11.141 12.219 13.891 1 97.62 281 VAL B O 1
ATOM 5435 N N . SER B 1 282 ? 10.508 10.086 13.734 1 97.19 282 SER B N 1
ATOM 5436 C CA . SER B 1 282 ? 11.625 9.586 14.531 1 97.19 282 SER B CA 1
ATOM 5437 C C . SER B 1 282 ? 12.688 8.938 13.656 1 97.19 282 SER B C 1
ATOM 5439 O O . SER B 1 282 ? 13.531 8.188 14.141 1 97.19 282 SER B O 1
ATOM 5441 N N . MET B 1 283 ? 12.648 9.125 12.398 1 94.06 283 MET B N 1
ATOM 5442 C CA . MET B 1 283 ? 13.398 8.367 11.406 1 94.06 283 MET B CA 1
ATOM 5443 C C . MET B 1 283 ? 14.898 8.461 11.664 1 94.06 283 MET B C 1
ATOM 5445 O O . MET B 1 283 ? 15.633 7.496 11.461 1 94.06 283 MET B O 1
ATOM 5449 N N . SER B 1 284 ? 15.438 9.539 12.188 1 91.56 284 SER B N 1
ATOM 5450 C CA . SER B 1 284 ? 16.875 9.781 12.328 1 91.56 284 SER B CA 1
ATOM 5451 C C . SER B 1 284 ? 17.453 8.945 13.469 1 91.56 284 SER B C 1
ATOM 5453 O O . SER B 1 284 ? 18.672 8.797 13.562 1 91.56 284 SER B O 1
ATOM 5455 N N . VAL B 1 285 ? 16.609 8.336 14.289 1 93.56 285 VAL B N 1
ATOM 5456 C CA . VAL B 1 285 ? 17.156 7.688 15.469 1 93.56 285 VAL B CA 1
ATOM 5457 C C . VAL B 1 285 ? 16.703 6.23 15.516 1 93.56 285 VAL B C 1
ATOM 5459 O O . VAL B 1 285 ? 17.031 5.5 16.453 1 93.56 285 VAL B O 1
ATOM 5462 N N . VAL B 1 286 ? 15.914 5.801 14.57 1 94.38 286 VAL B N 1
ATOM 5463 C CA . VAL B 1 286 ? 15.484 4.406 14.492 1 94.38 286 VAL B CA 1
ATOM 5464 C C . VAL B 1 286 ? 16.547 3.582 13.758 1 94.38 286 VAL B C 1
ATOM 5466 O O . VAL B 1 286 ? 16.797 3.812 12.578 1 94.38 286 VAL B O 1
ATOM 5469 N N . HIS B 1 287 ? 17.094 2.584 14.453 1 91.25 287 HIS B N 1
ATOM 5470 C CA . HIS B 1 287 ? 18.219 1.867 13.867 1 91.25 287 HIS B CA 1
ATOM 5471 C C . HIS B 1 287 ? 17.922 0.378 13.734 1 91.25 287 HIS B C 1
ATOM 5473 O O . HIS B 1 287 ? 18.531 -0.313 12.914 1 91.25 287 HIS B O 1
ATOM 5479 N N . GLN B 1 288 ? 17 -0.083 14.547 1 94 288 GLN B N 1
ATOM 5480 C CA . GLN B 1 288 ? 16.703 -1.512 14.555 1 94 288 GLN B CA 1
ATOM 5481 C C . GLN B 1 288 ? 15.281 -1.778 14.07 1 94 288 GLN B C 1
ATOM 5483 O O . GLN B 1 288 ? 14.375 -0.988 14.336 1 94 288 GLN B O 1
ATOM 5488 N N . PRO B 1 289 ? 15.109 -2.961 13.414 1 95.44 289 PRO B N 1
ATOM 5489 C CA . PRO B 1 289 ? 13.781 -3.312 12.914 1 95.44 289 PRO B CA 1
ATOM 5490 C C . PRO B 1 289 ? 12.727 -3.346 14.016 1 95.44 289 PRO B C 1
ATOM 5492 O O . PRO B 1 289 ? 11.617 -2.836 13.828 1 95.44 289 PRO B O 1
ATOM 5495 N N . TRP B 1 290 ? 13.094 -3.842 15.133 1 96 290 TRP B N 1
ATOM 5496 C CA . TRP B 1 290 ? 12.102 -4.004 16.188 1 96 290 TRP B CA 1
ATOM 5497 C C . TRP B 1 290 ? 11.656 -2.65 16.734 1 96 290 TRP B C 1
ATOM 5499 O O . TRP B 1 290 ? 10.523 -2.5 17.203 1 96 290 TRP B O 1
ATOM 5509 N N . GLU B 1 291 ? 12.539 -1.643 16.766 1 97.25 291 GLU B N 1
ATOM 5510 C CA . GLU B 1 291 ? 12.156 -0.297 17.188 1 97.25 291 GLU B CA 1
ATOM 5511 C C . GLU B 1 291 ? 11.062 0.268 16.297 1 97.25 291 GLU B C 1
ATOM 5513 O O . GLU B 1 291 ? 10.062 0.807 16.781 1 97.25 291 GLU B O 1
ATOM 5518 N N . ALA B 1 292 ? 11.305 0.097 14.977 1 98.19 292 ALA B N 1
ATOM 5519 C CA . ALA B 1 292 ? 10.305 0.548 14.008 1 98.19 292 ALA B CA 1
ATOM 5520 C C . ALA B 1 292 ? 8.984 -0.184 14.195 1 98.19 292 ALA B C 1
ATOM 5522 O O . ALA B 1 292 ? 7.914 0.432 14.156 1 98.19 292 ALA B O 1
ATOM 5523 N N . MET B 1 293 ? 9.047 -1.478 14.391 1 98.19 293 MET B N 1
ATOM 5524 C CA . MET B 1 293 ? 7.852 -2.295 14.578 1 98.19 293 MET B CA 1
ATOM 5525 C C . MET B 1 293 ? 7.09 -1.877 15.828 1 98.19 293 MET B C 1
ATOM 5527 O O . MET B 1 293 ? 5.863 -1.766 15.805 1 98.19 293 MET B O 1
ATOM 5531 N N . THR B 1 294 ? 7.801 -1.596 16.891 1 98.12 294 THR B N 1
ATOM 5532 C CA . THR B 1 294 ? 7.18 -1.172 18.141 1 98.12 294 THR B CA 1
ATOM 5533 C C . THR B 1 294 ? 6.512 0.191 17.984 1 98.12 294 THR B C 1
ATOM 5535 O O . THR B 1 294 ? 5.406 0.41 18.484 1 98.12 294 THR B O 1
ATOM 5538 N N . ILE B 1 295 ? 7.199 1.062 17.344 1 98.38 295 ILE B N 1
ATOM 5539 C CA . ILE B 1 295 ? 6.625 2.375 17.078 1 98.38 295 ILE B CA 1
ATOM 5540 C C . ILE B 1 295 ? 5.352 2.219 16.25 1 98.38 295 ILE B C 1
ATOM 5542 O O . ILE B 1 295 ? 4.336 2.859 16.531 1 98.38 295 ILE B O 1
ATOM 5546 N N . GLY B 1 296 ? 5.398 1.358 15.188 1 98.44 296 GLY B N 1
ATOM 5547 C CA . GLY B 1 296 ? 4.219 1.097 14.375 1 98.44 296 GLY B CA 1
ATOM 5548 C C . GLY B 1 296 ? 3.061 0.526 15.18 1 98.44 296 GLY B C 1
ATOM 5549 O O . GLY B 1 296 ? 1.912 0.933 14.992 1 98.44 296 GLY B O 1
ATOM 5550 N N . PHE B 1 297 ? 3.361 -0.384 16.047 1 98.38 297 PHE B N 1
ATOM 5551 C CA . PHE B 1 297 ? 2.359 -0.998 16.906 1 98.38 297 PHE B CA 1
ATOM 5552 C C . PHE B 1 297 ? 1.696 0.048 17.797 1 98.38 297 PHE B C 1
ATOM 5554 O O . PHE B 1 297 ? 0.468 0.141 17.844 1 98.38 297 PHE B O 1
ATOM 5561 N N . THR B 1 298 ? 2.484 0.828 18.469 1 98.25 298 THR B N 1
ATOM 5562 C CA . THR B 1 298 ? 1.982 1.823 19.406 1 98.25 298 THR B CA 1
ATOM 5563 C C . THR B 1 298 ? 1.221 2.924 18.672 1 98.25 298 THR B C 1
ATOM 5565 O O . THR B 1 298 ? 0.21 3.424 19.172 1 98.25 298 THR B O 1
ATOM 5568 N N . ALA B 1 299 ? 1.744 3.295 17.547 1 98.44 299 ALA B N 1
ATOM 5569 C CA . ALA B 1 299 ? 1.091 4.34 16.766 1 98.44 299 ALA B CA 1
ATOM 5570 C C . ALA B 1 299 ? -0.326 3.93 16.375 1 98.44 299 ALA B C 1
ATOM 5572 O O . ALA B 1 299 ? -1.258 4.73 16.469 1 98.44 299 ALA B O 1
ATOM 5573 N N . ALA B 1 300 ? -0.487 2.689 15.93 1 97.88 300 ALA B N 1
ATOM 5574 C CA . ALA B 1 300 ? -1.812 2.207 15.547 1 97.88 300 ALA B CA 1
ATOM 5575 C C . ALA B 1 300 ? -2.756 2.188 16.75 1 97.88 300 ALA B C 1
ATOM 5577 O O . ALA B 1 300 ? -3.938 2.516 16.625 1 97.88 300 ALA B O 1
ATOM 5578 N N . VAL B 1 301 ? -2.262 1.826 17.875 1 96.62 301 VAL B N 1
ATOM 5579 C CA . VAL B 1 301 ? -3.07 1.787 19.094 1 96.62 301 VAL B CA 1
ATOM 5580 C C . VAL B 1 301 ? -3.514 3.199 19.469 1 96.62 301 VAL B C 1
ATOM 5582 O O . VAL B 1 301 ? -4.703 3.445 19.688 1 96.62 301 VAL B O 1
ATOM 5585 N N . VAL B 1 302 ? -2.59 4.129 19.469 1 96.44 302 VAL B N 1
ATOM 5586 C CA . VAL B 1 302 ? -2.867 5.508 19.859 1 96.44 302 VAL B CA 1
ATOM 5587 C C . VAL B 1 302 ? -3.834 6.141 18.859 1 96.44 302 VAL B C 1
ATOM 5589 O O . VAL B 1 302 ? -4.762 6.855 19.25 1 96.44 302 VAL B O 1
ATOM 5592 N N . SER B 1 303 ? -3.559 5.906 17.578 1 96.06 303 SER B N 1
ATOM 5593 C CA . SER B 1 303 ? -4.441 6.43 16.547 1 96.06 303 SER B CA 1
ATOM 5594 C C . SER B 1 303 ? -5.855 5.887 16.703 1 96.06 303 SER B C 1
ATOM 5596 O O . SER B 1 303 ? -6.832 6.625 16.531 1 96.06 303 SER B O 1
ATOM 5598 N N . SER B 1 304 ? -6.031 4.602 17.031 1 93.12 304 SER B N 1
ATOM 5599 C CA . SER B 1 304 ? -7.34 3.973 17.188 1 93.12 304 SER B CA 1
ATOM 5600 C C . SER B 1 304 ? -8.086 4.551 18.391 1 93.12 304 SER B C 1
ATOM 5602 O O . SER B 1 304 ? -9.281 4.828 18.297 1 93.12 304 SER B O 1
ATOM 5604 N N . ILE B 1 305 ? -7.379 4.758 19.422 1 89.81 305 ILE B N 1
ATOM 5605 C CA . ILE B 1 305 ? -7.977 5.344 20.609 1 89.81 305 ILE B CA 1
ATOM 5606 C C . ILE B 1 305 ? -8.398 6.781 20.328 1 89.81 305 ILE B C 1
ATOM 5608 O O . ILE B 1 305 ? -9.477 7.211 20.75 1 89.81 305 ILE B O 1
ATOM 5612 N N . GLY B 1 306 ? -7.547 7.469 19.688 1 90.75 306 GLY B N 1
ATOM 5613 C CA . GLY B 1 306 ? -7.883 8.836 19.312 1 90.75 306 GLY B CA 1
ATOM 5614 C C . GLY B 1 306 ? -9.109 8.922 18.422 1 90.75 306 GLY B C 1
ATOM 5615 O O . GLY B 1 306 ? -9.977 9.781 18.625 1 90.75 306 GLY B O 1
ATOM 5616 N N . TYR B 1 307 ? -9.219 8.07 17.516 1 88.69 307 TYR B N 1
ATOM 5617 C CA . TYR B 1 307 ? -10.336 8.062 16.578 1 88.69 307 TYR B CA 1
ATOM 5618 C C . TYR B 1 307 ? -11.648 7.762 17.297 1 88.69 307 TYR B C 1
ATOM 5620 O O . TYR B 1 307 ? -12.672 8.398 17.031 1 88.69 307 TYR B O 1
ATOM 5628 N N . ARG B 1 308 ? -11.633 6.867 18.188 1 84.88 308 ARG B N 1
ATOM 5629 C CA . ARG B 1 308 ? -12.852 6.398 18.828 1 84.88 308 ARG B CA 1
ATOM 5630 C C . ARG B 1 308 ? -13.281 7.34 19.953 1 84.88 308 ARG B C 1
ATOM 5632 O O . ARG B 1 308 ? -14.477 7.605 20.125 1 84.88 308 ARG B O 1
ATOM 5639 N N . TYR B 1 309 ? -12.312 7.883 20.656 1 84.81 309 TYR B N 1
ATOM 5640 C CA . TYR B 1 309 ? -12.688 8.602 21.875 1 84.81 309 TYR B CA 1
ATOM 5641 C C . TYR B 1 309 ? -12.43 10.094 21.719 1 84.81 309 TYR B C 1
ATOM 5643 O O . TYR B 1 309 ? -13.273 10.922 22.094 1 84.81 309 TYR B O 1
ATOM 5651 N N . LEU B 1 310 ? -11.375 10.438 21.141 1 84.94 310 LEU B N 1
ATOM 5652 C CA . LEU B 1 310 ? -11.008 11.852 21.109 1 84.94 310 LEU B CA 1
ATOM 5653 C C . LEU B 1 310 ? -11.812 12.594 20.047 1 84.94 310 LEU B C 1
ATOM 5655 O O . LEU B 1 310 ? -12.172 13.758 20.234 1 84.94 310 LEU B O 1
ATOM 5659 N N . LYS B 1 311 ? -12.031 11.922 18.953 1 81.06 311 LYS B N 1
ATOM 5660 C CA . LYS B 1 311 ? -12.781 12.578 17.891 1 81.06 311 LYS B CA 1
ATOM 5661 C C . LYS B 1 311 ? -14.164 13.008 18.375 1 81.06 311 LYS B C 1
ATOM 5663 O O . LYS B 1 311 ? -14.586 14.141 18.141 1 81.06 311 LYS B O 1
ATOM 5668 N N . ILE B 1 312 ? -14.852 12.148 19.078 1 79.5 312 ILE B N 1
ATOM 5669 C CA . ILE B 1 312 ? -16.188 12.414 19.594 1 79.5 312 ILE B CA 1
ATOM 5670 C C . ILE B 1 312 ? -16.125 13.469 20.703 1 79.5 312 ILE B C 1
ATOM 5672 O O . ILE B 1 312 ? -16.938 14.383 20.75 1 79.5 312 ILE B O 1
ATOM 5676 N N . HIS B 1 313 ? -15.156 13.32 21.484 1 83.06 313 HIS B N 1
ATOM 5677 C CA . HIS B 1 313 ? -14.984 14.281 22.562 1 83.06 313 HIS B CA 1
ATOM 5678 C C . HIS B 1 313 ? -14.695 15.68 22.031 1 83.06 313 HIS B C 1
ATOM 5680 O O . HIS B 1 313 ? -15.211 16.672 22.562 1 83.06 313 HIS B O 1
ATOM 5686 N N . MET B 1 314 ? -13.836 15.734 21.047 1 82.19 314 MET B N 1
ATOM 5687 C CA . MET B 1 314 ? -13.5 17.016 20.438 1 82.19 314 MET B CA 1
ATOM 5688 C C . MET B 1 314 ? -14.734 17.672 19.812 1 82.19 314 MET B C 1
ATOM 5690 O O . MET B 1 314 ? -14.914 18.891 19.906 1 82.19 314 MET B O 1
ATOM 5694 N N . LEU B 1 315 ? -15.547 16.859 19.219 1 78 315 LEU B N 1
ATOM 5695 C CA . LEU B 1 315 ? -16.781 17.344 18.609 1 78 315 LEU B CA 1
ATOM 5696 C C . LEU B 1 315 ? -17.719 17.906 19.656 1 78 315 LEU B C 1
ATOM 5698 O O . LEU B 1 315 ? -18.203 19.031 19.547 1 78 315 LEU B O 1
ATOM 5702 N N . PHE B 1 316 ? -17.875 17.25 20.781 1 81.12 316 PHE B N 1
ATOM 5703 C CA . PHE B 1 316 ? -18.906 17.594 21.734 1 81.12 316 PHE B CA 1
ATOM 5704 C C . PHE B 1 316 ? -18.391 18.594 22.766 1 81.12 316 PHE B C 1
ATOM 5706 O O . PHE B 1 316 ? -19.125 19.484 23.203 1 81.12 316 PHE B O 1
ATOM 5713 N N . ALA B 1 317 ? -17.172 18.453 23.078 1 81.69 317 ALA B N 1
ATOM 5714 C CA . ALA B 1 317 ? -16.625 19.281 24.141 1 81.69 317 ALA B CA 1
ATOM 5715 C C . ALA B 1 317 ? -16.047 20.578 23.594 1 81.69 317 ALA B C 1
ATOM 5717 O O . ALA B 1 317 ? -16.078 21.625 24.25 1 81.69 317 ALA B O 1
ATOM 5718 N N . PHE B 1 318 ? -15.57 20.516 22.344 1 86 318 PHE B N 1
ATOM 5719 C CA . PHE B 1 318 ? -14.828 21.672 21.859 1 86 318 PHE B CA 1
ATOM 5720 C C . PHE B 1 318 ? -15.383 22.172 20.531 1 86 318 PHE B C 1
ATOM 5722 O O . PHE B 1 318 ? -14.836 23.094 19.922 1 86 318 PHE B O 1
ATOM 5729 N N . ASP B 1 319 ? -16.438 21.484 20.031 1 87.06 319 ASP B N 1
ATOM 5730 C CA . ASP B 1 319 ? -17.078 21.875 18.781 1 87.06 319 ASP B CA 1
ATOM 5731 C C . ASP B 1 319 ? -16.094 21.797 17.609 1 87.06 319 ASP B C 1
ATOM 5733 O O . ASP B 1 319 ? -16.047 22.688 16.766 1 87.06 319 ASP B O 1
ATOM 5737 N N . CYS B 1 320 ? -15.25 20.844 17.656 1 88.19 320 CYS B N 1
ATOM 5738 C CA . CYS B 1 320 ? -14.289 20.578 16.594 1 88.19 320 CYS B CA 1
ATOM 5739 C C . CYS B 1 320 ? -14.703 19.375 15.773 1 88.19 320 CYS B C 1
ATOM 5741 O O . CYS B 1 320 ? -14.523 18.234 16.203 1 88.19 320 CYS B O 1
ATOM 5743 N N . HIS B 1 321 ? -15.289 19.656 14.625 1 89.19 321 HIS B N 1
ATOM 5744 C CA . HIS B 1 321 ? -15.664 18.578 13.711 1 89.19 321 HIS B CA 1
ATOM 5745 C C . HIS B 1 321 ? -14.523 18.25 12.75 1 89.19 321 HIS B C 1
ATOM 5747 O O . HIS B 1 321 ? -14.477 18.766 11.633 1 89.19 321 HIS B O 1
ATOM 5753 N N . ASP B 1 322 ? -13.703 17.391 13.164 1 90.69 322 ASP B N 1
ATOM 5754 C CA . ASP B 1 322 ? -12.57 16.906 12.375 1 90.69 322 ASP B CA 1
ATOM 5755 C C . ASP B 1 322 ? -13.008 15.828 11.391 1 90.69 322 ASP B C 1
ATOM 5757 O O . ASP B 1 322 ? -12.992 14.641 11.719 1 90.69 322 ASP B O 1
ATOM 5761 N N . THR B 1 323 ? -13.352 16.266 10.156 1 88.5 323 THR B N 1
ATOM 5762 C CA . THR B 1 323 ? -14.016 15.391 9.188 1 88.5 323 THR B CA 1
ATOM 5763 C C . THR B 1 323 ? -13.203 14.125 8.945 1 88.5 323 THR B C 1
ATOM 5765 O O . THR B 1 323 ? -13.742 13.016 8.969 1 88.5 323 THR B O 1
ATOM 5768 N N . CYS B 1 324 ? -11.906 14.219 8.695 1 89.25 324 CYS B N 1
ATOM 5769 C CA . CYS B 1 324 ? -11.078 13.07 8.352 1 89.25 324 CYS B CA 1
ATOM 5770 C C . CYS B 1 324 ? -10.305 12.562 9.562 1 89.25 324 CYS B C 1
ATOM 5772 O O . CYS B 1 324 ? -9.367 11.781 9.43 1 89.25 324 CYS B O 1
ATOM 5774 N N . ALA B 1 325 ? -10.594 13.031 10.766 1 91.31 325 ALA B N 1
ATOM 5775 C CA . ALA B 1 325 ? -9.922 12.625 12 1 91.31 325 ALA B CA 1
ATOM 5776 C C . ALA B 1 325 ? -8.414 12.859 11.906 1 91.31 325 ALA B C 1
ATOM 5778 O O . ALA B 1 325 ? -7.625 11.961 12.195 1 91.31 325 ALA B O 1
ATOM 5779 N N . VAL B 1 326 ? -8.031 14.023 11.523 1 94.62 326 VAL B N 1
ATOM 5780 C CA . VAL B 1 326 ? -6.641 14.367 11.273 1 94.62 326 VAL B CA 1
ATOM 5781 C C . VAL B 1 326 ? -5.852 14.312 12.578 1 94.62 326 VAL B C 1
ATOM 5783 O O . VAL B 1 326 ? -4.668 13.961 12.586 1 94.62 326 VAL B O 1
ATOM 5786 N N . LEU B 1 327 ? -6.484 14.648 13.695 1 94.56 327 LEU B N 1
ATOM 5787 C CA . LEU B 1 327 ? -5.805 14.555 14.984 1 94.56 327 LEU B CA 1
ATOM 5788 C C . LEU B 1 327 ? -5.375 13.117 15.266 1 94.56 327 LEU B C 1
ATOM 5790 O O . LEU B 1 327 ? -4.223 12.875 15.633 1 94.56 327 LEU B O 1
ATOM 5794 N N . SER B 1 328 ? -6.219 12.203 15.078 1 94.56 328 SER B N 1
ATOM 5795 C CA . SER B 1 328 ? -5.961 10.797 15.375 1 94.56 328 SER B CA 1
ATOM 5796 C C . SER B 1 328 ? -5.047 10.172 14.336 1 94.56 328 SER B C 1
ATOM 5798 O O . SER B 1 328 ? -4.262 9.273 14.648 1 94.56 328 SER B O 1
ATOM 5800 N N . THR B 1 329 ? -5.156 10.594 13.133 1 94.38 329 THR B N 1
ATOM 5801 C CA . THR B 1 329 ? -4.422 9.977 12.031 1 94.38 329 THR B CA 1
ATOM 5802 C C . THR B 1 329 ? -3.012 10.547 11.93 1 94.38 329 THR B C 1
ATOM 5804 O O . THR B 1 329 ? -2.059 9.82 11.648 1 94.38 329 THR B O 1
ATOM 5807 N N . HIS B 1 330 ? -2.877 11.844 12.141 1 97.31 330 HIS B N 1
ATOM 5808 C CA . HIS B 1 330 ? -1.59 12.5 11.938 1 97.31 330 HIS B CA 1
ATOM 5809 C C . HIS B 1 330 ? -1.068 13.094 13.242 1 97.31 330 HIS B C 1
ATOM 5811 O O . HIS B 1 330 ? 0.089 12.883 13.609 1 97.31 330 HIS B O 1
ATOM 5817 N N . GLY B 1 331 ? -1.912 13.797 13.992 1 97.56 331 GLY B N 1
ATOM 5818 C CA . GLY B 1 331 ? -1.486 14.516 15.18 1 97.56 331 GLY B CA 1
ATOM 5819 C C . GLY B 1 331 ? -0.904 13.609 16.25 1 97.56 331 GLY B C 1
ATOM 5820 O O . GLY B 1 331 ? 0.26 13.758 16.625 1 97.56 331 GLY B O 1
ATOM 5821 N N . LEU B 1 332 ? -1.668 12.68 16.656 1 97.38 332 LEU B N 1
ATOM 5822 C CA . LEU B 1 332 ? -1.258 11.797 17.75 1 97.38 332 LEU B CA 1
ATOM 5823 C C . LEU B 1 332 ? -0.093 10.914 17.328 1 97.38 332 LEU B C 1
ATOM 5825 O O . LEU B 1 332 ? 0.912 10.812 18.031 1 97.38 332 LEU B O 1
ATOM 5829 N N . PRO B 1 333 ? -0.178 10.242 16.188 1 98.25 333 PRO B N 1
ATOM 5830 C CA . PRO B 1 333 ? 0.996 9.484 15.734 1 98.25 333 PRO B CA 1
ATOM 5831 C C . PRO B 1 333 ? 2.232 10.367 15.562 1 98.25 333 PRO B C 1
ATOM 5833 O O . PRO B 1 333 ? 3.35 9.93 15.859 1 98.25 333 PRO B O 1
ATOM 5836 N N . GLY B 1 334 ? 2.043 11.586 15.055 1 98.38 334 GLY B N 1
ATOM 5837 C CA . GLY B 1 334 ? 3.156 12.516 14.969 1 98.38 334 GLY B CA 1
ATOM 5838 C C . GLY B 1 334 ? 3.791 12.812 16.312 1 98.38 334 GLY B C 1
ATOM 5839 O O . GLY B 1 334 ? 5.016 12.797 16.438 1 98.38 334 GLY B O 1
ATOM 5840 N N . LEU B 1 335 ? 2.979 13.062 17.266 1 98.19 335 LEU B N 1
ATOM 5841 C CA . LEU B 1 335 ? 3.461 13.32 18.625 1 98.19 335 LEU B CA 1
ATOM 5842 C C . LEU B 1 335 ? 4.16 12.086 19.188 1 98.19 335 LEU B C 1
ATOM 5844 O O . LEU B 1 335 ? 5.172 12.211 19.891 1 98.19 335 LEU B O 1
ATOM 5848 N N . LEU B 1 336 ? 3.594 10.953 18.922 1 98.25 336 LEU B N 1
ATOM 5849 C CA . LEU B 1 336 ? 4.238 9.719 19.344 1 98.25 336 LEU B CA 1
ATOM 5850 C C . LEU B 1 336 ? 5.625 9.586 18.734 1 98.25 336 LEU B C 1
ATOM 5852 O O . LEU B 1 336 ? 6.578 9.18 19.406 1 98.25 336 LEU B O 1
ATOM 5856 N N . GLY B 1 337 ? 5.688 9.812 17.406 1 98.5 337 GLY B N 1
ATOM 5857 C CA . GLY B 1 337 ? 6.992 9.805 16.766 1 98.5 337 GLY B CA 1
ATOM 5858 C C . GLY B 1 337 ? 7.977 10.766 17.391 1 98.5 337 GLY B C 1
ATOM 5859 O O . GLY B 1 337 ? 9.156 10.445 17.547 1 98.5 337 GLY B O 1
ATOM 5860 N N . TRP B 1 338 ? 7.496 11.953 17.766 1 97.75 338 TRP B N 1
ATOM 5861 C CA . TRP B 1 338 ? 8.32 12.945 18.453 1 97.75 338 TRP B CA 1
ATOM 5862 C C . TRP B 1 338 ? 8.828 12.414 19.781 1 97.75 338 TRP B C 1
ATOM 5864 O O . TRP B 1 338 ? 10.008 12.57 20.109 1 97.75 338 TRP B O 1
ATOM 5874 N N . VAL B 1 339 ? 8 11.797 20.578 1 98.12 339 VAL B N 1
ATOM 5875 C CA . VAL B 1 339 ? 8.375 11.211 21.859 1 98.12 339 VAL B CA 1
ATOM 5876 C C . VAL B 1 339 ? 9.391 10.086 21.641 1 98.12 339 VAL B C 1
ATOM 5878 O O . VAL B 1 339 ? 10.383 9.984 22.359 1 98.12 339 VAL B O 1
ATOM 5881 N N . ALA B 1 340 ? 9.078 9.227 20.641 1 98.12 340 ALA B N 1
ATOM 5882 C CA . ALA B 1 340 ? 10.008 8.148 20.328 1 98.12 340 ALA B CA 1
ATOM 5883 C C . ALA B 1 340 ? 11.383 8.688 19.953 1 98.12 340 ALA B C 1
ATOM 5885 O O . ALA B 1 340 ? 12.406 8.125 20.359 1 98.12 340 ALA B O 1
ATOM 5886 N N . HIS B 1 341 ? 11.414 9.766 19.188 1 97.5 341 HIS B N 1
ATOM 5887 C CA . HIS B 1 341 ? 12.664 10.422 18.828 1 97.5 341 HIS B CA 1
ATOM 5888 C C . HIS B 1 341 ? 13.43 10.852 20.078 1 97.5 341 HIS B C 1
ATOM 5890 O O . HIS B 1 341 ? 14.633 10.609 20.188 1 97.5 341 HIS B O 1
ATOM 5896 N N . LEU B 1 342 ? 12.75 11.461 21 1 97.12 342 LEU B N 1
ATOM 5897 C CA . LEU B 1 342 ? 13.344 11.938 22.25 1 97.12 342 LEU B CA 1
ATOM 5898 C C . LEU B 1 342 ? 13.922 10.773 23.047 1 97.12 342 LEU B C 1
ATOM 5900 O O . LEU B 1 342 ? 15.086 10.797 23.438 1 97.12 342 LEU B O 1
ATOM 5904 N N . LEU B 1 343 ? 13.18 9.727 23.234 1 96.62 343 LEU B N 1
ATOM 5905 C CA . LEU B 1 343 ? 13.555 8.609 24.094 1 96.62 343 LEU B CA 1
ATOM 5906 C C . LEU B 1 343 ? 14.695 7.812 23.469 1 96.62 343 LEU B C 1
ATOM 5908 O O . LEU B 1 343 ? 15.648 7.449 24.172 1 96.62 343 LEU B O 1
ATOM 5912 N N . LEU B 1 344 ? 14.602 7.52 22.188 1 95.94 344 LEU B N 1
ATOM 5913 C CA . LEU B 1 344 ? 15.633 6.719 21.531 1 95.94 344 LEU B CA 1
ATOM 5914 C C . LEU B 1 344 ? 16.953 7.484 21.438 1 95.94 344 LEU B C 1
ATOM 5916 O O . LEU B 1 344 ? 18.016 6.898 21.578 1 95.94 344 LEU B O 1
ATOM 5920 N N . LYS B 1 345 ? 16.875 8.828 21.203 1 95.06 345 LYS B N 1
ATOM 5921 C CA . LYS B 1 345 ? 18.094 9.625 21.172 1 95.06 345 LYS B CA 1
ATOM 5922 C C . LYS B 1 345 ? 18.766 9.695 22.531 1 95.06 345 LYS B C 1
ATOM 5924 O O . LYS B 1 345 ? 19.984 9.602 22.641 1 95.06 345 LYS B O 1
ATOM 5929 N N . ILE B 1 346 ? 18 9.898 23.578 1 94.81 346 ILE B N 1
ATOM 5930 C CA . ILE B 1 346 ? 18.531 9.938 24.938 1 94.81 346 ILE B CA 1
ATOM 5931 C C . ILE B 1 346 ? 19.172 8.594 25.281 1 94.81 346 ILE B C 1
ATOM 5933 O O . ILE B 1 346 ? 20.25 8.555 25.891 1 94.81 346 ILE B O 1
ATOM 5937 N N . LYS B 1 347 ? 18.516 7.512 24.859 1 92.69 347 LYS B N 1
ATOM 5938 C CA . LYS B 1 347 ? 19.047 6.172 25.109 1 92.69 347 LYS B CA 1
ATOM 5939 C C . LYS B 1 347 ? 20.406 5.98 24.438 1 92.69 347 LYS B C 1
ATOM 5941 O O . LYS B 1 347 ? 21.281 5.324 25 1 92.69 347 LYS B O 1
ATOM 5946 N N . ASP B 1 348 ? 20.578 6.531 23.312 1 91.69 348 ASP B N 1
ATOM 5947 C CA . ASP B 1 348 ? 21.797 6.355 22.531 1 91.69 348 ASP B CA 1
ATOM 5948 C C . ASP B 1 348 ? 22.906 7.301 23 1 91.69 348 ASP B C 1
ATOM 5950 O O . ASP B 1 348 ? 24.047 7.191 22.562 1 91.69 348 ASP B O 1
ATOM 5954 N N . CYS B 1 349 ? 22.562 8.305 23.828 1 91.38 349 CYS B N 1
ATOM 5955 C CA . CYS B 1 349 ? 23.516 9.297 24.281 1 91.38 349 CYS B CA 1
ATOM 5956 C C . CYS B 1 349 ? 24.156 8.867 25.609 1 91.38 349 CYS B C 1
ATOM 5958 O O . CYS B 1 349 ? 23.469 8.734 26.625 1 91.38 349 CYS B O 1
ATOM 5960 N N . ASP B 1 350 ? 25.5 8.641 25.641 1 91.06 350 ASP B N 1
ATOM 5961 C CA . ASP B 1 350 ? 26.219 8.211 26.828 1 91.06 350 ASP B CA 1
ATOM 5962 C C . ASP B 1 350 ? 26.453 9.383 27.781 1 91.06 350 ASP B C 1
ATOM 5964 O O . ASP B 1 350 ? 26.516 9.195 29 1 91.06 350 ASP B O 1
ATOM 5968 N N . ASP B 1 351 ? 26.547 10.586 27.281 1 93.5 351 ASP B N 1
ATOM 5969 C CA . ASP B 1 351 ? 26.812 11.781 28.078 1 93.5 351 ASP B CA 1
ATOM 5970 C C . ASP B 1 351 ? 25.516 12.414 28.562 1 93.5 351 ASP B C 1
ATOM 5972 O O . ASP B 1 351 ? 24.703 12.883 27.75 1 93.5 351 ASP B O 1
ATOM 5976 N N . HIS B 1 352 ? 25.391 12.523 29.812 1 92.44 352 HIS B N 1
ATOM 5977 C CA . HIS B 1 352 ? 24.172 13.023 30.438 1 92.44 352 HIS B CA 1
ATOM 5978 C C . HIS B 1 352 ? 23.938 14.484 30.078 1 92.44 352 HIS B C 1
ATOM 5980 O O . HIS B 1 352 ? 22.797 14.898 29.875 1 92.44 352 HIS B O 1
ATOM 5986 N N . THR B 1 353 ? 24.922 15.258 30.078 1 93.06 353 THR B N 1
ATOM 5987 C CA . THR B 1 353 ? 24.797 16.672 29.75 1 93.06 353 THR B CA 1
ATOM 5988 C C . THR B 1 353 ? 24.297 16.875 28.328 1 93.06 353 THR B C 1
ATOM 5990 O O . THR B 1 353 ? 23.438 17.703 28.062 1 93.06 353 THR B O 1
ATOM 5993 N N . MET B 1 354 ? 24.828 16.125 27.438 1 93.38 354 MET B N 1
ATOM 5994 C CA . MET B 1 354 ? 24.422 16.172 26.047 1 93.38 354 MET B CA 1
ATOM 5995 C C . MET B 1 354 ? 22.969 15.711 25.891 1 93.38 354 MET B C 1
ATOM 5997 O O . MET B 1 354 ? 22.219 16.266 25.094 1 93.38 354 MET B O 1
ATOM 6001 N N . ALA B 1 355 ? 22.609 14.742 26.609 1 95 355 ALA B N 1
ATOM 6002 C CA . ALA B 1 355 ? 21.25 14.219 26.562 1 95 355 ALA B CA 1
ATOM 6003 C C . ALA B 1 355 ? 20.234 15.266 27.031 1 95 355 ALA B C 1
ATOM 6005 O O . ALA B 1 355 ? 19.188 15.43 26.422 1 95 355 ALA B O 1
ATOM 6006 N N . ILE B 1 356 ? 20.547 15.945 28.125 1 94.81 356 ILE B N 1
ATOM 6007 C CA . ILE B 1 356 ? 19.656 16.969 28.656 1 94.81 356 ILE B CA 1
ATOM 6008 C C . ILE B 1 356 ? 19.531 18.125 27.656 1 94.81 356 ILE B C 1
ATOM 6010 O O . ILE B 1 356 ? 18.438 18.641 27.422 1 94.81 356 ILE B O 1
ATOM 6014 N N . ARG B 1 357 ? 20.656 18.562 27.141 1 93.69 357 ARG B N 1
ATOM 6015 C CA . ARG B 1 357 ? 20.656 19.641 26.141 1 93.69 357 ARG B CA 1
ATOM 6016 C C . ARG B 1 357 ? 19.766 19.266 24.953 1 93.69 357 ARG B C 1
ATOM 6018 O O . ARG B 1 357 ? 18.969 20.078 24.484 1 93.69 357 ARG B O 1
ATOM 6025 N N . PHE B 1 358 ? 19.953 18.078 24.438 1 95.06 358 PHE B N 1
ATOM 6026 C CA . PHE B 1 358 ? 19.125 17.609 23.328 1 95.06 358 PHE B CA 1
ATOM 6027 C C . PHE B 1 358 ? 17.656 17.641 23.703 1 95.06 358 PHE B C 1
ATOM 6029 O O . PHE B 1 358 ? 16.812 18.094 22.922 1 95.06 358 PHE B O 1
ATOM 6036 N N . ALA B 1 359 ? 17.328 17.141 24.875 1 96.31 359 ALA B N 1
ATOM 6037 C CA . ALA B 1 359 ? 15.945 17.078 25.328 1 96.31 359 ALA B CA 1
ATOM 6038 C C . ALA B 1 359 ? 15.312 18.469 25.359 1 96.31 359 ALA B C 1
ATOM 6040 O O . ALA B 1 359 ? 14.18 18.656 24.922 1 96.31 359 ALA B O 1
ATOM 6041 N N . VAL B 1 360 ? 15.992 19.438 25.875 1 96.12 360 VAL B N 1
ATOM 6042 C CA . VAL B 1 360 ? 15.484 20.797 25.984 1 96.12 360 VAL B CA 1
ATOM 6043 C C . VAL B 1 360 ? 15.203 21.359 24.594 1 96.12 360 VAL B C 1
ATOM 6045 O O . VAL B 1 360 ? 14.125 21.906 24.344 1 96.12 360 VAL B O 1
ATOM 6048 N N . PHE B 1 361 ? 16.156 21.234 23.688 1 95.31 361 PHE B N 1
ATOM 6049 C CA . PHE B 1 361 ? 15.992 21.75 22.344 1 95.31 361 PHE B CA 1
ATOM 6050 C C . PHE B 1 361 ? 14.875 21.031 21.594 1 95.31 361 PHE B C 1
ATOM 6052 O O . PHE B 1 361 ? 14.141 21.625 20.812 1 95.31 361 PHE B O 1
ATOM 6059 N N . HIS B 1 362 ? 14.867 19.703 21.828 1 96.94 362 HIS B N 1
ATOM 6060 C CA . HIS B 1 362 ? 13.812 18.891 21.219 1 96.94 362 HIS B CA 1
ATOM 6061 C C . HIS B 1 362 ? 12.438 19.328 21.703 1 96.94 362 HIS B C 1
ATOM 6063 O O . HIS B 1 362 ? 11.492 19.422 20.922 1 96.94 362 HIS B O 1
ATOM 6069 N N . ILE B 1 363 ? 12.281 19.609 22.969 1 97.5 363 ILE B N 1
ATOM 6070 C CA . ILE B 1 363 ? 11.023 20.078 23.547 1 97.5 363 ILE B CA 1
ATOM 6071 C C . ILE B 1 363 ? 10.703 21.469 22.984 1 97.5 363 ILE B C 1
ATOM 6073 O O . ILE B 1 363 ? 9.555 21.75 22.625 1 97.5 363 ILE B O 1
ATOM 6077 N N . CYS B 1 364 ? 11.664 22.328 22.875 1 97.25 364 CYS B N 1
ATOM 6078 C CA . CYS B 1 364 ? 11.469 23.656 22.312 1 97.25 364 CYS B CA 1
ATOM 6079 C C . CYS B 1 364 ? 10.984 23.578 20.875 1 97.25 364 CYS B C 1
ATOM 6081 O O . CYS B 1 364 ? 10.133 24.359 20.453 1 97.25 364 CYS B O 1
ATOM 6083 N N . SER B 1 365 ? 11.531 22.641 20.125 1 97.75 365 SER B N 1
ATOM 6084 C CA . SER B 1 365 ? 11.133 22.484 18.734 1 97.75 365 SER B CA 1
ATOM 6085 C C . SER B 1 365 ? 9.648 22.141 18.609 1 97.75 365 SER B C 1
ATOM 6087 O O . SER B 1 365 ? 8.961 22.641 17.719 1 97.75 365 SER B O 1
ATOM 6089 N N . LEU B 1 366 ? 9.188 21.297 19.484 1 98 366 LEU B N 1
ATOM 6090 C CA . LEU B 1 366 ? 7.777 20.922 19.469 1 98 366 LEU B CA 1
ATOM 6091 C C . LEU B 1 366 ? 6.898 22.125 19.844 1 98 366 LEU B C 1
ATOM 6093 O O . LEU B 1 366 ? 5.871 22.359 19.203 1 98 366 LEU B O 1
ATOM 6097 N N . LEU B 1 367 ? 7.293 22.828 20.891 1 97.94 367 LEU B N 1
ATOM 6098 C CA . LEU B 1 367 ? 6.512 23.969 21.344 1 97.94 367 LEU B CA 1
ATOM 6099 C C . LEU B 1 367 ? 6.441 25.047 20.25 1 97.94 367 LEU B C 1
ATOM 6101 O O . LEU B 1 367 ? 5.383 25.641 20.031 1 97.94 367 LEU B O 1
ATOM 6105 N N . ILE B 1 368 ? 7.516 25.312 19.609 1 97.94 368 ILE B N 1
ATOM 6106 C CA . ILE B 1 368 ? 7.543 26.281 18.531 1 97.94 368 ILE B CA 1
ATOM 6107 C C . ILE B 1 368 ? 6.613 25.828 17.406 1 97.94 368 ILE B C 1
ATOM 6109 O O . ILE B 1 368 ? 5.812 26.609 16.891 1 97.94 368 ILE B O 1
ATOM 6113 N N . THR B 1 369 ? 6.703 24.516 17 1 98.56 369 THR B N 1
ATOM 6114 C CA . THR B 1 369 ? 5.895 23.953 15.922 1 98.56 369 THR B CA 1
ATOM 6115 C C . THR B 1 369 ? 4.406 24.078 16.25 1 98.56 369 THR B C 1
ATOM 6117 O O . THR B 1 369 ? 3.625 24.547 15.414 1 98.56 369 THR B O 1
ATOM 6120 N N . ILE B 1 370 ? 4.023 23.703 17.438 1 98.44 370 ILE B N 1
ATOM 6121 C CA . ILE B 1 370 ? 2.619 23.734 17.828 1 98.44 370 ILE B CA 1
ATOM 6122 C C . ILE B 1 370 ? 2.143 25.188 17.906 1 98.44 370 ILE B C 1
ATOM 6124 O O . ILE B 1 370 ? 1.06 25.516 17.422 1 98.44 370 ILE B O 1
ATOM 6128 N N . THR B 1 371 ? 2.945 26.094 18.484 1 98.38 371 THR B N 1
ATOM 6129 C CA . THR B 1 371 ? 2.572 27.484 18.641 1 98.38 371 THR B CA 1
ATOM 6130 C C . THR B 1 371 ? 2.4 28.156 17.266 1 98.38 371 THR B C 1
ATOM 6132 O O . THR B 1 371 ? 1.423 28.875 17.047 1 98.38 371 THR B O 1
ATOM 6135 N N . LEU B 1 372 ? 3.336 27.922 16.391 1 98.31 372 LEU B N 1
ATOM 6136 C CA . LEU B 1 372 ? 3.25 28.516 15.07 1 98.31 372 LEU B CA 1
ATOM 6137 C C . LEU B 1 372 ? 2.082 27.938 14.281 1 98.31 372 LEU B C 1
ATOM 6139 O O . LEU B 1 372 ? 1.411 28.656 13.531 1 98.31 372 LEU B O 1
ATOM 6143 N N . SER B 1 373 ? 1.902 26.625 14.391 1 98.62 373 SER B N 1
ATOM 6144 C CA . SER B 1 373 ? 0.781 25.969 13.727 1 98.62 373 SER B CA 1
ATOM 6145 C C . SER B 1 373 ? -0.551 26.547 14.188 1 98.62 373 SER B C 1
ATOM 6147 O O . SER B 1 373 ? -1.382 26.938 13.359 1 98.62 373 SER B O 1
ATOM 6149 N N . LEU B 1 374 ? -0.761 26.688 15.508 1 98.19 374 LEU B N 1
ATOM 6150 C CA . LEU B 1 374 ? -2 27.219 16.062 1 98.19 374 LEU B CA 1
ATOM 6151 C C . LEU B 1 374 ? -2.17 28.688 15.711 1 98.19 374 LEU B C 1
ATOM 6153 O O . LEU B 1 374 ? -3.27 29.125 15.367 1 98.19 374 LEU B O 1
ATOM 6157 N N . SER B 1 375 ? -1.099 29.484 15.805 1 98.38 375 SER B N 1
ATOM 6158 C CA . SER B 1 375 ? -1.161 30.906 15.484 1 98.38 375 SER B CA 1
ATOM 6159 C C . SER B 1 375 ? -1.541 31.125 14.023 1 98.38 375 SER B C 1
ATOM 6161 O O . SER B 1 375 ? -2.418 31.938 13.719 1 98.38 375 SER B O 1
ATOM 6163 N N . MET B 1 376 ? -0.859 30.406 13.141 1 98.25 376 MET B N 1
ATOM 6164 C CA . MET B 1 376 ? -1.181 30.531 11.719 1 98.25 376 MET B CA 1
ATOM 6165 C C . MET B 1 376 ? -2.596 30.031 11.445 1 98.25 376 MET B C 1
ATOM 6167 O O . MET B 1 376 ? -3.281 30.562 10.562 1 98.25 376 MET B O 1
ATOM 6171 N N . GLY B 1 377 ? -3.01 28.953 12.18 1 98.25 377 GLY B N 1
ATOM 6172 C CA . GLY B 1 377 ? -4.383 28.484 12.078 1 98.25 377 GLY B CA 1
ATOM 6173 C C . GLY B 1 377 ? -5.398 29.531 12.492 1 98.25 377 GLY B C 1
ATOM 6174 O O . GLY B 1 377 ? -6.438 29.688 11.844 1 98.25 377 GLY B O 1
ATOM 6175 N N . ILE B 1 378 ? -5.098 30.281 13.547 1 97.88 378 ILE B N 1
ATOM 6176 C CA . ILE B 1 378 ? -5.977 31.328 14.031 1 97.88 378 ILE B CA 1
ATOM 6177 C C . ILE B 1 378 ? -6.059 32.438 13 1 97.88 378 ILE B C 1
ATOM 6179 O O . ILE B 1 378 ? -7.152 32.906 12.641 1 97.88 378 ILE B O 1
ATOM 6183 N N . ILE B 1 379 ? -4.965 32.875 12.539 1 98.12 379 ILE B N 1
ATOM 6184 C CA . ILE B 1 379 ? -4.918 33.938 11.555 1 98.12 379 ILE B CA 1
ATOM 6185 C C . ILE B 1 379 ? -5.715 33.531 10.312 1 98.12 379 ILE B C 1
ATOM 6187 O O . ILE B 1 379 ? -6.559 34.312 9.836 1 98.12 379 ILE B O 1
ATOM 6191 N N . THR B 1 380 ? -5.504 32.312 9.82 1 98.06 380 THR B N 1
ATOM 6192 C CA . THR B 1 380 ? -6.176 31.812 8.625 1 98.06 380 THR B CA 1
ATOM 6193 C C . THR B 1 380 ? -7.676 31.672 8.867 1 98.06 380 THR B C 1
ATOM 6195 O O . THR B 1 380 ? -8.492 32.125 8.047 1 98.06 380 THR B O 1
ATOM 6198 N N . GLY B 1 381 ? -8.047 31.062 10.016 1 97.12 381 GLY B N 1
ATOM 6199 C CA . GLY B 1 381 ? -9.453 30.875 10.344 1 97.12 381 GLY B CA 1
ATOM 6200 C C . GLY B 1 381 ? -10.227 32.188 10.438 1 97.12 381 GLY B C 1
ATOM 6201 O O . GLY B 1 381 ? -11.344 32.281 9.93 1 97.12 381 GLY B O 1
ATOM 6202 N N . LEU B 1 382 ? -9.648 33.188 11.047 1 96.44 382 LEU B N 1
ATOM 6203 C CA . LEU B 1 382 ? -10.305 34.469 11.188 1 96.44 382 LEU B CA 1
ATOM 6204 C C . LEU B 1 382 ? -10.453 35.156 9.836 1 96.44 382 LEU B C 1
ATOM 6206 O O . LEU B 1 382 ? -11.461 35.812 9.578 1 96.44 382 LEU B O 1
ATOM 6210 N N . LEU B 1 383 ? -9.492 35 9.031 1 96.06 383 LEU B N 1
ATOM 6211 C CA . LEU B 1 383 ? -9.555 35.562 7.691 1 96.06 383 LEU B CA 1
ATOM 6212 C C . LEU B 1 383 ? -10.656 34.906 6.871 1 96.06 383 LEU B C 1
ATOM 6214 O O . LEU B 1 383 ? -11.359 35.562 6.109 1 96.06 383 LEU B O 1
ATOM 6218 N N . LEU B 1 384 ? -10.82 33.625 6.988 1 95.44 384 LEU B N 1
ATOM 6219 C CA . LEU B 1 384 ? -11.75 32.844 6.18 1 95.44 384 LEU B CA 1
ATOM 6220 C C . LEU B 1 384 ? -13.188 33.094 6.59 1 95.44 384 LEU B C 1
ATOM 6222 O O . LEU B 1 384 ? -14.125 32.781 5.844 1 95.44 384 LEU B O 1
ATOM 6226 N N . LYS B 1 385 ? -13.383 33.656 7.734 1 92.31 385 LYS B N 1
ATOM 6227 C CA . LYS B 1 385 ? -14.727 33.938 8.219 1 92.31 385 LYS B CA 1
ATOM 6228 C C . LYS B 1 385 ? -15.328 35.156 7.52 1 92.31 385 LYS B C 1
ATOM 6230 O O . LYS B 1 385 ? -16.531 35.375 7.578 1 92.31 385 LYS B O 1
ATOM 6235 N N . TRP B 1 386 ? -14.5 35.844 6.914 1 91 386 TRP B N 1
ATOM 6236 C CA . TRP B 1 386 ? -14.977 37.062 6.25 1 91 386 TRP B CA 1
ATOM 6237 C C . TRP B 1 386 ? -15.945 36.719 5.129 1 91 386 TRP B C 1
ATOM 6239 O O . TRP B 1 386 ? -15.695 35.812 4.328 1 91 386 TRP B O 1
ATOM 6249 N N . ASN B 1 387 ? -16.984 37.469 4.977 1 87.12 387 ASN B N 1
ATOM 6250 C CA . ASN B 1 387 ? -18.047 37.25 4.004 1 87.12 387 ASN B CA 1
ATOM 6251 C C . ASN B 1 387 ? -17.562 37.469 2.574 1 87.12 387 ASN B C 1
ATOM 6253 O O . ASN B 1 387 ? -18.203 37 1.621 1 87.12 387 ASN B O 1
ATOM 6257 N N . LEU B 1 388 ? -16.5 38.094 2.502 1 84.81 388 LEU B N 1
ATOM 6258 C CA . LEU B 1 388 ? -15.914 38.375 1.196 1 84.81 388 LEU B CA 1
ATOM 6259 C C . LEU B 1 388 ? -15.633 37.094 0.436 1 84.81 388 LEU B C 1
ATOM 6261 O O . LEU B 1 388 ? -15.664 37.062 -0.796 1 84.81 388 LEU B O 1
ATOM 6265 N N . TRP B 1 389 ? -15.469 35.969 1.179 1 87.56 389 TRP B N 1
ATOM 6266 C CA . TRP B 1 389 ? -15.094 34.719 0.542 1 87.56 389 TRP B CA 1
ATOM 6267 C C . TRP B 1 389 ? -16.312 33.844 0.264 1 87.56 389 TRP B C 1
ATOM 6269 O O . TRP B 1 389 ? -16.203 32.781 -0.304 1 87.56 389 TRP B O 1
ATOM 6279 N N . ARG B 1 390 ? -17.469 34.281 0.723 1 81 390 ARG B N 1
ATOM 6280 C CA . ARG B 1 390 ? -18.75 33.625 0.5 1 81 390 ARG B CA 1
ATOM 6281 C C . ARG B 1 390 ? -18.703 32.188 0.995 1 81 390 ARG B C 1
ATOM 6283 O O . ARG B 1 390 ? -18.859 31.25 0.206 1 81 390 ARG B O 1
ATOM 6290 N N . PRO B 1 391 ? -18.562 32.062 2.268 1 83.44 391 PRO B N 1
ATOM 6291 C CA . PRO B 1 391 ? -18.547 30.719 2.83 1 83.44 391 PRO B CA 1
ATOM 6292 C C . PRO B 1 391 ? -19.766 29.906 2.438 1 83.44 391 PRO B C 1
ATOM 6294 O O . PRO B 1 391 ? -20.859 30.469 2.234 1 83.44 391 PRO B O 1
ATOM 6297 N N . THR B 1 392 ? -19.516 28.594 2.262 1 82.44 392 THR B N 1
ATOM 6298 C CA . THR B 1 392 ? -20.578 27.672 1.849 1 82.44 392 THR B CA 1
ATOM 6299 C C . THR B 1 392 ? -21.703 27.656 2.877 1 82.44 392 THR B C 1
ATOM 6301 O O . THR B 1 392 ? -21.453 27.672 4.082 1 82.44 392 THR B O 1
ATOM 6304 N N . GLN B 1 393 ? -22.906 27.625 2.342 1 82.81 393 GLN B N 1
ATOM 6305 C CA . GLN B 1 393 ? -24.062 27.469 3.221 1 82.81 393 GLN B CA 1
ATOM 6306 C C . GLN B 1 393 ? -24.078 26.094 3.867 1 82.81 393 GLN B C 1
ATOM 6308 O O . GLN B 1 393 ? -23.625 25.109 3.266 1 82.81 393 GLN B O 1
ATOM 6313 N N . ASP B 1 394 ? -24.609 26 5.031 1 84.25 394 ASP B N 1
ATOM 6314 C CA . ASP B 1 394 ? -24.625 24.766 5.793 1 84.25 394 ASP B CA 1
ATOM 6315 C C . ASP B 1 394 ? -25.281 23.641 4.992 1 84.25 394 ASP B C 1
ATOM 6317 O O . ASP B 1 394 ? -24.828 22.5 5.02 1 84.25 394 ASP B O 1
ATOM 6321 N N . LYS B 1 395 ? -26.297 23.984 4.184 1 82.62 395 LYS B N 1
ATOM 6322 C CA . LYS B 1 395 ? -27.062 23 3.428 1 82.62 395 LYS B CA 1
ATOM 6323 C C . LYS B 1 395 ? -26.234 22.453 2.258 1 82.62 395 LYS B C 1
ATOM 6325 O O . LYS B 1 395 ? -26.547 21.391 1.709 1 82.62 395 LYS B O 1
ATOM 6330 N N . LYS B 1 396 ? -25.234 23.188 1.937 1 84.44 396 LYS B N 1
ATOM 6331 C CA . LYS B 1 396 ? -24.453 22.797 0.77 1 84.44 396 LYS B CA 1
ATOM 6332 C C . LYS B 1 396 ? -23.109 22.203 1.185 1 84.44 396 LYS B C 1
ATOM 6334 O O . LYS B 1 396 ? -22.297 21.844 0.333 1 84.44 396 LYS B O 1
ATOM 6339 N N . CYS B 1 397 ? -22.969 22.031 2.41 1 88.06 397 CYS B N 1
ATOM 6340 C CA . CYS B 1 397 ? -21.781 21.328 2.881 1 88.06 397 CYS B CA 1
ATOM 6341 C C . CYS B 1 397 ? -21.797 19.875 2.436 1 88.06 397 CYS B C 1
ATOM 6343 O O . CYS B 1 397 ? -22.844 19.25 2.391 1 88.06 397 CYS B O 1
ATOM 6345 N N . PHE B 1 398 ? -20.609 19.438 2.031 1 90.62 398 PHE B N 1
ATOM 6346 C CA . PHE B 1 398 ? -20.422 18.062 1.608 1 90.62 398 PHE B CA 1
ATOM 6347 C C . PHE B 1 398 ? -21.219 17.766 0.347 1 90.62 398 PHE B C 1
ATOM 6349 O O . PHE B 1 398 ? -21.828 16.703 0.222 1 90.62 398 PHE B O 1
ATOM 6356 N N . ASP B 1 399 ? -21.312 18.797 -0.503 1 88.5 399 ASP B N 1
ATOM 6357 C CA . ASP B 1 399 ? -22.156 18.641 -1.691 1 88.5 399 ASP B CA 1
ATOM 6358 C C . ASP B 1 399 ? -21.391 19.062 -2.951 1 88.5 399 ASP B C 1
ATOM 6360 O O . ASP B 1 399 ? -21.203 20.25 -3.199 1 88.5 399 ASP B O 1
ATOM 6364 N N . ASP B 1 400 ? -21.141 18.109 -3.807 1 87.81 400 ASP B N 1
ATOM 6365 C CA . ASP B 1 400 ? -20.453 18.344 -5.07 1 87.81 400 ASP B CA 1
ATOM 6366 C C . ASP B 1 400 ? -21.297 19.219 -6 1 87.81 400 ASP B C 1
ATOM 6368 O O . ASP B 1 400 ? -20.766 19.938 -6.836 1 87.81 400 ASP B O 1
ATOM 6372 N N . GLN B 1 401 ? -22.594 19.172 -5.859 1 81.5 401 GLN B N 1
ATOM 6373 C CA . GLN B 1 401 ? -23.484 19.922 -6.73 1 81.5 401 GLN B CA 1
ATOM 6374 C C . GLN B 1 401 ? -23.266 21.422 -6.566 1 81.5 401 GLN B C 1
ATOM 6376 O O . GLN B 1 401 ? -23.656 22.219 -7.434 1 81.5 401 GLN B O 1
ATOM 6381 N N . ALA B 1 402 ? -22.734 21.734 -5.512 1 82.44 402 ALA B N 1
ATOM 6382 C CA . ALA B 1 402 ? -22.438 23.141 -5.273 1 82.44 402 ALA B CA 1
ATOM 6383 C C . ALA B 1 402 ? -21.359 23.641 -6.223 1 82.44 402 ALA B C 1
ATOM 6385 O O . ALA B 1 402 ? -21.297 24.844 -6.523 1 82.44 402 ALA B O 1
ATOM 6386 N N . PHE B 1 403 ? -20.516 22.75 -6.773 1 86 403 PHE B N 1
ATOM 6387 C CA . PHE B 1 403 ? -19.344 23.219 -7.484 1 86 403 PHE B CA 1
ATOM 6388 C C . PHE B 1 403 ? -19.219 22.547 -8.852 1 86 403 PHE B C 1
ATOM 6390 O O . PHE B 1 403 ? -18.484 23.016 -9.719 1 86 403 PHE B O 1
ATOM 6397 N N . TRP B 1 404 ? -19.906 21.391 -9.055 1 82.81 404 TRP B N 1
ATOM 6398 C CA . TRP B 1 404 ? -19.703 20.578 -10.25 1 82.81 404 TRP B CA 1
ATOM 6399 C C . TRP B 1 404 ? -21.016 20.375 -11 1 82.81 404 TRP B C 1
ATOM 6401 O O . TRP B 1 404 ? -22.094 20.344 -10.391 1 82.81 404 TRP B O 1
ATOM 6411 N N . GLU B 1 405 ? -20.891 20.219 -12.359 1 76.62 405 GLU B N 1
ATOM 6412 C CA . GLU B 1 405 ? -22.016 19.766 -13.164 1 76.62 405 GLU B CA 1
ATOM 6413 C C . GLU B 1 405 ? -22.234 18.266 -13.023 1 76.62 405 GLU B C 1
ATOM 6415 O O . GLU B 1 405 ? -21.328 17.484 -13.336 1 76.62 405 GLU B O 1
ATOM 6420 N N . VAL B 1 406 ? -23.172 17.828 -12.266 1 71.56 406 VAL B N 1
ATOM 6421 C CA . VAL B 1 406 ? -23.422 16.406 -12.055 1 71.56 406 VAL B CA 1
ATOM 6422 C C . VAL B 1 406 ? -24.641 15.969 -12.875 1 71.56 406 VAL B C 1
ATOM 6424 O O . VAL B 1 406 ? -25.641 16.688 -12.945 1 71.56 406 VAL B O 1
ATOM 6427 N N . CYS B 1 407 ? -24.328 14.977 -13.914 1 59.78 407 CYS B N 1
ATOM 6428 C CA . CYS B 1 407 ? -25.391 14.484 -14.781 1 59.78 407 CYS B CA 1
ATOM 6429 C C . CYS B 1 407 ? -26.375 13.617 -14.016 1 59.78 407 CYS B C 1
ATOM 6431 O O . CYS B 1 407 ? -25.969 12.734 -13.258 1 59.78 407 CYS B O 1
ATOM 6433 N N . ASN B 1 408 ? -27.406 14.125 -13.594 1 54.19 408 ASN B N 1
ATOM 6434 C CA . ASN B 1 408 ? -28.438 13.242 -13.07 1 54.19 408 ASN B CA 1
ATOM 6435 C C . ASN B 1 408 ? -28.859 12.195 -14.102 1 54.19 408 ASN B C 1
ATOM 6437 O O . ASN B 1 408 ? -28.797 12.445 -15.305 1 54.19 408 ASN B O 1
ATOM 6441 N N . LEU B 1 409 ? -28.516 10.891 -13.836 1 49.78 409 LEU B N 1
ATOM 6442 C CA . LEU B 1 409 ? -28.906 9.812 -14.734 1 49.78 409 LEU B CA 1
ATOM 6443 C C . LEU B 1 409 ? -30.109 10.219 -15.57 1 49.78 409 LEU B C 1
ATOM 6445 O O . LEU B 1 409 ? -30.328 9.664 -16.656 1 49.78 409 LEU B O 1
ATOM 6449 N N . LEU B 1 410 ? -31.031 10.953 -15.078 1 44.84 410 LEU B N 1
ATOM 6450 C CA . LEU B 1 410 ? -32.25 11.195 -15.844 1 44.84 410 LEU B CA 1
ATOM 6451 C C . LEU B 1 410 ? -31.984 12.172 -16.984 1 44.84 410 LEU B C 1
ATOM 6453 O O . LEU B 1 410 ? -32.719 12.18 -17.984 1 44.84 410 LEU B O 1
ATOM 6457 N N . TYR B 1 411 ? -31.172 13.344 -16.891 1 43.44 411 TYR B N 1
ATOM 6458 C CA . TYR B 1 411 ? -31.031 14.305 -17.984 1 43.44 411 TYR B CA 1
ATOM 6459 C C . TYR B 1 411 ? -29.656 14.188 -18.641 1 43.44 411 TYR B C 1
ATOM 6461 O O . TYR B 1 411 ? -28.672 13.898 -17.969 1 43.44 411 TYR B O 1
ATOM 6469 N N . SER B 1 412 ? -29.547 13.781 -19.984 1 43.22 412 SER B N 1
ATOM 6470 C CA . SER B 1 412 ? -28.406 13.656 -20.891 1 43.22 412 SER B CA 1
ATOM 6471 C C . SER B 1 412 ? -27.406 14.773 -20.672 1 43.22 412 SER B C 1
ATOM 6473 O O . SER B 1 412 ? -27.75 15.953 -20.734 1 43.22 412 SER B O 1
ATOM 6475 N N . CYS B 1 413 ? -26.594 14.742 -19.719 1 46.94 413 CYS B N 1
ATOM 6476 C CA . CYS B 1 413 ? -25.578 15.773 -19.516 1 46.94 413 CYS B CA 1
ATOM 6477 C C . CYS B 1 413 ? -24.828 16.062 -20.797 1 46.94 413 CYS B C 1
ATOM 6479 O O . CYS B 1 413 ? -23.781 16.719 -20.781 1 46.94 413 CYS B O 1
ATOM 6481 N N . LEU B 1 414 ? -25.031 15.359 -21.875 1 41.91 414 LEU B N 1
ATOM 6482 C CA . LEU B 1 414 ? -24.203 15.641 -23.047 1 41.91 414 LEU B CA 1
ATOM 6483 C C . LEU B 1 414 ? -24.406 17.078 -23.516 1 41.91 414 LEU B C 1
ATOM 6485 O O . LEU B 1 414 ? -23.828 17.484 -24.531 1 41.91 414 LEU B O 1
ATOM 6489 N N . HIS B 1 415 ? -25.281 17.812 -22.938 1 37.03 415 HIS B N 1
ATOM 6490 C CA . HIS B 1 415 ? -25.281 19.047 -23.719 1 37.03 415 HIS B CA 1
ATOM 6491 C C . HIS B 1 415 ? -24.062 19.906 -23.375 1 37.03 415 HIS B C 1
ATOM 6493 O O . HIS B 1 415 ? -23.703 20.047 -22.203 1 37.03 415 HIS B O 1
#

Solvent-accessible surface area (backbone atoms only — not comparable to full-atom values): 40171 Å² total; per-residue (Å²): 128,80,79,82,72,42,58,56,47,37,71,45,38,23,55,50,46,52,52,51,50,52,50,49,40,53,50,33,58,76,38,42,36,51,49,46,81,72,75,37,92,82,53,52,70,58,69,49,47,60,38,45,50,33,37,47,42,32,60,48,48,12,56,7,26,42,50,16,28,33,61,41,25,30,62,51,30,31,57,49,38,42,49,36,44,40,54,18,23,58,50,32,43,53,57,56,25,60,72,76,35,100,63,61,25,65,47,46,69,66,50,52,45,53,12,47,53,50,23,45,18,36,59,45,18,50,35,11,41,52,46,66,59,41,70,54,51,46,47,52,49,21,54,51,44,33,52,45,50,53,48,44,31,49,47,36,35,72,77,68,61,42,52,68,60,59,41,54,40,46,29,38,36,30,12,18,44,20,16,49,38,29,19,41,66,64,50,73,88,71,86,61,86,44,74,42,74,43,74,68,28,39,50,47,14,47,50,7,45,52,46,34,63,72,30,41,26,37,59,55,19,64,73,44,60,77,81,50,82,58,49,36,58,43,33,31,52,30,28,48,44,2,26,54,36,0,38,57,42,13,54,53,50,38,24,70,70,29,92,83,54,45,80,48,69,76,62,31,52,39,9,24,49,5,3,38,46,12,39,42,38,18,45,93,58,58,84,49,65,68,56,24,30,48,45,1,38,51,16,6,52,52,15,47,49,27,52,68,49,46,47,54,44,34,33,72,75,61,44,26,59,48,64,61,37,27,46,19,34,28,21,49,9,24,49,49,8,46,51,50,32,51,53,47,44,41,70,72,40,88,48,64,69,60,30,51,53,49,50,53,54,54,51,49,49,51,51,51,40,51,50,49,21,39,50,46,14,47,55,51,30,60,58,58,68,38,69,90,66,58,67,60,52,80,88,47,34,25,38,36,70,75,48,34,67,69,46,54,92,82,53,80,62,87,114,128,76,78,85,65,67,65,56,54,61,71,44,38,50,55,50,50,53,52,51,51,51,51,50,52,54,49,45,70,75,38,45,44,73,63,79,85,72,75,45,87,84,51,50,71,76,48,49,47,59,40,44,51,32,38,49,42,32,60,48,46,11,57,6,27,43,52,15,29,32,63,41,26,31,65,49,30,32,55,49,38,42,54,35,44,55,55,18,22,58,50,33,42,53,57,57,27,61,73,77,34,100,61,60,24,64,46,47,68,65,51,51,44,52,14,46,52,49,25,44,20,34,57,43,18,49,35,11,41,51,48,65,60,42,72,54,51,45,47,53,49,20,52,52,44,34,51,44,48,51,48,44,31,48,47,35,35,70,77,66,62,41,52,69,58,57,41,54,40,46,27,38,36,29,12,17,46,19,14,48,37,30,17,40,66,63,49,74,86,71,86,60,87,44,69,41,56,39,73,67,28,38,51,47,15,47,52,8,44,51,45,33,61,67,31,41,28,35,60,56,20,66,72,44,61,76,83,49,69,31,48,34,58,39,32,30,53,26,27,47,42,3,26,39,36,0,37,47,41,11,56,21,50,41,16,67,70,30,94,61,23,28,35,42,65,74,62,32,53,39,8,24,49,7,4,39,46,12,38,40,37,18,44,93,58,54,74,42,51,26,57,22,26,49,45,1,37,50,16,5,52,53,13,48,50,26,52,67,50,47,47,55,43,34,33,73,75,61,44,25,60,49,64,61,38,27,47,21,33,27,22,48,8,23,51,48,8,47,51,50,30,52,53,47,45,42,70,70,40,88,48,66,67,59,32,52,54,49,50,53,53,53,52,49,49,49,52,51,41,51,51,50,20,38,51,48,15,47,55,51,29,61,58,57,66,38,69,89,64,58,67,59,52,79,89,48,34,26,37,36,72,72,79,45,92,72,62,49,90,85,52,79,60,81,114

Secondary structure (DSSP, 8-state):
---S-THHIIIIIHHHHHHHHHHHHHHHHHHEEE--S---SS--HHHHHHHHHHHHHIIIIIHHHHTTTBTTSHHHHHHHHHHHHHHHHHHHHHHHHHHH-SSPEEE-HHHHHHHHHHHHHHHHHHHHTTTTS-HHHHHHHHHHHHHHHHHHHHHHHHHS---HHHHHHTHHHHHHHHHHHHHHHT---S--TT--B-HHHHHHHHHHHHHHHHHHHHHHHTTS-SSSTTHHHHHHHHHHHHHHHHHHHHHHHHHHHSTT----HHHHHHHHHHHHHHHHHTGGG--SHHHHHHHHHHHHHHHHHIIIIIHHHHHHHH----TT-HIIIIIHHHHHHHHHHHHHHHHH---HHHHHHHHHHHHHHHHHHHHHHHHHHHHHHHHHTSGGG-PPPGGGTT-GGGTB----TTS-TT-/---TTTHHIIIIIHHHHHHHHHHHHHHHHHHEEE--S---TT--HHHHHHHHHHHHHIIIIIHHHHTTTBTTSHHHHHHHHHHHHHHHHHHHHHHHHHHH-SS-EEE-HHHHHHHHHHHHHHHHHHHHTTTTS-HHHHHHHHHHHHHHHHHHHHHHHHHS---HHHHHHTHHHHHHHHHHHHHHHT---S--TT--B-HHHHHHHHHHHHHHHHHHHHHHHTTS-SSSTTHHHHHHHHHHHHHHHHHHHHHHHHHHHSTTS-B-HHHHHHHHHHHHHHHHHTGGG--SHHHHHHHHHHHHHHHHHIIIIIHHHHHHHH----TT-HIIIIIHHHHHHHHHHHHHHHHH---HHHHHHHHHHHHHHHHHHHHHHHHHHHHHHHHHTSGGG-PPPGGGTT-GGGTS----TTS-TT-

Foldseek 3Di:
DPPPQPPQCVPFVVVVVVVLVVVLVVCCVAAADEDDPPPVVPDDCVRQVVLLVLLVCLQQQQLQLLLLQQPQCNCVSRVLSNVLQVLLLSLLQVLVQVLPDPGHRYDDSVSSLLSSLLQVLLSLLCLQCALFWDSSLSNLSSNLLSNLLVVLLSCLCPVLVDDNQLSSLLSLQLSLLLSQLLLLLSFDDDDQPRRDGDDVSLVSSVVSLVSCLVSLLSSLQSPPDVPDPCLSVQSSLLLNLLLVLQLVLLLVVQLVLDPVSDHDSLLSSLSSNLLSSLCSNQSVLDRDNVLSNVLSNVRSVQLNCCVRPVQVCCCVVRSRNRNSSSCSRRNRSNVSSLVSNLVSVLVVDPDPVVSVVVNVSSVVSSVSSSVSSSVSSNVSSVVSPDCSSPGDDSNCGSHPVSPDDDDDPPDPPPD/DPPPLPPQCVPQVVVVVVVLVVVLVVCCVAAADEDDPDCPVPDDCVRQVVLLVLLVCLQQQQLQLLLLQQPFCNCVSRVLSNVLQVLLLSLLLVLVQVLPDPGGRYDDSVSSLLSSLLQVLLSLLCLQCALFWDSSLSNLSSNLLSNLLVVLLSCLCPVLVDDNQLSSLLSLQLSLLLSQLLLLLSFDDDDQPRRDGDPVSLVSSVVSLVSCLVSLLSSLQSPPDVPDPCLSVQSSLLLNLLLVLQLVLLLVLQQVLDPVSDHDSLLSSLRSNLLSSLCSNQSVLDRDNVLSNVLSNVRSNQLNCCVRPVQVCCCPVRSRNRSSSSCSRRNRSNVSSLVSNLVSVLVVDPDPVVSVSCNVSSVVSSVSSSVSSSVSSNVSSVVSPDCVSPGDDSNCGSHCVSPDDDDDVVDPVPD

pLDDT: mean 88.98, std 12.69, range [21.44, 98.75]

Nearest PDB structures (foldseek):
  3hd6-assembly1_A  TM=9.515E-01  e=4.949E-27  Homo sapiens
  8csl-assembly1_L  TM=9.528E-01  e=1.015E-26  Homo sapiens
  7v0s-assembly1_Q  TM=9.549E-01  e=4.266E-26  Homo sapiens
  7v0k-assembly1_K  TM=9.450E-01  e=6.222E-22  Homo sapiens
  3bhs-assembly1_A  TM=8.802E-01  e=9.875E-18  Nitrosomonas europaea ATCC 19718

Radius of gyration: 27.07 Å; Cα contacts (8 Å, |Δi|>4): 1476; chains: 2; bounding box: 64×75×61 Å